Protein 4G81 (pdb70)

Radius of gyration: 27.78 Å; Cα contacts (8 Å, |Δi|>4): 2616; chains: 4; bounding box: 77×60×68 Å

Secondary structure (DSSP, 8-state):
-TT--TT-EEEETT-SSHHHHHHHHHHHHTT-EEEE--S-HHHHHHHHHHHHHTT--EEE----TT-HHHHHHHHHHHHHTT----EEEE---------GGG--HHHHHHHHIIIIIHHHHHHHHHHHHHHHHT--EEEEEE--GGGTSB-TT-HHHHHHHHHHHHHHHHHHHHHGGGTEEEEEEEE-SB--STTHHHHH-HHHHHHHHHHSTT-S-B-GGGGHHHHHHHHSGGGTT--S-EEEESTTTTTB-/-TT--TT-EEEETT-SSHHHHHHHHHHHHTT-EEEE--S-HHHHHHHHHHHHHTT--EEE----TT-HHHHHHHHHHHHHTT----EEEE---------GGG--HHHHHHHHIIIIIHHHHHHHHHHHHHHHHTS-EEEEEE--GGGTSB-TT-HHHHHHHHHHHHHHHHHHHHHGGGTEEEEEEEE-SBSSGGGHHHHH-HHHHHHHHHHSTT-S-B-GGGTHHHHHHHHSGGGTT--S-EEEESTTTTTB-/-TT--TT-EEEETT-SSHHHHHHHHHHHHTT-EEEE--S-HHHHHHHHHHHHHTT--EEE----TT-HHHHHHHHHHHHHTT----EEEE---------GGG--HHHHHHHHIIIIIHHHHHHHHHHHHHHHHTS-EEEEEE--GGGTSB-TT-HHHHHHHHHHHHHHHHHHHHHGGGTEEEEEEEE-SB--GGGHHHHH-HHHHHHHHHHSTT-S-B-GGGTHHHHHHHHSGGGTT--S-EEEESTTTTTB-/-TT--TT-EEEETT-SSHHHHHHHHHHHHTT-EEEE--S-HHHHHHHHHHHHHTT--EEE----TT-HHHHHHHHHHHHHTT----EEEE---------GGG--HHHHHHHHIIIIIHHHHHHHHHHHHHHHHT--EEEEEE--GGGTSB-TT-HHHHHHHHHHHHHHHHHHHHHGGGTEEEEEEEE-SB--GGGHHHHT-HHHHHHHHHHSTT-S-B-GGGGHHHHHHHHSGGGTT--S-EEEESTTGGGB-

Sequence (1012 aa):
ALFDLTGKTALVTGSARGLGFAYAEGLAAAGARVILNDIRATLLAESVDTLTRKGYDAHGVAFDVTDELAIEAAFSKLDAEGIHVDILINNAGIQYRKPMVELELENWQKVIDTNLTSAFLVSRSAAKRMIARNSGGKIINIGSLTSQAARPTVAPYTAAKGGIKMLTCSMAAEWAQFNIQTNAIGPGYILTDMNTALIEDKQFDSWVKSSTPSQRWGRPEELIGTAIFLSSKASDYINGQIIYVDGGWLAVLALFDLTGKTALVTGSARGLGFAYAEGLAAAGARVILNDIRATLLAESVDTLTRKGYDAHGVAFDVTDELAIEAAFSKLDAEGIHVDILINNAGIQYRKPMVELELENWQKVIDTNLTSAFLVSRSAAKRMIARNSGGKIINIGSLTSQAARPTVAPYTAAKGGIKMLTCSMAAEWAQFNIQTNAIGPGYILTDMNTALIEDKQFDSWVKSSTPSQRWGRPEELIGTAIFLSSKASDYINGQIIYVDGGWLAVLALFDLTGKTALVTGSARGLGFAYAEGLAAAGARVILNDIRATLLAESVDTLTRKGYDAHGVAFDVTDELAIEAAFSKLDAEGIHVDILINNAGIQYRKPMVELELENWQKVIDTNLTSAFLVSRSAAKRMIARNSGGKIINIGSLTSQAARPTVAPYTAAKGGIKMLTCSMAAEWAQFNIQTNAIGPGYILTDMNTALIEDKQFDSWVKSSTPSQRWGRPEELIGTAIFLSSKASDYINGQIIYVDGGWLAVLALFDLTGKTALVTGSARGLGFAYAEGLAAAGARVILNDIRATLLAESVDTLTRKGYDAHGVAFDVTDELAIEAAFSKLDAEGIHVDILINNAGIQYRKPMVELELENWQKVIDTNLTSAFLVSRSAAKRMIARNSGGKIINIGSLTSQAARPTVAPYTAAKGGIKMLTCSMAAEWAQFNIQTNAIGPGYILTDMNTALIEDKQFDSWVKSSTPSQRWGRPEELIGTAIFLSSKASDYINGQIIYVDGGWLAVL

Structure (mmCIF, N/CA/C/O backbone):
data_4G81
#
_entry.id   4G81
#
_cell.length_a   73.650
_cell.length_b   94.197
_cell.length_c   129.356
_cell.angle_alpha   90.000
_cell.angle_beta   90.000
_cell.angle_gamma   90.000
#
_symmetry.space_group_name_H-M   'P 2 21 21'
#
loop_
_entity.id
_entity.type
_entity.pdbx_description
1 polymer 'Putative hexonate dehydrogenase'
2 non-polymer 1,2-ETHANEDIOL
3 non-polymer 'CHLORIDE ION'
4 non-polymer GLYCEROL
5 water water
#
loop_
_atom_site.group_PDB
_atom_site.id
_atom_site.type_symbol
_atom_site.label_atom_id
_atom_site.label_alt_id
_atom_site.label_comp_id
_atom_site.label_asym_id
_atom_site.label_entity_id
_atom_site.label_seq_id
_atom_site.pdbx_PDB_ins_code
_atom_site.Cartn_x
_atom_site.Cartn_y
_atom_site.Cartn_z
_atom_site.occupancy
_atom_site.B_iso_or_equiv
_atom_site.auth_seq_id
_atom_site.auth_comp_id
_atom_site.auth_asym_id
_atom_site.auth_atom_id
_atom_site.pdbx_PDB_model_num
ATOM 1 N N . ALA A 1 3 ? -15.029 4.169 33.708 1.00 34.31 4 ALA D N 1
ATOM 2 C CA . ALA A 1 3 ? -14.327 4.855 32.622 1.00 27.63 4 ALA D CA 1
ATOM 3 C C . ALA A 1 3 ? -12.836 5.024 32.910 1.00 26.83 4 ALA D C 1
ATOM 4 O O . ALA A 1 3 ? -12.371 4.775 34.024 1.00 26.23 4 ALA D O 1
ATOM 6 N N . LEU A 1 4 ? -12.097 5.469 31.899 1.00 18.96 5 LEU D N 1
ATOM 7 C CA . LEU A 1 4 ? -10.649 5.541 31.966 1.00 23.30 5 LEU D CA 1
ATOM 8 C C . LEU A 1 4 ? -10.098 6.340 33.151 1.00 20.53 5 LEU D C 1
ATOM 9 O O . LEU A 1 4 ? -9.122 5.933 33.791 1.00 18.59 5 LEU D O 1
ATOM 14 N N . PHE A 1 5 ? -10.705 7.483 33.438 1.00 13.89 6 PHE D N 1
ATOM 15 C CA . PHE A 1 5 ? -10.140 8.362 34.458 1.00 15.83 6 PHE D CA 1
ATOM 16 C C . PHE A 1 5 ? -11.016 8.460 35.704 1.00 16.42 6 PHE D C 1
ATOM 17 O O . PHE A 1 5 ? -10.793 9.322 36.556 1.00 16.22 6 PHE D O 1
ATOM 25 N N . ASP A 1 6 ? -11.995 7.563 35.820 1.00 13.74 7 ASP D N 1
ATOM 26 C CA . ASP A 1 6 ? -12.929 7.571 36.945 1.00 14.49 7 ASP D CA 1
ATOM 27 C C . ASP A 1 6 ? -12.316 6.884 38.176 1.00 17.02 7 ASP D C 1
ATOM 28 O O . ASP A 1 6 ? -11.762 5.784 38.079 1.00 14.73 7 ASP D O 1
ATOM 33 N N . LEU A 1 7 ? -12.401 7.532 39.334 1.00 15.23 8 LEU D N 1
ATOM 34 C CA . LEU A 1 7 ? -11.800 6.972 40.547 1.00 15.63 8 LEU D CA 1
ATOM 35 C C . LEU A 1 7 ? -12.850 6.459 41.532 1.00 13.77 8 LEU D C 1
ATOM 36 O O . LEU A 1 7 ? -12.530 6.098 42.667 1.00 11.36 8 LEU D O 1
ATOM 41 N N . THR A 1 8 ? -14.101 6.414 41.088 1.00 12.37 9 THR D N 1
ATOM 42 C CA . THR A 1 8 ? -15.181 5.870 41.902 1.00 13.08 9 THR D CA 1
ATOM 43 C C . THR A 1 8 ? -14.839 4.451 42.356 1.00 14.05 9 THR D C 1
ATOM 44 O O . THR A 1 8 ? -14.427 3.606 41.552 1.00 16.84 9 THR D O 1
ATOM 48 N N . GLY A 1 9 ? -14.980 4.198 43.651 1.00 14.15 10 GLY D N 1
ATOM 49 C CA . GLY A 1 9 ? -14.685 2.888 44.198 1.00 15.88 10 GLY D CA 1
ATOM 50 C C . GLY A 1 9 ? -13.285 2.793 44.762 1.00 15.90 10 GLY D C 1
ATOM 51 O O . GLY A 1 9 ? -12.944 1.795 45.392 1.00 18.05 10 GLY D O 1
ATOM 52 N N . LYS A 1 10 ? -12.473 3.827 44.535 1.00 11.58 11 LYS D N 1
ATOM 53 C CA . LYS A 1 10 ? -11.101 3.856 45.021 1.00 13.39 11 LYS D CA 1
ATOM 54 C C . LYS A 1 10 ? -10.970 4.801 46.206 1.00 20.47 11 LYS D C 1
ATOM 55 O O . LYS A 1 10 ? -11.648 5.833 46.286 1.00 14.28 11 LYS D O 1
ATOM 61 N N . THR A 1 11 ? -10.092 4.440 47.129 1.00 10.43 12 THR D N 1
ATOM 62 C CA . THR A 1 11 ? -9.843 5.278 48.295 1.00 11.09 12 THR D CA 1
ATOM 63 C C . THR A 1 11 ? -8.383 5.679 48.271 1.00 9.74 12 THR D C 1
ATOM 64 O O . THR A 1 11 ? -7.507 4.850 48.023 1.00 15.68 12 THR D O 1
ATOM 68 N N . ALA A 1 12 ? -8.144 6.969 48.490 1.00 11.44 13 ALA D N 1
ATOM 69 C CA . ALA A 1 12 ? -6.828 7.557 48.347 1.00 9.20 13 ALA D CA 1
ATOM 70 C C . ALA A 1 12 ? -6.384 8.129 49.680 1.00 14.03 13 ALA D C 1
ATOM 71 O O . ALA A 1 12 ? -7.184 8.682 50.427 1.00 14.15 13 ALA D O 1
ATOM 73 N N . LEU A 1 13 ? -5.101 7.998 49.977 1.00 11.39 14 LEU D N 1
ATOM 74 C CA . LEU A 1 13 ? -4.518 8.636 51.145 1.00 12.62 14 LEU D CA 1
ATOM 75 C C . LEU A 1 13 ? -3.472 9.617 50.621 1.00 11.71 14 LEU D C 1
ATOM 76 O O . LEU A 1 13 ? -2.588 9.225 49.861 1.00 11.91 14 LEU D O 1
ATOM 81 N N . VAL A 1 14 ? -3.585 10.891 50.994 1.00 10.95 15 VAL D N 1
ATOM 82 C CA . VAL A 1 14 ? -2.590 11.886 50.588 1.00 13.08 15 VAL D CA 1
ATOM 83 C C . VAL A 1 14 ? -1.906 12.429 51.832 1.00 16.87 15 VAL D C 1
ATOM 84 O O . VAL A 1 14 ? -2.562 13.036 52.674 1.00 10.72 15 VAL D O 1
ATOM 88 N N . THR A 1 15 ? -0.596 12.226 51.958 1.00 14.94 16 THR D N 1
ATOM 89 C CA . THR A 1 15 ? 0.114 12.743 53.127 1.00 10.36 16 THR D CA 1
ATOM 90 C C . THR A 1 15 ? 0.417 14.227 52.994 1.00 13.25 16 THR D C 1
ATOM 91 O O . THR A 1 15 ? 0.548 14.740 51.879 1.00 11.70 16 THR D O 1
ATOM 95 N N . GLY A 1 16 ? 0.511 14.911 54.134 1.00 13.62 17 GLY D N 1
ATOM 96 C CA . GLY A 1 16 ? 0.732 16.350 54.161 1.00 18.11 17 GLY D CA 1
ATOM 97 C C . GLY A 1 16 ? -0.237 17.112 53.280 1.00 18.41 17 GLY D C 1
ATOM 98 O O . GLY A 1 16 ? 0.173 17.914 52.448 1.00 20.35 17 GLY D O 1
ATOM 99 N N . SER A 1 17 ? -1.531 16.867 53.452 1.00 12.93 18 SER D N 1
ATOM 100 C CA . SER A 1 17 ? -2.516 17.438 52.543 1.00 16.64 18 SER D CA 1
ATOM 101 C C . SER A 1 17 ? -3.463 18.410 53.228 1.00 17.26 18 SER D C 1
ATOM 102 O O . SER A 1 17 ? -4.530 18.708 52.702 1.00 18.20 18 SER D O 1
ATOM 105 N N . ALA A 1 18 ? -3.081 18.903 54.403 1.00 15.87 19 ALA D N 1
ATOM 106 C CA . ALA A 1 18 ? -3.905 19.889 55.101 1.00 19.00 19 ALA D CA 1
ATOM 107 C C . ALA A 1 18 ? -4.029 21.165 54.270 1.00 22.12 19 ALA D C 1
ATOM 108 O O . ALA A 1 18 ? -5.084 21.804 54.255 1.00 23.46 19 ALA D O 1
ATOM 110 N N . ARG A 1 19 ? -2.949 21.540 53.585 1.00 19.60 20 ARG D N 1
ATOM 111 C CA . ARG A 1 19 ? -3.009 22.649 52.624 1.00 25.47 20 ARG D CA 1
ATOM 112 C C . ARG A 1 19 ? -1.992 22.504 51.500 1.00 25.90 20 ARG D C 1
ATOM 113 O O . ARG A 1 19 ? -1.400 21.440 51.328 1.00 23.84 20 ARG D O 1
ATOM 121 N N . GLY A 1 20 ? -1.795 23.579 50.739 1.00 23.45 21 GLY D N 1
ATOM 122 C CA . GLY A 1 20 ? -0.852 23.566 49.634 1.00 22.67 21 GLY D CA 1
ATOM 123 C C . GLY A 1 20 ? -1.204 22.563 48.546 1.00 22.89 21 GLY D C 1
ATOM 124 O O . GLY A 1 20 ? -2.379 22.242 48.333 1.00 18.35 21 GLY D O 1
ATOM 125 N N . LEU A 1 21 ? -0.179 22.060 47.862 1.00 19.31 22 LEU D N 1
ATOM 126 C CA . LEU A 1 21 ? -0.358 21.075 46.794 1.00 17.71 22 LEU D CA 1
ATOM 127 C C . LEU A 1 21 ? -1.058 19.799 47.254 1.00 17.25 22 LEU D C 1
ATOM 128 O O . LEU A 1 21 ? -1.866 19.232 46.519 1.00 15.76 22 LEU D O 1
ATOM 133 N N . GLY A 1 22 ? -0.721 19.323 48.450 1.00 16.23 23 GLY D N 1
ATOM 134 C CA . GLY A 1 22 ? -1.324 18.099 48.956 1.00 16.09 23 GLY D CA 1
ATOM 135 C C . GLY A 1 22 ? -2.835 18.209 49.037 1.00 14.93 23 GLY D C 1
ATOM 136 O O . GLY A 1 22 ? -3.568 17.288 48.650 1.00 12.96 23 GLY D O 1
ATOM 137 N N . PHE A 1 23 ? -3.307 19.338 49.549 1.00 13.32 24 PHE D N 1
ATOM 138 C CA . PHE A 1 23 ? -4.737 19.594 49.613 1.00 15.31 24 PHE D CA 1
ATOM 139 C C . PHE A 1 23 ? -5.364 19.592 48.223 1.00 15.58 24 PHE D C 1
ATOM 140 O O . PHE A 1 23 ? -6.487 19.115 48.038 1.00 15.94 24 PHE D O 1
ATOM 148 N N . ALA A 1 24 ? -4.644 20.138 47.248 1.00 13.51 25 ALA D N 1
ATOM 149 C CA . ALA A 1 24 ? -5.165 20.210 45.887 1.00 16.07 25 ALA D CA 1
ATOM 150 C C . ALA A 1 24 ? -5.251 18.833 45.242 1.00 14.44 25 ALA D C 1
ATOM 151 O O . ALA A 1 24 ? -6.197 18.556 44.497 1.00 14.32 25 ALA D O 1
ATOM 153 N N . TYR A 1 25 ? -4.269 17.973 45.512 1.00 12.79 26 TYR D N 1
ATOM 154 C CA . TYR A 1 25 ? -4.349 16.583 45.061 1.00 15.91 26 TYR D CA 1
ATOM 155 C C . TYR A 1 25 ? -5.579 15.899 45.654 1.00 15.80 26 TYR D C 1
ATOM 156 O O . TYR A 1 25 ? -6.310 15.200 44.957 1.00 17.14 26 TYR D O 1
ATOM 165 N N . ALA A 1 26 ? -5.789 16.078 46.954 1.00 13.69 27 ALA D N 1
ATOM 166 C CA . ALA A 1 26 ? -6.920 15.440 47.623 1.00 15.64 27 ALA D CA 1
ATOM 167 C C . ALA A 1 26 ? -8.247 15.889 47.017 1.00 19.74 27 ALA D C 1
ATOM 168 O O . ALA A 1 26 ? -9.147 15.073 46.775 1.00 15.60 27 ALA D O 1
ATOM 170 N N . GLU A 1 27 ? -8.382 17.188 46.779 1.00 15.81 28 GLU D N 1
ATOM 171 C CA . GLU A 1 27 ? -9.622 17.691 46.210 1.00 17.79 28 GLU D CA 1
ATOM 172 C C . GLU A 1 27 ? -9.800 17.198 44.774 1.00 18.67 28 GLU D C 1
ATOM 173 O O . GLU A 1 27 ? -10.921 16.886 44.350 1.00 21.50 28 GLU D O 1
ATOM 179 N N . GLY A 1 28 ? -8.700 17.127 44.032 1.00 16.38 29 GLY D N 1
ATOM 180 C CA . GLY A 1 28 ? -8.747 16.663 42.655 1.00 15.49 29 GLY D CA 1
ATOM 181 C C . GLY A 1 28 ? -9.165 15.205 42.564 1.00 14.65 29 GLY D C 1
ATOM 182 O O . GLY A 1 28 ? -10.036 14.839 41.768 1.00 11.91 29 GLY D O 1
ATOM 183 N N . LEU A 1 29 ? -8.551 14.363 43.385 1.00 10.82 30 LEU D N 1
ATOM 184 C CA . LEU A 1 29 ? -8.916 12.952 43.396 1.00 12.54 30 LEU D CA 1
ATOM 185 C C . LEU A 1 29 ? -10.387 12.774 43.776 1.00 15.92 30 LEU D C 1
ATOM 186 O O . LEU A 1 29 ? -11.094 11.940 43.192 1.00 11.20 30 LEU D O 1
ATOM 191 N N . ALA A 1 30 ? -10.859 13.571 44.733 1.00 11.74 31 ALA D N 1
ATOM 192 C CA . ALA A 1 30 ? -12.245 13.459 45.192 1.00 20.53 31 ALA D CA 1
ATOM 193 C C . ALA A 1 30 ? -13.199 13.810 44.060 1.00 22.35 31 ALA D C 1
ATOM 194 O O . ALA A 1 30 ? -14.209 13.139 43.851 1.00 16.62 31 ALA D O 1
ATOM 196 N N . ALA A 1 31 ? -12.861 14.868 43.328 1.00 18.61 32 ALA D N 1
ATOM 197 C CA . ALA A 1 31 ? -13.661 15.313 42.194 1.00 17.08 32 ALA D CA 1
ATOM 198 C C . ALA A 1 31 ? -13.732 14.245 41.109 1.00 17.00 32 ALA D C 1
ATOM 199 O O . ALA A 1 31 ? -14.708 14.163 40.372 1.00 17.21 32 ALA D O 1
ATOM 201 N N . ALA A 1 32 ? -12.685 13.436 41.006 1.00 12.45 33 ALA D N 1
ATOM 202 C CA . ALA A 1 32 ? -12.654 12.348 40.035 1.00 15.97 33 ALA D CA 1
ATOM 203 C C . ALA A 1 32 ? -13.409 11.140 40.560 1.00 12.30 33 ALA D C 1
ATOM 204 O O . ALA A 1 32 ? -13.513 10.115 39.874 1.00 14.54 33 ALA D O 1
ATOM 206 N N . GLY A 1 33 ? -13.902 11.240 41.791 1.00 12.60 34 GLY D N 1
ATOM 207 C CA . GLY A 1 33 ? -14.752 10.195 42.349 1.00 15.73 34 GLY D CA 1
ATOM 208 C C . GLY A 1 33 ? -14.150 9.402 43.499 1.00 15.33 34 GLY D C 1
ATOM 209 O O . GLY A 1 33 ? -14.823 8.559 44.095 1.00 16.20 34 GLY D O 1
ATOM 210 N N . ALA A 1 34 ? -12.892 9.674 43.835 1.00 14.63 35 ALA D N 1
ATOM 211 C CA . ALA A 1 34 ? -12.239 8.954 44.933 1.00 13.03 35 ALA D CA 1
ATOM 212 C C . ALA A 1 34 ? -12.770 9.349 46.308 1.00 12.65 35 ALA D C 1
ATOM 213 O O . ALA A 1 34 ? -13.121 10.509 46.545 1.00 13.38 35 ALA D O 1
ATOM 215 N N . ARG A 1 35 ? -12.809 8.387 47.227 1.00 13.01 36 ARG D N 1
ATOM 216 C CA . ARG A 1 35 ? -12.940 8.735 48.639 1.00 13.33 36 ARG D CA 1
ATOM 217 C C . ARG A 1 35 ? -11.535 9.156 49.041 1.00 11.78 36 ARG D C 1
ATOM 218 O O . ARG A 1 35 ? -10.568 8.500 48.658 1.00 12.91 36 ARG D O 1
ATOM 226 N N . VAL A 1 36 ? -11.403 10.266 49.761 1.00 12.55 37 VAL D N 1
ATOM 227 C CA . VAL A 1 36 ? -10.068 10.772 50.098 1.00 16.35 37 VAL D CA 1
ATOM 228 C C . VAL A 1 36 ? -9.819 10.812 51.597 1.00 12.08 37 VAL D C 1
ATOM 229 O O . VAL A 1 36 ? -10.701 11.175 52.382 1.00 12.97 37 VAL D O 1
ATOM 233 N N . ILE A 1 37 ? -8.613 10.413 51.988 1.00 13.65 38 ILE D N 1
ATOM 234 C CA . ILE A 1 37 ? -8.201 10.504 53.374 1.00 13.43 38 ILE D CA 1
ATOM 235 C C . ILE A 1 37 ? -7.039 11.473 53.410 1.00 16.76 38 ILE D C 1
ATOM 236 O O . ILE A 1 37 ? -5.987 11.235 52.801 1.00 14.33 38 ILE D O 1
ATOM 241 N N . LEU A 1 38 ? -7.238 12.582 54.110 1.00 12.63 39 LEU D N 1
ATOM 242 C CA . LEU A 1 38 ? -6.185 13.572 54.242 1.00 12.72 39 LEU D CA 1
ATOM 243 C C . LEU A 1 38 ? -5.358 13.270 55.483 1.00 13.99 39 LEU D C 1
ATOM 244 O O . LEU A 1 38 ? -5.866 12.787 56.490 1.00 14.76 39 LEU D O 1
ATOM 249 N N . ASN A 1 39 ? -4.075 13.573 55.409 1.00 18.59 40 ASN D N 1
ATOM 250 C CA . ASN A 1 39 ? -3.202 13.362 56.537 1.00 15.91 40 ASN D CA 1
ATOM 251 C C . ASN A 1 39 ? -2.325 14.580 56.725 1.00 15.77 40 ASN D C 1
ATOM 252 O O . ASN A 1 39 ? -1.882 15.191 55.760 1.00 18.22 40 ASN D O 1
ATOM 257 N N . ASP A 1 40 ? -2.101 14.945 57.977 1.00 14.42 41 ASP D N 1
ATOM 258 C CA . ASP A 1 40 ? -1.116 15.944 58.300 1.00 24.41 41 ASP D CA 1
ATOM 259 C C . ASP A 1 40 ? -0.698 15.651 59.720 1.00 28.22 41 ASP D C 1
ATOM 260 O O . ASP A 1 40 ? -1.291 14.799 60.383 1.00 25.48 41 ASP D O 1
ATOM 265 N N . ILE A 1 41 ? 0.330 16.347 60.181 1.00 31.84 42 ILE D N 1
ATOM 266 C CA . ILE A 1 41 ? 0.795 16.189 61.543 1.00 32.47 42 ILE D CA 1
ATOM 267 C C . ILE A 1 41 ? 0.039 17.174 62.435 1.00 34.11 42 ILE D C 1
ATOM 268 O O . ILE A 1 41 ? -0.155 16.930 63.630 1.00 30.74 42 ILE D O 1
ATOM 273 N N . ARG A 1 42 ? -0.413 18.275 61.837 1.00 36.05 43 ARG D N 1
ATOM 274 C CA . ARG A 1 42 ? -1.216 19.261 62.555 1.00 26.26 43 ARG D CA 1
ATOM 275 C C . ARG A 1 42 ? -2.671 18.820 62.549 1.00 25.32 43 ARG D C 1
ATOM 276 O O . ARG A 1 42 ? -3.355 18.945 61.530 1.00 30.85 43 ARG D O 1
ATOM 284 N N . ALA A 1 43 ? -3.142 18.311 63.684 1.00 32.76 44 ALA D N 1
ATOM 285 C CA . ALA A 1 43 ? -4.462 17.688 63.751 1.00 28.36 44 ALA D CA 1
ATOM 286 C C . ALA A 1 43 ? -5.617 18.689 63.632 1.00 29.79 44 ALA D C 1
ATOM 287 O O . ALA A 1 43 ? -6.622 18.413 62.980 1.00 23.95 44 ALA D O 1
ATOM 289 N N . THR A 1 44 ? -5.477 19.849 64.262 1.00 28.53 45 THR D N 1
ATOM 290 C CA . THR A 1 44 ? -6.535 20.853 64.227 1.00 29.41 45 THR D CA 1
ATOM 291 C C . THR A 1 44 ? -6.698 21.435 62.821 1.00 27.18 45 THR D C 1
ATOM 292 O O . THR A 1 44 ? -7.817 21.636 62.338 1.00 30.77 45 THR D O 1
ATOM 296 N N . LEU A 1 45 ? -5.572 21.710 62.175 1.00 24.54 46 LEU D N 1
ATOM 297 C CA . LEU A 1 45 ? -5.572 22.191 60.797 1.00 26.42 46 LEU D CA 1
ATOM 298 C C . LEU A 1 45 ? -6.177 21.149 59.859 1.00 25.96 46 LEU D C 1
ATOM 299 O O . LEU A 1 45 ? -6.954 21.480 58.955 1.00 23.06 46 LEU D O 1
ATOM 304 N N . LEU A 1 46 ? -5.805 19.890 60.077 1.00 26.19 47 LEU D N 1
ATOM 305 C CA . LEU A 1 46 ? -6.316 18.775 59.284 1.00 20.40 47 LEU D CA 1
ATOM 306 C C . LEU A 1 46 ? -7.841 18.700 59.329 1.00 26.45 47 LEU D C 1
ATOM 307 O O . LEU A 1 46 ? -8.500 18.629 58.288 1.00 22.62 47 LEU D O 1
ATOM 312 N N . ALA A 1 47 ? -8.396 18.725 60.537 1.00 26.61 48 ALA D N 1
ATOM 313 C CA . ALA A 1 47 ? -9.842 18.653 60.706 1.00 28.46 48 ALA D CA 1
ATOM 314 C C . ALA A 1 47 ? -10.538 19.797 59.974 1.00 29.27 48 ALA D C 1
ATOM 315 O O . ALA A 1 47 ? -11.611 19.613 59.394 1.00 29.35 48 ALA D O 1
ATOM 317 N N . GLU A 1 48 ? -9.929 20.980 60.005 1.00 28.51 49 GLU D N 1
ATOM 318 C CA . GLU A 1 48 ? -10.503 22.137 59.323 1.00 28.27 49 GLU D CA 1
ATOM 319 C C . GLU A 1 48 ? -10.541 21.907 57.811 1.00 28.98 49 GLU D C 1
ATOM 320 O O . GLU A 1 48 ? -11.535 22.211 57.144 1.00 31.14 49 GLU D O 1
ATOM 326 N N . SER A 1 49 ? -9.451 21.360 57.278 1.00 27.02 50 SER D N 1
ATOM 327 C CA . SER A 1 49 ? -9.354 21.064 55.854 1.00 26.04 50 SER D CA 1
ATOM 328 C C . SER A 1 49 ? -10.331 19.971 55.427 1.00 23.89 50 SER D C 1
ATOM 329 O O . SER A 1 49 ? -10.914 20.033 54.342 1.00 22.09 50 SER D O 1
ATOM 332 N N . VAL A 1 50 ? -10.497 18.966 56.281 1.00 23.06 51 VAL D N 1
ATOM 333 C CA . VAL A 1 50 ? -11.432 17.886 56.015 1.00 20.51 51 VAL D CA 1
ATOM 334 C C . VAL A 1 50 ? -12.840 18.467 56.014 1.00 22.42 51 VAL D C 1
ATOM 335 O O . VAL A 1 50 ? -13.635 18.172 55.125 1.00 24.75 51 VAL D O 1
ATOM 339 N N . ASP A 1 51 ? -13.122 19.319 56.998 1.00 24.19 52 ASP D N 1
ATOM 340 C CA . ASP A 1 51 ? -14.409 20.003 57.099 1.00 32.69 52 ASP D CA 1
ATOM 341 C C . ASP A 1 51 ? -14.712 20.762 55.805 1.00 36.48 52 ASP D C 1
ATOM 342 O O . ASP A 1 51 ? -15.812 20.665 55.259 1.00 37.26 52 ASP D O 1
ATOM 347 N N . THR A 1 52 ? -13.718 21.498 55.310 1.00 36.70 53 THR D N 1
ATOM 348 C CA . THR A 1 52 ? -13.869 22.295 54.092 1.00 33.87 53 THR D CA 1
ATOM 349 C C . THR A 1 52 ? -14.296 21.433 52.907 1.00 32.36 53 THR D C 1
ATOM 350 O O . THR A 1 52 ? -15.258 21.756 52.201 1.00 30.58 53 THR D O 1
ATOM 354 N N . LEU A 1 53 ? -13.585 20.330 52.700 1.00 27.26 54 LEU D N 1
ATOM 355 C CA . LEU A 1 53 ? -13.906 19.410 51.614 1.00 24.90 54 LEU D CA 1
ATOM 356 C C . LEU A 1 53 ? -15.288 18.770 51.754 1.00 24.13 54 LEU D C 1
ATOM 357 O O . LEU A 1 53 ? -16.020 18.654 50.769 1.00 24.42 54 LEU D O 1
ATOM 362 N N . THR A 1 54 ? -15.648 18.354 52.967 1.00 24.40 55 THR D N 1
ATOM 363 C CA . THR A 1 54 ? -16.972 17.760 53.191 1.00 24.69 55 THR D CA 1
ATOM 364 C C . THR A 1 54 ? -18.078 18.750 52.822 1.00 29.83 55 THR D C 1
ATOM 365 O O . THR A 1 54 ? -19.133 18.364 52.307 1.00 32.62 55 THR D O 1
ATOM 369 N N . ARG A 1 55 ? -17.824 20.032 53.064 1.00 30.77 56 ARG D N 1
ATOM 370 C CA . ARG A 1 55 ? -18.819 21.065 52.787 1.00 40.37 56 ARG D CA 1
ATOM 371 C C . ARG A 1 55 ? -18.961 21.386 51.300 1.00 43.29 56 ARG D C 1
ATOM 372 O O . ARG A 1 55 ? -19.945 21.995 50.888 1.00 44.26 56 ARG D O 1
ATOM 380 N N . LYS A 1 56 ? -17.983 20.979 50.497 1.00 41.91 57 LYS D N 1
ATOM 381 C CA . LYS A 1 56 ? -18.104 21.108 49.049 1.00 44.03 57 LYS D CA 1
ATOM 382 C C . LYS A 1 56 ? -18.800 19.878 48.471 1.00 42.78 57 LYS D C 1
ATOM 383 O O . LYS A 1 56 ? -19.112 19.825 47.277 1.00 44.94 57 LYS D O 1
ATOM 389 N N . GLY A 1 57 ? -19.048 18.894 49.332 1.00 35.84 58 GLY D N 1
ATOM 390 C CA . GLY A 1 57 ? -19.779 17.703 48.941 1.00 31.23 58 GLY D CA 1
ATOM 391 C C . GLY A 1 57 ? -18.882 16.512 48.657 1.00 27.30 58 GLY D C 1
ATOM 392 O O . GLY A 1 57 ? -19.315 15.560 48.006 1.00 28.05 58 GLY D O 1
ATOM 393 N N . TYR A 1 58 ? -17.641 16.560 49.145 1.00 27.74 59 TYR D N 1
ATOM 394 C CA . TYR A 1 58 ? -16.681 15.468 48.929 1.00 23.80 59 TYR D CA 1
ATOM 395 C C . TYR A 1 58 ? -16.646 14.461 50.051 1.00 20.76 59 TYR D C 1
ATOM 396 O O . TYR A 1 58 ? -16.894 14.793 51.212 1.00 20.88 59 TYR D O 1
ATOM 405 N N . ASP A 1 59 ? -16.311 13.229 49.691 1.00 18.65 60 ASP D N 1
ATOM 406 C CA . ASP A 1 59 ? -16.247 12.137 50.642 1.00 23.45 60 ASP D CA 1
ATOM 407 C C . ASP A 1 59 ? -14.857 12.162 51.255 1.00 21.18 60 ASP D C 1
ATOM 408 O O . ASP A 1 59 ? -13.967 11.431 50.826 1.00 17.11 60 ASP D O 1
ATOM 413 N N . ALA A 1 60 ? -14.672 13.009 52.261 1.00 17.37 61 ALA D N 1
ATOM 414 C CA . ALA A 1 60 ? -13.338 13.282 52.786 1.00 16.55 61 ALA D CA 1
ATOM 415 C C . ALA A 1 60 ? -13.211 12.935 54.262 1.00 18.74 61 ALA D C 1
ATOM 416 O O . ALA A 1 60 ? -14.160 13.072 55.024 1.00 17.88 61 ALA D O 1
ATOM 418 N N . HIS A 1 61 ? -12.021 12.495 54.659 1.00 18.03 62 HIS D N 1
ATOM 419 C CA . HIS A 1 61 ? -11.759 12.095 56.034 1.00 17.54 62 HIS D CA 1
ATOM 420 C C . HIS A 1 61 ? -10.328 12.474 56.343 1.00 16.65 62 HIS D C 1
ATOM 421 O O . HIS A 1 61 ? -9.535 12.708 55.421 1.00 14.25 62 HIS D O 1
ATOM 428 N N . GLY A 1 62 ? -9.988 12.537 57.629 1.00 17.33 63 GLY D N 1
ATOM 429 C CA . GLY A 1 62 ? -8.627 12.885 58.017 1.00 15.98 63 GLY D CA 1
ATOM 430 C C . GLY A 1 62 ? -8.051 11.906 59.020 1.00 19.86 63 GLY D C 1
ATOM 431 O O . GLY A 1 62 ? -8.753 11.435 59.915 1.00 23.81 63 GLY D O 1
ATOM 432 N N . VAL A 1 63 ? -6.778 11.570 58.860 1.00 22.47 64 VAL D N 1
ATOM 433 C CA . VAL A 1 63 ? -6.079 10.784 59.873 1.00 18.54 64 VAL D CA 1
ATOM 434 C C . VAL A 1 63 ? -4.737 11.450 60.139 1.00 18.60 64 VAL D C 1
ATOM 435 O O . VAL A 1 63 ? -3.923 11.598 59.230 1.00 18.67 64 VAL D O 1
ATOM 439 N N . ALA A 1 64 ? -4.512 11.880 61.376 1.00 20.48 65 ALA D N 1
ATOM 440 C CA . ALA A 1 64 ? -3.304 12.629 61.702 1.00 24.93 65 ALA D CA 1
ATOM 441 C C . ALA A 1 64 ? -2.216 11.699 62.220 1.00 27.31 65 ALA D C 1
ATOM 442 O O . ALA A 1 64 ? -2.442 10.939 63.165 1.00 27.27 65 ALA D O 1
ATOM 444 N N . PHE A 1 65 ? -1.045 11.753 61.589 1.00 23.83 66 PHE D N 1
ATOM 445 C CA . PHE A 1 65 ? 0.110 10.978 62.042 1.00 22.70 66 PHE D CA 1
ATOM 446 C C . PHE A 1 65 ? 1.407 11.529 61.477 1.00 20.02 66 PHE D C 1
ATOM 447 O O . PHE A 1 65 ? 1.412 12.154 60.415 1.00 20.31 66 PHE D O 1
ATOM 455 N N . ASP A 1 66 ? 2.498 11.313 62.208 1.00 17.57 67 ASP D N 1
ATOM 456 C CA . ASP A 1 66 ? 3.834 11.715 61.777 1.00 18.06 67 ASP D CA 1
ATOM 457 C C . ASP A 1 66 ? 4.365 10.723 60.740 1.00 19.89 67 ASP D C 1
ATOM 458 O O . ASP A 1 66 ? 4.532 9.538 61.039 1.00 18.46 67 ASP D O 1
ATOM 463 N N . VAL A 1 67 ? 4.660 11.201 59.532 1.00 21.90 68 VAL D N 1
ATOM 464 C CA . VAL A 1 67 ? 5.079 10.296 58.458 1.00 19.30 68 VAL D CA 1
ATOM 465 C C . VAL A 1 67 ? 6.512 9.786 58.615 1.00 17.21 68 VAL D C 1
ATOM 466 O O . VAL A 1 67 ? 6.972 8.971 57.823 1.00 16.85 68 VAL D O 1
ATOM 470 N N . THR A 1 68 ? 7.207 10.246 59.647 1.00 15.05 69 THR D N 1
ATOM 471 C CA . THR A 1 68 ? 8.555 9.761 59.920 1.00 18.85 69 THR D CA 1
ATOM 472 C C . THR A 1 68 ? 8.579 8.718 61.044 1.00 23.12 69 THR D C 1
ATOM 473 O O . THR A 1 68 ? 9.635 8.177 61.374 1.00 21.40 69 THR D O 1
ATOM 477 N N . ASP A 1 69 ? 7.405 8.444 61.614 1.00 24.54 70 ASP D N 1
ATOM 478 C CA . ASP A 1 69 ? 7.247 7.554 62.775 1.00 13.17 70 ASP D CA 1
ATOM 479 C C . ASP A 1 69 ? 6.540 6.258 62.356 1.00 12.94 70 ASP D C 1
ATOM 480 O O . ASP A 1 69 ? 5.297 6.222 62.261 1.00 18.34 70 ASP D O 1
ATOM 485 N N . GLU A 1 70 ? 7.316 5.194 62.133 1.00 14.77 71 GLU D N 1
ATOM 486 C CA . GLU A 1 70 ? 6.763 3.948 61.596 1.00 15.05 71 GLU D CA 1
ATOM 487 C C . GLU A 1 70 ? 5.722 3.342 62.530 1.00 17.32 71 GLU D C 1
ATOM 488 O O . GLU A 1 70 ? 4.751 2.735 62.076 1.00 19.47 71 GLU D O 1
ATOM 494 N N . LEU A 1 71 ? 5.906 3.525 63.833 1.00 16.62 72 LEU D N 1
ATOM 495 C CA . LEU A 1 71 ? 4.911 3.056 64.791 1.00 21.97 72 LEU D CA 1
ATOM 496 C C . LEU A 1 71 ? 3.595 3.815 64.618 1.00 20.22 72 LEU D C 1
ATOM 497 O O . LEU A 1 71 ? 2.519 3.228 64.699 1.00 20.92 72 LEU D O 1
ATOM 502 N N . ALA A 1 72 ? 3.689 5.120 64.367 1.00 20.18 73 ALA D N 1
ATOM 503 C CA . ALA A 1 72 ? 2.498 5.946 64.151 1.00 18.05 73 ALA D CA 1
ATOM 504 C C . ALA A 1 72 ? 1.809 5.584 62.844 1.00 19.69 73 ALA D C 1
ATOM 505 O O . ALA A 1 72 ? 0.583 5.609 62.746 1.00 17.66 73 ALA D O 1
ATOM 507 N N . ILE A 1 73 ? 2.605 5.267 61.831 1.00 17.95 74 ILE D N 1
ATOM 508 C CA . ILE A 1 73 ? 2.060 4.904 60.533 1.00 18.19 74 ILE D CA 1
ATOM 509 C C . ILE A 1 73 ? 1.314 3.567 60.624 1.00 20.60 74 ILE D C 1
ATOM 510 O O . ILE A 1 73 ? 0.161 3.468 60.198 1.00 16.78 74 ILE D O 1
ATOM 515 N N . GLU A 1 74 ? 1.955 2.546 61.191 1.00 18.48 75 GLU D N 1
ATOM 516 C CA . GLU A 1 74 ? 1.302 1.242 61.325 1.00 24.33 75 GLU D CA 1
ATOM 517 C C . GLU A 1 74 ? 0.047 1.328 62.185 1.00 20.51 75 GLU D C 1
ATOM 518 O O . GLU A 1 74 ? -0.916 0.612 61.945 1.00 21.66 75 GLU D O 1
ATOM 524 N N . ALA A 1 75 ? 0.053 2.209 63.179 1.00 17.77 76 ALA D N 1
ATOM 525 C CA . ALA A 1 75 ? -1.127 2.398 64.015 1.00 19.15 76 ALA D CA 1
ATOM 526 C C . ALA A 1 75 ? -2.260 3.025 63.202 1.00 19.18 76 ALA D C 1
ATOM 527 O O . ALA A 1 75 ? -3.427 2.673 63.368 1.00 20.44 76 ALA D O 1
ATOM 529 N N . ALA A 1 76 ? -1.906 3.970 62.337 1.00 20.79 77 ALA D N 1
ATOM 530 C CA . ALA A 1 76 ? -2.884 4.635 61.479 1.00 20.56 77 ALA D CA 1
ATOM 531 C C . ALA A 1 76 ? -3.494 3.647 60.492 1.00 18.34 77 ALA D C 1
ATOM 532 O O . ALA A 1 76 ? -4.715 3.595 60.319 1.00 21.15 77 ALA D O 1
ATOM 534 N N . PHE A 1 77 ? -2.641 2.862 59.840 1.00 17.07 78 PHE D N 1
ATOM 535 C CA . PHE A 1 77 ? -3.125 1.872 58.882 1.00 23.11 78 PHE D CA 1
ATOM 536 C C . PHE A 1 77 ? -3.946 0.756 59.553 1.00 25.69 78 PHE D C 1
ATOM 537 O O . PHE A 1 77 ? -4.932 0.287 58.984 1.00 21.97 78 PHE D O 1
ATOM 545 N N . SER A 1 78 ? -3.552 0.345 60.759 1.00 20.63 79 SER D N 1
ATOM 546 C CA . SER A 1 78 ? -4.299 -0.678 61.511 1.00 20.75 79 SER D CA 1
ATOM 547 C C . SER A 1 78 ? -5.720 -0.209 61.832 1.00 21.98 79 SER D C 1
ATOM 548 O O . SER A 1 78 ? -6.688 -0.971 61.748 1.00 23.26 79 SER D O 1
ATOM 551 N N . LYS A 1 79 ? -5.833 1.057 62.202 1.00 24.89 80 LYS D N 1
ATOM 552 C CA . LYS A 1 79 ? -7.126 1.669 62.454 1.00 27.58 80 LYS D CA 1
ATOM 553 C C . LYS A 1 79 ? -7.971 1.644 61.174 1.00 28.75 80 LYS D C 1
ATOM 554 O O . LYS A 1 79 ? -9.152 1.275 61.208 1.00 24.01 80 LYS D O 1
ATOM 560 N N . LEU A 1 80 ? -7.364 2.024 60.050 1.00 28.41 81 LEU D N 1
ATOM 561 C CA . LEU A 1 80 ? -8.059 1.999 58.760 1.00 27.01 81 LEU D CA 1
ATOM 562 C C . LEU A 1 80 ? -8.523 0.579 58.432 1.00 25.26 81 LEU D C 1
ATOM 563 O O . LEU A 1 80 ? -9.659 0.376 57.995 1.00 24.53 81 LEU D O 1
ATOM 568 N N . ASP A 1 81 ? -7.640 -0.393 58.663 1.00 23.11 82 ASP D N 1
ATOM 569 C CA . ASP A 1 81 ? -7.965 -1.811 58.498 1.00 27.95 82 ASP D CA 1
ATOM 570 C C . ASP A 1 81 ? -9.199 -2.205 59.303 1.00 30.49 82 ASP D C 1
ATOM 571 O O . ASP A 1 81 ? -10.096 -2.863 58.792 1.00 25.11 82 ASP D O 1
ATOM 576 N N . ALA A 1 82 ? -9.218 -1.813 60.573 1.00 28.85 83 ALA D N 1
ATOM 577 C CA . ALA A 1 82 ? -10.305 -2.171 61.479 1.00 32.79 83 ALA D CA 1
ATOM 578 C C . ALA A 1 82 ? -11.636 -1.590 61.019 1.00 30.30 83 ALA D C 1
ATOM 579 O O . ALA A 1 82 ? -12.691 -2.048 61.435 1.00 30.78 83 ALA D O 1
ATOM 581 N N . GLU A 1 83 ? -11.580 -0.573 60.165 1.00 32.34 84 GLU D N 1
ATOM 582 C CA . GLU A 1 83 ? -12.787 0.092 59.688 1.00 33.20 84 GLU D CA 1
ATOM 583 C C . GLU A 1 83 ? -13.159 -0.362 58.280 1.00 32.89 84 GLU D C 1
ATOM 584 O O . GLU A 1 83 ? -14.106 0.152 57.682 1.00 31.35 84 GLU D O 1
ATOM 590 N N . GLY A 1 84 ? -12.409 -1.327 57.755 1.00 34.51 85 GLY D N 1
ATOM 591 C CA . GLY A 1 84 ? -12.701 -1.885 56.447 1.00 37.32 85 GLY D CA 1
ATOM 592 C C . GLY A 1 84 ? -12.297 -0.953 55.323 1.00 33.87 85 GLY D C 1
ATOM 593 O O . GLY A 1 84 ? -12.784 -1.070 54.197 1.00 34.93 85 GLY D O 1
ATOM 594 N N . ILE A 1 85 ? -11.403 -0.021 55.631 1.00 24.76 86 ILE D N 1
ATOM 595 C CA . ILE A 1 85 ? -10.952 0.938 54.632 1.00 26.23 86 ILE D CA 1
ATOM 596 C C . ILE A 1 85 ? -9.685 0.457 53.931 1.00 22.89 86 ILE D C 1
ATOM 597 O O . ILE A 1 85 ? -8.653 0.226 54.574 1.00 26.89 86 ILE D O 1
ATOM 602 N N . HIS A 1 86 ? -9.774 0.313 52.608 1.00 21.37 87 HIS D N 1
ATOM 603 C CA . HIS A 1 86 ? -8.644 -0.118 51.786 1.00 21.24 87 HIS D CA 1
ATOM 604 C C . HIS A 1 86 ? -8.024 1.080 51.072 1.00 22.25 87 HIS D C 1
ATOM 605 O O . HIS A 1 86 ? -8.716 1.783 50.335 1.00 23.88 87 HIS D O 1
ATOM 612 N N . VAL A 1 87 ? -6.726 1.312 51.275 1.00 15.45 88 VAL D N 1
ATOM 613 C CA . VAL A 1 87 ? -6.050 2.397 50.572 1.00 14.19 88 VAL D CA 1
ATOM 614 C C . VAL A 1 87 ? -5.531 1.894 49.220 1.00 18.30 88 VAL D C 1
ATOM 615 O O . VAL A 1 87 ? -4.568 1.117 49.160 1.00 14.84 88 VAL D O 1
ATOM 619 N N . ASP A 1 88 ? -6.197 2.331 48.153 1.00 14.89 89 ASP D N 1
ATOM 620 C CA . ASP A 1 88 ? -5.897 1.905 46.788 1.00 16.03 89 ASP D CA 1
ATOM 621 C C . ASP A 1 88 ? -4.934 2.855 46.103 1.00 12.04 89 ASP D C 1
ATOM 622 O O . ASP A 1 88 ? -4.240 2.472 45.160 1.00 11.23 89 ASP D O 1
ATOM 627 N N . ILE A 1 89 ? -4.938 4.104 46.556 1.00 12.35 90 ILE D N 1
ATOM 628 C CA . ILE A 1 89 ? -4.079 5.149 46.000 1.00 12.74 90 ILE D CA 1
ATOM 629 C C . ILE A 1 89 ? -3.351 5.851 47.143 1.00 9.90 90 ILE D C 1
ATOM 630 O O . ILE A 1 89 ? -3.961 6.242 48.142 1.00 12.17 90 ILE D O 1
ATOM 635 N N . LEU A 1 90 ? -2.040 5.992 47.011 1.00 9.04 91 LEU D N 1
ATOM 636 C CA . LEU A 1 90 ? -1.257 6.703 48.013 1.00 8.92 91 LEU D CA 1
ATOM 637 C C . LEU A 1 90 ? -0.516 7.811 47.295 1.00 9.97 91 LEU D C 1
ATOM 638 O O . LEU A 1 90 ? 0.151 7.552 46.296 1.00 8.58 91 LEU D O 1
ATOM 643 N N . ILE A 1 91 ? -0.650 9.044 47.777 1.00 11.89 92 ILE D N 1
ATOM 644 C CA . ILE A 1 91 ? 0.194 10.129 47.290 1.00 7.75 92 ILE D CA 1
ATOM 645 C C . ILE A 1 91 ? 1.088 10.564 48.440 1.00 11.43 92 ILE D C 1
ATOM 646 O O . ILE A 1 91 ? 0.590 11.009 49.478 1.00 10.87 92 ILE D O 1
ATOM 651 N N . ASN A 1 92 ? 2.399 10.400 48.266 1.00 9.40 93 ASN D N 1
ATOM 652 C CA . ASN A 1 92 ? 3.360 10.762 49.308 1.00 7.82 93 ASN D CA 1
ATOM 653 C C . ASN A 1 92 ? 3.804 12.210 49.136 1.00 12.49 93 ASN D C 1
ATOM 654 O O . ASN A 1 92 ? 4.855 12.489 48.555 1.00 12.13 93 ASN D O 1
ATOM 659 N N . ASN A 1 93 ? 3.000 13.136 49.645 1.00 10.70 94 ASN D N 1
ATOM 660 C CA . ASN A 1 93 ? 3.258 14.558 49.432 1.00 13.93 94 ASN D CA 1
ATOM 661 C C . ASN A 1 93 ? 3.982 15.207 50.609 1.00 18.21 94 ASN D C 1
ATOM 662 O O . ASN A 1 93 ? 4.453 16.341 50.516 1.00 20.31 94 ASN D O 1
ATOM 667 N N . ALA A 1 94 ? 4.085 14.474 51.713 1.00 14.62 95 ALA D N 1
ATOM 668 C CA . ALA A 1 94 ? 4.646 15.035 52.932 1.00 19.64 95 ALA D CA 1
ATOM 669 C C . ALA A 1 94 ? 6.121 15.329 52.715 1.00 16.22 95 ALA D C 1
ATOM 670 O O . ALA A 1 94 ? 6.789 14.637 51.942 1.00 14.77 95 ALA D O 1
ATOM 672 N N . GLY A 1 95 ? 6.607 16.377 53.372 1.00 15.84 96 GLY D N 1
ATOM 673 C CA . GLY A 1 95 ? 8.018 16.732 53.329 1.00 14.47 96 GLY D CA 1
ATOM 674 C C . GLY A 1 95 ? 8.159 18.209 53.652 1.00 19.26 96 GLY D C 1
ATOM 675 O O . GLY A 1 95 ? 7.278 18.993 53.319 1.00 24.13 96 GLY D O 1
ATOM 676 N N . ILE A 1 96 ? 9.247 18.597 54.311 1.00 16.78 97 ILE D N 1
ATOM 677 C CA . ILE A 1 96 ? 9.479 20.012 54.572 1.00 19.18 97 ILE D CA 1
ATOM 678 C C . ILE A 1 96 ? 10.601 20.582 53.694 1.00 19.70 97 ILE D C 1
ATOM 679 O O . ILE A 1 96 ? 11.385 19.841 53.085 1.00 13.02 97 ILE D O 1
ATOM 684 N N . GLN A 1 97 ? 10.663 21.911 53.651 1.00 17.09 98 GLN D N 1
ATOM 685 C CA . GLN A 1 97 ? 11.729 22.632 52.961 1.00 17.03 98 GLN D CA 1
ATOM 686 C C . GLN A 1 97 ? 12.595 23.340 54.001 1.00 17.17 98 GLN D C 1
ATOM 687 O O . GLN A 1 97 ? 12.102 23.736 55.060 1.00 17.37 98 GLN D O 1
ATOM 693 N N . TYR A 1 98 ? 13.887 23.486 53.722 1.00 16.07 99 TYR D N 1
ATOM 694 C CA . TYR A 1 98 ? 14.754 24.267 54.601 1.00 19.24 99 TYR D CA 1
ATOM 695 C C . TYR A 1 98 ? 15.816 24.982 53.764 1.00 21.60 99 TYR D C 1
ATOM 696 O O . TYR A 1 98 ? 16.616 24.342 53.075 1.00 17.95 99 TYR D O 1
ATOM 705 N N . ARG A 1 99 ? 15.803 26.308 53.802 1.00 14.56 100 ARG D N 1
ATOM 706 C CA . ARG A 1 99 ? 16.704 27.092 52.961 1.00 22.07 100 ARG D CA 1
ATOM 707 C C . ARG A 1 99 ? 17.950 27.540 53.714 1.00 21.52 100 ARG D C 1
ATOM 708 O O . ARG A 1 99 ? 17.876 28.357 54.630 1.00 19.60 100 ARG D O 1
ATOM 716 N N . LYS A 1 100 ? 19.103 27.008 53.318 1.00 19.31 101 LYS D N 1
ATOM 717 C CA . LYS A 1 100 ? 20.363 27.341 53.979 1.00 21.10 101 LYS D CA 1
ATOM 718 C C . LYS A 1 100 ? 21.518 26.811 53.142 1.00 22.78 101 LYS D C 1
ATOM 719 O O . LYS A 1 100 ? 21.469 25.671 52.695 1.00 21.46 101 LYS D O 1
ATOM 725 N N . PRO A 1 101 ? 22.553 27.639 52.910 1.00 17.12 102 PRO D N 1
ATOM 726 C CA . PRO A 1 101 ? 23.731 27.115 52.204 1.00 18.00 102 PRO D CA 1
ATOM 727 C C . PRO A 1 101 ? 24.370 25.946 52.970 1.00 17.82 102 PRO D C 1
ATOM 728 O O . PRO A 1 101 ? 24.374 25.963 54.206 1.00 16.82 102 PRO D O 1
ATOM 732 N N . MET A 1 102 ? 24.885 24.951 52.248 1.00 15.50 103 MET D N 1
ATOM 733 C CA . MET A 1 102 ? 25.471 23.755 52.865 1.00 14.99 103 MET D CA 1
ATOM 734 C C . MET A 1 102 ? 26.548 24.036 53.910 1.00 16.06 103 MET D C 1
ATOM 735 O O . MET A 1 102 ? 26.641 23.327 54.913 1.00 18.64 103 MET D O 1
ATOM 740 N N . VAL A 1 103 ? 27.373 25.049 53.684 1.00 17.22 104 VAL D N 1
ATOM 741 C CA . VAL A 1 103 ? 28.443 25.323 54.636 1.00 18.34 104 VAL D CA 1
ATOM 742 C C . VAL A 1 103 ? 27.900 25.883 55.953 1.00 24.39 104 VAL D C 1
ATOM 743 O O . VAL A 1 103 ? 28.593 25.869 56.970 1.00 26.40 104 VAL D O 1
ATOM 747 N N . GLU A 1 104 ? 26.664 26.374 55.926 1.00 20.67 105 GLU D N 1
ATOM 748 C CA . GLU A 1 104 ? 26.028 26.922 57.126 1.00 24.55 105 GLU D CA 1
ATOM 749 C C . GLU A 1 104 ? 24.949 25.991 57.665 1.00 21.46 105 GLU D C 1
ATOM 750 O O . GLU A 1 104 ? 24.266 26.312 58.647 1.00 21.41 105 GLU D O 1
ATOM 756 N N . LEU A 1 105 ? 24.789 24.843 57.016 1.00 18.05 106 LEU D N 1
ATOM 757 C CA . LEU A 1 105 ? 23.664 23.955 57.308 1.00 16.16 106 LEU D CA 1
ATOM 758 C C . LEU A 1 105 ? 23.941 22.981 58.454 1.00 20.70 106 LEU D C 1
ATOM 759 O O . LEU A 1 105 ? 24.872 22.174 58.393 1.00 17.53 106 LEU D O 1
ATOM 764 N N . GLU A 1 106 ? 23.120 23.043 59.491 1.00 18.37 107 GLU D N 1
ATOM 765 C CA . GLU A 1 106 ? 23.270 22.124 60.615 1.00 14.87 107 GLU D CA 1
ATOM 766 C C . GLU A 1 106 ? 22.758 20.722 60.276 1.00 10.09 107 GLU D C 1
ATOM 767 O O . GLU A 1 106 ? 21.757 20.572 59.565 1.00 14.02 107 GLU D O 1
ATOM 773 N N . LEU A 1 107 ? 23.432 19.700 60.799 1.00 19.21 108 LEU D N 1
ATOM 774 C CA . LEU A 1 107 ? 23.067 18.311 60.507 1.00 18.86 108 LEU D CA 1
ATOM 775 C C . LEU A 1 107 ? 21.617 17.976 60.871 1.00 17.72 108 LEU D C 1
ATOM 776 O O . LEU A 1 107 ? 20.954 17.227 60.155 1.00 16.55 108 LEU D O 1
ATOM 781 N N . GLU A 1 108 ? 21.125 18.522 61.979 1.00 18.81 109 GLU D N 1
ATOM 782 C CA . GLU A 1 108 ? 19.752 18.235 62.402 1.00 23.89 109 GLU D CA 1
ATOM 783 C C . GLU A 1 108 ? 18.760 18.689 61.334 1.00 17.63 109 GLU D C 1
ATOM 784 O O . GLU A 1 108 ? 17.723 18.050 61.113 1.00 19.08 109 GLU D O 1
ATOM 790 N N . ASN A 1 109 ? 19.078 19.789 60.659 1.00 17.65 110 ASN D N 1
ATOM 791 C CA . ASN A 1 109 ? 18.187 20.301 59.627 1.00 16.84 110 ASN D CA 1
ATOM 792 C C . ASN A 1 109 ? 18.314 19.536 58.315 1.00 16.45 110 ASN D C 1
ATOM 793 O O . ASN A 1 109 ? 17.309 19.281 57.640 1.00 14.58 110 ASN D O 1
ATOM 798 N N . TRP A 1 110 ? 19.545 19.178 57.954 1.00 15.26 111 TRP D N 1
ATOM 799 C CA . TRP A 1 110 ? 19.759 18.283 56.823 1.00 14.08 111 TRP D CA 1
ATOM 800 C C . TRP A 1 110 ? 18.903 17.035 57.047 1.00 13.48 111 TRP D C 1
ATOM 801 O O . TRP A 1 110 ? 18.143 16.608 56.175 1.00 12.55 111 TRP D O 1
ATOM 812 N N . GLN A 1 111 ? 19.016 16.474 58.244 1.00 17.30 112 GLN D N 1
ATOM 813 C CA . GLN A 1 111 ? 18.388 15.197 58.560 1.00 19.82 112 GLN D CA 1
ATOM 814 C C . GLN A 1 111 ? 16.863 15.293 58.560 1.00 17.91 112 GLN D C 1
ATOM 815 O O . GLN A 1 111 ? 16.166 14.368 58.115 1.00 14.69 112 GLN D O 1
ATOM 821 N N . LYS A 1 112 ? 16.345 16.418 59.046 1.00 17.03 113 LYS D N 1
ATOM 822 C CA . LYS A 1 112 ? 14.902 16.624 59.098 1.00 20.06 113 LYS D CA 1
ATOM 823 C C . LYS A 1 112 ? 14.316 16.676 57.687 1.00 18.88 113 LYS D C 1
ATOM 824 O O . LYS A 1 112 ? 13.229 16.143 57.429 1.00 19.30 113 LYS D O 1
ATOM 830 N N . VAL A 1 113 ? 15.042 17.299 56.763 1.00 12.78 114 VAL D N 1
ATOM 831 C CA . VAL A 1 113 ? 14.590 17.355 55.368 1.00 11.84 114 VAL D CA 1
ATOM 832 C C . VAL A 1 113 ? 14.616 15.974 54.706 1.00 10.91 114 VAL D C 1
ATOM 833 O O . VAL A 1 113 ? 13.673 15.591 54.010 1.00 12.93 114 VAL D O 1
ATOM 837 N N . ILE A 1 114 ? 15.692 15.222 54.920 1.00 14.11 115 ILE D N 1
ATOM 838 C CA . ILE A 1 114 ? 15.794 13.883 54.345 1.00 11.63 115 ILE D CA 1
ATOM 839 C C . ILE A 1 114 ? 14.722 12.958 54.925 1.00 12.51 115 ILE D C 1
ATOM 840 O O . ILE A 1 114 ? 14.050 12.218 54.186 1.00 9.59 115 ILE D O 1
ATOM 845 N N . ASP A 1 115 ? 14.553 13.003 56.242 1.00 11.04 116 ASP D N 1
ATOM 846 C CA . ASP A 1 115 ? 13.578 12.128 56.884 1.00 15.74 116 ASP D CA 1
ATOM 847 C C . ASP A 1 115 ? 12.150 12.422 56.435 1.00 16.38 116 ASP D C 1
ATOM 848 O O . ASP A 1 115 ? 11.408 11.500 56.091 1.00 12.42 116 ASP D O 1
ATOM 853 N N . THR A 1 116 ? 11.759 13.698 56.433 1.00 12.19 117 THR D N 1
ATOM 854 C CA . THR A 1 116 ? 10.375 14.052 56.088 1.00 13.82 117 THR D CA 1
ATOM 855 C C . THR A 1 116 ? 10.065 13.912 54.606 1.00 14.69 117 THR D C 1
ATOM 856 O O . THR A 1 116 ? 8.907 13.735 54.230 1.00 11.60 117 THR D O 1
ATOM 860 N N . ASN A 1 117 ? 11.088 14.032 53.760 1.00 13.63 118 ASN D N 1
ATOM 861 C CA . ASN A 1 117 ? 10.883 13.903 52.318 1.00 13.12 118 ASN D CA 1
ATOM 862 C C . ASN A 1 117 ? 11.087 12.498 51.770 1.00 14.96 118 ASN D C 1
ATOM 863 O O . ASN A 1 117 ? 10.239 11.985 51.033 1.00 15.47 118 ASN D O 1
ATOM 868 N N . LEU A 1 118 ? 12.191 11.867 52.155 1.00 12.60 119 LEU D N 1
ATOM 869 C CA . LEU A 1 118 ? 12.624 10.626 51.516 1.00 8.01 119 LEU D CA 1
ATOM 870 C C . LEU A 1 118 ? 12.235 9.376 52.317 1.00 13.53 119 LEU D C 1
ATOM 871 O O . LEU A 1 118 ? 11.631 8.442 51.779 1.00 10.08 119 LEU D O 1
ATOM 876 N N . THR A 1 119 ? 12.557 9.358 53.606 1.00 12.54 120 THR D N 1
ATOM 877 C CA . THR A 1 119 ? 12.251 8.183 54.427 1.00 13.90 120 THR D CA 1
ATOM 878 C C . THR A 1 119 ? 10.747 8.019 54.632 1.00 11.62 120 THR D C 1
ATOM 879 O O . THR A 1 119 ? 10.225 6.897 54.708 1.00 13.35 120 THR D O 1
ATOM 883 N N . SER A 1 120 ? 10.053 9.148 54.688 1.00 9.75 121 SER D N 1
ATOM 884 C CA . SER A 1 120 ? 8.615 9.160 54.853 1.00 10.11 121 SER D CA 1
ATOM 885 C C . SER A 1 120 ? 7.952 8.409 53.703 1.00 10.56 121 SER D C 1
ATOM 886 O O . SER A 1 120 ? 7.011 7.654 53.915 1.00 14.49 121 SER D O 1
ATOM 889 N N . ALA A 1 121 ? 8.460 8.590 52.488 1.00 8.82 122 ALA D N 1
ATOM 890 C CA . ALA A 1 121 ? 7.836 7.950 51.334 1.00 14.00 122 ALA D CA 1
ATOM 891 C C . ALA A 1 121 ? 8.063 6.442 51.378 1.00 12.00 122 ALA D C 1
ATOM 892 O O . ALA A 1 121 ? 7.199 5.673 50.966 1.00 11.16 122 ALA D O 1
ATOM 894 N N . PHE A 1 122 ? 9.229 6.027 51.871 1.00 10.92 123 PHE D N 1
ATOM 895 C CA . PHE A 1 122 ? 9.501 4.609 52.068 1.00 9.51 123 PHE D CA 1
ATOM 896 C C . PHE A 1 122 ? 8.561 3.991 53.092 1.00 9.46 123 PHE D C 1
ATOM 897 O O . PHE A 1 122 ? 7.961 2.940 52.838 1.00 12.79 123 PHE D O 1
ATOM 905 N N . LEU A 1 123 ? 8.438 4.632 54.254 1.00 10.01 124 LEU D N 1
ATOM 906 C CA . LEU A 1 123 ? 7.658 4.074 55.362 1.00 10.94 124 LEU D CA 1
ATOM 907 C C . LEU A 1 123 ? 6.168 3.989 55.074 1.00 12.69 124 LEU D C 1
ATOM 908 O O . LEU A 1 123 ? 5.524 2.970 55.376 1.00 11.80 124 LEU D O 1
ATOM 913 N N . VAL A 1 124 ? 5.601 5.048 54.504 1.00 10.89 125 VAL D N 1
ATOM 914 C CA . VAL A 1 124 ? 4.158 5.040 54.252 1.00 11.28 125 VAL D CA 1
ATOM 915 C C . VAL A 1 124 ? 3.821 4.047 53.137 1.00 10.96 125 VAL D C 1
ATOM 916 O O . VAL A 1 124 ? 2.835 3.309 53.231 1.00 14.56 125 VAL D O 1
ATOM 920 N N . SER A 1 125 ? 4.652 4.029 52.103 1.00 10.11 126 SER D N 1
ATOM 921 C CA . SER A 1 125 ? 4.495 3.111 50.978 1.00 10.29 126 SER D CA 1
ATOM 922 C C . SER A 1 125 ? 4.633 1.665 51.390 1.00 12.42 126 SER D C 1
ATOM 923 O O . SER A 1 125 ? 3.906 0.813 50.890 1.00 11.30 126 SER D O 1
ATOM 926 N N . ARG A 1 126 ? 5.575 1.384 52.282 1.00 11.01 127 ARG D N 1
ATOM 927 C CA . ARG A 1 126 ? 5.772 0.021 52.765 1.00 11.09 127 ARG D CA 1
ATOM 928 C C . ARG A 1 126 ? 4.474 -0.497 53.369 1.00 16.52 127 ARG D C 1
ATOM 929 O O . ARG A 1 126 ? 4.008 -1.576 53.013 1.00 15.97 127 ARG D O 1
ATOM 937 N N . SER A 1 127 ? 3.872 0.288 54.259 1.00 12.51 128 SER D N 1
ATOM 938 C CA . SER A 1 127 ? 2.618 -0.115 54.882 1.00 16.71 128 SER D CA 1
ATOM 939 C C . SER A 1 127 ? 1.491 -0.235 53.862 1.00 16.80 128 SER D C 1
ATOM 940 O O . SER A 1 127 ? 0.695 -1.167 53.928 1.00 19.39 128 SER D O 1
ATOM 943 N N . ALA A 1 128 ? 1.426 0.711 52.925 1.00 13.82 129 ALA D N 1
ATOM 944 C CA . ALA A 1 128 ? 0.353 0.716 51.934 1.00 14.25 129 ALA D CA 1
ATOM 945 C C . ALA A 1 128 ? 0.515 -0.454 50.959 1.00 14.41 129 ALA D C 1
ATOM 946 O O . ALA A 1 128 ? -0.443 -1.173 50.673 1.00 13.78 129 ALA D O 1
ATOM 948 N N . ALA A 1 129 ? 1.739 -0.652 50.474 1.00 12.01 130 ALA D N 1
ATOM 949 C CA . ALA A 1 129 ? 2.013 -1.708 49.505 1.00 15.92 130 ALA D CA 1
ATOM 950 C C . ALA A 1 129 ? 1.767 -3.100 50.081 1.00 16.41 130 ALA D C 1
ATOM 951 O O . ALA A 1 129 ? 1.266 -3.978 49.374 1.00 13.38 130 ALA D O 1
ATOM 953 N N . LYS A 1 130 ? 2.135 -3.310 51.346 1.00 13.34 131 LYS D N 1
ATOM 954 C CA . LYS A 1 130 ? 1.930 -4.610 51.992 1.00 14.41 131 LYS D CA 1
ATOM 955 C C . LYS A 1 130 ? 0.472 -5.014 51.903 1.00 15.37 131 LYS D C 1
ATOM 956 O O . LYS A 1 130 ? 0.142 -6.179 51.683 1.00 16.15 131 LYS D O 1
ATOM 962 N N . ARG A 1 131 ? -0.403 -4.033 52.079 1.00 15.43 132 ARG D N 1
ATOM 963 C CA . ARG A 1 131 ? -1.831 -4.296 52.090 1.00 16.48 132 ARG D CA 1
ATOM 964 C C . ARG A 1 131 ? -2.382 -4.454 50.668 1.00 17.28 132 ARG D C 1
ATOM 965 O O . ARG A 1 131 ? -3.223 -5.318 50.426 1.00 20.95 132 ARG D O 1
ATOM 973 N N . MET A 1 132 ? -1.913 -3.633 49.725 1.00 15.21 133 MET D N 1
ATOM 974 C CA . MET A 1 132 ? -2.297 -3.810 48.316 1.00 15.10 133 MET D CA 1
ATOM 975 C C . MET A 1 132 ? -1.910 -5.207 47.810 1.00 22.06 133 MET D C 1
ATOM 976 O O . MET A 1 132 ? -2.696 -5.867 47.136 1.00 16.24 133 MET D O 1
ATOM 981 N N . ILE A 1 133 ? -0.693 -5.646 48.133 1.00 17.25 134 ILE D N 1
ATOM 982 C CA . ILE A 1 133 ? -0.226 -6.982 47.745 1.00 15.52 134 ILE D CA 1
ATOM 983 C C . ILE A 1 133 ? -1.072 -8.103 48.352 1.00 20.66 134 ILE D C 1
ATOM 984 O O . ILE A 1 133 ? -1.457 -9.050 47.657 1.00 17.72 134 ILE D O 1
ATOM 989 N N . ALA A 1 134 ? -1.360 -8.001 49.647 1.00 18.75 135 ALA D N 1
ATOM 990 C CA . ALA A 1 134 ? -2.141 -9.032 50.341 1.00 21.18 135 ALA D CA 1
ATOM 991 C C . ALA A 1 134 ? -3.565 -9.127 49.798 1.00 24.93 135 ALA D C 1
ATOM 992 O O . ALA A 1 134 ? -4.175 -10.198 49.807 1.00 21.17 135 ALA D O 1
ATOM 994 N N . ARG A 1 135 ? -4.103 -8.004 49.336 1.00 24.03 136 ARG D N 1
ATOM 995 C CA . ARG A 1 135 ? -5.451 -8.003 48.776 1.00 20.19 136 ARG D CA 1
ATOM 996 C C . ARG A 1 135 ? -5.419 -8.506 47.338 1.00 23.27 136 ARG D C 1
ATOM 997 O O . ARG A 1 135 ? -6.405 -9.047 46.840 1.00 27.48 136 ARG D O 1
ATOM 1005 N N . ASN A 1 136 ? -4.270 -8.339 46.688 1.00 18.95 137 ASN D N 1
ATOM 1006 C CA . ASN A 1 136 ? -4.164 -8.512 45.241 1.00 26.65 137 ASN D CA 1
ATOM 1007 C C . ASN A 1 136 ? -5.215 -7.617 44.574 1.00 26.90 137 ASN D C 1
ATOM 1008 O O . ASN A 1 136 ? -5.865 -8.010 43.603 1.00 27.90 137 ASN D O 1
ATOM 1013 N N . SER A 1 137 ? -5.365 -6.416 45.132 1.00 25.71 138 SER D N 1
ATOM 1014 C CA . SER A 1 137 ? -6.292 -5.400 44.645 1.00 30.16 138 SER D CA 1
ATOM 1015 C C . SER A 1 137 ? -5.659 -4.530 43.567 1.00 26.24 138 SER D C 1
ATOM 1016 O O . SER A 1 137 ? -6.350 -3.770 42.890 1.00 24.14 138 SER D O 1
ATOM 1019 N N . GLY A 1 138 ? -4.347 -4.641 43.406 1.00 21.28 139 GLY D N 1
ATOM 1020 C CA . GLY A 1 138 ? -3.626 -3.668 42.607 1.00 19.49 139 GLY D CA 1
ATOM 1021 C C . GLY A 1 138 ? -3.451 -2.422 43.457 1.00 17.02 139 GLY D C 1
ATOM 1022 O O . GLY A 1 138 ? -3.832 -2.405 44.627 1.00 17.26 139 GLY D O 1
ATOM 1023 N N . GLY A 1 139 ? -2.869 -1.370 42.895 1.00 14.45 140 GLY D N 1
ATOM 1024 C CA . GLY A 1 139 ? -2.719 -0.146 43.660 1.00 12.87 140 GLY D CA 1
ATOM 1025 C C . GLY A 1 139 ? -1.984 0.912 42.876 1.00 11.95 140 GLY D C 1
ATOM 1026 O O . GLY A 1 139 ? -1.398 0.614 41.834 1.00 11.66 140 GLY D O 1
ATOM 1027 N N . LYS A 1 140 ? -2.020 2.146 43.374 1.00 11.63 141 LYS D N 1
ATOM 1028 C CA . LYS A 1 140 ? -1.315 3.259 42.744 1.00 10.85 141 LYS D CA 1
ATOM 1029 C C . LYS A 1 140 ? -0.555 4.006 43.827 1.00 10.30 141 LYS D C 1
ATOM 1030 O O . LYS A 1 140 ? -1.128 4.358 44.864 1.00 12.75 141 LYS D O 1
ATOM 1036 N N . ILE A 1 141 ? 0.733 4.235 43.606 1.00 9.52 142 ILE D N 1
ATOM 1037 C CA . ILE A 1 141 ? 1.518 5.041 44.523 1.00 10.13 142 ILE D CA 1
ATOM 1038 C C . ILE A 1 141 ? 2.125 6.178 43.725 1.00 11.01 142 ILE D C 1
ATOM 1039 O O . ILE A 1 141 ? 2.770 5.957 42.691 1.00 8.21 142 ILE D O 1
ATOM 1044 N N . ILE A 1 142 ? 1.908 7.402 44.190 1.00 8.60 143 ILE D N 1
ATOM 1045 C CA . ILE A 1 142 ? 2.503 8.547 43.535 1.00 10.78 143 ILE D CA 1
ATOM 1046 C C . ILE A 1 142 ? 3.430 9.266 44.509 1.00 8.65 143 ILE D C 1
ATOM 1047 O O . ILE A 1 142 ? 2.996 9.770 45.553 1.00 8.30 143 ILE D O 1
ATOM 1052 N N . ASN A 1 143 ? 4.713 9.306 44.177 1.00 7.40 144 ASN D N 1
ATOM 1053 C CA . ASN A 1 143 ? 5.665 10.044 44.995 1.00 8.11 144 ASN D CA 1
ATOM 1054 C C . ASN A 1 143 ? 5.744 11.478 44.472 1.00 11.87 144 ASN D C 1
ATOM 1055 O O . ASN A 1 143 ? 5.426 11.734 43.312 1.00 10.11 144 ASN D O 1
ATOM 1060 N N . ILE A 1 144 ? 6.130 12.422 45.324 1.00 12.42 145 ILE D N 1
ATOM 1061 C CA . ILE A 1 144 ? 6.218 13.806 44.878 1.00 8.66 145 ILE D CA 1
ATOM 1062 C C . ILE A 1 144 ? 7.689 14.193 44.804 1.00 7.29 145 ILE D C 1
ATOM 1063 O O . ILE A 1 144 ? 8.370 14.265 45.832 1.00 11.14 145 ILE D O 1
ATOM 1068 N N . GLY A 1 145 ? 8.189 14.400 43.585 1.00 11.53 146 GLY D N 1
ATOM 1069 C CA . GLY A 1 145 ? 9.543 14.905 43.401 1.00 6.99 146 GLY D CA 1
ATOM 1070 C C . GLY A 1 145 ? 9.491 16.423 43.316 1.00 11.65 146 GLY D C 1
ATOM 1071 O O . GLY A 1 145 ? 8.772 17.064 44.083 1.00 10.12 146 GLY D O 1
ATOM 1072 N N . SER A 1 146 ? 10.216 16.991 42.356 1.00 11.16 147 SER D N 1
ATOM 1073 C CA . SER A 1 146 ? 10.375 18.441 42.220 1.00 15.21 147 SER D CA 1
ATOM 1074 C C . SER A 1 146 ? 11.232 18.659 40.988 1.00 10.60 147 SER D C 1
ATOM 1075 O O . SER A 1 146 ? 11.831 17.709 40.486 1.00 8.83 147 SER D O 1
ATOM 1078 N N . LEU A 1 147 ? 11.330 19.888 40.498 1.00 9.51 148 LEU D N 1
ATOM 1079 C CA . LEU A 1 147 ? 12.289 20.125 39.420 1.00 9.64 148 LEU D CA 1
ATOM 1080 C C . LEU A 1 147 ? 13.706 19.804 39.927 1.00 8.68 148 LEU D C 1
ATOM 1081 O O . LEU A 1 147 ? 14.602 19.487 39.144 1.00 8.69 148 LEU D O 1
ATOM 1086 N N . THR A 1 148 ? 13.887 19.849 41.243 1.00 8.63 149 THR D N 1
ATOM 1087 C CA . THR A 1 148 ? 15.177 19.505 41.835 1.00 8.57 149 THR D CA 1
ATOM 1088 C C . THR A 1 148 ? 15.462 17.998 41.840 1.00 12.53 149 THR D C 1
ATOM 1089 O O . THR A 1 148 ? 16.533 17.568 42.261 1.00 12.26 149 THR D O 1
ATOM 1093 N N . SER A 1 149 ? 14.509 17.192 41.374 1.00 7.55 150 SER D N 1
ATOM 1094 C CA . SER A 1 149 ? 14.812 15.792 41.091 1.00 9.36 150 SER D CA 1
ATOM 1095 C C . SER A 1 149 ? 15.756 15.690 39.890 1.00 12.73 150 SER D C 1
ATOM 1096 O O . SER A 1 149 ? 16.395 14.650 39.676 1.00 8.37 150 SER D O 1
ATOM 1099 N N . GLN A 1 150 ? 15.846 16.766 39.107 1.00 7.75 151 GLN D N 1
ATOM 1100 C CA . GLN A 1 150 ? 16.649 16.748 37.881 1.00 11.77 151 GLN D CA 1
ATOM 1101 C C . GLN A 1 150 ? 17.756 17.796 37.875 1.00 11.53 151 GLN D C 1
ATOM 1102 O O . GLN A 1 150 ? 18.849 17.550 37.363 1.00 10.77 151 GLN D O 1
ATOM 1108 N N . ALA A 1 151 ? 17.472 18.971 38.429 1.00 9.02 152 ALA D N 1
ATOM 1109 C CA . ALA A 1 151 ? 18.461 20.044 38.434 1.00 9.76 152 ALA D CA 1
ATOM 1110 C C . ALA A 1 151 ? 18.381 20.822 39.739 1.00 10.24 152 ALA D C 1
ATOM 1111 O O . ALA A 1 151 ? 17.285 21.077 40.248 1.00 9.77 152 ALA D O 1
ATOM 1113 N N . ALA A 1 152 ? 19.542 21.210 40.272 1.00 10.43 153 ALA D N 1
ATOM 1114 C CA . ALA A 1 152 ? 19.626 21.764 41.628 1.00 10.69 153 ALA D CA 1
ATOM 1115 C C . ALA A 1 152 ? 19.443 23.277 41.735 1.00 11.54 153 ALA D C 1
ATOM 1116 O O . ALA A 1 152 ? 19.759 24.038 40.814 1.00 16.31 153 ALA D O 1
ATOM 1118 N N . ARG A 1 153 ? 18.970 23.707 42.900 1.00 13.42 154 ARG D N 1
ATOM 1119 C CA . ARG A 1 153 ? 18.907 25.127 43.228 1.00 19.61 154 ARG D CA 1
ATOM 1120 C C . ARG A 1 153 ? 19.787 25.348 44.437 1.00 16.49 154 ARG D C 1
ATOM 1121 O O . ARG A 1 153 ? 19.748 24.552 45.375 1.00 16.35 154 ARG D O 1
ATOM 1129 N N . PRO A 1 154 ? 20.574 26.432 44.432 1.00 15.32 155 PRO D N 1
ATOM 1130 C CA . PRO A 1 154 ? 21.381 26.792 45.604 1.00 15.03 155 PRO D CA 1
ATOM 1131 C C . PRO A 1 154 ? 20.523 26.974 46.856 1.00 24.24 155 PRO D C 1
ATOM 1132 O O . PRO A 1 154 ? 19.370 27.415 46.733 1.00 15.08 155 PRO D O 1
ATOM 1136 N N . THR A 1 155 ? 21.096 26.660 48.023 1.00 15.38 156 THR D N 1
ATOM 1137 C CA . THR A 1 155 ? 20.469 26.839 49.345 1.00 15.73 156 THR D CA 1
ATOM 1138 C C . THR A 1 155 ? 19.413 25.794 49.739 1.00 16.17 156 THR D C 1
ATOM 1139 O O . THR A 1 155 ? 18.940 25.801 50.880 1.00 17.92 156 THR D O 1
ATOM 1143 N N . VAL A 1 156 ? 19.053 24.902 48.817 1.00 13.65 157 VAL D N 1
ATOM 1144 C CA . VAL A 1 156 ? 18.131 23.806 49.140 1.00 12.77 157 VAL D CA 1
ATOM 1145 C C . VAL A 1 156 ? 18.719 22.429 48.805 1.00 11.92 157 VAL D C 1
ATOM 1146 O O . VAL A 1 156 ? 18.078 21.602 48.156 1.00 11.66 157 VAL D O 1
ATOM 1150 N N . ALA A 1 157 ? 19.939 22.182 49.275 1.00 12.27 158 ALA D N 1
ATOM 1151 C CA . ALA A 1 157 ? 20.622 20.912 49.007 1.00 11.67 158 ALA D CA 1
ATOM 1152 C C . ALA A 1 157 ? 19.971 19.648 49.601 1.00 15.23 158 ALA D C 1
ATOM 1153 O O . ALA A 1 157 ? 19.814 18.650 48.888 1.00 13.30 158 ALA D O 1
ATOM 1155 N N . PRO A 1 158 ? 19.608 19.661 50.904 1.00 11.40 159 PRO D N 1
ATOM 1156 C CA . PRO A 1 158 ? 19.022 18.405 51.401 1.00 11.06 159 PRO D CA 1
ATOM 1157 C C . PRO A 1 158 ? 17.703 18.074 50.699 1.00 10.12 159 PRO D C 1
ATOM 1158 O O . PRO A 1 158 ? 17.389 16.899 50.479 1.00 9.49 159 PRO D O 1
ATOM 1162 N N . TYR A 1 159 ? 16.948 19.100 50.336 1.00 10.29 160 TYR D N 1
ATOM 1163 C CA . TYR A 1 159 ? 15.682 18.912 49.625 1.00 9.75 160 TYR D CA 1
ATOM 1164 C C . TYR A 1 159 ? 15.975 18.326 48.243 1.00 9.07 160 TYR D C 1
ATOM 1165 O O . TYR A 1 159 ? 15.374 17.331 47.813 1.00 9.15 160 TYR D O 1
ATOM 1174 N N . THR A 1 160 ? 16.928 18.940 47.557 1.00 9.30 161 THR D N 1
ATOM 1175 C CA . THR A 1 160 ? 17.387 18.454 46.259 1.00 8.87 161 THR D CA 1
ATOM 1176 C C . THR A 1 160 ? 17.847 17.006 46.335 1.00 8.40 161 THR D C 1
ATOM 1177 O O . THR A 1 160 ? 17.445 16.167 45.518 1.00 7.92 161 THR D O 1
ATOM 1181 N N . ALA A 1 161 ? 18.676 16.703 47.327 1.00 9.02 162 ALA D N 1
ATOM 1182 C CA . ALA A 1 161 ? 19.142 15.330 47.512 1.00 8.87 162 ALA D CA 1
ATOM 1183 C C . ALA A 1 161 ? 17.951 14.413 47.758 1.00 7.93 162 ALA D C 1
ATOM 1184 O O . ALA A 1 161 ? 17.836 13.336 47.144 1.00 8.94 162 ALA D O 1
ATOM 1186 N N . ALA A 1 162 ? 17.082 14.817 48.679 1.00 8.12 163 ALA D N 1
ATOM 1187 C CA . ALA A 1 162 ? 15.893 14.011 48.980 1.00 9.07 163 ALA D CA 1
ATOM 1188 C C . ALA A 1 162 ? 15.040 13.750 47.732 1.00 7.73 163 ALA D C 1
ATOM 1189 O O . ALA A 1 162 ? 14.535 12.639 47.534 1.00 8.14 163 ALA D O 1
ATOM 1191 N N . LYS A 1 163 ? 14.871 14.766 46.890 1.00 7.33 164 LYS D N 1
ATOM 1192 C CA . LYS A 1 163 ? 13.974 14.640 45.731 1.00 10.41 164 LYS D CA 1
ATOM 1193 C C . LYS A 1 163 ? 14.627 13.856 44.596 1.00 12.49 164 LYS D C 1
ATOM 1194 O O . LYS A 1 163 ? 13.937 13.219 43.796 1.00 11.48 164 LYS D O 1
ATOM 1200 N N . GLY A 1 164 ? 15.954 13.922 44.507 1.00 8.10 165 GLY D N 1
ATOM 1201 C CA . GLY A 1 164 ? 16.683 13.022 43.624 1.00 7.06 165 GLY D CA 1
ATOM 1202 C C . GLY A 1 164 ? 16.511 11.589 44.116 1.00 10.17 165 GLY D C 1
ATOM 1203 O O . GLY A 1 164 ? 16.336 10.648 43.330 1.00 6.28 165 GLY D O 1
ATOM 1204 N N . GLY A 1 165 ? 16.549 11.418 45.434 1.00 8.38 166 GLY D N 1
ATOM 1205 C CA . GLY A 1 165 ? 16.306 10.109 46.022 1.00 11.04 166 GLY D CA 1
ATOM 1206 C C . GLY A 1 165 ? 14.896 9.592 45.746 1.00 10.03 166 GLY D C 1
ATOM 1207 O O . GLY A 1 165 ? 14.711 8.396 45.511 1.00 9.47 166 GLY D O 1
ATOM 1208 N N . ILE A 1 166 ? 13.910 10.484 45.786 1.00 6.27 167 ILE D N 1
ATOM 1209 C CA . ILE A 1 166 ? 12.515 10.110 45.522 1.00 11.07 167 ILE D CA 1
ATOM 1210 C C . ILE A 1 166 ? 12.355 9.587 44.106 1.00 7.66 167 ILE D C 1
ATOM 1211 O O . ILE A 1 166 ? 11.629 8.621 43.864 1.00 5.96 167 ILE D O 1
ATOM 1216 N N . LYS A 1 167 ? 13.029 10.246 43.167 1.00 7.66 168 LYS D N 1
ATOM 1217 C CA . LYS A 1 167 ? 12.985 9.860 41.764 1.00 7.73 168 LYS D CA 1
ATOM 1218 C C . LYS A 1 167 ? 13.453 8.418 41.611 1.00 8.27 168 LYS D C 1
ATOM 1219 O O . LYS A 1 167 ? 12.821 7.621 40.927 1.00 5.94 168 LYS D O 1
ATOM 1225 N N . MET A 1 168 ? 14.560 8.074 42.258 1.00 5.96 169 MET D N 1
ATOM 1226 C CA . MET A 1 168 ? 15.054 6.697 42.173 1.00 6.08 169 MET D CA 1
ATOM 1227 C C . MET A 1 168 ? 14.297 5.713 43.068 1.00 7.76 169 MET D C 1
ATOM 1228 O O . MET A 1 168 ? 14.157 4.541 42.714 1.00 7.38 169 MET D O 1
ATOM 1233 N N . LEU A 1 169 ? 13.803 6.172 44.213 1.00 6.68 170 LEU D N 1
ATOM 1234 C CA . LEU A 1 169 ? 12.937 5.321 45.046 1.00 9.70 170 LEU D CA 1
ATOM 1235 C C . LEU A 1 169 ? 11.664 4.900 44.302 1.00 7.84 170 LEU D C 1
ATOM 1236 O O . LEU A 1 169 ? 11.152 3.783 44.480 1.00 7.16 170 LEU D O 1
ATOM 1241 N N . THR A 1 170 ? 11.142 5.815 43.488 1.00 6.12 171 THR D N 1
ATOM 1242 C CA . THR A 1 170 ? 10.031 5.515 42.591 1.00 6.71 171 THR D CA 1
ATOM 1243 C C . THR A 1 170 ? 10.357 4.352 41.643 1.00 7.84 171 THR D C 1
ATOM 1244 O O . THR A 1 170 ? 9.541 3.442 41.463 1.00 6.69 171 THR D O 1
ATOM 1248 N N . CYS A 1 171 ? 11.553 4.372 41.058 1.00 6.33 172 CYS D N 1
ATOM 1249 C CA . CYS A 1 171 ? 12.012 3.278 40.198 1.00 7.23 172 CYS D CA 1
ATOM 1250 C C . CYS A 1 171 ? 12.122 1.977 40.982 1.00 8.86 172 CYS D C 1
ATOM 1251 O O . CYS A 1 171 ? 11.810 0.906 40.462 1.00 7.46 172 CYS D O 1
ATOM 1254 N N . SER A 1 172 ? 12.569 2.063 42.231 1.00 6.79 173 SER D N 1
ATOM 1255 C CA . SER A 1 172 ? 12.677 0.862 43.069 1.00 9.81 173 SER D CA 1
ATOM 1256 C C . SER A 1 172 ? 11.307 0.277 43.344 1.00 8.53 173 SER D C 1
ATOM 1257 O O . SER A 1 172 ? 11.140 -0.943 43.384 1.00 8.82 173 SER D O 1
ATOM 1260 N N . MET A 1 173 ? 10.323 1.138 43.565 1.00 7.22 174 MET D N 1
ATOM 1261 C CA . MET A 1 173 ? 8.982 0.623 43.832 1.00 7.59 174 MET D CA 1
ATOM 1262 C C . MET A 1 173 ? 8.371 -0.010 42.589 1.00 7.89 174 MET D C 1
ATOM 1263 O O . MET A 1 173 ? 7.628 -0.994 42.683 1.00 10.27 174 MET D O 1
ATOM 1268 N N . ALA A 1 174 ? 8.691 0.544 41.423 1.00 7.66 175 ALA D N 1
ATOM 1269 C CA . ALA A 1 174 ? 8.321 -0.098 40.165 1.00 8.06 175 ALA D CA 1
ATOM 1270 C C . ALA A 1 174 ? 8.981 -1.464 40.110 1.00 8.51 175 ALA D C 1
ATOM 1271 O O . ALA A 1 174 ? 8.335 -2.481 39.835 1.00 9.13 175 ALA D O 1
ATOM 1273 N N . ALA A 1 175 ? 10.280 -1.494 40.385 1.00 8.32 176 ALA D N 1
ATOM 1274 C CA . ALA A 1 175 ? 11.040 -2.741 40.272 1.00 8.85 176 ALA D CA 1
ATOM 1275 C C . ALA A 1 175 ? 10.458 -3.860 41.149 1.00 10.38 176 ALA D C 1
ATOM 1276 O O . ALA A 1 175 ? 10.340 -5.011 40.710 1.00 10.91 176 ALA D O 1
ATOM 1278 N N . GLU A 1 176 ? 10.071 -3.531 42.379 1.00 9.20 177 GLU D N 1
ATOM 1279 C CA . GLU A 1 176 ? 9.680 -4.580 43.334 1.00 9.82 177 GLU D CA 1
ATOM 1280 C C . GLU A 1 176 ? 8.195 -4.915 43.312 1.00 10.27 177 GLU D C 1
ATOM 1281 O O . GLU A 1 176 ? 7.810 -6.045 43.607 1.00 11.69 177 GLU D O 1
ATOM 1287 N N . TRP A 1 177 ? 7.360 -3.943 42.956 1.00 9.97 178 TRP D N 1
ATOM 1288 C CA . TRP A 1 177 ? 5.905 -4.099 43.120 1.00 10.39 178 TRP D CA 1
ATOM 1289 C C . TRP A 1 177 ? 5.050 -4.105 41.845 1.00 12.55 178 TRP D C 1
ATOM 1290 O O . TRP A 1 177 ? 3.857 -4.422 41.903 1.00 15.20 178 TRP D O 1
ATOM 1301 N N . ALA A 1 178 ? 5.633 -3.755 40.702 1.00 10.36 179 ALA D N 1
ATOM 1302 C CA . ALA A 1 178 ? 4.881 -3.788 39.440 1.00 10.78 179 ALA D CA 1
ATOM 1303 C C . ALA A 1 178 ? 4.301 -5.179 39.182 1.00 11.82 179 ALA D C 1
ATOM 1304 O O . ALA A 1 178 ? 3.211 -5.321 38.611 1.00 12.43 179 ALA D O 1
ATOM 1306 N N . GLN A 1 179 ? 5.015 -6.210 39.624 1.00 12.26 180 GLN D N 1
ATOM 1307 C CA . GLN A 1 179 ? 4.552 -7.577 39.418 1.00 13.75 180 GLN D CA 1
ATOM 1308 C C . GLN A 1 179 ? 3.266 -7.854 40.184 1.00 13.85 180 GLN D C 1
ATOM 1309 O O . GLN A 1 179 ? 2.574 -8.826 39.903 1.00 15.18 180 GLN D O 1
ATOM 1315 N N . PHE A 1 180 ? 2.940 -7.005 41.153 1.00 14.79 181 PHE D N 1
ATOM 1316 C CA . PHE A 1 180 ? 1.681 -7.170 41.889 1.00 8.12 181 PHE D CA 1
ATOM 1317 C C . PHE A 1 180 ? 0.606 -6.218 41.390 1.00 12.18 181 PHE D C 1
ATOM 1318 O O . PHE A 1 180 ? -0.367 -5.949 42.100 1.00 13.38 181 PHE D O 1
ATOM 1326 N N . ASN A 1 181 ? 0.790 -5.702 40.176 1.00 13.23 182 ASN D N 1
ATOM 1327 C CA . ASN A 1 181 ? -0.148 -4.743 39.581 1.00 10.88 182 ASN D CA 1
ATOM 1328 C C . ASN A 1 181 ? -0.255 -3.482 40.432 1.00 13.71 182 ASN D C 1
ATOM 1329 O O . ASN A 1 181 ? -1.338 -2.912 40.586 1.00 12.12 182 ASN D O 1
ATOM 1334 N N . ILE A 1 182 ? 0.875 -3.056 40.992 1.00 9.97 183 ILE D N 1
ATOM 1335 C CA . ILE A 1 182 ? 0.956 -1.743 41.618 1.00 10.43 183 ILE D CA 1
ATOM 1336 C C . ILE A 1 182 ? 1.784 -0.837 40.709 1.00 9.14 183 ILE D C 1
ATOM 1337 O O . ILE A 1 182 ? 2.887 -1.198 40.304 1.00 8.70 183 ILE D O 1
ATOM 1342 N N . GLN A 1 183 ? 1.250 0.332 40.372 1.00 8.61 184 GLN D N 1
ATOM 1343 C CA . GLN A 1 183 ? 2.016 1.286 39.585 1.00 8.53 184 GLN D CA 1
ATOM 1344 C C . GLN A 1 183 ? 2.496 2.417 40.477 1.00 8.51 184 GLN D C 1
ATOM 1345 O O . GLN A 1 183 ? 1.684 3.124 41.097 1.00 8.14 184 GLN D O 1
ATOM 1351 N N . THR A 1 184 ? 3.816 2.565 40.570 1.00 7.67 185 THR D N 1
ATOM 1352 C CA . THR A 1 184 ? 4.408 3.657 41.353 1.00 11.09 185 THR D CA 1
ATOM 1353 C C . THR A 1 184 ? 5.083 4.617 40.402 1.00 7.13 185 THR D C 1
ATOM 1354 O O . THR A 1 184 ? 5.994 4.231 39.668 1.00 6.87 185 THR D O 1
ATOM 1358 N N . ASN A 1 185 ? 4.635 5.865 40.426 1.00 7.05 186 ASN D N 1
ATOM 1359 C CA . ASN A 1 185 ? 5.175 6.914 39.573 1.00 6.62 186 ASN D CA 1
ATOM 1360 C C . ASN A 1 185 ? 5.367 8.174 40.406 1.00 9.44 186 ASN D C 1
ATOM 1361 O O . ASN A 1 185 ? 5.179 8.150 41.626 1.00 8.64 186 ASN D O 1
ATOM 1366 N N . ALA A 1 186 ? 5.754 9.270 39.771 1.00 6.91 187 ALA D N 1
ATOM 1367 C CA . ALA A 1 186 ? 6.007 10.498 40.514 1.00 9.24 187 ALA D CA 1
ATOM 1368 C C . ALA A 1 186 ? 5.595 11.740 39.735 1.00 6.73 187 ALA D C 1
ATOM 1369 O O . ALA A 1 186 ? 5.534 11.731 38.505 1.00 8.01 187 ALA D O 1
ATOM 1371 N N . ILE A 1 187 ? 5.286 12.810 40.457 1.00 7.16 188 ILE D N 1
ATOM 1372 C CA . ILE A 1 187 ? 5.015 14.089 39.822 1.00 7.13 188 ILE D CA 1
ATOM 1373 C C . ILE A 1 187 ? 6.114 15.043 40.259 1.00 11.81 188 ILE D C 1
ATOM 1374 O O . ILE A 1 187 ? 6.457 15.083 41.441 1.00 8.14 188 ILE D O 1
ATOM 1379 N N . GLY A 1 188 ? 6.676 15.809 39.326 1.00 8.09 189 GLY D N 1
ATOM 1380 C CA . GLY A 1 188 ? 7.655 16.824 39.693 1.00 7.52 189 GLY D CA 1
ATOM 1381 C C . GLY A 1 188 ? 7.055 18.185 39.403 1.00 7.80 189 GLY D C 1
ATOM 1382 O O . GLY A 1 188 ? 7.090 18.649 38.260 1.00 8.22 189 GLY D O 1
ATOM 1383 N N . PRO A 1 189 ? 6.459 18.822 40.424 1.00 8.47 190 PRO D N 1
ATOM 1384 C CA . PRO A 1 189 ? 5.810 20.114 40.194 1.00 8.86 190 PRO D CA 1
ATOM 1385 C C . PRO A 1 189 ? 6.846 21.175 39.906 1.00 13.88 190 PRO D C 1
ATOM 1386 O O . PRO A 1 189 ? 7.924 21.155 40.505 1.00 9.51 190 PRO D O 1
ATOM 1390 N N . GLY A 1 190 ? 6.525 22.092 39.005 1.00 11.08 191 GLY D N 1
ATOM 1391 C CA . GLY A 1 190 ? 7.412 23.204 38.725 1.00 9.42 191 GLY D CA 1
ATOM 1392 C C . GLY A 1 190 ? 7.210 24.302 39.748 1.00 15.50 191 GLY D C 1
ATOM 1393 O O . GLY A 1 190 ? 7.008 24.019 40.934 1.00 13.98 191 GLY D O 1
ATOM 1394 N N . TYR A 1 191 ? 7.273 25.557 39.308 1.00 10.86 192 TYR D N 1
ATOM 1395 C CA . TYR A 1 191 ? 6.985 26.662 40.209 1.00 12.32 192 TYR D CA 1
ATOM 1396 C C . TYR A 1 191 ? 5.503 26.970 40.167 1.00 15.11 192 TYR D C 1
ATOM 1397 O O . TYR A 1 191 ? 4.980 27.451 39.153 1.00 12.04 192 TYR D O 1
ATOM 1406 N N . ILE A 1 192 ? 4.841 26.685 41.285 1.00 12.68 193 ILE D N 1
ATOM 1407 C CA . ILE A 1 192 ? 3.386 26.727 41.369 1.00 13.87 193 ILE D CA 1
ATOM 1408 C C . ILE A 1 192 ? 2.981 27.755 42.401 1.00 14.93 193 ILE D C 1
ATOM 1409 O O . ILE A 1 192 ? 3.642 27.898 43.432 1.00 16.39 193 ILE D O 1
ATOM 1414 N N . LEU A 1 193 ? 1.904 28.489 42.130 1.00 14.81 194 LEU D N 1
ATOM 1415 C CA . LEU A 1 193 ? 1.439 29.500 43.069 1.00 23.50 194 LEU D CA 1
ATOM 1416 C C . LEU A 1 193 ? 0.707 28.830 44.230 1.00 24.46 194 LEU D C 1
ATOM 1417 O O . LEU A 1 193 ? -0.371 28.269 44.051 1.00 24.71 194 LEU D O 1
ATOM 1422 N N . THR A 1 194 ? 1.328 28.869 45.407 1.00 24.61 195 THR D N 1
ATOM 1423 C CA . THR A 1 194 ? 0.731 28.394 46.656 1.00 27.97 195 THR D CA 1
ATOM 1424 C C . THR A 1 194 ? 1.072 29.393 47.740 1.00 29.19 195 THR D C 1
ATOM 1425 O O . THR A 1 194 ? 1.953 30.230 47.551 1.00 38.91 195 THR D O 1
ATOM 1429 N N . ASP A 1 195 ? 0.388 29.300 48.875 1.00 34.87 196 ASP D N 1
ATOM 1430 C CA . ASP A 1 195 ? 0.619 30.230 49.976 1.00 44.79 196 ASP D CA 1
ATOM 1431 C C . ASP A 1 195 ? 2.060 30.155 50.486 1.00 44.54 196 ASP D C 1
ATOM 1432 O O . ASP A 1 195 ? 2.649 31.172 50.854 1.00 47.68 196 ASP D O 1
ATOM 1437 N N . MET A 1 196 ? 2.626 28.951 50.485 1.00 39.03 197 MET D N 1
ATOM 1438 C CA . MET A 1 196 ? 3.988 28.744 50.961 1.00 40.99 197 MET D CA 1
ATOM 1439 C C . MET A 1 196 ? 5.004 29.473 50.081 1.00 41.20 197 MET D C 1
ATOM 1440 O O . MET A 1 196 ? 6.057 29.895 50.558 1.00 45.48 197 MET D O 1
ATOM 1445 N N . ASN A 1 197 ? 4.681 29.621 48.798 1.00 36.04 198 ASN D N 1
ATOM 1446 C CA . ASN A 1 197 ? 5.581 30.271 47.844 1.00 29.76 198 ASN D CA 1
ATOM 1447 C C . ASN A 1 197 ? 5.363 31.773 47.726 1.00 28.21 198 ASN D C 1
ATOM 1448 O O . ASN A 1 197 ? 5.984 32.424 46.887 1.00 28.57 198 ASN D O 1
ATOM 1453 N N . THR A 1 198 ? 4.477 32.327 48.546 1.00 29.69 199 THR D N 1
ATOM 1454 C CA . THR A 1 198 ? 4.066 33.714 48.351 1.00 31.30 199 THR D CA 1
ATOM 1455 C C . THR A 1 198 ? 5.216 34.735 48.399 1.00 31.90 199 THR D C 1
ATOM 1456 O O . THR A 1 198 ? 5.160 35.766 47.720 1.00 31.59 199 THR D O 1
ATOM 1460 N N . ALA A 1 199 ? 6.265 34.447 49.167 1.00 31.57 200 ALA D N 1
ATOM 1461 C CA . ALA A 1 199 ? 7.432 35.330 49.200 1.00 32.72 200 ALA D CA 1
ATOM 1462 C C . ALA A 1 199 ? 8.136 35.337 47.845 1.00 27.93 200 ALA D C 1
ATOM 1463 O O . ALA A 1 199 ? 8.682 36.356 47.423 1.00 26.33 200 ALA D O 1
ATOM 1465 N N . LEU A 1 200 ? 8.128 34.190 47.172 1.00 25.16 201 LEU D N 1
ATOM 1466 C CA . LEU A 1 200 ? 8.739 34.072 45.851 1.00 23.31 201 LEU D CA 1
ATOM 1467 C C . LEU A 1 200 ? 7.970 34.865 44.786 1.00 25.22 201 LEU D C 1
ATOM 1468 O O . LEU A 1 200 ? 8.560 35.640 44.026 1.00 26.88 201 LEU D O 1
ATOM 1473 N N . ILE A 1 201 ? 6.654 34.656 44.741 1.00 20.65 202 ILE D N 1
ATOM 1474 C CA . ILE A 1 201 ? 5.775 35.314 43.778 1.00 28.18 202 ILE D CA 1
ATOM 1475 C C . ILE A 1 201 ? 5.782 36.835 43.946 1.00 26.85 202 ILE D C 1
ATOM 1476 O O . ILE A 1 201 ? 5.718 37.581 42.961 1.00 22.12 202 ILE D O 1
ATOM 1481 N N . GLU A 1 202 ? 5.877 37.290 45.193 1.00 27.88 203 GLU D N 1
ATOM 1482 C CA . GLU A 1 202 ? 5.843 38.723 45.483 1.00 30.21 203 GLU D CA 1
ATOM 1483 C C . GLU A 1 202 ? 7.173 39.421 45.234 1.00 32.53 203 GLU D C 1
ATOM 1484 O O . GLU A 1 202 ? 7.251 40.648 45.274 1.00 28.04 203 GLU D O 1
ATOM 1490 N N . ASP A 1 203 ? 8.222 38.642 44.986 1.00 30.35 204 ASP D N 1
ATOM 1491 C CA . ASP A 1 203 ? 9.521 39.220 44.655 1.00 30.39 204 ASP D CA 1
ATOM 1492 C C . ASP A 1 203 ? 9.613 39.433 43.144 1.00 24.01 204 ASP D C 1
ATOM 1493 O O . ASP A 1 203 ? 9.554 38.474 42.374 1.00 22.50 204 ASP D O 1
ATOM 1498 N N . LYS A 1 204 ? 9.739 40.690 42.724 1.00 25.02 205 LYS D N 1
ATOM 1499 C CA . LYS A 1 204 ? 9.777 41.027 41.300 1.00 28.94 205 LYS D CA 1
ATOM 1500 C C . LYS A 1 204 ? 10.890 40.305 40.531 1.00 23.23 205 LYS D C 1
ATOM 1501 O O . LYS A 1 204 ? 10.661 39.762 39.451 1.00 22.01 205 LYS D O 1
ATOM 1507 N N . GLN A 1 205 ? 12.092 40.312 41.097 1.00 23.75 206 GLN D N 1
ATOM 1508 C CA . GLN A 1 205 ? 13.238 39.653 40.479 1.00 22.87 206 GLN D CA 1
ATOM 1509 C C . GLN A 1 205 ? 13.011 38.148 40.315 1.00 21.26 206 GLN D C 1
ATOM 1510 O O . GLN A 1 205 ? 13.298 37.579 39.258 1.00 21.38 206 GLN D O 1
ATOM 1516 N N . PHE A 1 206 ? 12.485 37.503 41.351 1.00 21.20 207 PHE D N 1
ATOM 1517 C CA . PHE A 1 206 ? 12.280 36.057 41.304 1.00 21.68 207 PHE D CA 1
ATOM 1518 C C . PHE A 1 206 ? 11.171 35.724 40.308 1.00 22.71 207 PHE D C 1
ATOM 1519 O O . PHE A 1 206 ? 11.273 34.762 39.539 1.00 19.04 207 PHE D O 1
ATOM 1527 N N . ASP A 1 207 ? 10.116 36.533 40.319 1.00 19.39 208 ASP D N 1
ATOM 1528 C CA . ASP A 1 207 ? 8.997 36.333 39.402 1.00 18.63 208 ASP D CA 1
ATOM 1529 C C . ASP A 1 207 ? 9.461 36.452 37.952 1.00 18.00 208 ASP D C 1
ATOM 1530 O O . ASP A 1 207 ? 9.089 35.640 37.107 1.00 16.88 208 ASP D O 1
ATOM 1535 N N . SER A 1 208 ? 10.270 37.465 37.665 1.00 18.82 209 SER D N 1
ATOM 1536 C CA . SER A 1 208 ? 10.813 37.634 36.321 1.00 22.02 209 SER D CA 1
ATOM 1537 C C . SER A 1 208 ? 11.675 36.440 35.908 1.00 22.98 209 SER D C 1
ATOM 1538 O O . SER A 1 208 ? 11.626 35.981 34.760 1.00 17.44 209 SER D O 1
ATOM 1541 N N . TRP A 1 209 ? 12.464 35.937 36.848 1.00 17.33 210 TRP D N 1
ATOM 1542 C CA . TRP A 1 209 ? 13.301 34.771 36.573 1.00 16.39 210 TRP D CA 1
ATOM 1543 C C . TRP A 1 209 ? 12.461 33.532 36.264 1.00 15.12 210 TRP D C 1
ATOM 1544 O O . TRP A 1 209 ? 12.747 32.797 35.315 1.00 14.36 210 TRP D O 1
ATOM 1555 N N . VAL A 1 210 ? 11.416 33.294 37.046 1.00 16.19 211 VAL D N 1
ATOM 1556 C CA . VAL A 1 210 ? 10.527 32.169 36.750 1.00 16.99 211 VAL D CA 1
ATOM 1557 C C . VAL A 1 210 ? 9.961 32.277 35.324 1.00 16.17 211 VAL D C 1
ATOM 1558 O O . VAL A 1 210 ? 10.022 31.322 34.547 1.00 12.61 211 VAL D O 1
ATOM 1562 N N . LYS A 1 211 ? 9.441 33.456 34.986 1.00 14.28 212 LYS D N 1
ATOM 1563 C CA . LYS A 1 211 ? 8.782 33.686 33.698 1.00 21.53 212 LYS D CA 1
ATOM 1564 C C . LYS A 1 211 ? 9.737 33.583 32.505 1.00 18.78 212 LYS D C 1
ATOM 1565 O O . LYS A 1 211 ? 9.338 33.196 31.406 1.00 16.99 212 LYS D O 1
ATOM 1571 N N . SER A 1 212 ? 10.998 33.938 32.723 1.00 16.22 213 SER D N 1
ATOM 1572 C CA . SER A 1 212 ? 12.010 33.838 31.672 1.00 16.11 213 SER D CA 1
ATOM 1573 C C . SER A 1 212 ? 12.669 32.454 31.629 1.00 19.07 213 SER D C 1
ATOM 1574 O O . SER A 1 212 ? 13.465 32.173 30.726 1.00 19.05 213 SER D O 1
ATOM 1577 N N . SER A 1 213 ? 12.343 31.596 32.600 1.00 12.51 214 SER D N 1
ATOM 1578 C CA . SER A 1 213 ? 12.943 30.255 32.673 1.00 12.60 214 SER D CA 1
ATOM 1579 C C . SER A 1 213 ? 12.032 29.155 32.164 1.00 13.08 214 SER D C 1
ATOM 1580 O O . SER A 1 213 ? 12.503 28.057 31.850 1.00 12.85 214 SER D O 1
ATOM 1583 N N . THR A 1 214 ? 10.730 29.425 32.136 1.00 12.62 215 THR D N 1
ATOM 1584 C CA . THR A 1 214 ? 9.793 28.465 31.568 1.00 12.51 215 THR D CA 1
ATOM 1585 C C . THR A 1 214 ? 9.180 29.087 30.318 1.00 10.22 215 THR D C 1
ATOM 1586 O O . THR A 1 214 ? 8.821 30.260 30.331 1.00 13.25 215 THR D O 1
ATOM 1590 N N . PRO A 1 215 ? 9.105 28.315 29.219 1.00 9.67 216 PRO D N 1
ATOM 1591 C CA . PRO A 1 215 ? 8.658 28.913 27.953 1.00 10.85 216 PRO D CA 1
ATOM 1592 C C . PRO A 1 215 ? 7.173 29.259 27.954 1.00 15.09 216 PRO D C 1
ATOM 1593 O O . PRO A 1 215 ? 6.714 29.986 27.067 1.00 11.34 216 PRO D O 1
ATOM 1597 N N . SER A 1 216 ? 6.425 28.758 28.934 1.00 9.96 217 SER D N 1
ATOM 1598 C CA . SER A 1 216 ? 5.031 29.173 29.086 1.00 12.58 217 SER D CA 1
ATOM 1599 C C . SER A 1 216 ? 4.932 30.588 29.652 1.00 11.27 217 SER D C 1
ATOM 1600 O O . SER A 1 216 ? 3.859 31.187 29.642 1.00 11.82 217 SER D O 1
ATOM 1603 N N . GLN A 1 217 ? 6.043 31.100 30.171 1.00 11.54 218 GLN D N 1
ATOM 1604 C CA . GLN A 1 217 ? 6.125 32.486 30.645 1.00 12.54 218 GLN D CA 1
ATOM 1605 C C . GLN A 1 217 ? 5.180 32.793 31.798 1.00 18.42 218 GLN D C 1
ATOM 1606 O O . GLN A 1 217 ? 4.730 33.935 31.956 1.00 14.00 218 GLN D O 1
ATOM 1612 N N . ARG A 1 218 ? 4.896 31.781 32.613 1.00 14.38 219 ARG D N 1
ATOM 1613 C CA . ARG A 1 218 ? 3.990 31.951 33.740 1.00 13.11 219 ARG D CA 1
ATOM 1614 C C . ARG A 1 218 ? 4.225 30.897 34.819 1.00 13.82 219 ARG D C 1
ATOM 1615 O O . ARG A 1 218 ? 4.796 29.838 34.548 1.00 11.79 219 ARG D O 1
ATOM 1623 N N . TRP A 1 219 ? 3.775 31.205 36.037 1.00 13.36 220 TRP D N 1
ATOM 1624 C CA . TRP A 1 219 ? 3.707 30.233 37.121 1.00 17.26 220 TRP D CA 1
ATOM 1625 C C . TRP A 1 219 ? 2.565 29.271 36.839 1.00 16.73 220 TRP D C 1
ATOM 1626 O O . TRP A 1 219 ? 1.622 29.620 36.121 1.00 12.77 220 TRP D O 1
ATOM 1637 N N . GLY A 1 220 ? 2.623 28.078 37.427 1.00 12.06 221 GLY D N 1
ATOM 1638 C CA . GLY A 1 220 ? 1.486 27.175 37.370 1.00 11.75 221 GLY D CA 1
ATOM 1639 C C . GLY A 1 220 ? 0.581 27.424 38.572 1.00 12.64 221 GLY D C 1
ATOM 1640 O O . GLY A 1 220 ? 0.966 28.144 39.501 1.00 13.41 221 GLY D O 1
ATOM 1641 N N . ARG A 1 221 ? -0.632 26.870 38.533 1.00 12.67 222 ARG D N 1
ATOM 1642 C CA . ARG A 1 221 ? -1.564 26.925 39.662 1.00 13.53 222 ARG D CA 1
ATOM 1643 C C . ARG A 1 221 ? -1.754 25.498 40.160 1.00 13.03 222 ARG D C 1
ATOM 1644 O O . ARG A 1 221 ? -1.577 24.558 39.384 1.00 12.10 222 ARG D O 1
ATOM 1652 N N . PRO A 1 222 ? -2.112 25.329 41.450 1.00 13.73 223 PRO D N 1
ATOM 1653 C CA . PRO A 1 222 ? -2.165 23.970 42.011 1.00 16.25 223 PRO D CA 1
ATOM 1654 C C . PRO A 1 222 ? -3.140 23.064 41.262 1.00 15.61 223 PRO D C 1
ATOM 1655 O O . PRO A 1 222 ? -2.882 21.867 41.105 1.00 14.04 223 PRO D O 1
ATOM 1659 N N . GLU A 1 223 ? -4.246 23.630 40.786 1.00 14.37 224 GLU D N 1
ATOM 1660 C CA . GLU A 1 223 ? -5.222 22.838 40.037 1.00 14.22 224 GLU D CA 1
ATOM 1661 C C . GLU A 1 223 ? -4.659 22.294 38.723 1.00 14.13 224 GLU D C 1
ATOM 1662 O O . GLU A 1 223 ? -5.222 21.367 38.137 1.00 15.44 224 GLU D O 1
ATOM 1668 N N . GLU A 1 224 ? -3.545 22.857 38.258 1.00 11.95 225 GLU D N 1
ATOM 1669 C CA . GLU A 1 224 ? -2.923 22.358 37.042 1.00 10.99 225 GLU D CA 1
ATOM 1670 C C . GLU A 1 224 ? -2.083 21.110 37.273 1.00 12.36 225 GLU D C 1
ATOM 1671 O O . GLU A 1 224 ? -1.503 20.560 36.325 1.00 13.96 225 GLU D O 1
ATOM 1677 N N . LEU A 1 225 ? -2.017 20.676 38.528 1.00 10.16 226 LEU D N 1
ATOM 1678 C CA . LEU A 1 225 ? -1.357 19.416 38.877 1.00 10.00 226 LEU D CA 1
ATOM 1679 C C . LEU A 1 225 ? -2.365 18.281 39.026 1.00 10.76 226 LEU D C 1
ATOM 1680 O O . LEU A 1 225 ? -1.979 17.109 39.009 1.00 9.16 226 LEU D O 1
ATOM 1685 N N . ILE A 1 226 ? -3.643 18.630 39.184 1.00 10.35 227 ILE D N 1
ATOM 1686 C CA . ILE A 1 226 ? -4.699 17.648 39.444 1.00 10.63 227 ILE D CA 1
ATOM 1687 C C . ILE A 1 226 ? -4.849 16.611 38.325 1.00 12.74 227 ILE D C 1
ATOM 1688 O O . ILE A 1 226 ? -5.038 15.417 38.600 1.00 12.08 227 ILE D O 1
ATOM 1693 N N . GLY A 1 227 ? -4.759 17.057 37.070 1.00 10.27 228 GLY D N 1
ATOM 1694 C CA . GLY A 1 227 ? -4.852 16.152 35.930 1.00 11.53 228 GLY D CA 1
ATOM 1695 C C . GLY A 1 227 ? -3.842 15.018 35.987 1.00 14.73 228 GLY D C 1
ATOM 1696 O O . GLY A 1 227 ? -4.166 13.854 35.719 1.00 9.26 228 GLY D O 1
ATOM 1697 N N . THR A 1 228 ? -2.609 15.356 36.340 1.00 11.11 229 THR D N 1
ATOM 1698 C CA . THR A 1 228 ? -1.541 14.363 36.435 1.00 7.60 229 THR D CA 1
ATOM 1699 C C . THR A 1 228 ? -1.825 13.390 37.577 1.00 8.02 229 THR D C 1
ATOM 1700 O O . THR A 1 228 ? -1.609 12.176 37.443 1.00 7.61 229 THR D O 1
ATOM 1704 N N . ALA A 1 229 ? -2.315 13.914 38.698 1.00 9.21 230 ALA D N 1
ATOM 1705 C CA . ALA A 1 229 ? -2.596 13.063 39.855 1.00 11.89 230 ALA D CA 1
ATOM 1706 C C . ALA A 1 229 ? -3.684 12.042 39.517 1.00 12.95 230 ALA D C 1
ATOM 1707 O O . ALA A 1 229 ? -3.571 10.861 39.851 1.00 9.03 230 ALA D O 1
ATOM 1709 N N . ILE A 1 230 ? -4.739 12.499 38.852 1.00 9.75 231 ILE D N 1
ATOM 1710 C CA . ILE A 1 230 ? -5.825 11.603 38.471 1.00 9.69 231 ILE D CA 1
ATOM 1711 C C . ILE A 1 230 ? -5.343 10.581 37.444 1.00 9.89 231 ILE D C 1
ATOM 1712 O O . ILE A 1 230 ? -5.641 9.393 37.564 1.00 9.23 231 ILE D O 1
ATOM 1717 N N . PHE A 1 231 ? -4.607 11.059 36.441 1.00 9.36 232 PHE D N 1
ATOM 1718 C CA . PHE A 1 231 ? -3.975 10.222 35.420 1.00 8.71 232 PHE D CA 1
ATOM 1719 C C . PHE A 1 231 ? -3.202 9.084 36.082 1.00 13.90 232 PHE D C 1
ATOM 1720 O O . PHE A 1 231 ? -3.473 7.907 35.814 1.00 9.10 232 PHE D O 1
ATOM 1728 N N . LEU A 1 232 ? -2.277 9.429 36.975 1.00 11.08 233 LEU D N 1
ATOM 1729 C CA . LEU A 1 232 ? -1.450 8.429 37.639 1.00 8.78 233 LEU D CA 1
ATOM 1730 C C . LEU A 1 232 ? -2.194 7.593 38.676 1.00 11.51 233 LEU D C 1
ATOM 1731 O O . LEU A 1 232 ? -1.655 6.589 39.150 1.00 14.73 233 LEU D O 1
ATOM 1736 N N . SER A 1 233 ? -3.421 7.980 39.025 1.00 12.13 234 SER D N 1
ATOM 1737 C CA . SER A 1 233 ? -4.206 7.224 40.004 1.00 9.50 234 SER D CA 1
ATOM 1738 C C . SER A 1 233 ? -5.226 6.321 39.329 1.00 13.71 234 SER D C 1
ATOM 1739 O O . SER A 1 233 ? -5.926 5.559 39.996 1.00 11.56 234 SER D O 1
ATOM 1742 N N . SER A 1 234 ? -5.323 6.414 38.009 1.00 12.84 235 SER D N 1
ATOM 1743 C CA . SER A 1 234 ? -6.431 5.788 37.294 1.00 14.18 235 SER D CA 1
ATOM 1744 C C . SER A 1 234 ? -5.979 4.656 36.378 1.00 10.88 235 SER D C 1
ATOM 1745 O O . SER A 1 234 ? -4.785 4.417 36.204 1.00 11.40 235 SER D O 1
ATOM 1748 N N . LYS A 1 235 ? -6.949 3.997 35.750 1.00 10.43 236 LYS D N 1
ATOM 1749 C CA . LYS A 1 235 ? -6.668 2.909 34.811 1.00 9.98 236 LYS D CA 1
ATOM 1750 C C . LYS A 1 235 ? -5.807 3.380 33.636 1.00 12.01 236 LYS D C 1
ATOM 1751 O O . LYS A 1 235 ? -5.125 2.580 32.988 1.00 13.13 236 LYS D O 1
ATOM 1757 N N . ALA A 1 236 ? -5.834 4.683 33.368 1.00 9.82 237 ALA D N 1
ATOM 1758 C CA . ALA A 1 236 ? -5.046 5.270 32.290 1.00 12.62 237 ALA D CA 1
ATOM 1759 C C . ALA A 1 236 ? -3.548 5.021 32.448 1.00 12.17 237 ALA D C 1
ATOM 1760 O O . ALA A 1 236 ? -2.799 5.080 31.475 1.00 16.27 237 ALA D O 1
ATOM 1762 N N . SER A 1 237 ? -3.099 4.755 33.672 1.00 9.59 238 SER D N 1
ATOM 1763 C CA . SER A 1 237 ? -1.672 4.566 33.923 1.00 9.66 238 SER D CA 1
ATOM 1764 C C . SER A 1 237 ? -1.323 3.122 34.310 1.00 8.86 238 SER D C 1
ATOM 1765 O O . SER A 1 237 ? -0.274 2.869 34.917 1.00 7.29 238 SER D O 1
ATOM 1768 N N . ASP A 1 238 ? -2.183 2.174 33.946 1.00 10.46 239 ASP D N 1
ATOM 1769 C CA . ASP A 1 238 ? -1.927 0.765 34.273 1.00 9.06 239 ASP D CA 1
ATOM 1770 C C . ASP A 1 238 ? -0.595 0.203 33.735 1.00 8.64 239 ASP D C 1
ATOM 1771 O O . ASP A 1 238 ? -0.006 -0.686 34.356 1.00 13.78 239 ASP D O 1
ATOM 1776 N N . TYR A 1 239 ? -0.117 0.712 32.601 1.00 7.72 240 TYR D N 1
ATOM 1777 C CA . TYR A 1 239 ? 1.165 0.239 32.072 1.00 9.26 240 TYR D CA 1
ATOM 1778 C C . TYR A 1 239 ? 2.244 1.315 32.185 1.00 11.71 240 TYR D C 1
ATOM 1779 O O . TYR A 1 239 ? 3.199 1.322 31.411 1.00 6.78 240 TYR D O 1
ATOM 1788 N N . ILE A 1 240 ? 2.089 2.214 33.154 1.00 8.64 241 ILE D N 1
ATOM 1789 C CA . ILE A 1 240 ? 3.133 3.205 33.454 1.00 6.29 241 ILE D CA 1
ATOM 1790 C C . ILE A 1 240 ? 3.708 2.892 34.817 1.00 12.04 241 ILE D C 1
ATOM 1791 O O . ILE A 1 240 ? 2.966 2.685 35.780 1.00 8.91 241 ILE D O 1
ATOM 1796 N N . ASN A 1 241 ? 5.033 2.840 34.904 1.00 9.00 242 ASN D N 1
ATOM 1797 C CA . ASN A 1 241 ? 5.669 2.472 36.154 1.00 10.09 242 ASN D CA 1
ATOM 1798 C C . ASN A 1 241 ? 7.078 3.027 36.222 1.00 11.30 242 ASN D C 1
ATOM 1799 O O . ASN A 1 241 ? 7.840 2.950 35.246 1.00 9.72 242 ASN D O 1
ATOM 1804 N N . GLY A 1 242 ? 7.406 3.621 37.365 1.00 9.64 243 GLY D N 1
ATOM 1805 C CA . GLY A 1 242 ? 8.745 4.124 37.613 1.00 6.30 243 GLY D CA 1
ATOM 1806 C C . GLY A 1 242 ? 9.037 5.443 36.929 1.00 14.19 243 GLY D C 1
ATOM 1807 O O . GLY A 1 242 ? 10.196 5.836 36.825 1.00 12.93 243 GLY D O 1
ATOM 1808 N N . GLN A 1 243 ? 7.992 6.136 36.480 1.00 7.03 244 GLN D N 1
ATOM 1809 C CA . GLN A 1 243 ? 8.161 7.384 35.729 1.00 8.46 244 GLN D CA 1
ATOM 1810 C C . GLN A 1 243 ? 7.970 8.629 36.592 1.00 13.44 244 GLN D C 1
ATOM 1811 O O . GLN A 1 243 ? 7.172 8.621 37.524 1.00 10.09 244 GLN D O 1
ATOM 1817 N N . ILE A 1 244 ? 8.678 9.708 36.266 1.00 7.60 245 ILE D N 1
ATOM 1818 C CA . ILE A 1 244 ? 8.372 11.007 36.868 1.00 6.32 245 ILE D CA 1
ATOM 1819 C C . ILE A 1 244 ? 7.890 11.973 35.794 1.00 9.53 245 ILE D C 1
ATOM 1820 O O . ILE A 1 244 ? 8.520 12.149 34.758 1.00 8.97 245 ILE D O 1
ATOM 1825 N N . ILE A 1 245 ? 6.753 12.598 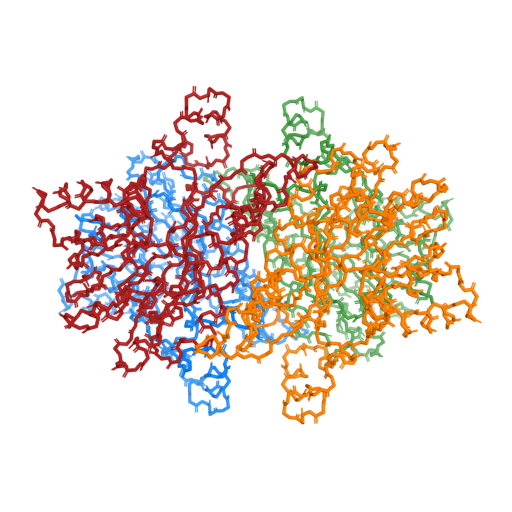36.047 1.00 5.63 246 ILE D N 1
ATOM 1826 C CA . ILE A 1 245 ? 6.188 13.525 35.095 1.00 5.55 246 ILE D CA 1
ATOM 1827 C C . ILE A 1 245 ? 6.380 14.920 35.661 1.00 11.52 246 ILE D C 1
ATOM 1828 O O . ILE A 1 245 ? 5.870 15.228 36.741 1.00 9.19 246 ILE D O 1
ATOM 1833 N N . TYR A 1 246 ? 7.128 15.763 34.953 1.00 6.24 247 TYR D N 1
ATOM 1834 C CA . TYR A 1 246 ? 7.305 17.148 35.391 1.00 6.53 247 TYR D CA 1
ATOM 1835 C C . TYR A 1 246 ? 6.201 18.022 34.820 1.00 9.71 247 TYR D C 1
ATOM 1836 O O . TYR A 1 246 ? 5.842 17.910 33.638 1.00 8.61 247 TYR D O 1
ATOM 1845 N N . VAL A 1 247 ? 5.659 18.883 35.671 1.00 9.28 248 VAL D N 1
ATOM 1846 C CA . VAL A 1 247 ? 4.581 19.794 35.293 1.00 7.15 248 VAL D CA 1
ATOM 1847 C C . VAL A 1 247 ? 5.125 21.179 35.565 1.00 9.18 248 VAL D C 1
ATOM 1848 O O . VAL A 1 247 ? 4.990 21.714 36.675 1.00 8.19 248 VAL D O 1
ATOM 1852 N N . ASP A 1 248 ? 5.771 21.750 34.548 1.00 7.53 249 ASP D N 1
ATOM 1853 C CA . ASP A 1 248 ? 6.580 22.942 34.763 1.00 9.64 249 ASP D CA 1
ATOM 1854 C C . ASP A 1 248 ? 6.484 23.972 33.647 1.00 8.59 249 ASP D C 1
ATOM 1855 O O . ASP A 1 248 ? 7.306 24.888 33.579 1.00 8.56 249 ASP D O 1
ATOM 1860 N N . GLY A 1 249 ? 5.496 23.822 32.768 1.00 10.08 250 GLY D N 1
ATOM 1861 C CA . GLY A 1 249 ? 5.327 24.756 31.666 1.00 8.29 250 GLY D CA 1
ATOM 1862 C C . GLY A 1 249 ? 6.441 24.663 30.631 1.00 10.05 250 GLY D C 1
ATOM 1863 O O . GLY A 1 249 ? 6.483 25.456 29.685 1.00 11.21 250 GLY D O 1
ATOM 1864 N N . GLY A 1 250 ? 7.348 23.708 30.812 1.00 10.32 251 GLY D N 1
ATOM 1865 C CA . GLY A 1 250 ? 8.447 23.499 29.878 1.00 11.29 251 GLY D CA 1
ATOM 1866 C C . GLY A 1 250 ? 9.808 23.887 30.419 1.00 10.56 251 GLY D C 1
ATOM 1867 O O . GLY A 1 250 ? 10.813 23.886 29.689 1.00 8.78 251 GLY D O 1
ATOM 1868 N N . TRP A 1 251 ? 9.868 24.217 31.702 1.00 9.89 252 TRP D N 1
ATOM 1869 C CA . TRP A 1 251 ? 11.133 24.671 32.301 1.00 10.68 252 TRP D CA 1
ATOM 1870 C C . TRP A 1 251 ? 12.308 23.742 32.003 1.00 11.89 252 TRP D C 1
ATOM 1871 O O . TRP A 1 251 ? 13.346 24.183 31.488 1.00 8.48 252 TRP D O 1
ATOM 1882 N N . LEU A 1 252 ? 12.167 22.462 32.327 1.00 8.56 253 LEU D N 1
ATOM 1883 C CA . LEU A 1 252 ? 13.301 21.558 32.179 1.00 9.59 253 LEU D CA 1
ATOM 1884 C C . LEU A 1 252 ? 13.673 21.333 30.716 1.00 11.69 253 LEU D C 1
ATOM 1885 O O . LEU A 1 252 ? 14.813 20.979 30.406 1.00 13.34 253 LEU D O 1
ATOM 1890 N N . ALA A 1 253 ? 12.722 21.559 29.819 1.00 10.07 254 ALA D N 1
ATOM 1891 C CA . ALA A 1 253 ? 12.941 21.308 28.396 1.00 10.42 254 ALA D CA 1
ATOM 1892 C C . ALA A 1 253 ? 13.837 22.366 27.766 1.00 14.83 254 ALA D C 1
ATOM 1893 O O . ALA A 1 253 ? 14.442 22.121 26.723 1.00 13.54 254 ALA D O 1
ATOM 1895 N N . VAL A 1 254 ? 13.918 23.545 28.391 1.00 8.87 255 VAL D N 1
ATOM 1896 C CA . VAL A 1 254 ? 14.629 24.673 27.798 1.00 8.58 255 VAL D CA 1
ATOM 1897 C C . VAL A 1 254 ? 15.970 24.943 28.475 1.00 13.94 255 VAL D C 1
ATOM 1898 O O . VAL A 1 254 ? 16.073 24.928 29.703 1.00 16.05 255 VAL D O 1
ATOM 1902 N N . LEU A 1 255 ? 16.994 25.188 27.657 1.00 13.54 256 LEU D N 1
ATOM 1903 C CA . LEU A 1 255 ? 18.366 25.350 28.145 1.00 10.41 256 LEU D CA 1
ATOM 1904 C C . LEU A 1 255 ? 18.533 26.645 28.932 1.00 20.03 256 LEU D C 1
ATOM 1905 O O . LEU A 1 255 ? 19.262 26.707 29.929 1.00 22.81 256 LEU D O 1
ATOM 1911 N N . ALA B 1 3 ? -15.100 19.078 31.100 1.00 35.60 4 ALA A N 1
ATOM 1912 C CA . ALA B 1 3 ? -14.325 18.325 32.085 1.00 33.28 4 ALA A CA 1
ATOM 1913 C C . ALA B 1 3 ? -12.849 18.202 31.704 1.00 28.77 4 ALA A C 1
ATOM 1914 O O . ALA B 1 3 ? -12.478 18.400 30.546 1.00 26.48 4 ALA A O 1
ATOM 1916 N N . LEU B 1 4 ? -12.027 17.846 32.689 1.00 22.98 5 LEU A N 1
ATOM 1917 C CA . LEU B 1 4 ? -10.571 17.815 32.548 1.00 21.42 5 LEU A CA 1
ATOM 1918 C C . LEU B 1 4 ? -10.034 17.031 31.351 1.00 21.50 5 LEU A C 1
ATOM 1919 O O . LEU B 1 4 ? -9.071 17.452 30.705 1.00 27.02 5 LEU A O 1
ATOM 1924 N N . PHE B 1 5 ? -10.626 15.872 31.084 1.00 18.76 6 PHE A N 1
ATOM 1925 C CA . PHE B 1 5 ? -10.101 14.967 30.066 1.00 16.36 6 PHE A CA 1
ATOM 1926 C C . PHE B 1 5 ? -11.017 14.859 28.842 1.00 19.50 6 PHE A C 1
ATOM 1927 O O . PHE B 1 5 ? -10.815 13.998 27.977 1.00 16.37 6 PHE A O 1
ATOM 1935 N N . ASP B 1 6 ? -12.024 15.726 28.786 1.00 15.19 7 ASP A N 1
ATOM 1936 C CA . ASP B 1 6 ? -12.998 15.728 27.700 1.00 16.12 7 ASP A CA 1
ATOM 1937 C C . ASP B 1 6 ? -12.408 16.442 26.481 1.00 17.93 7 ASP A C 1
ATOM 1938 O O . ASP B 1 6 ? -11.908 17.570 26.594 1.00 19.79 7 ASP A O 1
ATOM 1943 N N . LEU B 1 7 ? -12.457 15.776 25.327 1.00 15.05 8 LEU A N 1
ATOM 1944 C CA . LEU B 1 7 ? -11.948 16.329 24.069 1.00 13.54 8 LEU A CA 1
ATOM 1945 C C . LEU B 1 7 ? -13.078 16.775 23.133 1.00 19.86 8 LEU A C 1
ATOM 1946 O O . LEU B 1 7 ? -12.849 17.033 21.952 1.00 17.36 8 LEU A O 1
ATOM 1951 N N . THR B 1 8 ? -14.296 16.856 23.652 1.00 15.11 9 THR A N 1
ATOM 1952 C CA . THR B 1 8 ? -15.435 17.282 22.833 1.00 19.19 9 THR A CA 1
ATOM 1953 C C . THR B 1 8 ? -15.188 18.708 22.344 1.00 19.36 9 THR A C 1
ATOM 1954 O O . THR B 1 8 ? -14.710 19.557 23.105 1.00 21.76 9 THR A O 1
ATOM 1958 N N . GLY B 1 9 ? -15.472 18.962 21.066 1.00 19.15 10 GLY A N 1
ATOM 1959 C CA . GLY B 1 9 ? -15.212 20.265 20.476 1.00 21.16 10 GLY A CA 1
ATOM 1960 C C . GLY B 1 9 ? -13.821 20.412 19.876 1.00 23.99 10 GLY A C 1
ATOM 1961 O O . GLY B 1 9 ? -13.500 21.444 19.292 1.00 25.63 10 GLY A O 1
ATOM 1962 N N . LYS B 1 10 ? -12.991 19.382 20.015 1.00 19.83 11 LYS A N 1
ATOM 1963 C CA . LYS B 1 10 ? -11.625 19.428 19.500 1.00 13.93 11 LYS A CA 1
ATOM 1964 C C . LYS B 1 10 ? -11.488 18.521 18.286 1.00 17.93 11 LYS A C 1
ATOM 1965 O O . LYS B 1 10 ? -12.191 17.515 18.183 1.00 15.73 11 LYS A O 1
ATOM 1971 N N . THR B 1 11 ? -10.580 18.870 17.371 1.00 14.05 12 THR A N 1
ATOM 1972 C CA . THR B 1 11 ? -10.307 18.020 16.208 1.00 12.72 12 THR A CA 1
ATOM 1973 C C . THR B 1 11 ? -8.847 17.572 16.261 1.00 15.74 12 THR A C 1
ATOM 1974 O O . THR B 1 11 ? -7.952 18.381 16.478 1.00 13.59 12 THR A O 1
ATOM 1978 N N . ALA B 1 12 ? -8.611 16.274 16.097 1.00 11.34 13 ALA A N 1
ATOM 1979 C CA . ALA B 1 12 ? -7.257 15.748 16.127 1.00 10.67 13 ALA A CA 1
ATOM 1980 C C . ALA B 1 12 ? -6.890 15.186 14.768 1.00 15.74 13 ALA A C 1
ATOM 1981 O O . ALA B 1 12 ? -7.749 14.675 14.036 1.00 17.84 13 ALA A O 1
ATOM 1983 N N . LEU B 1 13 ? -5.610 15.294 14.438 1.00 14.67 14 LEU A N 1
ATOM 1984 C CA . LEU B 1 13 ? -5.042 14.622 13.274 1.00 13.40 14 LEU A CA 1
ATOM 1985 C C . LEU B 1 13 ? -3.949 13.677 13.764 1.00 12.42 14 LEU A C 1
ATOM 1986 O O . LEU B 1 13 ? -3.059 14.085 14.521 1.00 11.61 14 LEU A O 1
ATOM 1991 N N . VAL B 1 14 ? -4.043 12.407 13.375 1.00 9.82 15 VAL A N 1
ATOM 1992 C CA . VAL B 1 14 ? -3.042 11.421 13.736 1.00 9.55 15 VAL A CA 1
ATOM 1993 C C . VAL B 1 14 ? -2.402 10.861 12.471 1.00 12.35 15 VAL A C 1
ATOM 1994 O O . VAL B 1 14 ? -3.087 10.290 11.628 1.00 10.59 15 VAL A O 1
ATOM 1998 N N . THR B 1 15 ? -1.092 11.024 12.327 1.00 9.79 16 THR A N 1
ATOM 1999 C CA . THR B 1 15 ? -0.413 10.499 11.139 1.00 14.21 16 THR A CA 1
ATOM 2000 C C . THR B 1 15 ? -0.099 9.011 11.289 1.00 14.40 16 THR A C 1
ATOM 2001 O O . THR B 1 15 ? 0.126 8.527 12.407 1.00 12.62 16 THR A O 1
ATOM 2005 N N . GLY B 1 16 ? -0.105 8.290 10.166 1.00 10.91 17 GLY A N 1
ATOM 2006 C CA . GLY B 1 16 ? 0.160 6.860 10.176 1.00 11.27 17 GLY A CA 1
ATOM 2007 C C . GLY B 1 16 ? -0.836 6.114 11.039 1.00 13.08 17 GLY A C 1
ATOM 2008 O O . GLY B 1 16 ? -0.460 5.255 11.841 1.00 15.91 17 GLY A O 1
ATOM 2009 N N . SER B 1 17 ? -2.119 6.431 10.873 1.00 11.65 18 SER A N 1
ATOM 2010 C CA . SER B 1 17 ? -3.136 5.889 11.758 1.00 11.15 18 SER A CA 1
ATOM 2011 C C . SER B 1 17 ? -4.116 4.947 11.069 1.00 13.95 18 SER A C 1
ATOM 2012 O O . SER B 1 17 ? -5.189 4.692 11.595 1.00 15.86 18 SER A O 1
ATOM 2015 N N . ALA B 1 18 ? -3.772 4.431 9.893 1.00 13.78 19 ALA A N 1
ATOM 2016 C CA . ALA B 1 18 ? -4.672 3.471 9.265 1.00 16.78 19 ALA A CA 1
ATOM 2017 C C . ALA B 1 18 ? -4.724 2.188 10.098 1.00 18.09 19 ALA A C 1
ATOM 2018 O O . ALA B 1 18 ? -5.776 1.552 10.222 1.00 21.49 19 ALA A O 1
ATOM 2020 N N . ARG B 1 19 ? -3.589 1.825 10.688 1.00 16.32 20 ARG A N 1
ATOM 2021 C CA . ARG B 1 19 ? -3.509 0.630 11.528 1.00 21.61 20 ARG A CA 1
ATOM 2022 C C . ARG B 1 19 ? -2.486 0.809 12.652 1.00 23.30 20 ARG A C 1
ATOM 2023 O O . ARG B 1 19 ? -1.905 1.887 12.802 1.00 19.91 20 ARG A O 1
ATOM 2031 N N . GLY B 1 20 ? -2.266 -0.247 13.436 1.00 18.74 21 GLY A N 1
ATOM 2032 C CA . GLY B 1 20 ? -1.281 -0.219 14.510 1.00 19.64 21 GLY A CA 1
ATOM 2033 C C . GLY B 1 20 ? -1.619 0.751 15.633 1.00 16.48 21 GLY A C 1
ATOM 2034 O O . GLY B 1 20 ? -2.790 1.067 15.861 1.00 13.51 21 GLY A O 1
ATOM 2035 N N . LEU B 1 21 ? -0.594 1.237 16.330 1.00 18.14 22 LEU A N 1
ATOM 2036 C CA . LEU B 1 21 ? -0.807 2.154 17.450 1.00 16.93 22 LEU A CA 1
ATOM 2037 C C . LEU B 1 21 ? -1.464 3.466 17.028 1.00 12.73 22 LEU A C 1
ATOM 2038 O O . LEU B 1 21 ? -2.217 4.061 17.801 1.00 11.70 22 LEU A O 1
ATOM 2043 N N . GLY B 1 22 ? -1.171 3.922 15.811 1.00 11.86 23 GLY A N 1
ATOM 2044 C CA . GLY B 1 22 ? -1.765 5.153 15.306 1.00 10.32 23 GLY A CA 1
ATOM 2045 C C . GLY B 1 22 ? -3.280 5.067 15.252 1.00 12.81 23 GLY A C 1
ATOM 2046 O O . GLY B 1 22 ? -3.989 6.009 15.624 1.00 11.74 23 GLY A O 1
ATOM 2047 N N . PHE B 1 23 ? -3.785 3.936 14.776 1.00 12.85 24 PHE A N 1
ATOM 2048 C CA . PHE B 1 23 ? -5.222 3.722 14.737 1.00 11.57 24 PHE A CA 1
ATOM 2049 C C . PHE B 1 23 ? -5.802 3.713 16.149 1.00 15.69 24 PHE A C 1
ATOM 2050 O O . PHE B 1 23 ? -6.905 4.215 16.384 1.00 12.63 24 PHE A O 1
ATOM 2058 N N . ALA B 1 24 ? -5.072 3.115 17.085 1.00 11.44 25 ALA A N 1
ATOM 2059 C CA . ALA B 1 24 ? -5.525 3.077 18.478 1.00 16.31 25 ALA A CA 1
ATOM 2060 C C . ALA B 1 24 ? -5.610 4.477 19.095 1.00 16.34 25 ALA A C 1
ATOM 2061 O O . ALA B 1 24 ? -6.593 4.800 19.764 1.00 16.44 25 ALA A O 1
ATOM 2063 N N . TYR B 1 25 ? -4.586 5.305 18.890 1.00 12.72 26 TYR A N 1
ATOM 2064 C CA . TYR B 1 25 ? -4.667 6.706 19.319 1.00 9.85 26 TYR A CA 1
ATOM 2065 C C . TYR B 1 25 ? -5.914 7.364 18.760 1.00 11.24 26 TYR A C 1
ATOM 2066 O O . TYR B 1 25 ? -6.692 7.995 19.490 1.00 11.54 26 TYR A O 1
ATOM 2075 N N . ALA B 1 26 ? -6.119 7.222 17.453 1.00 10.13 27 ALA A N 1
ATOM 2076 C CA . ALA B 1 26 ? -7.294 7.829 16.822 1.00 11.42 27 ALA A CA 1
ATOM 2077 C C . ALA B 1 26 ? -8.624 7.351 17.421 1.00 18.31 27 ALA A C 1
ATOM 2078 O O . ALA B 1 26 ? -9.507 8.167 17.705 1.00 11.15 27 ALA A O 1
ATOM 2080 N N . GLU B 1 27 ? -8.789 6.044 17.607 1.00 13.05 28 GLU A N 1
ATOM 2081 C CA . GLU B 1 27 ? -10.028 5.566 18.211 1.00 15.46 28 GLU A CA 1
ATOM 2082 C C . GLU B 1 27 ? -10.155 6.080 19.648 1.00 15.85 28 GLU A C 1
ATOM 2083 O O . GLU B 1 27 ? -11.251 6.431 20.106 1.00 17.34 28 GLU A O 1
ATOM 2089 N N . GLY B 1 28 ? -9.026 6.131 20.349 1.00 20.01 29 GLY A N 1
ATOM 2090 C CA . GLY B 1 28 ? -9.006 6.575 21.729 1.00 18.42 29 GLY A CA 1
ATOM 2091 C C . GLY B 1 28 ? -9.405 8.029 21.875 1.00 14.60 29 GLY A C 1
ATOM 2092 O O . GLY B 1 28 ? -10.168 8.379 22.777 1.00 11.87 29 GLY A O 1
ATOM 2093 N N . LEU B 1 29 ? -8.888 8.886 20.997 1.00 13.49 30 LEU A N 1
ATOM 2094 C CA . LEU B 1 29 ? -9.229 10.305 21.054 1.00 12.37 30 LEU A CA 1
ATOM 2095 C C . LEU B 1 29 ? -10.698 10.515 20.689 1.00 13.83 30 LEU A C 1
ATOM 2096 O O . LEU B 1 29 ? -11.385 11.362 21.286 1.00 13.45 30 LEU A O 1
ATOM 2101 N N . ALA B 1 30 ? -11.182 9.749 19.709 1.00 13.99 31 ALA A N 1
ATOM 2102 C CA . ALA B 1 30 ? -12.602 9.796 19.341 1.00 16.80 31 ALA A CA 1
ATOM 2103 C C . ALA B 1 30 ? -13.491 9.447 20.527 1.00 17.62 31 ALA A C 1
ATOM 2104 O O . ALA B 1 30 ? -14.514 10.093 20.772 1.00 16.28 31 ALA A O 1
ATOM 2106 N N . ALA B 1 31 ? -13.109 8.406 21.251 1.00 17.73 32 ALA A N 1
ATOM 2107 C CA . ALA B 1 31 ? -13.873 7.957 22.405 1.00 19.50 32 ALA A CA 1
ATOM 2108 C C . ALA B 1 31 ? -13.948 9.031 23.488 1.00 18.72 32 ALA A C 1
ATOM 2109 O O . ALA B 1 31 ? -14.892 9.067 24.262 1.00 20.23 32 ALA A O 1
ATOM 2111 N N . ALA B 1 32 ? -12.932 9.886 23.553 1.00 16.09 33 ALA A N 1
ATOM 2112 C CA . ALA B 1 32 ? -12.918 10.990 24.508 1.00 16.35 33 ALA A CA 1
ATOM 2113 C C . ALA B 1 32 ? -13.644 12.192 23.923 1.00 17.90 33 ALA A C 1
ATOM 2114 O O . ALA B 1 32 ? -13.698 13.256 24.546 1.00 15.71 33 ALA A O 1
ATOM 2116 N N . GLY B 1 33 ? -14.186 12.034 22.715 1.00 17.30 34 GLY A N 1
ATOM 2117 C CA . GLY B 1 33 ? -15.055 13.057 22.139 1.00 19.52 34 GLY A CA 1
ATOM 2118 C C . GLY B 1 33 ? -14.488 13.907 21.007 1.00 21.07 34 GLY A C 1
ATOM 2119 O O . GLY B 1 33 ? -15.185 14.773 20.467 1.00 17.55 34 GLY A O 1
ATOM 2120 N N . ALA B 1 34 ? -13.229 13.676 20.644 1.00 14.00 35 ALA A N 1
ATOM 2121 C CA . ALA B 1 34 ? -12.615 14.420 19.550 1.00 13.20 35 ALA A CA 1
ATOM 2122 C C . ALA B 1 34 ? -13.171 13.981 18.200 1.00 15.34 35 ALA A C 1
ATOM 2123 O O . ALA B 1 34 ? -13.492 12.805 17.999 1.00 13.13 35 ALA A O 1
ATOM 2125 N N . ARG B 1 35 ? -13.279 14.922 17.271 1.00 15.02 36 ARG A N 1
ATOM 2126 C CA . ARG B 1 35 ? -13.437 14.557 15.871 1.00 15.77 36 ARG A CA 1
ATOM 2127 C C . ARG B 1 35 ? -12.027 14.180 15.442 1.00 16.53 36 ARG A C 1
ATOM 2128 O O . ARG B 1 35 ? -11.069 14.851 15.836 1.00 13.64 36 ARG A O 1
ATOM 2136 N N . VAL B 1 36 ? -11.871 13.086 14.693 1.00 12.58 37 VAL A N 1
ATOM 2137 C CA . VAL B 1 36 ? -10.520 12.640 14.331 1.00 13.44 37 VAL A CA 1
ATOM 2138 C C . VAL B 1 36 ? -10.290 12.568 12.830 1.00 12.16 37 VAL A C 1
ATOM 2139 O O . VAL B 1 36 ? -11.173 12.183 12.058 1.00 12.85 37 VAL A O 1
ATOM 2143 N N . ILE B 1 37 ? -9.087 12.947 12.431 1.00 14.94 38 ILE A N 1
ATOM 2144 C CA . ILE B 1 37 ? -8.677 12.846 11.044 1.00 16.06 38 ILE A CA 1
ATOM 2145 C C . ILE B 1 37 ? -7.528 11.858 10.983 1.00 18.13 38 ILE A C 1
ATOM 2146 O O . ILE B 1 37 ? -6.475 12.087 11.584 1.00 10.98 38 ILE A O 1
ATOM 2151 N N . LEU B 1 38 ? -7.735 10.752 10.276 1.00 14.39 39 LEU A N 1
ATOM 2152 C CA . LEU B 1 38 ? -6.689 9.747 10.142 1.00 11.73 39 LEU A CA 1
ATOM 2153 C C . LEU B 1 38 ? -5.852 10.048 8.912 1.00 12.85 39 LEU A C 1
ATOM 2154 O O . LEU B 1 38 ? -6.283 10.745 7.998 1.00 12.56 39 LEU A O 1
ATOM 2159 N N . ASN B 1 39 ? -4.638 9.526 8.898 1.00 15.29 40 ASN A N 1
ATOM 2160 C CA . ASN B 1 39 ? -3.745 9.757 7.788 1.00 14.53 40 ASN A CA 1
ATOM 2161 C C . ASN B 1 39 ? -2.929 8.516 7.519 1.00 16.66 40 ASN A C 1
ATOM 2162 O O . ASN B 1 39 ? -2.533 7.809 8.448 1.00 15.77 40 ASN A O 1
ATOM 2167 N N . ASP B 1 40 ? -2.702 8.249 6.241 1.00 13.14 41 ASP A N 1
ATOM 2168 C CA . ASP B 1 40 ? -1.799 7.197 5.808 1.00 23.12 41 ASP A CA 1
ATOM 2169 C C . ASP B 1 40 ? -1.431 7.520 4.377 1.00 19.37 41 ASP A C 1
ATOM 2170 O O . ASP B 1 40 ? -2.057 8.378 3.757 1.00 20.89 41 ASP A O 1
ATOM 2175 N N . ILE B 1 41 ? -0.416 6.843 3.854 1.00 15.66 42 ILE A N 1
ATOM 2176 C CA . ILE B 1 41 ? 0.031 7.077 2.494 1.00 21.04 42 ILE A CA 1
ATOM 2177 C C . ILE B 1 41 ? -0.913 6.375 1.507 1.00 21.98 42 ILE A C 1
ATOM 2178 O O . ILE B 1 41 ? -1.049 6.788 0.352 1.00 22.70 42 ILE A O 1
ATOM 2183 N N . ARG B 1 42 ? -1.584 5.327 1.975 1.00 26.56 43 ARG A N 1
ATOM 2184 C CA . ARG B 1 42 ? -2.466 4.545 1.110 1.00 32.76 43 ARG A CA 1
ATOM 2185 C C . ARG B 1 42 ? -3.924 4.967 1.277 1.00 28.66 43 ARG A C 1
ATOM 2186 O O . ARG B 1 42 ? -4.524 4.745 2.327 1.00 31.63 43 ARG A O 1
ATOM 2194 N N . ALA B 1 43 ? -4.485 5.572 0.235 1.00 27.19 44 ALA A N 1
ATOM 2195 C CA . ALA B 1 43 ? -5.845 6.101 0.287 1.00 29.93 44 ALA A CA 1
ATOM 2196 C C . ALA B 1 43 ? -6.888 5.020 0.586 1.00 27.27 44 ALA A C 1
ATOM 2197 O O . ALA B 1 43 ? -7.729 5.191 1.469 1.00 24.49 44 ALA A O 1
ATOM 2199 N N . THR B 1 44 ? -6.831 3.921 -0.165 1.00 22.34 45 THR A N 1
ATOM 2200 C CA . THR B 1 44 ? -7.790 2.821 -0.027 1.00 23.96 45 THR A CA 1
ATOM 2201 C C . THR B 1 44 ? -7.785 2.182 1.366 1.00 24.19 45 THR A C 1
ATOM 2202 O O . THR B 1 44 ? -8.849 1.897 1.935 1.00 23.16 45 THR A O 1
ATOM 2206 N N . LEU B 1 45 ? -6.590 1.949 1.910 1.00 19.87 46 LEU A N 1
ATOM 2207 C CA . LEU B 1 45 ? -6.461 1.395 3.260 1.00 21.25 46 LEU A CA 1
ATOM 2208 C C . LEU B 1 45 ? -7.007 2.380 4.286 1.00 22.68 46 LEU A C 1
ATOM 2209 O O . LEU B 1 45 ? -7.754 2.011 5.209 1.00 22.99 46 LEU A O 1
ATOM 2214 N N . LEU B 1 46 ? -6.633 3.643 4.109 1.00 21.45 47 LEU A N 1
ATOM 2215 C CA . LEU B 1 46 ? -7.088 4.718 4.988 1.00 20.65 47 LEU A CA 1
ATOM 2216 C C . LEU B 1 46 ? -8.618 4.754 5.035 1.00 18.41 47 LEU A C 1
ATOM 2217 O O . LEU B 1 46 ? -9.213 4.818 6.118 1.00 21.72 47 LEU A O 1
ATOM 2222 N N . ALA B 1 47 ? -9.244 4.684 3.860 1.00 17.91 48 ALA A N 1
ATOM 2223 C CA . ALA B 1 47 ? -10.707 4.706 3.741 1.00 21.03 48 ALA A CA 1
ATOM 2224 C C . ALA B 1 47 ? -11.393 3.592 4.533 1.00 25.16 48 ALA A C 1
ATOM 2225 O O . ALA B 1 47 ? -12.467 3.800 5.097 1.00 24.99 48 ALA A O 1
ATOM 2227 N N . GLU B 1 48 ? -10.782 2.408 4.553 1.00 27.18 49 GLU A N 1
ATOM 2228 C CA . GLU B 1 48 ? -11.317 1.273 5.308 1.00 25.41 49 GLU A CA 1
ATOM 2229 C C . GLU B 1 48 ? -11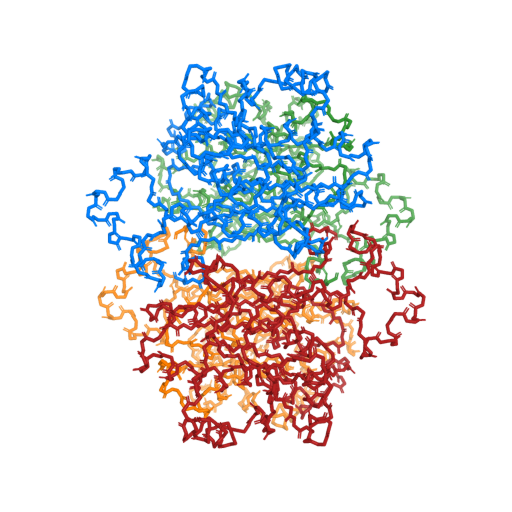.243 1.539 6.815 1.00 19.17 49 GLU A C 1
ATOM 2230 O O . GLU B 1 48 ? -12.195 1.281 7.562 1.00 20.43 49 GLU A O 1
ATOM 2236 N N . SER B 1 49 ? -10.112 2.070 7.260 1.00 18.66 50 SER A N 1
ATOM 2237 C CA . SER B 1 49 ? -9.941 2.399 8.670 1.00 17.93 50 SER A CA 1
ATOM 2238 C C . SER B 1 49 ? -10.884 3.523 9.105 1.00 19.20 50 SER A C 1
ATOM 2239 O O . SER B 1 49 ? -11.484 3.449 10.186 1.00 17.42 50 SER A O 1
ATOM 2242 N N . VAL B 1 50 ? -11.022 4.550 8.264 1.00 15.97 51 VAL A N 1
ATOM 2243 C CA . VAL B 1 50 ? -11.986 5.622 8.522 1.00 16.96 51 VAL A CA 1
ATOM 2244 C C . VAL B 1 50 ? -13.390 5.030 8.659 1.00 21.23 51 VAL A C 1
ATOM 2245 O O . VAL B 1 50 ? -14.131 5.364 9.582 1.00 24.61 51 VAL A O 1
ATOM 2249 N N . ASP B 1 51 ? -13.754 4.126 7.755 1.00 23.09 52 ASP A N 1
ATOM 2250 C CA . ASP B 1 51 ? -15.090 3.545 7.803 1.00 22.96 52 ASP A CA 1
ATOM 2251 C C . ASP B 1 51 ? -15.321 2.715 9.065 1.00 22.71 52 ASP A C 1
ATOM 2252 O O . ASP B 1 51 ? -16.401 2.751 9.649 1.00 19.78 52 ASP A O 1
ATOM 2257 N N . THR B 1 52 ? -14.307 1.965 9.483 1.00 24.52 53 THR A N 1
ATOM 2258 C CA . THR B 1 52 ? -14.414 1.164 10.698 1.00 26.58 53 THR A CA 1
ATOM 2259 C C . THR B 1 52 ? -14.758 2.037 11.912 1.00 25.83 53 THR A C 1
ATOM 2260 O O . THR B 1 52 ? -15.569 1.651 12.760 1.00 25.17 53 THR A O 1
ATOM 2264 N N . LEU B 1 53 ? -14.149 3.218 11.990 1.00 18.99 54 LEU A N 1
ATOM 2265 C CA . LEU B 1 53 ? -14.411 4.125 13.104 1.00 16.18 54 LEU A CA 1
ATOM 2266 C C . LEU B 1 53 ? -15.776 4.788 12.974 1.00 18.61 54 LEU A C 1
ATOM 2267 O O . LEU B 1 53 ? -16.467 5.019 13.972 1.00 22.58 54 LEU A O 1
ATOM 2272 N N . THR B 1 54 ? -16.161 5.089 11.738 1.00 17.59 55 THR A N 1
ATOM 2273 C CA . THR B 1 54 ? -17.476 5.666 11.455 1.00 20.32 55 THR A CA 1
ATOM 2274 C C . THR B 1 54 ? -18.575 4.681 11.844 1.00 28.38 55 THR A C 1
ATOM 2275 O O . THR B 1 54 ? -19.596 5.057 12.443 1.00 23.63 55 THR A O 1
ATOM 2279 N N . ARG B 1 55 ? -18.355 3.411 11.516 1.00 24.93 56 ARG A N 1
ATOM 2280 C CA . ARG B 1 55 ? -19.323 2.373 11.849 1.00 29.26 56 ARG A CA 1
ATOM 2281 C C . ARG B 1 55 ? -19.472 2.168 13.361 1.00 26.94 56 ARG A C 1
ATOM 2282 O O . ARG B 1 55 ? -20.473 1.615 13.824 1.00 30.17 56 ARG A O 1
ATOM 2290 N N . LYS B 1 56 ? -18.491 2.624 14.128 1.00 20.41 57 LYS A N 1
ATOM 2291 C CA . LYS B 1 56 ? -18.575 2.553 15.586 1.00 26.63 57 LYS A CA 1
ATOM 2292 C C . LYS B 1 56 ? -19.286 3.766 16.193 1.00 24.19 57 LYS A C 1
ATOM 2293 O O . LYS B 1 56 ? -19.498 3.826 17.409 1.00 27.23 57 LYS A O 1
ATOM 2299 N N . GLY B 1 57 ? -19.638 4.735 15.350 1.00 21.08 58 GLY A N 1
ATOM 2300 C CA . GLY B 1 57 ? -20.306 5.943 15.810 1.00 19.87 58 GLY A CA 1
ATOM 2301 C C . GLY B 1 57 ? -19.395 7.147 16.017 1.00 18.59 58 GLY A C 1
ATOM 2302 O O . GLY B 1 57 ? -19.819 8.157 16.577 1.00 19.18 58 GLY A O 1
ATOM 2303 N N . TYR B 1 58 ? -18.148 7.054 15.566 1.00 18.41 59 TYR A N 1
ATOM 2304 C CA . TYR B 1 58 ? -17.196 8.162 15.725 1.00 16.42 59 TYR A CA 1
ATOM 2305 C C . TYR B 1 58 ? -17.201 9.111 14.529 1.00 18.32 59 TYR A C 1
ATOM 2306 O O . TYR B 1 58 ? -17.575 8.723 13.420 1.00 18.75 59 TYR A O 1
ATOM 2315 N N . ASP B 1 59 ? -16.774 10.351 14.775 1.00 16.95 60 ASP A N 1
ATOM 2316 C CA . ASP B 1 59 ? -16.697 11.397 13.758 1.00 19.99 60 ASP A CA 1
ATOM 2317 C C . ASP B 1 59 ? -15.306 11.310 13.154 1.00 19.95 60 ASP A C 1
ATOM 2318 O O . ASP B 1 59 ? -14.413 12.064 13.545 1.00 15.38 60 ASP A O 1
ATOM 2323 N N . ALA B 1 60 ? -15.120 10.382 12.217 1.00 19.85 61 ALA A N 1
ATOM 2324 C CA . ALA B 1 60 ? -13.785 10.084 11.682 1.00 19.82 61 ALA A CA 1
ATOM 2325 C C . ALA B 1 60 ? -13.676 10.488 10.225 1.00 15.14 61 ALA A C 1
ATOM 2326 O O . ALA B 1 60 ? -14.637 10.374 9.465 1.00 16.18 61 ALA A O 1
ATOM 2328 N N . HIS B 1 61 ? -12.492 10.946 9.841 1.00 14.52 62 HIS A N 1
ATOM 2329 C CA . HIS B 1 61 ? -12.231 11.395 8.482 1.00 15.01 62 HIS A CA 1
ATOM 2330 C C . HIS B 1 61 ? -10.820 10.980 8.125 1.00 15.81 62 HIS A C 1
ATOM 2331 O O . HIS B 1 61 ? -10.029 10.659 9.010 1.00 13.72 62 HIS A O 1
ATOM 2338 N N . GLY B 1 62 ? -10.506 10.949 6.837 1.00 20.38 63 GLY A N 1
ATOM 2339 C CA . GLY B 1 62 ? -9.158 10.590 6.425 1.00 22.22 63 GLY A CA 1
ATOM 2340 C C . GLY B 1 62 ? -8.579 11.565 5.422 1.00 20.74 63 GLY A C 1
ATOM 2341 O O . GLY B 1 62 ? -9.279 12.026 4.515 1.00 20.99 63 GLY A O 1
ATOM 2342 N N . VAL B 1 63 ? -7.303 11.896 5.588 1.00 14.31 64 VAL A N 1
ATOM 2343 C CA . VAL B 1 63 ? -6.598 12.661 4.567 1.00 16.37 64 VAL A CA 1
ATOM 2344 C C . VAL B 1 63 ? -5.286 11.940 4.258 1.00 20.23 64 VAL A C 1
ATOM 2345 O O . VAL B 1 63 ? -4.441 11.745 5.132 1.00 16.28 64 VAL A O 1
ATOM 2349 N N . ALA B 1 64 ? -5.141 11.486 3.018 1.00 19.27 65 ALA A N 1
ATOM 2350 C CA . ALA B 1 64 ? -3.967 10.693 2.658 1.00 16.76 65 ALA A CA 1
ATOM 2351 C C . ALA B 1 64 ? -2.829 11.595 2.181 1.00 15.69 65 ALA A C 1
ATOM 2352 O O . ALA B 1 64 ? -3.016 12.403 1.280 1.00 20.85 65 ALA A O 1
ATOM 2354 N N . PHE B 1 65 ? -1.662 11.478 2.810 1.00 16.92 66 PHE A N 1
ATOM 2355 C CA . PHE B 1 65 ? -0.465 12.169 2.329 1.00 19.31 66 PHE A CA 1
ATOM 2356 C C . PHE B 1 65 ? 0.820 11.525 2.839 1.00 20.55 66 PHE A C 1
ATOM 2357 O O . PHE B 1 65 ? 0.818 10.878 3.880 1.00 16.11 66 PHE A O 1
ATOM 2365 N N . ASP B 1 66 ? 1.898 11.689 2.073 1.00 18.13 67 ASP A N 1
ATOM 2366 C CA . ASP B 1 66 ? 3.235 11.235 2.449 1.00 18.92 67 ASP A CA 1
ATOM 2367 C C . ASP B 1 66 ? 3.815 12.237 3.441 1.00 18.02 67 ASP A C 1
ATOM 2368 O O . ASP B 1 66 ? 4.023 13.400 3.087 1.00 19.19 67 ASP A O 1
ATOM 2373 N N . VAL B 1 67 ? 4.104 11.793 4.665 1.00 14.05 68 VAL A N 1
ATOM 2374 C CA . VAL B 1 67 ? 4.602 12.713 5.696 1.00 21.84 68 VAL A CA 1
ATOM 2375 C C . VAL B 1 67 ? 6.043 13.196 5.479 1.00 20.95 68 VAL A C 1
ATOM 2376 O O . VAL B 1 67 ? 6.546 14.016 6.245 1.00 17.69 68 VAL A O 1
ATOM 2380 N N . THR B 1 68 ? 6.703 12.697 4.438 1.00 20.00 69 THR A N 1
ATOM 2381 C CA . THR B 1 68 ? 8.030 13.188 4.082 1.00 24.58 69 THR A CA 1
ATOM 2382 C C . THR B 1 68 ? 7.980 14.190 2.924 1.00 25.58 69 THR A C 1
ATOM 2383 O O . THR B 1 68 ? 8.998 14.802 2.581 1.00 27.15 69 THR A O 1
ATOM 2387 N N . ASP B 1 69 ? 6.797 14.339 2.326 1.00 23.53 70 ASP A N 1
ATOM 2388 C CA . ASP B 1 69 ? 6.587 15.238 1.187 1.00 26.58 70 ASP A CA 1
ATOM 2389 C C . ASP B 1 69 ? 5.967 16.553 1.652 1.00 24.38 70 ASP A C 1
ATOM 2390 O O . ASP B 1 69 ? 4.754 16.637 1.873 1.00 21.01 70 ASP A O 1
ATOM 2395 N N . GLU B 1 70 ? 6.792 17.586 1.772 1.00 23.05 71 GLU A N 1
ATOM 2396 C CA . GLU B 1 70 ? 6.316 18.853 2.310 1.00 24.27 71 GLU A CA 1
ATOM 2397 C C . GLU B 1 70 ? 5.215 19.470 1.445 1.00 22.51 71 GLU A C 1
ATOM 2398 O O . GLU B 1 70 ? 4.343 20.167 1.960 1.00 24.83 71 GLU A O 1
ATOM 2404 N N . LEU B 1 71 ? 5.240 19.206 0.138 1.00 25.34 72 LEU A N 1
ATOM 2405 C CA . LEU B 1 71 ? 4.224 19.756 -0.764 1.00 25.07 72 LEU A CA 1
ATOM 2406 C C . LEU B 1 71 ? 2.865 19.110 -0.479 1.00 26.02 72 LEU A C 1
ATOM 2407 O O . LEU B 1 71 ? 1.837 19.785 -0.415 1.00 27.60 72 LEU A O 1
ATOM 2412 N N . ALA B 1 72 ? 2.874 17.796 -0.288 1.00 24.28 73 ALA A N 1
ATOM 2413 C CA . ALA B 1 72 ? 1.649 17.063 -0.009 1.00 23.73 73 ALA A CA 1
ATOM 2414 C C . ALA B 1 72 ? 1.082 17.488 1.338 1.00 22.48 73 ALA A C 1
ATOM 2415 O O . ALA B 1 72 ? -0.133 17.630 1.495 1.00 23.15 73 ALA A O 1
ATOM 2417 N N . ILE B 1 73 ? 1.967 17.673 2.314 1.00 20.54 74 ILE A N 1
ATOM 2418 C CA . ILE B 1 73 ? 1.545 18.089 3.646 1.00 18.23 74 ILE A CA 1
ATOM 2419 C C . ILE B 1 73 ? 0.813 19.437 3.612 1.00 24.15 74 ILE A C 1
ATOM 2420 O O . ILE B 1 73 ? -0.292 19.559 4.143 1.00 22.03 74 ILE A O 1
ATOM 2425 N N . GLU B 1 74 ? 1.414 20.446 2.988 1.00 24.12 75 GLU A N 1
ATOM 2426 C CA . GLU B 1 74 ? 0.764 21.757 2.932 1.00 28.44 75 GLU A CA 1
ATOM 2427 C C . GLU B 1 74 ? -0.512 21.747 2.088 1.00 25.80 75 GLU A C 1
ATOM 2428 O O . GLU B 1 74 ? -1.438 22.503 2.361 1.00 27.98 75 GLU A O 1
ATOM 2434 N N . ALA B 1 75 ? -0.565 20.888 1.071 1.00 19.83 76 ALA A N 1
ATOM 2435 C CA . ALA B 1 75 ? -1.788 20.730 0.289 1.00 24.86 76 ALA A CA 1
ATOM 2436 C C . ALA B 1 75 ? -2.912 20.153 1.154 1.00 24.89 76 ALA A C 1
ATOM 2437 O O . ALA B 1 75 ? -4.064 20.568 1.048 1.00 22.47 76 ALA A O 1
ATOM 2439 N N . ALA B 1 76 ? -2.570 19.186 2.001 1.00 22.61 77 ALA A N 1
ATOM 2440 C CA . ALA B 1 76 ? -3.541 18.577 2.909 1.00 22.60 77 ALA A CA 1
ATOM 2441 C C . ALA B 1 76 ? -4.090 19.584 3.914 1.00 22.84 77 ALA A C 1
ATOM 2442 O O . ALA B 1 76 ? -5.297 19.633 4.158 1.00 23.14 77 ALA A O 1
ATOM 2444 N N . PHE B 1 77 ? -3.201 20.372 4.516 1.00 21.01 78 PHE A N 1
ATOM 2445 C CA . PHE B 1 77 ? -3.634 21.390 5.470 1.00 22.83 78 PHE A CA 1
ATOM 2446 C C . PHE B 1 77 ? -4.423 22.510 4.788 1.00 25.86 78 PHE A C 1
ATOM 2447 O O . PHE B 1 77 ? -5.296 23.120 5.405 1.00 27.96 78 PHE A O 1
ATOM 2455 N N . SER B 1 78 ? -4.131 22.778 3.519 1.00 26.53 79 SER A N 1
ATOM 2456 C CA . SER B 1 78 ? -4.924 23.755 2.770 1.00 32.11 79 SER A CA 1
ATOM 2457 C C . SER B 1 78 ? -6.324 23.227 2.448 1.00 29.28 79 SER A C 1
ATOM 2458 O O . SER B 1 78 ? -7.292 23.974 2.498 1.00 27.31 79 SER A O 1
ATOM 2461 N N . LYS B 1 79 ? -6.427 21.942 2.125 1.00 31.04 80 LYS A N 1
ATOM 2462 C CA . LYS B 1 79 ? -7.732 21.319 1.952 1.00 31.60 80 LYS A CA 1
ATOM 2463 C C . LYS B 1 79 ? -8.525 21.458 3.240 1.00 31.62 80 LYS A C 1
ATOM 2464 O O . LYS B 1 79 ? -9.646 21.956 3.223 1.00 27.12 80 LYS A O 1
ATOM 2470 N N . LEU B 1 80 ? -7.927 21.041 4.357 1.00 26.97 81 LEU A N 1
ATOM 2471 C CA . LEU B 1 80 ? -8.583 21.146 5.662 1.00 25.64 81 LEU A CA 1
ATOM 2472 C C . LEU B 1 80 ? -9.030 22.578 5.952 1.00 21.85 81 LEU A C 1
ATOM 2473 O O . LEU B 1 80 ? -10.143 22.792 6.439 1.00 22.96 81 LEU A O 1
ATOM 2478 N N . ASP B 1 81 ? -8.155 23.543 5.650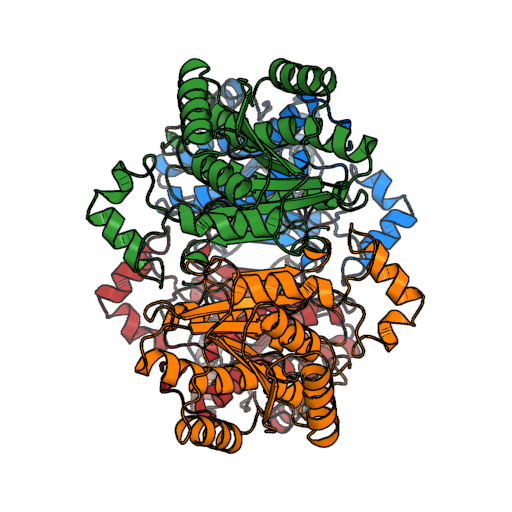 1.00 22.72 82 ASP A N 1
ATOM 2479 C CA . ASP B 1 81 ? -8.460 24.972 5.764 1.00 25.25 82 ASP A CA 1
ATOM 2480 C C . ASP B 1 81 ? -9.730 25.341 5.008 1.00 27.91 82 ASP A C 1
ATOM 2481 O O . ASP B 1 81 ? -10.618 26.001 5.545 1.00 27.61 82 ASP A O 1
ATOM 2486 N N . ALA B 1 82 ? -9.793 24.925 3.747 1.00 26.02 83 ALA A N 1
ATOM 2487 C CA . ALA B 1 82 ? -10.923 25.254 2.882 1.00 31.56 83 ALA A CA 1
ATOM 2488 C C . ALA B 1 82 ? -12.216 24.663 3.431 1.00 32.78 83 ALA A C 1
ATOM 2489 O O . ALA B 1 82 ? -13.286 25.242 3.264 1.00 30.55 83 ALA A O 1
ATOM 2491 N N . GLU B 1 83 ? -12.112 23.517 4.099 1.00 29.30 84 GLU A N 1
ATOM 2492 C CA . GLU B 1 83 ? -13.295 22.840 4.619 1.00 34.55 84 GLU A CA 1
ATOM 2493 C C . GLU B 1 83 ? -13.659 23.345 6.015 1.00 33.82 84 GLU A C 1
ATOM 2494 O O . GLU B 1 83 ? -14.592 22.841 6.645 1.00 34.73 84 GLU A O 1
ATOM 2500 N N . GLY B 1 84 ? -12.918 24.346 6.484 1.00 29.29 85 GLY A N 1
ATOM 2501 C CA . GLY B 1 84 ? -13.172 24.954 7.778 1.00 29.34 85 GLY A CA 1
ATOM 2502 C C . GLY B 1 84 ? -12.798 24.063 8.947 1.00 29.97 85 GLY A C 1
ATOM 2503 O O . GLY B 1 84 ? -13.311 24.238 10.058 1.00 30.49 85 GLY A O 1
ATOM 2504 N N . ILE B 1 85 ? -11.905 23.109 8.707 1.00 25.94 86 ILE A N 1
ATOM 2505 C CA . ILE B 1 85 ? -11.485 22.184 9.759 1.00 28.10 86 ILE A CA 1
ATOM 2506 C C . ILE B 1 85 ? -10.173 22.617 10.426 1.00 23.91 86 ILE A C 1
ATOM 2507 O O . ILE B 1 85 ? -9.139 22.720 9.764 1.00 26.65 86 ILE A O 1
ATOM 2512 N N . HIS B 1 86 ? -10.232 22.863 11.736 1.00 22.79 87 HIS A N 1
ATOM 2513 C CA . HIS B 1 86 ? -9.078 23.300 12.526 1.00 25.25 87 HIS A CA 1
ATOM 2514 C C . HIS B 1 86 ? -8.456 22.118 13.263 1.00 23.44 87 HIS A C 1
ATOM 2515 O O . HIS B 1 86 ? -9.150 21.417 13.997 1.00 22.56 87 HIS A O 1
ATOM 2522 N N . VAL B 1 87 ? -7.158 21.897 13.089 1.00 19.16 88 VAL A N 1
ATOM 2523 C CA . VAL B 1 87 ? -6.478 20.839 13.842 1.00 15.94 88 VAL A CA 1
ATOM 2524 C C . VAL B 1 87 ? -6.029 21.400 15.188 1.00 17.50 88 VAL A C 1
ATOM 2525 O O . VAL B 1 87 ? -5.162 22.280 15.241 1.00 16.76 88 VAL A O 1
ATOM 2529 N N . ASP B 1 88 ? -6.638 20.902 16.267 1.00 15.19 89 ASP A N 1
ATOM 2530 C CA . ASP B 1 88 ? -6.340 21.365 17.627 1.00 15.01 89 ASP A CA 1
ATOM 2531 C C . ASP B 1 88 ? -5.309 20.458 18.282 1.00 11.86 89 ASP A C 1
ATOM 2532 O O . ASP B 1 88 ? -4.581 20.866 19.183 1.00 11.94 89 ASP A O 1
ATOM 2537 N N . ILE B 1 89 ? -5.281 19.213 17.821 1.00 11.22 90 ILE A N 1
ATOM 2538 C CA . ILE B 1 89 ? -4.436 18.166 18.383 1.00 10.89 90 ILE A CA 1
ATOM 2539 C C . ILE B 1 89 ? -3.750 17.435 17.238 1.00 10.19 90 ILE A C 1
ATOM 2540 O O . ILE B 1 89 ? -4.403 16.985 16.287 1.00 10.23 90 ILE A O 1
ATOM 2545 N N . LEU B 1 90 ? -2.435 17.313 17.323 1.00 9.96 91 LEU A N 1
ATOM 2546 C CA . LEU B 1 90 ? -1.683 16.554 16.336 1.00 13.23 91 LEU A CA 1
ATOM 2547 C C . LEU B 1 90 ? -0.870 15.471 17.021 1.00 10.99 91 LEU A C 1
ATOM 2548 O O . LEU B 1 90 ? -0.133 15.761 17.963 1.00 9.70 91 LEU A O 1
ATOM 2553 N N . ILE B 1 91 ? -1.005 14.224 16.564 1.00 10.30 92 ILE A N 1
ATOM 2554 C CA . ILE B 1 91 ? -0.098 13.161 17.000 1.00 10.24 92 ILE A CA 1
ATOM 2555 C C . ILE B 1 91 ? 0.761 12.701 15.820 1.00 12.97 92 ILE A C 1
ATOM 2556 O O . ILE B 1 91 ? 0.236 12.183 14.819 1.00 9.16 92 ILE A O 1
ATOM 2561 N N . ASN B 1 92 ? 2.073 12.893 15.939 1.00 9.47 93 ASN A N 1
ATOM 2562 C CA . ASN B 1 92 ? 3.013 12.504 14.892 1.00 8.19 93 ASN A CA 1
ATOM 2563 C C . ASN B 1 92 ? 3.455 11.064 15.062 1.00 8.96 93 ASN A C 1
ATOM 2564 O O . ASN B 1 92 ? 4.539 10.794 15.589 1.00 11.69 93 ASN A O 1
ATOM 2569 N N . ASN B 1 93 ? 2.619 10.137 14.610 1.00 13.46 94 ASN A N 1
ATOM 2570 C CA . ASN B 1 93 ? 2.882 8.716 14.819 1.00 12.75 94 ASN A CA 1
ATOM 2571 C C . ASN B 1 93 ? 3.562 8.033 13.625 1.00 19.83 94 ASN A C 1
ATOM 2572 O O . ASN B 1 93 ? 4.049 6.902 13.730 1.00 19.43 94 ASN A O 1
ATOM 2577 N N . ALA B 1 94 ? 3.581 8.716 12.486 1.00 16.54 95 ALA A N 1
ATOM 2578 C CA . ALA B 1 94 ? 4.172 8.153 11.275 1.00 22.21 95 ALA A CA 1
ATOM 2579 C C . ALA B 1 94 ? 5.655 7.852 11.472 1.00 20.99 95 ALA A C 1
ATOM 2580 O O . ALA B 1 94 ? 6.330 8.500 12.276 1.00 17.61 95 ALA A O 1
ATOM 2582 N N . GLY B 1 95 ? 6.157 6.869 10.726 1.00 20.45 96 GLY A N 1
ATOM 2583 C CA . GLY B 1 95 ? 7.569 6.510 10.764 1.00 17.76 96 GLY A CA 1
ATOM 2584 C C . GLY B 1 95 ? 7.744 5.030 10.464 1.00 23.45 96 GLY A C 1
ATOM 2585 O O . GLY B 1 95 ? 6.861 4.230 10.768 1.00 23.42 96 GLY A O 1
ATOM 2586 N N . ILE B 1 96 ? 8.874 4.654 9.871 1.00 19.04 97 ILE A N 1
ATOM 2587 C CA . ILE B 1 96 ? 9.125 3.247 9.578 1.00 20.53 97 ILE A CA 1
ATOM 2588 C C . ILE B 1 96 ? 10.252 2.675 10.441 1.00 23.09 97 ILE A C 1
ATOM 2589 O O . ILE B 1 96 ? 10.924 3.403 11.187 1.00 16.71 97 ILE A O 1
ATOM 2594 N N . GLN B 1 97 ? 10.444 1.364 10.332 1.00 22.46 98 GLN A N 1
ATOM 2595 C CA . GLN B 1 97 ? 11.523 0.663 11.020 1.00 17.52 98 GLN A CA 1
ATOM 2596 C C . GLN B 1 97 ? 12.376 -0.028 9.973 1.00 20.41 98 GLN A C 1
ATOM 2597 O O . GLN B 1 97 ? 11.863 -0.450 8.939 1.00 19.89 98 GLN A O 1
ATOM 2603 N N . TYR B 1 98 ? 13.676 -0.131 10.231 1.00 19.85 99 TYR A N 1
ATOM 2604 C CA . TYR B 1 98 ? 14.570 -0.894 9.371 1.00 21.83 99 TYR A CA 1
ATOM 2605 C C . TYR B 1 98 ? 15.620 -1.565 10.244 1.00 21.03 99 TYR A C 1
ATOM 2606 O O . TYR B 1 98 ? 16.387 -0.889 10.937 1.00 16.26 99 TYR A O 1
ATOM 2615 N N . ARG B 1 99 ? 15.640 -2.892 10.226 1.00 19.94 100 ARG A N 1
ATOM 2616 C CA . ARG B 1 99 ? 16.550 -3.646 11.084 1.00 20.86 100 ARG A CA 1
ATOM 2617 C C . ARG B 1 99 ? 17.784 -4.071 10.313 1.00 21.39 100 ARG A C 1
ATOM 2618 O O . ARG B 1 99 ? 17.695 -4.865 9.375 1.00 21.46 100 ARG A O 1
ATOM 2626 N N . LYS B 1 100 ? 18.938 -3.545 10.707 1.00 15.96 101 LYS A N 1
ATOM 2627 C CA . LYS B 1 100 ? 20.197 -3.885 10.044 1.00 22.25 101 LYS A CA 1
ATOM 2628 C C . LYS B 1 100 ? 21.356 -3.326 10.863 1.00 19.80 101 LYS A C 1
ATOM 2629 O O . LYS B 1 100 ? 21.309 -2.168 11.276 1.00 19.83 101 LYS A O 1
ATOM 2635 N N . PRO B 1 101 ? 22.390 -4.150 11.122 1.00 19.06 102 PRO A N 1
ATOM 2636 C CA . PRO B 1 101 ? 23.615 -3.648 11.769 1.00 20.69 102 PRO A CA 1
ATOM 2637 C C . PRO B 1 101 ? 24.206 -2.438 11.029 1.00 17.77 102 PRO A C 1
ATOM 2638 O O . PRO B 1 101 ? 24.175 -2.419 9.794 1.00 16.59 102 PRO A O 1
ATOM 2642 N N . MET B 1 102 ? 24.736 -1.455 11.765 1.00 14.73 103 MET A N 1
ATOM 2643 C CA . MET B 1 102 ? 25.272 -0.221 11.160 1.00 15.34 103 MET A CA 1
ATOM 2644 C C . MET B 1 102 ? 26.370 -0.404 10.118 1.00 17.61 103 MET A C 1
ATOM 2645 O O . MET B 1 102 ? 26.417 0.331 9.131 1.00 22.54 103 MET A O 1
ATOM 2650 N N . VAL B 1 103 ? 27.270 -1.358 10.341 1.00 16.84 104 VAL A N 1
ATOM 2651 C CA . VAL B 1 103 ? 28.342 -1.606 9.388 1.00 18.00 104 VAL A CA 1
ATOM 2652 C C . VAL B 1 103 ? 27.813 -2.134 8.065 1.00 19.86 104 VAL A C 1
ATOM 2653 O O . VAL B 1 103 ? 28.505 -2.079 7.054 1.00 22.46 104 VAL A O 1
ATOM 2657 N N . GLU B 1 104 ? 26.589 -2.656 8.081 1.00 18.61 105 GLU A N 1
ATOM 2658 C CA . GLU B 1 104 ? 25.961 -3.194 6.876 1.00 22.06 105 GLU A CA 1
ATOM 2659 C C . GLU B 1 104 ? 24.868 -2.263 6.343 1.00 20.62 105 GLU A C 1
ATOM 2660 O O . GLU B 1 104 ? 24.264 -2.527 5.308 1.00 20.30 105 GLU A O 1
ATOM 2666 N N . LEU B 1 105 ? 24.617 -1.174 7.054 1.00 18.11 106 LEU A N 1
ATOM 2667 C CA . LEU B 1 105 ? 23.453 -0.343 6.758 1.00 17.20 106 LEU A CA 1
ATOM 2668 C C . LEU B 1 105 ? 23.643 0.578 5.549 1.00 17.56 106 LEU A C 1
ATOM 2669 O O . LEU B 1 105 ? 24.563 1.397 5.516 1.00 18.47 106 LEU A O 1
ATOM 2674 N N . GLU B 1 106 ? 22.764 0.442 4.562 1.00 18.29 107 GLU A N 1
ATOM 2675 C CA . GLU B 1 106 ? 22.788 1.309 3.386 1.00 18.70 107 GLU A CA 1
ATOM 2676 C C . GLU B 1 106 ? 22.326 2.728 3.740 1.00 17.44 107 GLU A C 1
ATOM 2677 O O . GLU B 1 106 ? 21.347 2.904 4.473 1.00 16.62 107 GLU A O 1
ATOM 2683 N N . LEU B 1 107 ? 23.025 3.732 3.216 1.00 17.39 108 LEU A N 1
ATOM 2684 C CA . LEU B 1 107 ? 22.664 5.132 3.462 1.00 16.36 108 LEU A CA 1
ATOM 2685 C C . LEU B 1 107 ? 21.209 5.434 3.110 1.00 16.32 108 LEU A C 1
ATOM 2686 O O . LEU B 1 107 ? 20.525 6.138 3.843 1.00 16.06 108 LEU A O 1
ATOM 2691 N N . GLU B 1 108 ? 20.740 4.896 1.987 1.00 22.30 109 GLU A N 1
ATOM 2692 C CA . GLU B 1 108 ? 19.351 5.076 1.569 1.00 19.42 109 GLU A CA 1
ATOM 2693 C C . GLU B 1 108 ? 18.367 4.663 2.661 1.00 17.67 109 GLU A C 1
ATOM 2694 O O . GLU B 1 108 ? 17.357 5.333 2.893 1.00 19.31 109 GLU A O 1
ATOM 2700 N N . ASN B 1 109 ? 18.668 3.562 3.343 1.00 19.44 110 ASN A N 1
ATOM 2701 C CA . ASN B 1 109 ? 17.788 3.077 4.400 1.00 17.92 110 ASN A CA 1
ATOM 2702 C C . ASN B 1 109 ? 17.897 3.907 5.670 1.00 19.51 110 ASN A C 1
ATOM 2703 O O . ASN B 1 109 ? 16.881 4.208 6.303 1.00 14.23 110 ASN A O 1
ATOM 2708 N N . TRP B 1 110 ? 19.125 4.275 6.033 1.00 14.46 111 TRP A N 1
ATOM 2709 C CA . TRP B 1 110 ? 19.348 5.218 7.126 1.00 14.69 111 TRP A CA 1
ATOM 2710 C C . TRP B 1 110 ? 18.497 6.453 6.879 1.00 15.70 111 TRP A C 1
ATOM 2711 O O . TRP B 1 110 ? 17.773 6.913 7.756 1.00 11.94 111 TRP A O 1
ATOM 2722 N N . GLN B 1 111 ? 18.588 6.980 5.664 1.00 20.69 112 GLN A N 1
ATOM 2723 C CA . GLN B 1 111 ? 17.926 8.235 5.338 1.00 19.34 112 GLN A CA 1
ATOM 2724 C C . GLN B 1 111 ? 16.405 8.128 5.423 1.00 13.14 112 GLN A C 1
ATOM 2725 O O . GLN B 1 111 ? 15.745 9.041 5.913 1.00 15.36 112 GLN A O 1
ATOM 2731 N N . LYS B 1 112 ? 15.851 7.016 4.947 1.00 13.98 113 LYS A N 1
ATOM 2732 C CA . LYS B 1 112 ? 14.406 6.829 4.965 1.00 14.14 113 LYS A CA 1
ATOM 2733 C C . LYS B 1 112 ? 13.880 6.733 6.393 1.00 14.51 113 LYS A C 1
ATOM 2734 O O . LYS B 1 112 ? 12.817 7.263 6.707 1.00 14.27 113 LYS A O 1
ATOM 2740 N N . VAL B 1 113 ? 14.616 6.048 7.261 1.00 17.39 114 VAL A N 1
ATOM 2741 C CA . VAL B 1 113 ? 14.221 5.998 8.665 1.00 11.82 114 VAL A CA 1
ATOM 2742 C C . VAL B 1 113 ? 14.231 7.403 9.293 1.00 10.84 114 VAL A C 1
ATOM 2743 O O . VAL B 1 113 ? 13.280 7.792 9.979 1.00 15.58 114 VAL A O 1
ATOM 2747 N N . ILE B 1 114 ? 15.297 8.164 9.060 1.00 10.64 115 ILE A N 1
ATOM 2748 C CA . ILE B 1 114 ? 15.400 9.517 9.618 1.00 11.14 115 ILE A CA 1
ATOM 2749 C C . ILE B 1 114 ? 14.289 10.407 9.064 1.00 12.66 115 ILE A C 1
ATOM 2750 O O . ILE B 1 114 ? 13.643 11.142 9.817 1.00 11.38 115 ILE A O 1
ATOM 2755 N N . ASP B 1 115 ? 14.044 10.320 7.756 1.00 14.80 116 ASP A N 1
ATOM 2756 C CA . ASP B 1 115 ? 13.031 11.166 7.126 1.00 13.17 116 ASP A CA 1
ATOM 2757 C C . ASP B 1 115 ? 11.609 10.884 7.641 1.00 17.30 116 ASP A C 1
ATOM 2758 O O . ASP B 1 115 ? 10.876 11.809 8.000 1.00 14.13 116 ASP A O 1
ATOM 2763 N N . THR B 1 116 ? 11.225 9.609 7.670 1.00 14.45 117 THR A N 1
ATOM 2764 C CA . THR B 1 116 ? 9.857 9.233 8.031 1.00 11.70 117 THR A CA 1
ATOM 2765 C C . THR B 1 116 ? 9.583 9.399 9.527 1.00 15.24 117 THR A C 1
ATOM 2766 O O . THR B 1 116 ? 8.434 9.592 9.936 1.00 15.84 117 THR A O 1
ATOM 2770 N N . ASN B 1 117 ? 10.632 9.308 10.341 1.00 10.03 118 ASN A N 1
ATOM 2771 C CA . ASN B 1 117 ? 10.480 9.373 11.795 1.00 9.41 118 ASN A CA 1
ATOM 2772 C C . ASN B 1 117 ? 10.738 10.748 12.384 1.00 17.40 118 ASN A C 1
ATOM 2773 O O . ASN B 1 117 ? 10.023 11.187 13.284 1.00 20.40 118 ASN A O 1
ATOM 2778 N N . LEU B 1 118 ? 11.772 11.422 11.898 1.00 12.78 119 LEU A N 1
ATOM 2779 C CA . LEU B 1 118 ? 12.202 12.657 12.545 1.00 9.92 119 LEU A CA 1
ATOM 2780 C C . LEU B 1 118 ? 11.780 13.878 11.747 1.00 14.36 119 LEU A C 1
ATOM 2781 O O . LEU B 1 118 ? 11.124 14.781 12.276 1.00 11.35 119 LEU A O 1
ATOM 2786 N N . THR B 1 119 ? 12.158 13.912 10.473 1.00 10.81 120 THR A N 1
ATOM 2787 C CA . THR B 1 119 ? 11.833 15.062 9.622 1.00 11.64 120 THR A CA 1
ATOM 2788 C C . THR B 1 119 ? 10.322 15.258 9.460 1.00 12.96 120 THR A C 1
ATOM 2789 O O . THR B 1 119 ? 9.832 16.390 9.472 1.00 13.41 120 THR A O 1
ATOM 2793 N N . SER B 1 120 ? 9.589 14.155 9.331 1.00 9.84 121 SER A N 1
ATOM 2794 C CA . SER B 1 120 ? 8.132 14.196 9.224 1.00 10.27 121 SER A CA 1
ATOM 2795 C C . SER B 1 120 ? 7.503 14.967 10.390 1.00 9.67 121 SER A C 1
ATOM 2796 O O . SER B 1 120 ? 6.567 15.741 10.208 1.00 13.38 121 SER A O 1
ATOM 2799 N N . ALA B 1 121 ? 8.021 14.758 11.593 1.00 10.01 122 ALA A N 1
ATOM 2800 C CA . ALA B 1 121 ? 7.433 15.413 12.757 1.00 12.53 122 ALA A CA 1
ATOM 2801 C C . ALA B 1 121 ? 7.638 16.925 12.685 1.00 13.43 122 ALA A C 1
ATOM 2802 O O . ALA B 1 121 ? 6.752 17.689 13.061 1.00 12.33 122 ALA A O 1
ATOM 2804 N N . PHE B 1 122 ? 8.800 17.351 12.198 1.00 9.44 123 PHE A N 1
ATOM 2805 C CA . PHE B 1 122 ? 9.024 18.770 11.948 1.00 9.07 123 PHE A CA 1
ATOM 2806 C C . PHE B 1 122 ? 8.061 19.310 10.890 1.00 10.11 123 PHE A C 1
ATOM 2807 O O . PHE B 1 122 ? 7.423 20.350 11.090 1.00 13.47 123 PHE A O 1
ATOM 2815 N N . LEU B 1 123 ? 7.963 18.621 9.757 1.00 9.78 124 LEU A N 1
ATOM 2816 C CA . LEU B 1 123 ? 7.186 19.133 8.635 1.00 13.43 124 LEU A CA 1
ATOM 2817 C C . LEU B 1 123 ? 5.689 19.213 8.946 1.00 15.37 124 LEU A C 1
ATOM 2818 O O . LEU B 1 123 ? 5.039 20.206 8.608 1.00 11.48 124 LEU A O 1
ATOM 2823 N N . VAL B 1 124 ? 5.140 18.185 9.589 1.00 17.31 125 VAL A N 1
ATOM 2824 C CA . VAL B 1 124 ? 3.708 18.203 9.910 1.00 16.59 125 VAL A CA 1
ATOM 2825 C C . VAL B 1 124 ? 3.412 19.196 11.037 1.00 15.26 125 VAL A C 1
ATOM 2826 O O . VAL B 1 124 ? 2.436 19.941 10.965 1.00 14.38 125 VAL A O 1
ATOM 2830 N N . SER B 1 125 ? 4.269 19.228 12.057 1.00 12.14 126 SER A N 1
ATOM 2831 C CA . SER B 1 125 ? 4.093 20.172 13.166 1.00 11.60 126 SER A CA 1
ATOM 2832 C C . SER B 1 125 ? 4.196 21.624 12.711 1.00 14.14 126 SER A C 1
ATOM 2833 O O . SER B 1 125 ? 3.462 22.485 13.202 1.00 21.77 126 SER A O 1
ATOM 2836 N N . ARG B 1 126 ? 5.116 21.901 11.789 1.00 12.56 127 ARG A N 1
ATOM 2837 C CA . ARG B 1 126 ? 5.294 23.258 11.270 1.00 15.31 127 ARG A CA 1
ATOM 2838 C C . ARG B 1 126 ? 3.984 23.789 10.704 1.00 14.49 127 ARG A C 1
ATOM 2839 O O . ARG B 1 126 ? 3.570 24.902 11.012 1.00 16.71 127 ARG A O 1
ATOM 2847 N N . SER B 1 127 ? 3.317 22.972 9.897 1.00 14.74 128 SER A N 1
ATOM 2848 C CA . SER B 1 127 ? 2.069 23.370 9.269 1.00 13.72 128 SER A CA 1
ATOM 2849 C C . SER B 1 127 ? 0.942 23.499 10.281 1.00 14.30 128 SER A C 1
ATOM 2850 O O . SER B 1 127 ? 0.128 24.420 10.205 1.00 18.46 128 SER A O 1
ATOM 2853 N N . ALA B 1 128 ? 0.886 22.567 11.225 1.00 15.66 129 ALA A N 1
ATOM 2854 C CA . ALA B 1 128 ? -0.184 22.582 12.217 1.00 15.88 129 ALA A CA 1
ATOM 2855 C C . ALA B 1 128 ? -0.004 23.730 13.220 1.00 14.47 129 ALA A C 1
ATOM 2856 O O . ALA B 1 128 ? -0.969 24.401 13.576 1.00 13.26 129 ALA A O 1
ATOM 2858 N N . ALA B 1 129 ? 1.226 23.959 13.663 1.00 12.07 130 ALA A N 1
ATOM 2859 C CA . ALA B 1 129 ? 1.496 24.982 14.678 1.00 13.52 130 ALA A CA 1
ATOM 2860 C C . ALA B 1 129 ? 1.246 26.397 14.160 1.00 18.40 130 ALA A C 1
ATOM 2861 O O . ALA B 1 129 ? 0.691 27.233 14.887 1.00 19.77 130 ALA A O 1
ATOM 2863 N N . LYS B 1 130 ? 1.664 26.662 12.920 1.00 14.78 131 LYS A N 1
ATOM 2864 C CA . LYS B 1 130 ? 1.401 27.945 12.257 1.00 19.26 131 LYS A CA 1
ATOM 2865 C C . LYS B 1 130 ? -0.062 28.332 12.372 1.00 18.86 131 LYS A C 1
ATOM 2866 O O . LYS B 1 130 ? -0.400 29.498 12.615 1.00 14.43 131 LYS A O 1
ATOM 2872 N N . ARG B 1 131 ? -0.933 27.351 12.163 1.00 15.08 132 ARG A N 1
ATOM 2873 C CA . ARG B 1 131 ? -2.366 27.601 12.185 1.00 14.95 132 ARG A CA 1
ATOM 2874 C C . ARG B 1 131 ? -2.903 27.738 13.614 1.00 17.82 132 ARG A C 1
ATOM 2875 O O . ARG B 1 131 ? -3.810 28.535 13.859 1.00 18.08 132 ARG A O 1
ATOM 2883 N N . MET B 1 132 ? -2.352 26.960 14.546 1.00 15.08 133 MET A N 1
ATOM 2884 C CA . MET B 1 132 ? -2.682 27.106 15.967 1.00 18.24 133 MET A CA 1
ATOM 2885 C C . MET B 1 132 ? -2.305 28.511 16.437 1.00 21.64 133 MET A C 1
ATOM 2886 O O . MET B 1 132 ? -3.072 29.177 17.129 1.00 19.43 133 MET A O 1
ATOM 2891 N N . ILE B 1 133 ? -1.113 28.952 16.052 1.00 19.02 134 ILE A N 1
ATOM 2892 C CA . ILE B 1 133 ? -0.635 30.284 16.401 1.00 19.01 134 ILE A CA 1
ATOM 2893 C C . ILE B 1 133 ? -1.535 31.374 15.810 1.00 22.39 134 ILE A C 1
ATOM 2894 O O . ILE B 1 133 ? -1.951 32.289 16.515 1.00 16.19 134 ILE A O 1
ATOM 2899 N N . ALA B 1 134 ? -1.846 31.265 14.520 1.00 15.39 135 ALA A N 1
ATOM 2900 C CA . ALA B 1 134 ? -2.662 32.266 13.833 1.00 20.79 135 ALA A CA 1
ATOM 2901 C C . ALA B 1 134 ? -4.060 32.396 14.436 1.00 21.09 135 ALA A C 1
ATOM 2902 O O . ALA B 1 134 ? -4.623 33.492 14.493 1.00 18.95 135 ALA A O 1
ATOM 2904 N N . ARG B 1 135 ? -4.623 31.271 14.871 1.00 20.18 136 ARG A N 1
ATOM 2905 C CA . ARG B 1 135 ? -5.982 31.241 15.407 1.00 21.42 136 ARG A CA 1
ATOM 2906 C C . ARG B 1 135 ? -6.045 31.665 16.866 1.00 25.12 136 ARG A C 1
ATOM 2907 O O . ARG B 1 135 ? -7.118 31.971 17.378 1.00 20.67 136 ARG A O 1
ATOM 2915 N N . ASN B 1 136 ? -4.895 31.656 17.534 1.00 22.86 137 ASN A N 1
ATOM 2916 C CA . ASN B 1 136 ? -4.829 31.863 18.984 1.00 24.30 137 ASN A CA 1
ATOM 2917 C C . ASN B 1 136 ? -5.769 30.919 19.738 1.00 27.88 137 ASN A C 1
ATOM 2918 O O . ASN B 1 136 ? -6.414 31.301 20.720 1.00 26.03 137 ASN A O 1
ATOM 2923 N N . SER B 1 137 ? -5.830 29.680 19.262 1.00 24.99 138 SER A N 1
ATOM 2924 C CA . SER B 1 137 ? -6.732 28.675 19.804 1.00 25.27 138 SER A CA 1
ATOM 2925 C C . SER B 1 137 ? -6.028 27.769 20.810 1.00 20.24 138 SER A C 1
ATOM 2926 O O . SER B 1 137 ? -6.669 26.949 21.466 1.00 20.18 138 SER A O 1
ATOM 2929 N N . GLY B 1 138 ? -4.716 27.938 20.944 1.00 17.48 139 GLY A N 1
ATOM 2930 C CA . GLY B 1 138 ? -3.898 26.981 21.673 1.00 18.96 139 GLY A CA 1
ATOM 2931 C C . GLY B 1 138 ? -3.778 25.714 20.844 1.00 16.00 139 GLY A C 1
ATOM 2932 O O . GLY B 1 138 ? -4.177 25.678 19.677 1.00 15.68 139 GLY A O 1
ATOM 2933 N N . GLY B 1 139 ? -3.242 24.659 21.433 1.00 15.38 140 GLY A N 1
ATOM 2934 C CA . GLY B 1 139 ? -3.073 23.434 20.682 1.00 16.43 140 GLY A CA 1
ATOM 2935 C C . GLY B 1 139 ? -2.282 22.417 21.453 1.00 12.96 140 GLY A C 1
ATOM 2936 O O . GLY B 1 139 ? -1.653 22.740 22.465 1.00 9.67 140 GLY A O 1
ATOM 2937 N N . LYS B 1 140 ? -2.310 21.179 20.968 1.00 10.82 141 LYS A N 1
ATOM 2938 C CA . LYS B 1 140 ? -1.571 20.092 21.581 1.00 9.13 141 LYS A CA 1
ATOM 2939 C C . LYS B 1 140 ? -0.822 19.367 20.475 1.00 11.40 141 LYS A C 1
ATOM 2940 O O . LYS B 1 140 ? -1.400 19.055 19.424 1.00 9.44 141 LYS A O 1
ATOM 2946 N N . ILE B 1 141 ? 0.461 19.121 20.694 1.00 10.28 142 ILE A N 1
ATOM 2947 C CA . ILE B 1 141 ? 1.226 18.323 19.749 1.00 7.97 142 ILE A CA 1
ATOM 2948 C C . ILE B 1 141 ? 1.879 17.182 20.498 1.00 12.04 142 ILE A C 1
ATOM 2949 O O . ILE B 1 141 ? 2.578 17.389 21.496 1.00 10.64 142 ILE A O 1
ATOM 2954 N N . ILE B 1 142 ? 1.643 15.966 20.021 1.00 7.50 143 ILE A N 1
ATOM 2955 C CA . ILE B 1 142 ? 2.228 14.807 20.657 1.00 7.02 143 ILE A CA 1
ATOM 2956 C C . ILE B 1 142 ? 3.122 14.066 19.675 1.00 8.57 143 ILE A C 1
ATOM 2957 O O . ILE B 1 142 ? 2.649 13.532 18.664 1.00 11.22 143 ILE A O 1
ATOM 2962 N N . ASN B 1 143 ? 4.413 14.019 19.982 1.00 9.43 144 ASN A N 1
ATOM 2963 C CA . ASN B 1 143 ? 5.341 13.254 19.163 1.00 7.37 144 ASN A CA 1
ATOM 2964 C C . ASN B 1 143 ? 5.447 11.826 19.684 1.00 7.28 144 ASN A C 1
ATOM 2965 O O . ASN B 1 143 ? 5.267 11.581 20.874 1.00 11.11 144 ASN A O 1
ATOM 2970 N N . ILE B 1 144 ? 5.703 10.873 18.799 1.00 6.96 145 ILE A N 1
ATOM 2971 C CA . ILE B 1 144 ? 5.878 9.504 19.254 1.00 7.44 145 ILE A CA 1
ATOM 2972 C C . ILE B 1 144 ? 7.368 9.184 19.313 1.00 10.54 145 ILE A C 1
ATOM 2973 O O . ILE B 1 144 ? 8.056 9.156 18.282 1.00 10.16 145 ILE A O 1
ATOM 2978 N N . GLY B 1 145 ? 7.863 8.979 20.532 1.00 7.58 146 GLY A N 1
ATOM 2979 C CA . GLY B 1 145 ? 9.226 8.519 20.735 1.00 10.32 146 GLY A CA 1
ATOM 2980 C C . GLY B 1 145 ? 9.244 7.005 20.788 1.00 10.62 146 GLY A C 1
ATOM 2981 O O . GLY B 1 145 ? 8.505 6.339 20.050 1.00 11.35 146 GLY A O 1
ATOM 2982 N N . SER B 1 146 ? 10.078 6.462 21.670 1.00 8.68 147 SER A N 1
ATOM 2983 C CA . SER B 1 146 ? 10.307 5.015 21.768 1.00 8.07 147 SER A CA 1
ATOM 2984 C C . SER B 1 146 ? 11.108 4.820 23.044 1.00 7.06 147 SER A C 1
ATOM 2985 O O . SER B 1 146 ? 11.654 5.788 23.579 1.00 9.83 147 SER A O 1
ATOM 2988 N N . LEU B 1 147 ? 11.212 3.592 23.531 1.00 8.98 148 LEU A N 1
ATOM 2989 C CA . LEU B 1 147 ? 12.187 3.342 24.588 1.00 12.13 148 LEU A CA 1
ATOM 2990 C C . LEU B 1 147 ? 13.590 3.672 24.063 1.00 9.61 148 LEU A C 1
ATOM 2991 O O . LEU B 1 147 ? 14.486 4.021 24.838 1.00 9.01 148 LEU A O 1
ATOM 2996 N N . THR B 1 148 ? 13.773 3.584 22.744 1.00 5.80 149 THR A N 1
ATOM 2997 C CA . THR B 1 148 ? 15.049 3.958 22.137 1.00 9.39 149 THR A CA 1
ATOM 2998 C C . THR B 1 148 ? 15.311 5.481 22.144 1.00 8.08 149 THR A C 1
ATOM 2999 O O . THR B 1 148 ? 16.361 5.920 21.691 1.00 6.63 149 THR A O 1
ATOM 3003 N N . SER B 1 149 ? 14.372 6.282 22.649 1.00 5.94 150 SER A N 1
ATOM 3004 C CA . SER B 1 149 ? 14.654 7.699 22.891 1.00 11.05 150 SER A CA 1
ATOM 3005 C C . SER B 1 149 ? 15.617 7.807 24.074 1.00 7.38 150 SER A C 1
ATOM 3006 O O . SER B 1 149 ? 16.240 8.852 24.313 1.00 6.89 150 SER A O 1
ATOM 3009 N N . GLN B 1 150 ? 15.723 6.719 24.834 1.00 7.06 151 GLN A N 1
ATOM 3010 C CA . GLN B 1 150 ? 16.522 6.737 26.058 1.00 9.56 151 GLN A CA 1
ATOM 3011 C C . GLN B 1 150 ? 17.660 5.713 26.071 1.00 11.11 151 GLN A C 1
ATOM 3012 O O . GLN B 1 150 ? 18.754 6.000 26.571 1.00 7.90 151 GLN A O 1
ATOM 3018 N N . ALA B 1 151 ? 17.405 4.527 25.525 1.00 7.24 152 ALA A N 1
ATOM 3019 C CA . ALA B 1 151 ? 18.398 3.451 25.537 1.00 8.91 152 ALA A CA 1
ATOM 3020 C C . ALA B 1 151 ? 18.343 2.700 24.217 1.00 11.84 152 ALA A C 1
ATOM 3021 O O . ALA B 1 151 ? 17.263 2.390 23.722 1.00 8.07 152 ALA A O 1
ATOM 3023 N N . ALA B 1 152 ? 19.511 2.372 23.674 1.00 8.75 153 ALA A N 1
ATOM 3024 C CA . ALA B 1 152 ? 19.603 1.834 22.323 1.00 7.84 153 ALA A CA 1
ATOM 3025 C C . ALA B 1 152 ? 19.381 0.327 22.225 1.00 13.20 153 ALA A C 1
ATOM 3026 O O . ALA B 1 152 ? 19.675 -0.441 23.149 1.00 12.81 153 ALA A O 1
ATOM 3028 N N . ARG B 1 153 ? 18.870 -0.082 21.068 1.00 12.32 154 ARG A N 1
ATOM 3029 C CA . ARG B 1 153 ? 18.696 -1.482 20.731 1.00 14.65 154 ARG A CA 1
ATOM 3030 C C . ARG B 1 153 ? 19.567 -1.767 19.503 1.00 16.03 154 ARG A C 1
ATOM 3031 O O . ARG B 1 153 ? 19.511 -1.014 18.521 1.00 14.33 154 ARG A O 1
ATOM 3039 N N . PRO B 1 154 ? 20.387 -2.835 19.550 1.00 15.93 155 PRO A N 1
ATOM 3040 C CA . PRO B 1 154 ? 21.199 -3.194 18.380 1.00 18.68 155 PRO A CA 1
ATOM 3041 C C . PRO B 1 154 ? 20.352 -3.412 17.131 1.00 16.24 155 PRO A C 1
ATOM 3042 O O . PRO B 1 154 ? 19.194 -3.845 17.248 1.00 13.92 155 PRO A O 1
ATOM 3046 N N . THR B 1 155 ? 20.935 -3.110 15.969 1.00 13.63 156 THR A N 1
ATOM 3047 C CA . THR B 1 155 ? 20.327 -3.305 14.646 1.00 16.03 156 THR A CA 1
ATOM 3048 C C . THR B 1 155 ? 19.224 -2.307 14.266 1.00 18.58 156 THR A C 1
ATOM 3049 O O . THR B 1 155 ? 18.694 -2.366 13.156 1.00 17.93 156 THR A O 1
ATOM 3053 N N . VAL B 1 156 ? 18.883 -1.389 15.169 1.00 14.60 157 VAL A N 1
ATOM 3054 C CA . VAL B 1 156 ? 17.945 -0.325 14.816 1.00 11.77 157 VAL A CA 1
ATOM 3055 C C . VAL B 1 156 ? 18.499 1.062 15.128 1.00 10.25 157 VAL A C 1
ATOM 3056 O O . VAL B 1 156 ? 17.836 1.893 15.761 1.00 10.52 157 VAL A O 1
ATOM 3060 N N . ALA B 1 157 ? 19.719 1.308 14.658 1.00 10.82 158 ALA A N 1
ATOM 3061 C CA . ALA B 1 157 ? 20.406 2.568 14.924 1.00 13.48 158 ALA A CA 1
ATOM 3062 C C . ALA B 1 157 ? 19.743 3.829 14.349 1.00 9.38 158 ALA A C 1
ATOM 3063 O O . ALA B 1 157 ? 19.616 4.828 15.067 1.00 8.56 158 ALA A O 1
ATOM 3065 N N . PRO B 1 158 ? 19.359 3.813 13.050 1.00 10.06 159 PRO A N 1
ATOM 3066 C CA . PRO B 1 158 ? 18.747 5.057 12.553 1.00 12.93 159 PRO A CA 1
ATOM 3067 C C . PRO B 1 158 ? 17.438 5.351 13.276 1.00 9.16 159 PRO A C 1
ATOM 3068 O O . PRO B 1 158 ? 17.112 6.511 13.536 1.00 10.78 159 PRO A O 1
ATOM 3072 N N . TYR B 1 159 ? 16.703 4.305 13.623 1.00 9.79 160 TYR A N 1
ATOM 3073 C CA . TYR B 1 159 ? 15.472 4.477 14.386 1.00 9.37 160 TYR A CA 1
ATOM 3074 C C . TYR B 1 159 ? 15.806 5.070 15.748 1.00 12.17 160 TYR A C 1
ATOM 3075 O O . TYR B 1 159 ? 15.169 6.029 16.208 1.00 8.81 160 TYR A O 1
ATOM 3084 N N . THR B 1 160 ? 16.818 4.501 16.395 1.00 11.28 161 THR A N 1
ATOM 3085 C CA . THR B 1 160 ? 17.228 4.973 17.711 1.00 7.75 161 THR A CA 1
ATOM 3086 C C . THR B 1 160 ? 17.641 6.429 17.641 1.00 6.64 161 THR A C 1
ATOM 3087 O O . THR B 1 160 ? 17.242 7.252 18.471 1.00 8.92 161 THR A O 1
ATOM 3091 N N . ALA B 1 161 ? 18.436 6.756 16.635 1.00 7.49 162 ALA A N 1
ATOM 3092 C CA . ALA B 1 161 ? 18.892 8.130 16.467 1.00 9.18 162 ALA A CA 1
ATOM 3093 C C . ALA B 1 161 ? 17.709 9.060 16.197 1.00 7.35 162 ALA A C 1
ATOM 3094 O O . ALA B 1 161 ? 17.629 10.153 16.765 1.00 8.26 162 ALA A O 1
ATOM 3096 N N . ALA B 1 162 ? 16.791 8.635 15.329 1.00 6.96 163 ALA A N 1
ATOM 3097 C CA . ALA B 1 162 ? 15.602 9.443 15.022 1.00 10.42 163 ALA A CA 1
ATOM 3098 C C . ALA B 1 162 ? 14.750 9.707 16.265 1.00 7.80 163 ALA A C 1
ATOM 3099 O O . ALA B 1 162 ? 14.234 10.808 16.458 1.00 10.00 163 ALA A O 1
ATOM 3101 N N . LYS B 1 163 ? 14.605 8.690 17.106 1.00 10.34 164 LYS A N 1
ATOM 3102 C CA . LYS B 1 163 ? 13.756 8.774 18.287 1.00 9.34 164 LYS A CA 1
ATOM 3103 C C . LYS B 1 163 ? 14.412 9.576 19.401 1.00 8.81 164 LYS A C 1
ATOM 3104 O O . LYS B 1 163 ? 13.720 10.205 20.210 1.00 8.72 164 LYS A O 1
ATOM 3110 N N . GLY B 1 164 ? 15.743 9.555 19.454 1.00 12.64 165 GLY A N 1
ATOM 3111 C CA . GLY B 1 164 ? 16.455 10.439 20.362 1.00 10.26 165 GLY A CA 1
ATOM 3112 C C . GLY B 1 164 ? 16.289 11.869 19.879 1.00 9.43 165 GLY A C 1
ATOM 3113 O O . GLY B 1 164 ? 16.213 12.816 20.673 1.00 7.72 165 GLY A O 1
ATOM 3114 N N . GLY B 1 165 ? 16.224 12.025 18.560 1.00 7.64 166 GLY A N 1
ATOM 3115 C CA . GLY B 1 165 ? 16.023 13.335 17.966 1.00 9.10 166 GLY A CA 1
ATOM 3116 C C . GLY B 1 165 ? 14.618 13.832 18.231 1.00 8.26 166 GLY A C 1
ATOM 3117 O O . GLY B 1 165 ? 14.420 15.025 18.453 1.00 5.11 166 GLY A O 1
ATOM 3118 N N . ILE B 1 166 ? 13.644 12.924 18.187 1.00 5.99 167 ILE A N 1
ATOM 3119 C CA . ILE B 1 166 ? 12.255 13.280 18.456 1.00 7.16 167 ILE A CA 1
ATOM 3120 C C . ILE B 1 166 ? 12.085 13.793 19.879 1.00 5.69 167 ILE A C 1
ATOM 3121 O O . ILE B 1 166 ? 11.343 14.760 20.131 1.00 11.95 167 ILE A O 1
ATOM 3126 N N . LYS B 1 167 ? 12.761 13.138 20.818 1.00 4.32 168 LYS A N 1
ATOM 3127 C CA . LYS B 1 167 ? 12.749 13.577 22.210 1.00 3.93 168 LYS A CA 1
ATOM 3128 C C . LYS B 1 167 ? 13.213 15.028 22.339 1.00 5.23 168 LYS A C 1
ATOM 3129 O O . LYS B 1 167 ? 12.584 15.837 23.030 1.00 6.13 168 LYS A O 1
ATOM 3135 N N . MET B 1 168 ? 14.313 15.369 21.679 1.00 3.88 169 MET A N 1
ATOM 3136 C CA . MET B 1 168 ? 14.805 16.741 21.771 1.00 3.86 169 MET A CA 1
ATOM 3137 C C . MET B 1 168 ? 13.993 17.702 20.908 1.00 7.61 169 MET A C 1
ATOM 3138 O O . MET B 1 168 ? 13.818 18.859 21.283 1.00 7.15 169 MET A O 1
ATOM 3143 N N . LEU B 1 169 ? 13.462 17.224 19.783 1.00 5.81 170 LEU A N 1
ATOM 3144 C CA . LEU B 1 169 ? 12.617 18.073 18.944 1.00 7.71 170 LEU A CA 1
ATOM 3145 C C . LEU B 1 169 ? 11.386 18.481 19.744 1.00 8.49 170 LEU A C 1
ATOM 3146 O O . LEU B 1 169 ? 10.897 19.603 19.631 1.00 7.41 170 LEU A O 1
ATOM 3151 N N . THR B 1 170 ? 10.897 17.562 20.572 1.00 6.13 171 THR A N 1
ATOM 3152 C CA . THR B 1 170 ? 9.789 17.862 21.481 1.00 8.36 171 THR A CA 1
ATOM 3153 C C . THR B 1 170 ? 10.125 19.035 22.400 1.00 7.74 171 THR A C 1
ATOM 3154 O O . THR B 1 170 ? 9.302 19.945 22.584 1.00 6.47 171 THR A O 1
ATOM 3158 N N . CYS B 1 171 ? 11.334 19.038 22.958 1.00 8.47 172 CYS A N 1
ATOM 3159 C CA . CYS B 1 171 ? 11.791 20.183 23.752 1.00 5.42 172 CYS A CA 1
ATOM 3160 C C . CYS B 1 171 ? 11.836 21.487 22.953 1.00 10.53 172 CYS A C 1
ATOM 3161 O O . CYS B 1 171 ? 11.504 22.542 23.482 1.00 8.33 172 CYS A O 1
ATOM 3164 N N . SER B 1 172 ? 12.272 21.429 21.693 1.00 8.97 173 SER A N 1
ATOM 3165 C CA . SER B 1 172 ? 12.352 22.639 20.860 1.00 6.15 173 SER A CA 1
ATOM 3166 C C . SER B 1 172 ? 10.986 23.224 20.586 1.00 6.71 173 SER A C 1
ATOM 3167 O O . SER B 1 172 ? 10.810 24.453 20.497 1.00 9.87 173 SER A O 1
ATOM 3170 N N . MET B 1 173 ? 10.010 22.343 20.415 1.00 5.63 174 MET A N 1
ATOM 3171 C CA . MET B 1 173 ? 8.660 22.793 20.128 1.00 10.20 174 MET A CA 1
ATOM 3172 C C . MET B 1 173 ? 8.078 23.440 21.376 1.00 10.29 174 MET A C 1
ATOM 3173 O O . MET B 1 173 ? 7.381 24.455 21.296 1.00 11.44 174 MET A O 1
ATOM 3178 N N . ALA B 1 174 ? 8.394 22.879 22.537 1.00 7.79 175 ALA A N 1
ATOM 3179 C CA . ALA B 1 174 ? 8.024 23.531 23.799 1.00 9.39 175 ALA A CA 1
ATOM 3180 C C . ALA B 1 174 ? 8.662 24.912 23.895 1.00 11.58 175 ALA A C 1
ATOM 3181 O O . ALA B 1 174 ? 8.013 25.900 24.233 1.00 7.74 175 ALA A O 1
ATOM 3183 N N . ALA B 1 175 ? 9.952 24.978 23.595 1.00 5.91 176 ALA A N 1
ATOM 3184 C CA . ALA B 1 175 ? 10.710 26.215 23.720 1.00 8.61 176 ALA A CA 1
ATOM 3185 C C . ALA B 1 175 ? 10.137 27.326 22.840 1.00 11.15 176 ALA A C 1
ATOM 3186 O O . ALA B 1 175 ? 10.026 28.483 23.268 1.00 12.72 176 ALA A O 1
ATOM 3188 N N . GLU B 1 176 ? 9.754 26.970 21.615 1.00 7.69 177 GLU A N 1
ATOM 3189 C CA . GLU B 1 176 ? 9.305 27.963 20.634 1.00 12.20 177 GLU A CA 1
ATOM 3190 C C . GLU B 1 176 ? 7.811 28.272 20.675 1.00 12.16 177 GLU A C 1
ATOM 3191 O O . GLU B 1 176 ? 7.404 29.400 20.383 1.00 10.03 177 GLU A O 1
ATOM 3197 N N . TRP B 1 177 ? 6.994 27.283 21.034 1.00 10.48 178 TRP A N 1
ATOM 3198 C CA . TRP B 1 177 ? 5.537 27.423 20.903 1.00 12.61 178 TRP A CA 1
ATOM 3199 C C . TRP B 1 177 ? 4.709 27.492 22.191 1.00 15.69 178 TRP A C 1
ATOM 3200 O O . TRP B 1 177 ? 3.513 27.820 22.143 1.00 12.29 178 TRP A O 1
ATOM 3211 N N . ALA B 1 178 ? 5.324 27.207 23.335 1.00 11.20 179 ALA A N 1
ATOM 3212 C CA . ALA B 1 178 ? 4.565 27.198 24.593 1.00 11.58 179 ALA A CA 1
ATOM 3213 C C . ALA B 1 178 ? 3.965 28.559 24.879 1.00 13.14 179 ALA A C 1
ATOM 3214 O O . ALA B 1 178 ? 2.928 28.666 25.525 1.00 11.81 179 ALA A O 1
ATOM 3216 N N . GLN B 1 179 ? 4.621 29.608 24.396 1.00 9.47 180 GLN A N 1
ATOM 3217 C CA . GLN B 1 179 ? 4.147 30.969 24.651 1.00 15.04 180 GLN A CA 1
ATOM 3218 C C . GLN B 1 179 ? 2.824 31.230 23.934 1.00 16.32 180 GLN A C 1
ATOM 3219 O O . GLN B 1 179 ? 2.109 32.184 24.243 1.00 17.31 180 GLN A O 1
ATOM 3225 N N . PHE B 1 180 ? 2.491 30.383 22.969 1.00 14.32 181 PHE A N 1
ATOM 3226 C CA . PHE B 1 180 ? 1.235 30.536 22.233 1.00 11.61 181 PHE A CA 1
ATOM 3227 C C . PHE B 1 180 ? 0.200 29.564 22.765 1.00 14.72 181 PHE A C 1
ATOM 3228 O O . PHE B 1 180 ? -0.780 29.242 22.081 1.00 12.12 181 PHE A O 1
ATOM 3236 N N . ASN B 1 181 ? 0.431 29.094 23.989 1.00 11.57 182 ASN A N 1
ATOM 3237 C CA . ASN B 1 181 ? -0.444 28.117 24.633 1.00 11.96 182 ASN A CA 1
ATOM 3238 C C . ASN B 1 181 ? -0.543 26.827 23.822 1.00 11.71 182 ASN A C 1
ATOM 3239 O O . ASN B 1 181 ? -1.604 26.194 23.732 1.00 14.84 182 ASN A O 1
ATOM 3244 N N . ILE B 1 182 ? 0.581 26.434 23.235 1.00 11.35 183 ILE A N 1
ATOM 3245 C CA . ILE B 1 182 ? 0.690 25.119 22.608 1.00 9.28 183 ILE A CA 1
ATOM 3246 C C . ILE B 1 182 ? 1.566 24.218 23.475 1.00 8.42 183 ILE A C 1
ATOM 3247 O O . ILE B 1 182 ? 2.695 24.572 23.799 1.00 12.28 183 ILE A O 1
ATOM 3252 N N . GLN B 1 183 ? 1.050 23.054 23.851 1.00 9.13 184 GLN A N 1
ATOM 3253 C CA . GLN B 1 183 ? 1.833 22.103 24.635 1.00 7.46 184 GLN A CA 1
ATOM 3254 C C . GLN B 1 183 ? 2.281 20.969 23.743 1.00 11.84 184 GLN A C 1
ATOM 3255 O O . GLN B 1 183 ? 1.448 20.228 23.202 1.00 11.90 184 GLN A O 1
ATOM 3261 N N . THR B 1 184 ? 3.597 20.839 23.594 1.00 8.25 185 THR A N 1
ATOM 3262 C CA . THR B 1 184 ? 4.170 19.749 22.831 1.00 10.20 185 THR A CA 1
ATOM 3263 C C . THR B 1 184 ? 4.872 18.782 23.773 1.00 8.05 185 THR A C 1
ATOM 3264 O O . THR B 1 184 ? 5.819 19.145 24.492 1.00 7.72 185 THR A O 1
ATOM 3268 N N . ASN B 1 185 ? 4.381 17.549 23.775 1.00 6.56 186 ASN A N 1
ATOM 3269 C CA . ASN B 1 185 ? 4.956 16.483 24.581 1.00 8.41 186 ASN A CA 1
ATOM 3270 C C . ASN B 1 185 ? 5.097 15.217 23.745 1.00 10.24 186 ASN A C 1
ATOM 3271 O O . ASN B 1 185 ? 4.775 15.217 22.555 1.00 6.91 186 ASN A O 1
ATOM 3276 N N . ALA B 1 186 ? 5.579 14.144 24.360 1.00 8.20 187 ALA A N 1
ATOM 3277 C CA . ALA B 1 186 ? 5.851 12.922 23.622 1.00 9.11 187 ALA A CA 1
ATOM 3278 C C . ALA B 1 186 ? 5.438 11.695 24.425 1.00 8.92 187 ALA A C 1
ATOM 3279 O O . ALA B 1 186 ? 5.451 11.714 25.659 1.00 8.83 187 ALA A O 1
ATOM 3281 N N . ILE B 1 187 ? 5.076 10.629 23.716 1.00 6.21 188 ILE A N 1
ATOM 3282 C CA . ILE B 1 187 ? 4.803 9.346 24.356 1.00 5.45 188 ILE A CA 1
ATOM 3283 C C . ILE B 1 187 ? 5.878 8.384 23.894 1.00 10.37 188 ILE A C 1
ATOM 3284 O O . ILE B 1 187 ? 6.188 8.347 22.699 1.00 8.95 188 ILE A O 1
ATOM 3289 N N . GLY B 1 188 ? 6.437 7.599 24.817 1.00 5.18 189 GLY A N 1
ATOM 3290 C CA . GLY B 1 188 ? 7.411 6.584 24.442 1.00 7.27 189 GLY A CA 1
ATOM 3291 C C . GLY B 1 188 ? 6.883 5.193 24.735 1.00 8.45 189 GLY A C 1
ATOM 3292 O O . GLY B 1 188 ? 7.015 4.703 25.858 1.00 11.81 189 GLY A O 1
ATOM 3293 N N . PRO B 1 189 ? 6.263 4.546 23.731 1.00 8.01 190 PRO A N 1
ATOM 3294 C CA . PRO B 1 189 ? 5.661 3.232 23.979 1.00 11.05 190 PRO A CA 1
ATOM 3295 C C . PRO B 1 189 ? 6.715 2.167 24.246 1.00 11.59 190 PRO A C 1
ATOM 3296 O O . PRO B 1 189 ? 7.779 2.192 23.625 1.00 8.47 190 PRO A O 1
ATOM 3300 N N . GLY B 1 190 ? 6.420 1.233 25.147 1.00 10.35 191 GLY A N 1
ATOM 3301 C CA . GLY B 1 190 ? 7.328 0.129 25.391 1.00 9.08 191 GLY A CA 1
ATOM 3302 C C . GLY B 1 190 ? 7.106 -0.970 24.375 1.00 13.57 191 GLY A C 1
ATOM 3303 O O . GLY B 1 190 ? 6.922 -0.698 23.186 1.00 15.67 191 GLY A O 1
ATOM 3304 N N . TYR B 1 191 ? 7.125 -2.217 24.832 1.00 8.59 192 TYR A N 1
ATOM 3305 C CA . TYR B 1 191 ? 6.810 -3.332 23.946 1.00 13.01 192 TYR A CA 1
ATOM 3306 C C . TYR B 1 191 ? 5.327 -3.638 24.029 1.00 12.13 192 TYR A C 1
ATOM 3307 O O . TYR B 1 191 ? 4.835 -4.138 25.053 1.00 10.50 192 TYR A O 1
ATOM 3316 N N . ILE B 1 192 ? 4.628 -3.306 22.944 1.00 11.51 193 ILE A N 1
ATOM 3317 C CA . ILE B 1 192 ? 3.165 -3.365 22.888 1.00 10.97 193 ILE A CA 1
ATOM 3318 C C . ILE B 1 192 ? 2.729 -4.402 21.885 1.00 12.14 193 ILE A C 1
ATOM 3319 O O . ILE B 1 192 ? 3.289 -4.483 20.789 1.00 27.69 193 ILE A O 1
ATOM 3324 N N . LEU B 1 193 ? 1.720 -5.190 22.252 1.00 12.82 194 LEU A N 1
ATOM 3325 C CA . LEU B 1 193 ? 1.142 -6.169 21.342 1.00 16.45 194 LEU A CA 1
ATOM 3326 C C . LEU B 1 193 ? 0.482 -5.430 20.192 1.00 24.40 194 LEU A C 1
ATOM 3327 O O . LEU B 1 193 ? -0.546 -4.781 20.371 1.00 27.36 194 LEU A O 1
ATOM 3332 N N . THR B 1 194 ? 1.108 -5.500 19.024 1.00 29.94 195 THR A N 1
ATOM 3333 C CA . THR B 1 194 ? 0.529 -4.987 17.791 1.00 35.40 195 THR A CA 1
ATOM 3334 C C . THR B 1 194 ? 0.584 -6.108 16.781 1.00 36.71 195 THR A C 1
ATOM 3335 O O . THR B 1 194 ? 1.233 -7.127 17.011 1.00 44.93 195 THR A O 1
ATOM 3339 N N . ASP B 1 195 ? -0.091 -5.924 15.659 1.00 37.05 196 ASP A N 1
ATOM 3340 C CA . ASP B 1 195 ? 0.007 -6.889 14.578 1.00 45.52 196 ASP A CA 1
ATOM 3341 C C . ASP B 1 195 ? 1.424 -6.892 14.004 1.00 45.48 196 ASP A C 1
ATOM 3342 O O . ASP B 1 195 ? 1.935 -7.932 13.570 1.00 46.10 196 ASP A O 1
ATOM 3347 N N . MET B 1 196 ? 2.058 -5.724 14.029 1.00 38.78 197 MET A N 1
ATOM 3348 C CA . MET B 1 196 ? 3.398 -5.552 13.487 1.00 38.54 197 MET A CA 1
ATOM 3349 C C . MET B 1 196 ? 4.454 -6.277 14.331 1.00 39.83 197 MET A C 1
ATOM 3350 O O . MET B 1 196 ? 5.465 -6.752 13.810 1.00 41.15 197 MET A O 1
ATOM 3355 N N . ASN B 1 197 ? 4.214 -6.364 15.636 1.00 33.38 198 ASN A N 1
ATOM 3356 C CA . ASN B 1 197 ? 5.162 -6.994 16.552 1.00 24.88 198 ASN A CA 1
ATOM 3357 C C . ASN B 1 197 ? 4.962 -8.496 16.666 1.00 24.50 198 ASN A C 1
ATOM 3358 O O . ASN B 1 197 ? 5.629 -9.162 17.462 1.00 24.79 198 ASN A O 1
ATOM 3363 N N . THR B 1 198 ? 4.041 -9.030 15.873 1.00 25.77 199 THR A N 1
ATOM 3364 C CA . THR B 1 198 ? 3.559 -10.390 16.082 1.00 31.33 199 THR A CA 1
ATOM 3365 C C . THR B 1 198 ? 4.653 -11.462 16.003 1.00 33.50 199 THR A C 1
ATOM 3366 O O . THR B 1 198 ? 4.570 -12.497 16.673 1.00 33.55 199 THR A O 1
ATOM 3370 N N . ALA B 1 199 ? 5.688 -11.203 15.210 1.00 34.10 200 ALA A N 1
ATOM 3371 C CA . ALA B 1 199 ? 6.814 -12.126 15.121 1.00 33.81 200 ALA A CA 1
ATOM 3372 C C . ALA B 1 199 ? 7.594 -12.112 16.434 1.00 31.44 200 ALA A C 1
ATOM 3373 O O . ALA B 1 199 ? 8.115 -13.137 16.873 1.00 28.24 200 ALA A O 1
ATOM 3375 N N . LEU B 1 200 ? 7.674 -10.939 17.055 1.00 26.91 201 LEU A N 1
ATOM 3376 C CA . LEU B 1 200 ? 8.385 -10.797 18.321 1.00 22.85 201 LEU A CA 1
ATOM 3377 C C . LEU B 1 200 ? 7.654 -11.543 19.442 1.00 23.62 201 LEU A C 1
ATOM 3378 O O . LEU B 1 200 ? 8.269 -12.288 20.210 1.00 23.01 201 LEU A O 1
ATOM 3383 N N . ILE B 1 201 ? 6.342 -11.344 19.529 1.00 19.79 202 ILE A N 1
ATOM 3384 C CA . ILE B 1 201 ? 5.552 -11.967 20.581 1.00 19.10 202 ILE A CA 1
ATOM 3385 C C . ILE B 1 201 ? 5.566 -13.492 20.421 1.00 19.67 202 ILE A C 1
ATOM 3386 O O . ILE B 1 201 ? 5.644 -14.225 21.408 1.00 25.13 202 ILE A O 1
ATOM 3391 N N . GLU B 1 202 ? 5.532 -13.961 19.175 1.00 20.32 203 GLU A N 1
ATOM 3392 C CA . GLU B 1 202 ? 5.519 -15.400 18.895 1.00 27.71 203 GLU A CA 1
ATOM 3393 C C . GLU B 1 202 ? 6.834 -16.105 19.225 1.00 28.29 203 GLU A C 1
ATOM 3394 O O . GLU B 1 202 ? 6.859 -17.326 19.415 1.00 27.50 203 GLU A O 1
ATOM 3400 N N . ASP B 1 203 ? 7.924 -15.345 19.283 1.00 23.80 204 ASP A N 1
ATOM 3401 C CA . ASP B 1 203 ? 9.225 -15.927 19.590 1.00 21.77 204 ASP A CA 1
ATOM 3402 C C . ASP B 1 203 ? 9.418 -16.110 21.096 1.00 22.69 204 ASP A C 1
ATOM 3403 O O . ASP B 1 203 ? 9.496 -15.127 21.841 1.00 19.31 204 ASP A O 1
ATOM 3408 N N . LYS B 1 204 ? 9.514 -17.363 21.537 1.00 21.78 205 LYS A N 1
ATOM 3409 C CA . LYS B 1 204 ? 9.595 -17.646 22.969 1.00 24.95 205 LYS A CA 1
ATOM 3410 C C . LYS B 1 204 ? 10.752 -16.935 23.658 1.00 20.13 205 LYS A C 1
ATOM 3411 O O . LYS B 1 204 ? 10.585 -16.394 24.751 1.00 19.08 205 LYS A O 1
ATOM 3417 N N . GLN B 1 205 ? 11.924 -16.944 23.030 1.00 20.39 206 GLN A N 1
ATOM 3418 C CA . GLN B 1 205 ? 13.071 -16.255 23.614 1.00 19.38 206 GLN A CA 1
ATOM 3419 C C . GLN B 1 205 ? 12.832 -14.746 23.734 1.00 18.80 206 GLN A C 1
ATOM 3420 O O . GLN B 1 205 ? 13.144 -14.152 24.767 1.00 18.37 206 GLN A O 1
ATOM 3426 N N . PHE B 1 206 ? 12.278 -14.123 22.695 1.00 17.71 207 PHE A N 1
ATOM 3427 C CA . PHE B 1 206 ? 12.045 -12.678 22.739 1.00 24.15 207 PHE A CA 1
ATOM 3428 C C . PHE B 1 206 ? 10.961 -12.341 23.752 1.00 15.65 207 PHE A C 1
ATOM 3429 O O . PHE B 1 206 ? 11.055 -11.351 24.474 1.00 14.48 207 PHE A O 1
ATOM 3437 N N . ASP B 1 207 ? 9.922 -13.163 23.791 1.00 16.46 208 ASP A N 1
ATOM 3438 C CA . ASP B 1 207 ? 8.861 -12.977 24.767 1.00 18.10 208 ASP A CA 1
ATOM 3439 C C . ASP B 1 207 ? 9.422 -13.067 26.187 1.00 15.43 208 ASP A C 1
ATOM 3440 O O . ASP B 1 207 ? 9.094 -12.245 27.044 1.00 17.11 208 ASP A O 1
ATOM 3445 N N . SER B 1 208 ? 10.278 -14.054 26.430 1.00 16.15 209 SER A N 1
ATOM 3446 C CA . SER B 1 208 ? 10.908 -14.209 27.742 1.00 18.73 209 SER A CA 1
ATOM 3447 C C . SER B 1 208 ? 11.762 -12.996 28.096 1.00 16.89 209 SER A C 1
ATOM 3448 O O . SER B 1 208 ? 11.807 -12.561 29.251 1.00 13.96 209 SER A O 1
ATOM 3451 N N . TRP B 1 209 ? 12.444 -12.454 27.100 1.00 14.37 210 TRP A N 1
ATOM 3452 C CA . TRP B 1 209 ? 13.296 -11.294 27.328 1.00 18.52 210 TRP A CA 1
ATOM 3453 C C . TRP B 1 209 ? 12.466 -10.065 27.706 1.00 14.14 210 TRP A C 1
ATOM 3454 O O . TRP B 1 209 ? 12.822 -9.312 28.618 1.00 15.23 210 TRP A O 1
ATOM 3465 N N . VAL B 1 210 ? 11.361 -9.853 27.001 1.00 15.02 211 VAL A N 1
ATOM 3466 C CA . VAL B 1 210 ? 10.481 -8.740 27.332 1.00 14.08 211 VAL A CA 1
ATOM 3467 C C . VAL B 1 210 ? 9.967 -8.880 28.769 1.00 14.89 211 VAL A C 1
ATOM 3468 O O . VAL B 1 210 ? 10.007 -7.934 29.556 1.00 15.09 211 VAL A O 1
ATOM 3472 N N . LYS B 1 211 ? 9.504 -10.074 29.110 1.00 12.01 212 LYS A N 1
ATOM 3473 C CA . LYS B 1 211 ? 8.909 -10.306 30.423 1.00 11.91 212 LYS A CA 1
ATOM 3474 C C . LYS B 1 211 ? 9.920 -10.190 31.562 1.00 14.03 212 LYS A C 1
ATOM 3475 O O . LYS B 1 211 ? 9.560 -9.856 32.689 1.00 14.47 212 LYS A O 1
ATOM 3481 N N . SER B 1 212 ? 11.182 -10.479 31.268 1.00 15.90 213 SER A N 1
ATOM 3482 C CA . SER B 1 212 ? 12.231 -10.366 32.276 1.00 15.12 213 SER A CA 1
ATOM 3483 C C . SER B 1 212 ? 12.823 -8.944 32.323 1.00 16.65 213 SER A C 1
ATOM 3484 O O . SER B 1 212 ? 13.542 -8.601 33.264 1.00 17.52 213 SER A O 1
ATOM 3487 N N . SER B 1 213 ? 12.496 -8.113 31.329 1.00 15.73 214 SER A N 1
ATOM 3488 C CA . SER B 1 213 ? 13.044 -6.747 31.255 1.00 10.51 214 SER A CA 1
ATOM 3489 C C . SER B 1 213 ? 12.141 -5.649 31.808 1.00 13.47 214 SER A C 1
ATOM 3490 O O . SER B 1 213 ? 12.609 -4.551 32.134 1.00 11.04 214 SER A O 1
ATOM 3493 N N . THR B 1 214 ? 10.843 -5.928 31.880 1.00 9.09 215 THR A N 1
ATOM 3494 C CA . THR B 1 214 ? 9.901 -4.984 32.470 1.00 8.93 215 THR A CA 1
ATOM 3495 C C . THR B 1 214 ? 9.341 -5.622 33.729 1.00 11.68 215 THR A C 1
ATOM 3496 O O . THR B 1 214 ? 8.983 -6.805 33.726 1.00 12.50 215 THR A O 1
ATOM 3500 N N . PRO B 1 215 ? 9.306 -4.856 34.836 1.00 7.68 216 PRO A N 1
ATOM 3501 C CA . PRO B 1 215 ? 8.925 -5.479 36.112 1.00 7.99 216 PRO A CA 1
ATOM 3502 C C . PRO B 1 215 ? 7.441 -5.818 36.179 1.00 8.38 216 PRO A C 1
ATOM 3503 O O . PRO B 1 215 ? 7.007 -6.498 37.109 1.00 13.00 216 PRO A O 1
ATOM 3507 N N . SER B 1 216 ? 6.677 -5.347 35.201 1.00 8.30 217 SER A N 1
ATOM 3508 C CA . SER B 1 216 ? 5.285 -5.748 35.074 1.00 10.23 217 SER A CA 1
ATOM 3509 C C . SER B 1 216 ? 5.171 -7.159 34.524 1.00 11.93 217 SER A C 1
ATOM 3510 O O . SER B 1 216 ? 4.095 -7.748 34.564 1.00 10.33 217 SER A O 1
ATOM 3513 N N . GLN B 1 217 ? 6.270 -7.686 33.990 1.00 12.57 218 GLN A N 1
ATOM 3514 C CA . GLN B 1 217 ? 6.319 -9.078 33.527 1.00 12.20 218 GLN A CA 1
ATOM 3515 C C . GLN B 1 217 ? 5.323 -9.377 32.408 1.00 16.28 218 GLN A C 1
ATOM 3516 O O . GLN B 1 217 ? 4.833 -10.504 32.291 1.00 12.33 218 GLN A O 1
ATOM 3522 N N . ARG B 1 218 ? 5.014 -8.372 31.593 1.00 10.95 219 ARG A N 1
ATOM 3523 C CA . ARG B 1 218 ? 4.084 -8.569 30.486 1.00 11.54 219 ARG A CA 1
ATOM 3524 C C . ARG B 1 218 ? 4.256 -7.516 29.400 1.00 11.06 219 ARG A C 1
ATOM 3525 O O . ARG B 1 218 ? 4.819 -6.441 29.645 1.00 11.25 219 ARG A O 1
ATOM 3533 N N . TRP B 1 219 ? 3.732 -7.820 28.213 1.00 12.12 220 TRP A N 1
ATOM 3534 C CA . TRP B 1 219 ? 3.610 -6.835 27.140 1.00 12.84 220 TRP A CA 1
ATOM 3535 C C . TRP B 1 219 ? 2.468 -5.880 27.465 1.00 11.34 220 TRP A C 1
ATOM 3536 O O . TRP B 1 219 ? 1.526 -6.253 28.181 1.00 12.68 220 TRP A O 1
ATOM 3547 N N . GLY B 1 220 ? 2.538 -4.659 26.934 1.00 10.48 221 GLY A N 1
ATOM 3548 C CA . GLY B 1 220 ? 1.404 -3.749 26.960 1.00 10.35 221 GLY A CA 1
ATOM 3549 C C . GLY B 1 220 ? 0.474 -4.030 25.785 1.00 18.98 221 GLY A C 1
ATOM 3550 O O . GLY B 1 220 ? 0.875 -4.711 24.827 1.00 14.52 221 GLY A O 1
ATOM 3551 N N . ARG B 1 221 ? -0.768 -3.541 25.870 1.00 11.41 222 ARG A N 1
ATOM 3552 C CA . ARG B 1 221 ? -1.732 -3.612 24.768 1.00 12.25 222 ARG A CA 1
ATOM 3553 C C . ARG B 1 221 ? -1.975 -2.193 24.251 1.00 11.80 222 ARG A C 1
ATOM 3554 O O . ARG B 1 221 ? -1.799 -1.231 24.999 1.00 10.99 222 ARG A O 1
ATOM 3562 N N . PRO B 1 222 ? -2.364 -2.051 22.970 1.00 14.94 223 PRO A N 1
ATOM 3563 C CA . PRO B 1 222 ? -2.434 -0.688 22.425 1.00 14.30 223 PRO A CA 1
ATOM 3564 C C . PRO B 1 222 ? -3.353 0.215 23.236 1.00 13.83 223 PRO A C 1
ATOM 3565 O O . PRO B 1 222 ? -3.003 1.380 23.435 1.00 17.24 223 PRO A O 1
ATOM 3569 N N . GLU B 1 223 ? -4.471 -0.317 23.731 1.00 15.21 224 GLU A N 1
ATOM 3570 C CA . GLU B 1 223 ? -5.407 0.487 24.522 1.00 14.23 224 GLU A CA 1
ATOM 3571 C C . GLU B 1 223 ? -4.780 1.085 25.786 1.00 17.58 224 GLU A C 1
ATOM 3572 O O . GLU B 1 223 ? -5.329 2.015 26.384 1.00 18.84 224 GLU A O 1
ATOM 3578 N N . GLU B 1 224 ? -3.637 0.553 26.205 1.00 15.45 225 GLU A N 1
ATOM 3579 C CA . GLU B 1 224 ? -2.986 1.062 27.402 1.00 13.21 225 GLU A CA 1
ATOM 3580 C C . GLU B 1 224 ? -2.183 2.311 27.110 1.00 9.61 225 GLU A C 1
ATOM 3581 O O . GLU B 1 224 ? -1.577 2.897 28.013 1.00 9.29 225 GLU A O 1
ATOM 3587 N N . LEU B 1 225 ? -2.164 2.715 25.842 1.00 9.33 226 LEU A N 1
ATOM 3588 C CA . LEU B 1 225 ? -1.537 3.984 25.463 1.00 8.75 226 LEU A CA 1
ATOM 3589 C C . LEU B 1 225 ? -2.545 5.136 25.349 1.00 9.70 226 LEU A C 1
ATOM 3590 O O . LEU B 1 225 ? -2.156 6.310 25.316 1.00 12.41 226 LEU A O 1
ATOM 3595 N N . ILE B 1 226 ? -3.829 4.793 25.285 1.00 9.92 227 ILE A N 1
ATOM 3596 C CA . ILE B 1 226 ? -4.917 5.754 25.071 1.00 14.70 227 ILE A CA 1
ATOM 3597 C C . ILE B 1 226 ? -5.009 6.817 26.160 1.00 12.32 227 ILE A C 1
ATOM 3598 O O . ILE B 1 226 ? -5.191 8.007 25.873 1.00 14.66 227 ILE A O 1
ATOM 3603 N N . GLY B 1 227 ? -4.907 6.385 27.413 1.00 11.48 228 GLY A N 1
ATOM 3604 C CA . GLY B 1 227 ? -4.988 7.314 28.524 1.00 9.60 228 GLY A CA 1
ATOM 3605 C C . GLY B 1 227 ? -3.936 8.404 28.416 1.00 9.88 228 GLY A C 1
ATOM 3606 O O . GLY B 1 227 ? -4.225 9.581 28.666 1.00 11.21 228 GLY A O 1
ATOM 3607 N N . THR B 1 228 ? -2.720 8.025 28.019 1.00 7.90 229 THR A N 1
ATOM 3608 C CA . THR B 1 228 ? -1.638 8.998 27.911 1.00 7.28 229 THR A CA 1
ATOM 3609 C C . THR B 1 228 ? -1.893 9.954 26.752 1.00 7.52 229 THR A C 1
ATOM 3610 O O . THR B 1 228 ? -1.636 11.147 26.868 1.00 7.30 229 THR A O 1
ATOM 3614 N N . ALA B 1 229 ? -2.389 9.436 25.631 1.00 8.04 230 ALA A N 1
ATOM 3615 C CA . ALA B 1 229 ? -2.749 10.298 24.495 1.00 8.41 230 ALA A CA 1
ATOM 3616 C C . ALA B 1 229 ? -3.816 11.333 24.877 1.00 13.72 230 ALA A C 1
ATOM 3617 O O . ALA B 1 229 ? -3.688 12.527 24.588 1.00 8.79 230 ALA A O 1
ATOM 3619 N N . ILE B 1 230 ? -4.890 10.867 25.497 1.00 11.73 231 ILE A N 1
ATOM 3620 C CA . ILE B 1 230 ? -5.959 11.765 25.934 1.00 9.82 231 ILE A CA 1
ATOM 3621 C C . ILE B 1 230 ? -5.450 12.819 26.934 1.00 12.72 231 ILE A C 1
ATOM 3622 O O . ILE B 1 230 ? -5.755 14.023 26.823 1.00 10.74 231 ILE A O 1
ATOM 3627 N N . PHE B 1 231 ? -4.689 12.348 27.913 1.00 8.73 232 PHE A N 1
ATOM 3628 C CA . PHE B 1 231 ? -4.048 13.191 28.921 1.00 8.28 232 PHE A CA 1
ATOM 3629 C C . PHE B 1 231 ? -3.276 14.336 28.259 1.00 11.34 232 PHE A C 1
ATOM 3630 O O . PHE B 1 231 ? -3.509 15.517 28.534 1.00 9.49 232 PHE A O 1
ATOM 3638 N N . LEU B 1 232 ? -2.385 13.984 27.344 1.00 7.63 233 LEU A N 1
ATOM 3639 C CA . LEU B 1 232 ? -1.571 14.981 26.667 1.00 7.56 233 LEU A CA 1
ATOM 3640 C C . LEU B 1 232 ? -2.335 15.756 25.589 1.00 8.47 233 LEU A C 1
ATOM 3641 O O . LEU B 1 232 ? -1.796 16.703 25.016 1.00 11.63 233 LEU A O 1
ATOM 3646 N N . SER B 1 233 ? -3.586 15.378 25.317 1.00 8.71 234 SER A N 1
ATOM 3647 C CA . SER B 1 233 ? -4.403 16.121 24.357 1.00 9.43 234 SER A CA 1
ATOM 3648 C C . SER B 1 233 ? -5.417 17.044 25.033 1.00 10.03 234 SER A C 1
ATOM 3649 O O . SER B 1 233 ? -6.133 17.777 24.351 1.00 11.87 234 SER A O 1
ATOM 3652 N N . SER B 1 234 ? -5.501 16.992 26.357 1.00 9.86 235 SER A N 1
ATOM 3653 C CA . SER B 1 234 ? -6.611 17.632 27.064 1.00 10.57 235 SER A CA 1
ATOM 3654 C C . SER B 1 234 ? -6.139 18.726 28.018 1.00 10.84 235 SER A C 1
ATOM 3655 O O . SER B 1 234 ? -4.936 18.948 28.172 1.00 9.71 235 SER A O 1
ATOM 3658 N N . LYS B 1 235 ? -7.095 19.381 28.681 1.00 11.13 236 LYS A N 1
ATOM 3659 C CA . LYS B 1 235 ? -6.784 20.459 29.625 1.00 15.78 236 LYS A CA 1
ATOM 3660 C C . LYS B 1 235 ? -5.919 19.967 30.770 1.00 10.49 236 LYS A C 1
ATOM 3661 O O . LYS B 1 235 ? -5.205 20.744 31.411 1.00 12.91 236 LYS A O 1
ATOM 3667 N N . ALA B 1 236 ? -5.979 18.663 31.026 1.00 12.35 237 ALA A N 1
ATOM 3668 C CA . ALA B 1 236 ? -5.199 18.044 32.090 1.00 14.89 237 ALA A CA 1
ATOM 3669 C C . ALA B 1 236 ? -3.685 18.262 31.956 1.00 16.20 237 ALA A C 1
ATOM 3670 O O . ALA B 1 236 ? -2.946 18.124 32.934 1.00 16.34 237 ALA A O 1
ATOM 3672 N N . SER B 1 237 ? -3.223 18.593 30.750 1.00 13.98 238 SER A N 1
ATOM 3673 C CA . SER B 1 237 ? -1.798 18.762 30.495 1.00 13.32 238 SER A CA 1
ATOM 3674 C C . SER B 1 237 ? -1.424 20.194 30.097 1.00 13.00 238 SER A C 1
ATOM 3675 O O . SER B 1 237 ? -0.376 20.416 29.486 1.00 7.62 238 SER A O 1
ATOM 3678 N N . ASP B 1 238 ? -2.263 21.162 30.449 1.00 11.70 239 ASP A N 1
ATOM 3679 C CA . ASP B 1 238 ? -2.028 22.556 30.046 1.00 11.48 239 ASP A CA 1
ATOM 3680 C C . ASP B 1 238 ? -0.690 23.150 30.526 1.00 12.23 239 ASP A C 1
ATOM 3681 O O . ASP B 1 238 ? -0.118 24.010 29.856 1.00 12.30 239 ASP A O 1
ATOM 3686 N N . TYR B 1 239 ? -0.187 22.692 31.670 1.00 9.50 240 TYR A N 1
ATOM 3687 C CA . TYR B 1 239 ? 1.107 23.187 32.167 1.00 8.00 240 TYR A CA 1
ATOM 3688 C C . TYR B 1 239 ? 2.208 22.138 32.029 1.00 13.13 240 TYR A C 1
ATOM 3689 O O . TYR B 1 239 ? 3.212 22.188 32.746 1.00 9.62 240 TYR A O 1
ATOM 3698 N N . ILE B 1 240 ? 2.018 21.187 31.115 1.00 12.44 241 ILE A N 1
ATOM 3699 C CA . ILE B 1 240 ? 3.062 20.201 30.804 1.00 6.12 241 ILE A CA 1
ATOM 3700 C C . ILE B 1 240 ? 3.590 20.495 29.406 1.00 9.28 241 ILE A C 1
ATOM 3701 O O . ILE B 1 240 ? 2.817 20.626 28.450 1.00 6.33 241 ILE A O 1
ATOM 3706 N N . ASN B 1 241 ? 4.908 20.613 29.276 1.00 6.58 242 ASN A N 1
ATOM 3707 C CA . ASN B 1 241 ? 5.481 20.993 27.990 1.00 8.78 242 ASN A CA 1
ATOM 3708 C C . ASN B 1 241 ? 6.879 20.432 27.858 1.00 8.87 242 ASN A C 1
ATOM 3709 O O . ASN B 1 241 ? 7.684 20.547 28.786 1.00 10.57 242 ASN A O 1
ATOM 3714 N N . GLY B 1 242 ? 7.160 19.793 26.721 1.00 6.87 243 GLY A N 1
ATOM 3715 C CA . GLY B 1 242 ? 8.496 19.276 26.446 1.00 6.99 243 GLY A CA 1
ATOM 3716 C C . GLY B 1 242 ? 8.869 17.996 27.166 1.00 9.87 243 GLY A C 1
ATOM 3717 O O . GLY B 1 242 ? 10.047 17.635 27.214 1.00 11.89 243 GLY A O 1
ATOM 3718 N N . GLN B 1 243 ? 7.875 17.297 27.711 1.00 6.44 244 GLN A N 1
ATOM 3719 C CA . GLN B 1 243 ? 8.104 16.057 28.456 1.00 7.94 244 GLN A CA 1
ATOM 3720 C C . GLN B 1 243 ? 7.852 14.830 27.597 1.00 9.98 244 GLN A C 1
ATOM 3721 O O . GLN B 1 243 ? 6.948 14.837 26.763 1.00 9.27 244 GLN A O 1
ATOM 3727 N N . ILE B 1 244 ? 8.630 13.769 27.813 1.00 5.07 245 ILE A N 1
ATOM 3728 C CA . ILE B 1 244 ? 8.291 12.466 27.238 1.00 4.75 245 ILE A CA 1
ATOM 3729 C C . ILE B 1 244 ? 7.852 11.496 28.332 1.00 9.00 245 ILE A C 1
ATOM 3730 O O . ILE B 1 244 ? 8.494 11.381 29.373 1.00 8.19 245 ILE A O 1
ATOM 3735 N N . ILE B 1 245 ? 6.735 10.821 28.095 1.00 7.24 246 ILE A N 1
ATOM 3736 C CA . ILE B 1 245 ? 6.166 9.896 29.063 1.00 6.06 246 ILE A CA 1
ATOM 3737 C C . ILE B 1 245 ? 6.322 8.494 28.495 1.00 8.46 246 ILE A C 1
ATOM 3738 O O . ILE B 1 245 ? 5.785 8.193 27.431 1.00 8.15 246 ILE A O 1
ATOM 3743 N N . TYR B 1 246 ? 7.087 7.647 29.178 1.00 9.58 247 TYR A N 1
ATOM 3744 C CA . TYR B 1 246 ? 7.260 6.270 28.733 1.00 7.35 247 TYR A CA 1
ATOM 3745 C C . TYR B 1 246 ? 6.160 5.388 29.294 1.00 6.79 247 TYR A C 1
ATOM 3746 O O . TYR B 1 246 ? 5.824 5.470 30.478 1.00 7.44 247 TYR A O 1
ATOM 3755 N N . VAL B 1 247 ? 5.601 4.550 28.430 1.00 7.19 248 VAL A N 1
ATOM 3756 C CA . VAL B 1 247 ? 4.527 3.643 28.810 1.00 7.91 248 VAL A CA 1
ATOM 3757 C C . VAL B 1 247 ? 5.057 2.244 28.546 1.00 6.18 248 VAL A C 1
ATOM 3758 O O . VAL B 1 247 ? 4.873 1.687 27.467 1.00 7.45 248 VAL A O 1
ATOM 3762 N N . ASP B 1 248 ? 5.741 1.692 29.547 1.00 6.02 249 ASP A N 1
ATOM 3763 C CA . ASP B 1 248 ? 6.595 0.518 29.340 1.00 6.83 249 ASP A CA 1
ATOM 3764 C C . ASP B 1 248 ? 6.542 -0.486 30.495 1.00 7.84 249 ASP A C 1
ATOM 3765 O O . ASP B 1 248 ? 7.360 -1.417 30.564 1.00 8.55 249 ASP A O 1
ATOM 3770 N N . GLY B 1 249 ? 5.556 -0.313 31.382 1.00 7.92 250 GLY A N 1
ATOM 3771 C CA . GLY B 1 249 ? 5.364 -1.223 32.502 1.00 6.84 250 GLY A CA 1
ATOM 3772 C C . GLY B 1 249 ? 6.515 -1.224 33.504 1.00 9.37 250 GLY A C 1
ATOM 3773 O O . GLY B 1 249 ? 6.546 -2.059 34.410 1.00 10.01 250 GLY A O 1
ATOM 3774 N N . GLY B 1 250 ? 7.462 -0.302 33.337 1.00 9.17 251 GLY A N 1
ATOM 3775 C CA . GLY B 1 250 ? 8.591 -0.159 34.254 1.00 8.53 251 GLY A CA 1
ATOM 3776 C C . GLY B 1 250 ? 9.947 -0.456 33.647 1.00 8.80 251 GLY A C 1
ATOM 3777 O O . GLY B 1 250 ? 10.971 -0.449 34.346 1.00 9.71 251 GLY A O 1
ATOM 3778 N N . TRP B 1 251 ? 9.974 -0.729 32.345 1.00 5.85 252 TRP A N 1
ATOM 3779 C CA . TRP B 1 251 ? 11.209 -1.172 31.691 1.00 11.49 252 TRP A CA 1
ATOM 3780 C C . TRP B 1 251 ? 12.402 -0.240 31.940 1.00 12.98 252 TRP A C 1
ATOM 3781 O O . TRP B 1 251 ? 13.432 -0.667 32.466 1.00 7.00 252 TRP A O 1
ATOM 3792 N N . LEU B 1 252 ? 12.276 1.022 31.548 1.00 5.04 253 LEU A N 1
ATOM 3793 C CA . LEU B 1 252 ? 13.394 1.955 31.681 1.00 7.26 253 LEU A CA 1
ATOM 3794 C C . LEU B 1 252 ? 13.787 2.184 33.139 1.00 11.76 253 LEU A C 1
ATOM 3795 O O . LEU B 1 252 ? 14.940 2.478 33.431 1.00 9.97 253 LEU A O 1
ATOM 3800 N N . ALA B 1 253 ? 12.832 2.021 34.047 1.00 10.45 254 ALA A N 1
ATOM 3801 C CA . ALA B 1 253 ? 13.073 2.234 35.476 1.00 11.18 254 ALA A CA 1
ATOM 3802 C C . ALA B 1 253 ? 13.977 1.183 36.094 1.00 13.31 254 ALA A C 1
ATOM 3803 O O . ALA B 1 253 ? 14.538 1.415 37.170 1.00 9.84 254 ALA A O 1
ATOM 3805 N N . VAL B 1 254 ? 14.113 0.024 35.439 1.00 8.70 255 VAL A N 1
ATOM 3806 C CA . VAL B 1 254 ? 14.842 -1.097 36.032 1.00 9.11 255 VAL A CA 1
ATOM 3807 C C . VAL B 1 254 ? 16.161 -1.395 35.329 1.00 14.25 255 VAL A C 1
ATOM 3808 O O . VAL B 1 254 ? 16.257 -1.385 34.095 1.00 15.41 255 VAL A O 1
ATOM 3812 N N . LEU B 1 255 ? 17.187 -1.630 36.137 1.00 10.68 256 LEU A N 1
ATOM 3813 C CA . LEU B 1 255 ? 18.532 -1.872 35.637 1.00 15.98 256 LEU A CA 1
ATOM 3814 C C . LEU B 1 255 ? 18.608 -3.241 34.968 1.00 23.31 256 LEU A C 1
ATOM 3815 O O . LEU B 1 255 ? 19.348 -3.458 34.002 1.00 27.09 256 LEU A O 1
ATOM 3821 N N . ALA C 1 3 ? 50.743 20.363 34.337 1.00 42.72 4 ALA B N 1
ATOM 3822 C CA . ALA C 1 3 ? 50.538 19.185 33.497 1.00 40.81 4 ALA B CA 1
ATOM 3823 C C . ALA C 1 3 ? 49.125 18.633 33.671 1.00 39.45 4 ALA B C 1
ATOM 3824 O O . ALA C 1 3 ? 48.655 18.464 34.798 1.00 39.78 4 ALA B O 1
ATOM 3826 N N . LEU C 1 4 ? 48.470 18.327 32.551 1.00 39.29 5 LEU B N 1
ATOM 3827 C CA . LEU C 1 4 ? 47.015 18.131 32.504 1.00 35.53 5 LEU B CA 1
ATOM 3828 C C . LEU C 1 4 ? 46.410 17.068 33.442 1.00 32.02 5 LEU B C 1
ATOM 3829 O O . LEU C 1 4 ? 45.378 17.315 34.070 1.00 28.15 5 LEU B O 1
ATOM 3834 N N . PHE C 1 5 ? 47.031 15.892 33.519 1.00 24.17 6 PHE B N 1
ATOM 3835 C CA . PHE C 1 5 ? 46.490 14.806 34.344 1.00 26.81 6 PHE B CA 1
ATOM 3836 C C . PHE C 1 5 ? 47.349 14.535 35.578 1.00 29.39 6 PHE B C 1
ATOM 3837 O O . PHE C 1 5 ? 47.139 13.557 36.298 1.00 31.00 6 PHE B O 1
ATOM 3845 N N . ASP C 1 6 ? 48.310 15.418 35.824 1.00 23.15 7 ASP B N 1
ATOM 3846 C CA . ASP C 1 6 ? 49.217 15.270 36.951 1.00 28.76 7 ASP B CA 1
ATOM 3847 C C . ASP C 1 6 ? 48.636 15.809 38.260 1.00 27.30 7 ASP B C 1
ATOM 3848 O O . ASP C 1 6 ? 48.159 16.946 38.318 1.00 25.91 7 ASP B O 1
ATOM 3853 N N . LEU C 1 7 ? 48.705 14.999 39.312 1.00 23.93 8 LEU B N 1
ATOM 3854 C CA . LEU C 1 7 ? 48.190 15.386 40.620 1.00 21.83 8 LEU B CA 1
ATOM 3855 C C . LEU C 1 7 ? 49.305 15.739 41.617 1.00 28.65 8 LEU B C 1
ATOM 3856 O O . LEU C 1 7 ? 49.073 15.797 42.825 1.00 24.31 8 LEU B O 1
ATOM 3861 N N . THR C 1 8 ? 50.517 15.977 41.123 1.00 30.04 9 THR B N 1
ATOM 3862 C CA . THR C 1 8 ? 51.620 16.305 42.024 1.00 32.90 9 THR B CA 1
ATOM 3863 C C . THR C 1 8 ? 51.334 17.620 42.743 1.00 30.39 9 THR B C 1
ATOM 3864 O O . THR C 1 8 ? 50.858 18.583 42.130 1.00 31.13 9 THR B O 1
ATOM 3868 N N . GLY C 1 9 ? 51.589 17.643 44.048 1.00 28.80 10 GLY B N 1
ATOM 3869 C CA . GLY C 1 9 ? 51.348 18.825 44.857 1.00 29.91 10 GLY B CA 1
ATOM 3870 C C . GLY C 1 9 ? 49.971 18.833 45.488 1.00 31.78 10 GLY B C 1
ATOM 3871 O O . GLY C 1 9 ? 49.667 19.687 46.329 1.00 31.41 10 GLY B O 1
ATOM 3872 N N . LYS C 1 10 ? 49.131 17.886 45.080 1.00 29.82 11 LYS B N 1
ATOM 3873 C CA . LYS C 1 10 ? 47.778 17.799 45.6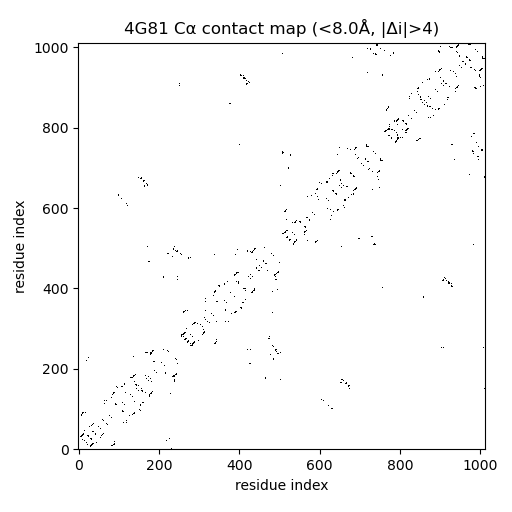10 1.00 26.98 11 LYS B CA 1
ATOM 3874 C C . LYS C 1 10 ? 47.692 16.758 46.720 1.00 25.72 11 LYS B C 1
ATOM 3875 O O . LYS C 1 10 ? 48.401 15.752 46.696 1.00 24.78 11 LYS B O 1
ATOM 3881 N N . THR C 1 11 ? 46.826 17.005 47.696 1.00 21.17 12 THR B N 1
ATOM 3882 C CA . THR C 1 11 ? 46.548 16.008 48.719 1.00 22.42 12 THR B CA 1
ATOM 3883 C C . THR C 1 11 ? 45.096 15.582 48.611 1.00 23.15 12 THR B C 1
ATOM 3884 O O . THR C 1 11 ? 44.190 16.421 48.620 1.00 21.49 12 THR B O 1
ATOM 3888 N N . ALA C 1 12 ? 44.883 14.277 48.492 1.00 22.78 13 ALA B N 1
ATOM 3889 C CA . ALA C 1 12 ? 43.539 13.739 48.357 1.00 23.84 13 ALA B CA 1
ATOM 3890 C C . ALA C 1 12 ? 43.139 12.944 49.584 1.00 24.97 13 ALA B C 1
ATOM 3891 O O . ALA C 1 12 ? 43.968 12.275 50.202 1.00 25.97 13 ALA B O 1
ATOM 3893 N N . LEU C 1 13 ? 41.856 13.018 49.918 1.00 21.56 14 LEU B N 1
ATOM 3894 C CA . LEU C 1 13 ? 41.276 12.237 50.996 1.00 18.14 14 LEU B CA 1
ATOM 3895 C C . LEU C 1 13 ? 40.215 11.334 50.370 1.00 18.14 14 LEU B C 1
ATOM 3896 O O . LEU C 1 13 ? 39.368 11.799 49.593 1.00 16.17 14 LEU B O 1
ATOM 3901 N N . VAL C 1 14 ? 40.286 10.040 50.673 1.00 14.46 15 VAL B N 1
ATOM 3902 C CA . VAL C 1 14 ? 39.343 9.063 50.129 1.00 13.67 15 VAL B CA 1
ATOM 3903 C C . VAL C 1 14 ? 38.711 8.277 51.265 1.00 13.47 15 VAL B C 1
ATOM 3904 O O . VAL C 1 14 ? 39.421 7.605 52.017 1.00 14.04 15 VAL B O 1
ATOM 3908 N N . THR C 1 15 ? 37.387 8.348 51.402 1.00 12.77 16 THR B N 1
ATOM 3909 C CA . THR C 1 15 ? 36.726 7.693 52.533 1.00 12.67 16 THR B CA 1
ATOM 3910 C C . THR C 1 15 ? 36.346 6.275 52.141 1.00 14.00 16 THR B C 1
ATOM 3911 O O . THR C 1 15 ? 36.183 5.991 50.953 1.00 16.32 16 THR B O 1
ATOM 3915 N N . GLY C 1 16 ? 36.216 5.385 53.122 1.00 16.78 17 GLY B N 1
ATOM 3916 C CA . GLY C 1 16 ? 35.854 4.000 52.842 1.00 15.71 17 GLY B CA 1
ATOM 3917 C C . GLY C 1 16 ? 36.890 3.340 51.945 1.00 20.02 17 GLY B C 1
ATOM 3918 O O . GLY C 1 16 ? 36.563 2.563 51.040 1.00 16.35 17 GLY B O 1
ATOM 3919 N N . SER C 1 17 ? 38.157 3.660 52.182 1.00 14.56 18 SER B N 1
ATOM 3920 C CA . SER C 1 17 ? 39.204 3.235 51.267 1.00 15.52 18 SER B CA 1
ATOM 3921 C C . SER C 1 17 ? 40.152 2.190 51.844 1.00 19.64 18 SER B C 1
ATOM 3922 O O . SER C 1 17 ? 41.224 1.961 51.288 1.00 21.94 18 SER B O 1
ATOM 3925 N N . ALA C 1 18 ? 39.773 1.553 52.951 1.00 16.43 19 ALA B N 1
ATOM 3926 C CA . ALA C 1 18 ? 40.594 0.464 53.476 1.00 20.14 19 ALA B CA 1
ATOM 3927 C C . ALA C 1 18 ? 40.647 -0.715 52.494 1.00 19.93 19 ALA B C 1
ATOM 3928 O O . ALA C 1 18 ? 41.658 -1.411 52.414 1.00 21.27 19 ALA B O 1
ATOM 3930 N N . ARG C 1 19 ? 39.558 -0.941 51.758 1.00 16.46 20 ARG B N 1
ATOM 3931 C CA . ARG C 1 19 ? 39.522 -2.005 50.745 1.00 24.31 20 ARG B CA 1
ATOM 3932 C C . ARG C 1 19 ? 38.575 -1.681 49.590 1.00 24.22 20 ARG B C 1
ATOM 3933 O O . ARG C 1 19 ? 37.901 -0.649 49.589 1.00 24.43 20 ARG B O 1
ATOM 3941 N N . GLY C 1 20 ? 38.545 -2.561 48.595 1.00 25.16 21 GLY B N 1
ATOM 3942 C CA . GLY C 1 20 ? 37.647 -2.394 47.464 1.00 23.85 21 GLY B CA 1
ATOM 3943 C C . GLY C 1 20 ? 37.976 -1.212 46.564 1.00 20.42 21 GLY B C 1
ATOM 3944 O O . GLY C 1 20 ? 39.130 -0.798 46.461 1.00 19.22 21 GLY B O 1
ATOM 3945 N N . LEU C 1 21 ? 36.957 -0.669 45.905 1.00 16.65 22 LEU B N 1
ATOM 3946 C CA . LEU C 1 21 ? 37.149 0.412 44.941 1.00 12.99 22 LEU B CA 1
ATOM 3947 C C . LEU C 1 21 ? 37.768 1.660 45.584 1.00 16.95 22 LEU B C 1
ATOM 3948 O O . LEU C 1 21 ? 38.543 2.382 44.940 1.00 15.24 22 LEU B O 1
ATOM 3953 N N . GLY C 1 22 ? 37.431 1.914 46.848 1.00 12.79 23 GLY B N 1
ATOM 3954 C CA . GLY C 1 22 ? 38.032 3.017 47.585 1.00 12.92 23 GLY B CA 1
ATOM 3955 C C . GLY C 1 22 ? 39.545 2.910 47.623 1.00 16.41 23 GLY B C 1
ATOM 3956 O O . GLY C 1 22 ? 40.269 3.883 47.405 1.00 15.80 23 GLY B O 1
ATOM 3957 N N . PHE C 1 23 ? 40.035 1.710 47.894 1.00 17.13 24 PHE B N 1
ATOM 3958 C CA . PHE C 1 23 ? 41.466 1.493 47.908 1.00 15.46 24 PHE B CA 1
ATOM 3959 C C . PHE C 1 23 ? 42.039 1.771 46.525 1.00 23.53 24 PHE B C 1
ATOM 3960 O O . PHE C 1 23 ? 43.096 2.391 46.395 1.00 20.21 24 PHE B O 1
ATOM 3968 N N . ALA C 1 24 ? 41.341 1.312 45.491 1.00 21.55 25 ALA B N 1
ATOM 3969 C CA . ALA C 1 24 ? 41.833 1.475 44.122 1.00 21.39 25 ALA B CA 1
ATOM 3970 C C . ALA C 1 24 ? 41.908 2.946 43.723 1.00 15.10 25 ALA B C 1
ATOM 3971 O O . ALA C 1 24 ? 42.865 3.359 43.065 1.00 18.73 25 ALA B O 1
ATOM 3973 N N . TYR C 1 25 ? 40.896 3.724 44.115 1.00 17.88 26 TYR B N 1
ATOM 3974 C CA . TYR C 1 25 ? 40.898 5.172 43.890 1.00 17.07 26 TYR B CA 1
ATOM 3975 C C . TYR C 1 25 ? 42.124 5.791 44.554 1.00 17.51 26 TYR B C 1
ATOM 3976 O O . TYR C 1 25 ? 42.845 6.577 43.940 1.00 18.21 26 TYR B O 1
ATOM 3985 N N . ALA C 1 26 ? 42.350 5.446 45.820 1.00 17.11 27 ALA B N 1
ATOM 3986 C CA . ALA C 1 26 ? 43.509 5.958 46.556 1.00 17.18 27 ALA B CA 1
ATOM 3987 C C . ALA C 1 26 ? 44.805 5.617 45.850 1.00 21.39 27 ALA B C 1
ATOM 3988 O O . ALA C 1 26 ? 45.668 6.483 45.673 1.00 17.92 27 ALA B O 1
ATOM 3990 N N . GLU C 1 27 ? 44.956 4.355 45.459 1.00 22.01 28 GLU B N 1
ATOM 3991 C CA . GLU C 1 27 ? 46.168 3.945 44.756 1.00 20.28 28 GLU B CA 1
ATOM 3992 C C . GLU C 1 27 ? 46.354 4.712 43.445 1.00 18.15 28 GLU B C 1
ATOM 3993 O O . GLU C 1 27 ? 47.466 5.115 43.107 1.00 19.35 28 GLU B O 1
ATOM 3999 N N . GLY C 1 28 ? 45.258 4.928 42.724 1.00 19.57 29 GLY B N 1
ATOM 4000 C CA . GLY C 1 28 ? 45.303 5.597 41.436 1.00 17.33 29 GLY B CA 1
ATOM 4001 C C . GLY C 1 28 ? 45.705 7.051 41.546 1.00 20.69 29 GLY B C 1
ATOM 4002 O O . GLY C 1 28 ? 46.533 7.526 40.758 1.00 18.82 29 GLY B O 1
ATOM 4003 N N . LEU C 1 29 ? 45.135 7.761 42.518 1.00 18.06 30 LEU B N 1
ATOM 4004 C CA . LEU C 1 29 ? 45.481 9.168 42.720 1.00 17.50 30 LEU B CA 1
ATOM 4005 C C . LEU C 1 29 ? 46.947 9.292 43.126 1.00 22.04 30 LEU B C 1
ATOM 4006 O O . LEU C 1 29 ? 47.648 10.215 42.697 1.00 22.41 30 LEU B O 1
ATOM 4011 N N . ALA C 1 30 ? 47.409 8.359 43.953 1.00 22.36 31 ALA B N 1
ATOM 4012 C CA . ALA C 1 30 ? 48.819 8.340 44.365 1.00 20.20 31 ALA B CA 1
ATOM 4013 C C . ALA C 1 30 ? 49.730 8.158 43.164 1.00 25.95 31 ALA B C 1
ATOM 4014 O O . ALA C 1 30 ? 50.752 8.841 43.020 1.00 25.61 31 ALA B O 1
ATOM 4016 N N . ALA C 1 31 ? 49.372 7.209 42.311 1.00 20.71 32 ALA B N 1
ATOM 4017 C CA . ALA C 1 31 ? 50.175 6.921 41.132 1.00 25.49 32 ALA B CA 1
ATOM 4018 C C . ALA C 1 31 ? 50.214 8.121 40.186 1.00 26.15 32 ALA B C 1
ATOM 4019 O O . ALA C 1 31 ? 51.163 8.281 39.433 1.00 23.57 32 ALA B O 1
ATOM 4021 N N . ALA C 1 32 ? 49.173 8.953 40.211 1.00 24.87 33 ALA B N 1
ATOM 4022 C CA . ALA C 1 32 ? 49.158 10.171 39.399 1.00 21.15 33 ALA B CA 1
ATOM 4023 C C . ALA C 1 32 ? 49.925 11.320 40.059 1.00 22.00 33 ALA B C 1
ATOM 4024 O O . ALA C 1 32 ? 50.023 12.413 39.490 1.00 22.50 33 ALA B O 1
ATOM 4026 N N . GLY C 1 33 ? 50.447 11.083 41.266 1.00 28.29 34 GLY B N 1
ATOM 4027 C CA . GLY C 1 33 ? 51.276 12.071 41.946 1.00 29.39 34 GLY B CA 1
ATOM 4028 C C . GLY C 1 33 ? 50.757 12.617 43.270 1.00 26.12 34 GLY B C 1
ATOM 4029 O O . GLY C 1 33 ? 51.466 13.323 43.987 1.00 24.59 34 GLY B O 1
ATOM 4030 N N . ALA C 1 34 ? 49.517 12.291 43.606 1.00 24.74 35 ALA B N 1
ATOM 4031 C CA . ALA C 1 34 ? 48.892 12.876 44.787 1.00 21.13 35 ALA B CA 1
ATOM 4032 C C . ALA C 1 34 ? 49.419 12.253 46.075 1.00 25.06 35 ALA B C 1
ATOM 4033 O O . ALA C 1 34 ? 49.788 11.077 46.094 1.00 21.53 35 ALA B O 1
ATOM 4035 N N . ARG C 1 35 ? 49.457 13.047 47.145 1.00 21.80 36 ARG B N 1
ATOM 4036 C CA . ARG C 1 35 ? 49.601 12.501 48.492 1.00 22.47 36 ARG B CA 1
ATOM 4037 C C . ARG C 1 35 ? 48.211 12.032 48.868 1.00 20.58 36 ARG B C 1
ATOM 4038 O O . ARG C 1 35 ? 47.246 12.751 48.642 1.00 21.34 36 ARG B O 1
ATOM 4046 N N . VAL C 1 36 ? 48.088 10.823 49.405 1.00 20.30 37 VAL B N 1
ATOM 4047 C CA . VAL C 1 36 ? 46.757 10.284 49.666 1.00 19.09 37 VAL B CA 1
ATOM 4048 C C . VAL C 1 36 ? 46.512 10.022 51.143 1.00 20.31 37 VAL B C 1
ATOM 4049 O O . VAL C 1 36 ? 47.364 9.478 51.849 1.00 20.01 37 VAL B O 1
ATOM 4053 N N . ILE C 1 37 ? 45.354 10.450 51.619 1.00 18.36 38 ILE B N 1
ATOM 4054 C CA . ILE C 1 37 ? 44.959 10.154 52.981 1.00 18.37 38 ILE B CA 1
ATOM 4055 C C . ILE C 1 37 ? 43.800 9.186 52.899 1.00 20.76 38 ILE B C 1
ATOM 4056 O O . ILE C 1 37 ? 42.738 9.527 52.374 1.00 21.83 38 ILE B O 1
ATOM 4061 N N . LEU C 1 38 ? 44.012 7.971 53.396 1.00 17.60 39 LEU B N 1
ATOM 4062 C CA . LEU C 1 38 ? 42.961 6.963 53.397 1.00 16.82 39 LEU B CA 1
ATOM 4063 C C . LEU C 1 38 ? 42.152 7.043 54.683 1.00 18.83 39 LEU B C 1
ATOM 4064 O O . LEU C 1 38 ? 42.707 7.097 55.781 1.00 17.92 39 LEU B O 1
ATOM 4069 N N . ASN C 1 39 ? 40.839 7.033 54.541 1.00 17.24 40 ASN B N 1
ATOM 4070 C CA . ASN C 1 39 ? 39.961 6.982 55.695 1.00 17.81 40 ASN B CA 1
ATOM 4071 C C . ASN C 1 39 ? 39.100 5.735 55.668 1.00 18.10 40 ASN B C 1
ATOM 4072 O O . ASN C 1 39 ? 38.610 5.335 54.610 1.00 22.45 40 ASN B O 1
ATOM 4077 N N . ASP C 1 40 ? 38.922 5.115 56.829 1.00 18.13 41 ASP B N 1
ATOM 4078 C CA . ASP C 1 40 ? 37.935 4.048 56.971 1.00 24.40 41 ASP B CA 1
ATOM 4079 C C . ASP C 1 40 ? 37.555 3.960 58.439 1.00 27.23 41 ASP B C 1
ATOM 4080 O O . ASP C 1 40 ? 38.230 4.532 59.295 1.00 29.13 41 ASP B O 1
ATOM 4085 N N . ILE C 1 41 ? 36.473 3.255 58.740 1.00 24.77 42 ILE B N 1
ATOM 4086 C CA . ILE C 1 41 ? 36.076 3.064 60.131 1.00 26.65 42 ILE B CA 1
ATOM 4087 C C . ILE C 1 41 ? 36.823 1.858 60.722 1.00 27.87 42 ILE B C 1
ATOM 4088 O O . ILE C 1 41 ? 36.989 1.746 61.939 1.00 27.36 42 ILE B O 1
ATOM 4093 N N . ARG C 1 42 ? 37.295 0.972 59.845 1.00 29.83 43 ARG B N 1
ATOM 4094 C CA . ARG C 1 42 ? 38.025 -0.218 60.274 1.00 26.43 43 ARG B CA 1
ATOM 4095 C C . ARG C 1 42 ? 39.521 0.072 60.367 1.00 25.86 43 ARG B C 1
ATOM 4096 O O . ARG C 1 42 ? 40.269 -0.133 59.402 1.00 28.69 43 ARG B O 1
ATOM 4104 N N . ALA C 1 43 ? 39.945 0.541 61.537 1.00 38.78 44 ALA B N 1
ATOM 4105 C CA . ALA C 1 43 ? 41.310 1.004 61.750 1.00 37.84 44 ALA B CA 1
ATOM 4106 C C . ALA C 1 43 ? 42.379 -0.053 61.469 1.00 28.80 44 ALA B C 1
ATOM 4107 O O . ALA C 1 43 ? 43.423 0.259 60.895 1.00 28.51 44 ALA B O 1
ATOM 4109 N N . THR C 1 44 ? 42.122 -1.293 61.876 1.00 30.44 45 THR B N 1
ATOM 4110 C CA . THR C 1 44 ? 43.128 -2.347 61.750 1.00 48.24 45 THR B CA 1
ATOM 4111 C C . THR C 1 44 ? 43.584 -2.508 60.307 1.00 45.53 45 THR B C 1
ATOM 4112 O O . THR C 1 44 ? 44.743 -2.250 59.987 1.00 41.43 45 THR B O 1
ATOM 4116 N N . LEU C 1 45 ? 42.674 -2.901 59.421 1.00 44.50 46 LEU B N 1
ATOM 4117 C CA . LEU C 1 45 ? 43.099 -3.121 58.046 1.00 46.62 46 LEU B CA 1
ATOM 4118 C C . LEU C 1 45 ? 43.285 -1.816 57.254 1.00 37.81 46 LEU B C 1
ATOM 4119 O O . LEU C 1 45 ? 43.909 -1.826 56.194 1.00 33.78 46 LEU B O 1
ATOM 4124 N N . LEU C 1 46 ? 42.770 -0.701 57.780 1.00 27.05 47 LEU B N 1
ATOM 4125 C CA . LEU C 1 46 ? 43.119 0.613 57.229 1.00 25.39 47 LEU B CA 1
ATOM 4126 C C . LEU C 1 46 ? 44.629 0.833 57.317 1.00 25.86 47 LEU B C 1
ATOM 4127 O O . LEU C 1 46 ? 45.265 1.235 56.344 1.00 27.43 47 LEU B O 1
ATOM 4132 N N . ALA C 1 47 ? 45.197 0.577 58.493 1.00 31.42 48 ALA B N 1
ATOM 4133 C CA . ALA C 1 47 ? 46.636 0.716 58.692 1.00 32.44 48 ALA B CA 1
ATOM 4134 C C . ALA C 1 47 ? 47.394 -0.250 57.782 1.00 30.77 48 ALA B C 1
ATOM 4135 O O . ALA C 1 47 ? 48.493 0.044 57.310 1.00 29.71 48 ALA B O 1
ATOM 4137 N N . GLU C 1 48 ? 46.788 -1.406 57.543 1.00 29.68 49 GLU B N 1
ATOM 4138 C CA . GLU C 1 48 ? 47.365 -2.436 56.686 1.00 37.32 49 GLU B CA 1
ATOM 4139 C C . GLU C 1 48 ? 47.428 -1.966 55.226 1.00 35.60 49 GLU B C 1
ATOM 4140 O O . GLU C 1 48 ? 48.424 -2.180 54.521 1.00 29.58 49 GLU B O 1
ATOM 4146 N N . SER C 1 49 ? 46.353 -1.325 54.780 1.00 30.79 50 SER B N 1
ATOM 4147 C CA . SER C 1 49 ? 46.262 -0.840 53.409 1.00 30.97 50 SER B CA 1
ATOM 4148 C C . SER C 1 49 ? 47.231 0.317 53.172 1.00 25.22 50 SER B C 1
ATOM 4149 O O . SER C 1 49 ? 47.914 0.363 52.143 1.00 24.98 50 SER B O 1
ATOM 4152 N N . VAL C 1 50 ? 47.295 1.240 54.127 1.00 24.75 51 VAL B N 1
ATOM 4153 C CA . VAL C 1 50 ? 48.233 2.358 54.045 1.00 24.03 51 VAL B CA 1
ATOM 4154 C C . VAL C 1 50 ? 49.667 1.839 53.885 1.00 25.18 51 VAL B C 1
ATOM 4155 O O . VAL C 1 50 ? 50.434 2.353 53.068 1.00 27.91 51 VAL B O 1
ATOM 4159 N N . ASP C 1 51 ? 50.019 0.807 54.646 1.00 26.93 52 ASP B N 1
ATOM 4160 C CA . ASP C 1 51 ? 51.374 0.263 54.587 1.00 36.71 52 ASP B CA 1
ATOM 4161 C C . ASP C 1 51 ? 51.670 -0.366 53.226 1.00 32.20 52 ASP B C 1
ATOM 4162 O O . ASP C 1 51 ? 52.784 -0.266 52.716 1.00 29.75 52 ASP B O 1
ATOM 4167 N N . THR C 1 52 ? 50.665 -1.009 52.643 1.00 28.94 53 THR B N 1
ATOM 4168 C CA . THR C 1 52 ? 50.788 -1.597 51.312 1.00 29.75 53 THR B CA 1
ATOM 4169 C C . THR C 1 52 ? 51.131 -0.537 50.269 1.00 26.73 53 THR B C 1
ATOM 4170 O O . THR C 1 52 ? 52.030 -0.729 49.444 1.00 27.08 53 THR B O 1
ATOM 4174 N N . LEU C 1 53 ? 50.401 0.575 50.311 1.00 25.09 54 LEU B N 1
ATOM 4175 C CA . LEU C 1 53 ? 50.647 1.708 49.423 1.00 23.63 54 LEU B CA 1
ATOM 4176 C C . LEU C 1 53 ? 52.030 2.303 49.673 1.00 27.73 54 LEU B C 1
ATOM 4177 O O . LEU C 1 53 ? 52.753 2.659 48.738 1.00 25.99 54 LEU B O 1
ATOM 4182 N N . THR C 1 54 ? 52.391 2.408 50.945 1.00 24.47 55 THR B N 1
ATOM 4183 C CA . THR C 1 54 ? 53.710 2.901 51.342 1.00 29.12 55 THR B CA 1
ATOM 4184 C C . THR C 1 54 ? 54.835 2.014 50.784 1.00 30.89 55 THR B C 1
ATOM 4185 O O . THR C 1 54 ? 55.847 2.510 50.253 1.00 26.06 55 THR B O 1
ATOM 4189 N N . ARG C 1 55 ? 54.649 0.702 50.892 1.00 29.93 56 ARG B N 1
ATOM 4190 C CA . ARG C 1 55 ? 55.625 -0.260 50.384 1.00 32.20 56 ARG B CA 1
ATOM 4191 C C . ARG C 1 55 ? 55.810 -0.144 48.874 1.00 32.67 56 ARG B C 1
ATOM 4192 O O . ARG C 1 55 ? 56.839 -0.542 48.330 1.00 35.35 56 ARG B O 1
ATOM 4200 N N . LYS C 1 56 ? 54.803 0.409 48.212 1.00 29.25 57 LYS B N 1
ATOM 4201 C CA . LYS C 1 56 ? 54.762 0.498 46.760 1.00 29.66 57 LYS B CA 1
ATOM 4202 C C . LYS C 1 56 ? 55.419 1.793 46.293 1.00 26.41 57 LYS B C 1
ATOM 4203 O O . LYS C 1 56 ? 55.521 2.047 45.090 1.00 27.09 57 LYS B O 1
ATOM 4209 N N . GLY C 1 57 ? 55.849 2.621 47.245 1.00 28.10 58 GLY B N 1
ATOM 4210 C CA . GLY C 1 57 ? 56.491 3.886 46.921 1.00 23.58 58 GLY B CA 1
ATOM 4211 C C . GLY C 1 57 ? 55.607 5.116 47.055 1.00 25.62 58 GLY B C 1
ATOM 4212 O O . GLY C 1 57 ? 56.061 6.241 46.835 1.00 21.42 58 GLY B O 1
ATOM 4213 N N . TYR C 1 58 ? 54.346 4.922 47.431 1.00 21.73 59 TYR B N 1
ATOM 4214 C CA . TYR C 1 58 ? 53.410 6.042 47.490 1.00 20.46 59 TYR B CA 1
ATOM 4215 C C . TYR C 1 58 ? 53.395 6.741 48.849 1.00 20.49 59 TYR B C 1
ATOM 4216 O O . TYR C 1 58 ? 53.736 6.145 49.877 1.00 23.04 59 TYR B O 1
ATOM 4225 N N . ASP C 1 59 ? 52.983 8.008 48.832 1.00 19.54 60 ASP B N 1
ATOM 4226 C CA . ASP C 1 59 ? 52.919 8.852 50.016 1.00 19.59 60 ASP B CA 1
ATOM 4227 C C . ASP C 1 59 ? 51.518 8.740 50.616 1.00 21.94 60 ASP B C 1
ATOM 4228 O O . ASP C 1 59 ? 50.649 9.570 50.355 1.00 18.40 60 ASP B O 1
ATOM 4233 N N . ALA C 1 60 ? 51.306 7.705 51.421 1.00 20.83 61 ALA B N 1
ATOM 4234 C CA . ALA C 1 60 ? 49.973 7.386 51.935 1.00 19.89 61 ALA B CA 1
ATOM 4235 C C . ALA C 1 60 ? 49.923 7.532 53.452 1.00 20.60 61 ALA B C 1
ATOM 4236 O O . ALA C 1 60 ? 50.923 7.309 54.137 1.00 21.65 61 ALA B O 1
ATOM 4238 N N . HIS C 1 61 ? 48.755 7.897 53.968 1.00 23.41 62 HIS B N 1
ATOM 4239 C CA . HIS C 1 61 ? 48.534 8.054 55.403 1.00 26.76 62 HIS B CA 1
ATOM 4240 C C . HIS C 1 61 ? 47.122 7.576 55.723 1.00 26.65 62 HIS B C 1
ATOM 4241 O O . HIS C 1 61 ? 46.271 7.520 54.836 1.00 23.04 62 HIS B O 1
ATOM 4248 N N . GLY C 1 62 ? 46.860 7.238 56.981 1.00 27.67 63 GLY B N 1
ATOM 4249 C CA . GLY C 1 62 ? 45.529 6.797 57.356 1.00 25.74 63 GLY B CA 1
ATOM 4250 C C . GLY C 1 62 ? 44.920 7.632 58.463 1.00 25.16 63 GLY B C 1
ATOM 4251 O O . GLY C 1 62 ? 45.584 7.950 59.445 1.00 22.79 63 GLY B O 1
ATOM 4252 N N . VAL C 1 63 ? 43.651 7.994 58.308 1.00 20.65 64 VAL B N 1
ATOM 4253 C CA . VAL C 1 63 ? 42.930 8.681 59.374 1.00 20.82 64 VAL B CA 1
ATOM 4254 C C . VAL C 1 63 ? 41.590 7.990 59.543 1.00 21.63 64 VAL B C 1
ATOM 4255 O O . VAL C 1 63 ? 40.745 8.063 58.658 1.00 21.51 64 VAL B O 1
ATOM 4259 N N . ALA C 1 64 ? 41.393 7.315 60.670 1.00 21.80 65 ALA B N 1
ATOM 4260 C CA . ALA C 1 64 ? 40.157 6.556 60.875 1.00 27.72 65 ALA B CA 1
ATOM 4261 C C . ALA C 1 64 ? 39.110 7.371 61.624 1.00 26.00 65 ALA B C 1
ATOM 4262 O O . ALA C 1 64 ? 39.382 7.904 62.702 1.00 28.95 65 ALA B O 1
ATOM 4264 N N . PHE C 1 65 ? 37.918 7.462 61.042 1.00 23.01 66 PHE B N 1
ATOM 4265 C CA . PHE C 1 65 ? 36.782 8.110 61.686 1.00 22.88 66 PHE B CA 1
ATOM 4266 C C . PHE C 1 65 ? 35.493 7.686 61.004 1.00 21.21 66 PHE B C 1
ATOM 4267 O O . PHE C 1 65 ? 35.497 7.296 59.834 1.00 19.67 66 PHE B O 1
ATOM 4275 N N . ASP C 1 66 ? 34.401 7.740 61.760 1.00 20.45 67 ASP B N 1
ATOM 4276 C CA . ASP C 1 66 ? 33.067 7.401 61.272 1.00 20.11 67 ASP B CA 1
ATOM 4277 C C . ASP C 1 66 ? 32.515 8.589 60.485 1.00 25.61 67 ASP B C 1
ATOM 4278 O O . ASP C 1 66 ? 32.372 9.682 61.035 1.00 22.59 67 ASP B O 1
ATOM 4283 N N . VAL C 1 67 ? 32.198 8.379 59.206 1.00 21.25 68 VAL B N 1
ATOM 4284 C CA . VAL C 1 67 ? 31.783 9.481 58.331 1.00 20.91 68 VAL B CA 1
ATOM 4285 C C . VAL C 1 67 ? 30.332 9.921 58.542 1.00 17.94 68 VAL B C 1
ATOM 4286 O O . VAL C 1 67 ? 29.839 10.802 57.837 1.00 23.75 68 VAL B O 1
ATOM 4290 N N . THR C 1 68 ? 29.655 9.294 59.503 1.00 18.49 69 THR B N 1
ATOM 4291 C CA . THR C 1 68 ? 28.315 9.690 59.913 1.00 23.93 69 THR B CA 1
ATOM 4292 C C . THR C 1 68 ? 28.334 10.389 61.270 1.00 27.34 69 THR B C 1
ATOM 4293 O O . THR C 1 68 ? 27.276 10.678 61.847 1.00 29.14 69 THR B O 1
ATOM 4297 N N . ASP C 1 69 ? 29.538 10.626 61.783 1.00 25.59 70 ASP B N 1
ATOM 4298 C CA . ASP C 1 69 ? 29.727 11.309 63.064 1.00 17.75 70 ASP B CA 1
ATOM 4299 C C . ASP C 1 69 ? 30.345 12.668 62.785 1.00 19.67 70 ASP B C 1
ATOM 4300 O O . ASP C 1 69 ? 31.553 12.762 62.531 1.00 19.54 70 ASP B O 1
ATOM 4305 N N . GLU C 1 70 ? 29.529 13.721 62.824 1.00 27.91 71 GLU B N 1
ATOM 4306 C CA . GLU C 1 70 ? 30.026 15.059 62.506 1.00 26.05 71 GLU B CA 1
ATOM 4307 C C . GLU C 1 70 ? 31.138 15.532 63.454 1.00 23.40 71 GLU B C 1
ATOM 4308 O O . GLU C 1 70 ? 32.047 16.244 63.028 1.00 25.45 71 GLU B O 1
ATOM 4314 N N . LEU C 1 71 ? 31.091 15.123 64.721 1.00 20.23 72 LEU B N 1
ATOM 4315 C CA . LEU C 1 71 ? 32.147 15.510 65.662 1.00 21.94 72 LEU B CA 1
ATOM 4316 C C . LEU C 1 71 ? 33.494 14.871 65.318 1.00 29.70 72 LEU B C 1
ATOM 4317 O O . LEU C 1 71 ? 34.536 15.519 65.414 1.00 23.70 72 LEU B O 1
ATOM 4322 N N . ALA C 1 72 ? 33.464 13.601 64.919 1.00 25.49 73 ALA B N 1
ATOM 4323 C CA . ALA C 1 72 ? 34.675 12.887 64.522 1.00 29.91 73 ALA B CA 1
ATOM 4324 C C . ALA C 1 72 ? 35.260 13.479 63.241 1.00 21.40 73 ALA B C 1
ATOM 4325 O O . ALA C 1 72 ? 36.479 13.601 63.096 1.00 22.47 73 ALA B O 1
ATOM 4327 N N . ILE C 1 73 ? 34.377 13.823 62.308 1.00 20.21 74 ILE B N 1
ATOM 4328 C CA . ILE C 1 73 ? 34.780 14.503 61.090 1.00 20.15 74 ILE B CA 1
ATOM 4329 C C . ILE C 1 73 ? 35.454 15.842 61.408 1.00 23.41 74 ILE B C 1
ATOM 4330 O O . ILE C 1 73 ? 36.578 16.080 60.965 1.00 22.71 74 ILE B O 1
ATOM 4335 N N . GLU C 1 74 ? 34.789 16.706 62.177 1.00 25.67 75 GLU B N 1
ATOM 4336 C CA . GLU C 1 74 ? 35.389 18.001 62.504 1.00 29.90 75 GLU B CA 1
ATOM 4337 C C . GLU C 1 74 ? 36.713 17.838 63.258 1.00 29.51 75 GLU B C 1
ATOM 4338 O O . GLU C 1 74 ? 37.653 18.584 63.013 1.00 31.04 75 GLU B O 1
ATOM 4344 N N . ALA C 1 75 ? 36.794 16.852 64.151 1.00 25.76 76 ALA B N 1
ATOM 4345 C CA . ALA C 1 75 ? 38.032 16.609 64.901 1.00 31.01 76 ALA B CA 1
ATOM 4346 C C . ALA C 1 75 ? 39.164 16.163 63.976 1.00 30.81 76 ALA B C 1
ATOM 4347 O O . ALA C 1 75 ? 40.316 16.556 64.160 1.00 33.96 76 ALA B O 1
ATOM 4349 N N . ALA C 1 76 ? 38.830 15.331 62.990 1.00 27.77 77 ALA B N 1
ATOM 4350 C CA . ALA C 1 76 ? 39.814 14.833 62.034 1.00 27.48 77 ALA B CA 1
ATOM 4351 C C . ALA C 1 76 ? 40.331 15.956 61.144 1.00 28.43 77 ALA B C 1
ATOM 4352 O O . ALA C 1 76 ? 41.535 16.068 60.909 1.00 33.79 77 ALA B O 1
ATOM 4354 N N . PHE C 1 77 ? 39.419 16.775 60.633 1.00 25.72 78 PHE B N 1
ATOM 4355 C CA . PHE C 1 77 ? 39.818 17.935 59.842 1.00 28.96 78 PHE B CA 1
ATOM 4356 C C . PHE C 1 77 ? 40.525 18.994 60.698 1.00 32.71 78 PHE B C 1
ATOM 4357 O O . PHE C 1 77 ? 41.464 19.645 60.233 1.00 31.34 78 PHE B O 1
ATOM 4365 N N . SER C 1 78 ? 40.078 19.168 61.941 1.00 35.91 79 SER B N 1
ATOM 4366 C CA . SER C 1 78 ? 40.746 20.100 62.859 1.00 39.81 79 SER B CA 1
ATOM 4367 C C . SER C 1 78 ? 42.187 19.691 63.114 1.00 41.18 79 SER B C 1
ATOM 4368 O O . SER C 1 78 ? 43.047 20.543 63.331 1.00 44.63 79 SER B O 1
ATOM 4371 N N . LYS C 1 79 ? 42.457 18.390 63.098 1.00 40.43 80 LYS B N 1
ATOM 4372 C CA . LYS C 1 79 ? 43.834 17.935 63.227 1.00 40.04 80 LYS B CA 1
ATOM 4373 C C . LYS C 1 79 ? 44.598 18.323 61.971 1.00 41.49 80 LYS B C 1
ATOM 4374 O O . LYS C 1 79 ? 45.666 18.946 62.049 1.00 41.41 80 LYS B O 1
ATOM 4380 N N . LEU C 1 80 ? 44.039 17.963 60.815 1.00 31.94 81 LEU B N 1
ATOM 4381 C CA . LEU C 1 80 ? 44.604 18.363 59.528 1.00 31.98 81 LEU B CA 1
ATOM 4382 C C . LEU C 1 80 ? 44.843 19.884 59.473 1.00 33.47 81 LEU B C 1
ATOM 4383 O O . LEU C 1 80 ? 45.793 20.349 58.846 1.00 38.96 81 LEU B O 1
ATOM 4388 N N . ASP C 1 81 ? 43.988 20.643 60.157 1.00 36.75 82 ASP B N 1
ATOM 4389 C CA . ASP C 1 81 ? 44.159 22.090 60.304 1.00 39.64 82 ASP B CA 1
ATOM 4390 C C . ASP C 1 81 ? 45.369 22.465 61.158 1.00 43.85 82 ASP B C 1
ATOM 4391 O O . ASP C 1 81 ? 46.067 23.438 60.867 1.00 44.10 82 ASP B O 1
ATOM 4396 N N . ALA C 1 82 ? 45.603 21.712 62.228 1.00 43.98 83 ALA B N 1
ATOM 4397 C CA . ALA C 1 82 ? 46.666 22.055 63.177 1.00 43.27 83 ALA B CA 1
ATOM 4398 C C . ALA C 1 82 ? 48.049 21.792 62.587 1.00 41.81 83 ALA B C 1
ATOM 4399 O O . ALA C 1 82 ? 49.026 22.444 62.950 1.00 44.11 83 ALA B O 1
ATOM 4401 N N . GLU C 1 83 ? 48.124 20.817 61.689 1.00 44.08 84 GLU B N 1
ATOM 4402 C CA . GLU C 1 83 ? 49.283 20.648 60.821 1.00 49.51 84 GLU B CA 1
ATOM 4403 C C . GLU C 1 83 ? 48.994 21.427 59.546 1.00 47.90 84 GLU B C 1
ATOM 4404 O O . GLU C 1 83 ? 47.972 22.106 59.453 1.00 44.83 84 GLU B O 1
ATOM 4410 N N . GLY C 1 84 ? 49.873 21.332 58.557 1.00 49.94 85 GLY B N 1
ATOM 4411 C CA . GLY C 1 84 ? 49.636 22.046 57.315 1.00 51.44 85 GLY B CA 1
ATOM 4412 C C . GLY C 1 84 ? 49.082 21.187 56.198 1.00 47.65 85 GLY B C 1
ATOM 4413 O O . GLY C 1 84 ? 49.612 21.203 55.087 1.00 49.22 85 GLY B O 1
ATOM 4414 N N . ILE C 1 85 ? 48.017 20.438 56.479 1.00 41.56 86 ILE B N 1
ATOM 4415 C CA . ILE C 1 85 ? 47.435 19.564 55.469 1.00 43.24 86 ILE B CA 1
ATOM 4416 C C . ILE C 1 85 ? 46.172 20.162 54.849 1.00 37.65 86 ILE B C 1
ATOM 4417 O O . ILE C 1 85 ? 45.170 20.386 55.534 1.00 36.39 86 ILE B O 1
ATOM 4422 N N . HIS C 1 86 ? 46.249 20.430 53.548 1.00 36.31 87 HIS B N 1
ATOM 4423 C CA . HIS C 1 86 ? 45.118 20.915 52.774 1.00 32.70 87 HIS B CA 1
ATOM 4424 C C . HIS C 1 86 ? 44.582 19.755 51.966 1.00 31.49 87 HIS B C 1
ATOM 4425 O O . HIS C 1 86 ? 45.309 19.178 51.158 1.00 32.82 87 HIS B O 1
ATOM 4432 N N . VAL C 1 87 ? 43.320 19.397 52.182 1.00 26.81 88 VAL B N 1
ATOM 4433 C CA . VAL C 1 87 ? 42.679 18.421 51.322 1.00 24.29 88 VAL B CA 1
ATOM 4434 C C . VAL C 1 87 ? 42.159 19.144 50.078 1.00 27.45 88 VAL B C 1
ATOM 4435 O O . VAL C 1 87 ? 41.237 19.959 50.156 1.00 23.38 88 VAL B O 1
ATOM 4439 N N . ASP C 1 88 ? 42.789 18.859 48.944 1.00 23.37 89 ASP B N 1
ATOM 4440 C CA . ASP C 1 88 ? 42.498 19.524 47.677 1.00 22.91 89 ASP B CA 1
ATOM 4441 C C . ASP C 1 88 ? 41.511 18.692 46.871 1.00 20.81 89 ASP B C 1
ATOM 4442 O O . ASP C 1 88 ? 40.764 19.214 46.036 1.00 20.09 89 ASP B O 1
ATOM 4447 N N . ILE C 1 89 ? 41.522 17.388 47.130 1.00 19.93 90 ILE B N 1
ATOM 4448 C CA . ILE C 1 89 ? 40.656 16.439 46.439 1.00 18.04 90 ILE B CA 1
ATOM 4449 C C . ILE C 1 89 ? 39.967 15.559 47.476 1.00 18.76 90 ILE B C 1
ATOM 4450 O O . ILE C 1 89 ? 40.630 14.968 48.343 1.00 17.99 90 ILE B O 1
ATOM 4455 N N . LEU C 1 90 ? 38.647 15.456 47.381 1.00 15.99 91 LEU B N 1
ATOM 4456 C CA . LEU C 1 90 ? 37.896 14.544 48.242 1.00 16.59 91 LEU B CA 1
ATOM 4457 C C . LEU C 1 90 ? 37.139 13.541 47.382 1.00 13.47 91 LEU B C 1
ATOM 4458 O O . LEU C 1 90 ? 36.442 13.924 46.452 1.00 13.52 91 LEU B O 1
ATOM 4463 N N . ILE C 1 91 ? 37.281 12.261 47.690 1.00 12.98 92 ILE B N 1
ATOM 4464 C CA . ILE C 1 91 ? 36.426 11.246 47.097 1.00 13.20 92 ILE B CA 1
ATOM 4465 C C . ILE C 1 91 ? 35.564 10.622 48.189 1.00 15.09 92 ILE B C 1
ATOM 4466 O O . ILE C 1 91 ? 36.084 10.020 49.132 1.00 12.48 92 ILE B O 1
ATOM 4471 N N . ASN C 1 92 ? 34.250 10.763 48.052 1.00 15.20 93 ASN B N 1
ATOM 4472 C CA . ASN C 1 92 ? 33.306 10.255 49.038 1.00 9.68 93 ASN B CA 1
ATOM 4473 C C . ASN C 1 92 ? 32.864 8.833 48.680 1.00 13.81 93 ASN B C 1
ATOM 4474 O O . ASN C 1 92 ? 31.765 8.615 48.170 1.00 12.33 93 ASN B O 1
ATOM 4479 N N . ASN C 1 93 ? 33.735 7.864 48.927 1.00 13.91 94 ASN B N 1
ATOM 4480 C CA . ASN C 1 93 ? 33.434 6.480 48.561 1.00 11.10 94 ASN B CA 1
ATOM 4481 C C . ASN C 1 93 ? 32.714 5.666 49.650 1.00 15.41 94 ASN B C 1
ATOM 4482 O O . ASN C 1 93 ? 32.148 4.598 49.384 1.00 15.94 94 ASN B O 1
ATOM 4487 N N . ALA C 1 94 ? 32.734 6.177 50.873 1.00 13.47 95 ALA B N 1
ATOM 4488 C CA . ALA C 1 94 ? 32.087 5.496 51.989 1.00 18.12 95 ALA B CA 1
ATOM 4489 C C . ALA C 1 94 ? 30.600 5.251 51.734 1.00 15.87 95 ALA B C 1
ATOM 4490 O O . ALA C 1 94 ? 29.914 6.057 51.091 1.00 15.73 95 ALA B O 1
ATOM 4492 N N . GLY C 1 95 ? 30.113 4.119 52.228 1.00 17.11 96 GLY B N 1
ATOM 4493 C CA . GLY C 1 95 ? 28.710 3.767 52.109 1.00 16.69 96 GLY B CA 1
ATOM 4494 C C . GLY C 1 95 ? 28.543 2.260 52.196 1.00 19.12 96 GLY B C 1
ATOM 4495 O O . GLY C 1 95 ? 29.333 1.511 51.634 1.00 18.45 96 GLY B O 1
ATOM 4496 N N . ILE C 1 96 ? 27.519 1.799 52.904 1.00 14.40 97 ILE B N 1
ATOM 4497 C CA . ILE C 1 96 ? 27.273 0.368 52.958 1.00 18.06 97 ILE B CA 1
ATOM 4498 C C . ILE C 1 96 ? 26.155 -0.072 52.017 1.00 11.20 97 ILE B C 1
ATOM 4499 O O . ILE C 1 96 ? 25.387 0.744 51.494 1.00 10.66 97 ILE B O 1
ATOM 4504 N N . GLN C 1 97 ? 26.088 -1.378 51.799 1.00 12.21 98 GLN B N 1
ATOM 4505 C CA . GLN C 1 97 ? 25.006 -1.983 51.032 1.00 14.15 98 GLN B CA 1
ATOM 4506 C C . GLN C 1 97 ? 24.179 -2.839 51.989 1.00 15.97 98 GLN B C 1
ATOM 4507 O O . GLN C 1 97 ? 24.716 -3.354 52.971 1.00 16.41 98 GLN B O 1
ATOM 4513 N N . TYR C 1 98 ? 22.881 -2.978 51.711 1.00 14.98 99 TYR B N 1
ATOM 4514 C CA . TYR C 1 98 ? 22.006 -3.878 52.470 1.00 16.58 99 TYR B CA 1
ATOM 4515 C C . TYR C 1 98 ? 20.907 -4.427 51.566 1.00 17.64 99 TYR B C 1
ATOM 4516 O O . TYR C 1 98 ? 20.069 -3.678 51.069 1.00 12.97 99 TYR B O 1
ATOM 4525 N N . ARG C 1 99 ? 20.915 -5.737 51.349 1.00 14.62 100 ARG B N 1
ATOM 4526 C CA . ARG C 1 99 ? 19.975 -6.338 50.414 1.00 21.20 100 ARG B CA 1
ATOM 4527 C C . ARG C 1 99 ? 18.775 -6.896 51.147 1.00 20.99 100 ARG B C 1
ATOM 4528 O O . ARG C 1 99 ? 18.922 -7.747 52.028 1.00 19.43 100 ARG B O 1
ATOM 4536 N N . LYS C 1 100 ? 17.592 -6.400 50.782 1.00 17.05 101 LYS B N 1
ATOM 4537 C CA . LYS C 1 100 ? 16.339 -6.843 51.388 1.00 15.61 101 LYS B CA 1
ATOM 4538 C C . LYS C 1 100 ? 15.182 -6.184 50.641 1.00 14.40 101 LYS B C 1
ATOM 4539 O O . LYS C 1 100 ? 15.219 -4.983 50.386 1.00 13.19 101 LYS B O 1
ATOM 4545 N N . PRO C 1 101 ? 14.155 -6.964 50.276 1.00 15.27 102 PRO B N 1
ATOM 4546 C CA . PRO C 1 101 ? 12.945 -6.379 49.673 1.00 16.14 102 PRO B CA 1
ATOM 4547 C C . PRO C 1 101 ? 12.346 -5.337 50.608 1.00 17.68 102 PRO B C 1
ATOM 4548 O O . PRO C 1 101 ? 12.400 -5.537 51.828 1.00 14.27 102 PRO B O 1
ATOM 4552 N N . MET C 1 102 ? 11.775 -4.262 50.067 1.00 13.14 103 MET B N 1
ATOM 4553 C CA . MET C 1 102 ? 11.205 -3.210 50.907 1.00 12.56 103 MET B CA 1
ATOM 4554 C C . MET C 1 102 ? 10.162 -3.659 51.929 1.00 13.39 103 MET B C 1
ATOM 4555 O O . MET C 1 102 ? 10.117 -3.137 53.051 1.00 13.31 103 MET B O 1
ATOM 4560 N N . VAL C 1 103 ? 9.315 -4.615 51.563 1.00 14.38 104 VAL B N 1
ATOM 4561 C CA . VAL C 1 103 ? 8.268 -5.026 52.500 1.00 18.57 104 VAL B CA 1
ATOM 4562 C C . VAL C 1 103 ? 8.821 -5.781 53.705 1.00 20.26 104 VAL B C 1
ATOM 4563 O O . VAL C 1 103 ? 8.109 -5.989 54.684 1.00 24.17 104 VAL B O 1
ATOM 4567 N N . GLU C 1 104 ? 10.092 -6.173 53.639 1.00 17.80 105 GLU B N 1
ATOM 4568 C CA . GLU C 1 104 ? 10.735 -6.866 54.756 1.00 19.83 105 GLU B CA 1
ATOM 4569 C C . GLU C 1 104 ? 11.851 -6.036 55.383 1.00 20.50 105 GLU B C 1
ATOM 4570 O O . GLU C 1 104 ? 12.516 -6.482 56.324 1.00 21.03 105 GLU B O 1
ATOM 4576 N N . LEU C 1 105 ? 12.057 -4.838 54.849 1.00 14.67 106 LEU B N 1
ATOM 4577 C CA . LEU C 1 105 ? 13.200 -4.005 55.228 1.00 13.90 106 LEU B CA 1
ATOM 4578 C C . LEU C 1 105 ? 12.926 -3.257 56.528 1.00 14.09 106 LEU B C 1
ATOM 4579 O O . LEU C 1 105 ? 11.953 -2.511 56.631 1.00 18.42 106 LEU B O 1
ATOM 4584 N N . GLU C 1 106 ? 13.767 -3.481 57.535 1.00 15.73 107 GLU B N 1
ATOM 4585 C CA . GLU C 1 106 ? 13.639 -2.739 58.785 1.00 17.02 107 GLU B CA 1
ATOM 4586 C C . GLU C 1 106 ? 14.150 -1.314 58.612 1.00 15.37 107 GLU B C 1
ATOM 4587 O O . GLU C 1 106 ? 15.155 -1.087 57.934 1.00 13.53 107 GLU B O 1
ATOM 4593 N N . LEU C 1 107 ? 13.457 -0.366 59.238 1.00 14.11 108 LEU B N 1
ATOM 4594 C CA . LEU C 1 107 ? 13.828 1.050 59.173 1.00 17.95 108 LEU B CA 1
ATOM 4595 C C . LEU C 1 107 ? 15.281 1.280 59.582 1.00 14.85 108 LEU B C 1
ATOM 4596 O O . LEU C 1 107 ? 15.985 2.096 58.988 1.00 14.43 108 LEU B O 1
ATOM 4601 N N . GLU C 1 108 ? 15.722 0.554 60.604 1.00 18.73 109 GLU B N 1
ATOM 4602 C CA . GLU C 1 108 ? 17.099 0.647 61.101 1.00 17.46 109 GLU B CA 1
ATOM 4603 C C . GLU C 1 108 ? 18.112 0.510 59.960 1.00 17.67 109 GLU B C 1
ATOM 4604 O O . GLU C 1 108 ? 19.108 1.253 59.870 1.00 13.59 109 GLU B O 1
ATOM 4610 N N . ASN C 1 109 ? 17.835 -0.433 59.069 1.00 13.93 110 ASN B N 1
ATOM 4611 C CA . ASN C 1 109 ? 18.745 -0.750 57.975 1.00 13.38 110 ASN B CA 1
ATOM 4612 C C . ASN C 1 109 ? 18.613 0.234 56.822 1.00 15.70 110 ASN B C 1
ATOM 4613 O O . ASN C 1 109 ? 19.610 0.630 56.223 1.00 13.14 110 ASN B O 1
ATOM 4618 N N . TRP C 1 110 ? 17.379 0.629 56.520 1.00 13.32 111 TRP B N 1
ATOM 4619 C CA . TRP C 1 110 ? 17.154 1.712 55.572 1.00 12.28 111 TRP B CA 1
ATOM 4620 C C . TRP C 1 110 ? 17.990 2.916 55.999 1.00 10.51 111 TRP B C 1
ATOM 4621 O O . TRP C 1 110 ? 18.727 3.499 55.201 1.00 8.91 111 TRP B O 1
ATOM 4632 N N . GLN C 1 111 ? 17.891 3.272 57.271 1.00 11.77 112 GLN B N 1
ATOM 4633 C CA . GLN C 1 111 ? 18.523 4.496 57.762 1.00 14.72 112 GLN B CA 1
ATOM 4634 C C . GLN C 1 111 ? 20.045 4.411 57.718 1.00 14.87 112 GLN B C 1
ATOM 4635 O O . GLN C 1 111 ? 20.729 5.386 57.377 1.00 10.17 112 GLN B O 1
ATOM 4641 N N . LYS C 1 112 ? 20.578 3.245 58.060 1.00 11.51 113 LYS B N 1
ATOM 4642 C CA . LYS C 1 112 ? 22.025 3.044 58.034 1.00 14.26 113 LYS B CA 1
ATOM 4643 C C . LYS C 1 112 ? 22.575 3.186 56.607 1.00 15.21 113 LYS B C 1
ATOM 4644 O O . LYS C 1 112 ? 23.662 3.745 56.387 1.00 9.91 113 LYS B O 1
ATOM 4650 N N . VAL C 1 113 ? 21.821 2.698 55.628 1.00 12.73 114 VAL B N 1
ATOM 4651 C CA . VAL C 1 113 ? 22.248 2.846 54.244 1.00 14.36 114 VAL B CA 1
ATOM 4652 C C . VAL C 1 113 ? 22.205 4.321 53.818 1.00 10.62 114 VAL B C 1
ATOM 4653 O O . VAL C 1 113 ? 23.146 4.818 53.204 1.00 7.89 114 VAL B O 1
ATOM 4657 N N . ILE C 1 114 ? 21.112 5.017 54.133 1.00 8.94 115 ILE B N 1
ATOM 4658 C CA . ILE C 1 114 ? 21.010 6.458 53.842 1.00 10.06 115 ILE B CA 1
ATOM 4659 C C . ILE C 1 114 ? 22.110 7.270 54.537 1.00 8.68 115 ILE B C 1
ATOM 4660 O O . ILE C 1 114 ? 22.762 8.133 53.923 1.00 9.12 115 ILE B O 1
ATOM 4665 N N . ASP C 1 115 ? 22.306 7.024 55.824 1.00 8.46 116 ASP B N 1
ATOM 4666 C CA . ASP C 1 115 ? 23.296 7.805 56.563 1.00 14.87 116 ASP B CA 1
ATOM 4667 C C . ASP C 1 115 ? 24.707 7.595 56.014 1.00 15.75 116 ASP B C 1
ATOM 4668 O O . ASP C 1 115 ? 25.451 8.567 55.821 1.00 12.64 116 ASP B O 1
ATOM 4673 N N . THR C 1 116 ? 25.075 6.336 55.763 1.00 11.68 117 THR B N 1
ATOM 4674 C CA . THR C 1 116 ? 26.441 6.015 55.355 1.00 9.26 117 THR B CA 1
ATOM 4675 C C . THR C 1 116 ? 26.749 6.382 53.904 1.00 9.13 117 THR B C 1
ATOM 4676 O O . THR C 1 116 ? 27.912 6.646 53.569 1.00 11.40 117 THR B O 1
ATOM 4680 N N . ASN C 1 117 ? 25.735 6.389 53.042 1.00 7.95 118 ASN B N 1
ATOM 4681 C CA . ASN C 1 117 ? 25.941 6.777 51.648 1.00 11.65 118 ASN B CA 1
ATOM 4682 C C . ASN C 1 117 ? 25.721 8.268 51.366 1.00 15.10 118 ASN B C 1
ATOM 4683 O O . ASN C 1 117 ? 26.547 8.925 50.719 1.00 13.51 118 ASN B O 1
ATOM 4688 N N . LEU C 1 118 ? 24.616 8.799 51.866 1.00 12.04 119 LEU B N 1
ATOM 4689 C CA . LEU C 1 118 ? 24.163 10.120 51.443 1.00 6.86 119 LEU B CA 1
ATOM 4690 C C . LEU C 1 118 ? 24.554 11.206 52.434 1.00 9.75 119 LEU B C 1
ATOM 4691 O O . LEU C 1 118 ? 25.226 12.195 52.077 1.00 8.16 119 LEU B O 1
ATOM 4696 N N . THR C 1 119 ? 24.159 11.021 53.687 1.00 13.56 120 THR B N 1
ATOM 4697 C CA . THR C 1 119 ? 24.501 11.996 54.717 1.00 13.31 120 THR B CA 1
ATOM 4698 C C . THR C 1 119 ? 26.014 12.145 54.886 1.00 11.22 120 THR B C 1
ATOM 4699 O O . THR C 1 119 ? 26.512 13.261 55.092 1.00 13.83 120 THR B O 1
ATOM 4703 N N . SER C 1 120 ? 26.747 11.034 54.789 1.00 9.42 121 SER B N 1
ATOM 4704 C CA . SER C 1 120 ? 28.206 11.064 54.931 1.00 14.71 121 SER B CA 1
ATOM 4705 C C . SER C 1 120 ? 28.813 11.995 53.892 1.00 9.98 121 SER B C 1
ATOM 4706 O O . SER C 1 120 ? 29.707 12.782 54.189 1.00 11.79 121 SER B O 1
ATOM 4709 N N . ALA C 1 121 ? 28.302 11.920 52.671 1.00 9.20 122 ALA B N 1
ATOM 4710 C CA . ALA C 1 121 ? 28.829 12.738 51.582 1.00 13.90 122 ALA B CA 1
ATOM 4711 C C . ALA C 1 121 ? 28.589 14.227 51.822 1.00 14.09 122 ALA B C 1
ATOM 4712 O O . ALA C 1 121 ? 29.433 15.048 51.487 1.00 12.52 122 ALA B O 1
ATOM 4714 N N . PHE C 1 122 ? 27.439 14.571 52.395 1.00 9.65 123 PHE B N 1
ATOM 4715 C CA . PHE C 1 122 ? 27.179 15.957 52.774 1.00 13.50 123 PHE B CA 1
ATOM 4716 C C . PHE C 1 122 ? 28.143 16.430 53.863 1.00 16.25 123 PHE B C 1
ATOM 4717 O O . PHE C 1 122 ? 28.778 17.489 53.737 1.00 11.40 123 PHE B O 1
ATOM 4725 N N . LEU C 1 123 ? 28.254 15.649 54.935 1.00 13.35 124 LEU B N 1
ATOM 4726 C CA . LEU C 1 123 ? 29.070 16.054 56.076 1.00 16.41 124 LEU B CA 1
ATOM 4727 C C . LEU C 1 123 ? 30.553 16.171 55.743 1.00 19.13 124 LEU B C 1
ATOM 4728 O O . LEU C 1 123 ? 31.219 17.113 56.165 1.00 13.76 124 LEU B O 1
ATOM 4733 N N . VAL C 1 124 ? 31.089 15.200 55.016 1.00 12.39 125 VAL B N 1
ATOM 4734 C CA . VAL C 1 124 ? 32.523 15.237 54.749 1.00 13.03 125 VAL B CA 1
ATOM 4735 C C . VAL C 1 124 ? 32.838 16.359 53.764 1.00 16.43 125 VAL B C 1
ATOM 4736 O O . VAL C 1 124 ? 33.815 17.081 53.931 1.00 15.17 125 VAL B O 1
ATOM 4740 N N . SER C 1 125 ? 31.984 16.535 52.761 1.00 13.48 126 SER B N 1
ATOM 4741 C CA . SER C 1 125 ? 32.190 17.608 51.794 1.00 14.26 126 SER B CA 1
ATOM 4742 C C . SER C 1 125 ? 32.047 18.985 52.426 1.00 16.90 126 SER B C 1
ATOM 4743 O O . SER C 1 125 ? 32.781 19.906 52.059 1.00 17.15 126 SER B O 1
ATOM 4746 N N . ARG C 1 126 ? 31.111 19.133 53.368 1.00 14.66 127 ARG B N 1
ATOM 4747 C CA . ARG C 1 126 ? 30.919 20.419 54.055 1.00 18.60 127 ARG B CA 1
ATOM 4748 C C . ARG C 1 126 ? 32.213 20.892 54.717 1.00 17.26 127 ARG B C 1
ATOM 4749 O O . ARG C 1 126 ? 32.623 22.057 54.569 1.00 19.58 127 ARG B O 1
ATOM 4757 N N . SER C 1 127 ? 32.868 19.985 55.435 1.00 17.33 128 SER B N 1
ATOM 4758 C CA . SER C 1 127 ? 34.124 20.306 56.099 1.00 19.57 128 SER B CA 1
ATOM 4759 C C . SER C 1 127 ? 35.231 20.577 55.093 1.00 22.63 128 SER B C 1
ATOM 4760 O O . SER C 1 127 ? 36.009 21.520 55.249 1.00 18.05 128 SER B O 1
ATOM 4763 N N . ALA C 1 128 ? 35.302 19.750 54.056 1.00 19.41 129 ALA B N 1
ATOM 4764 C CA . ALA C 1 128 ? 36.331 19.928 53.037 1.00 21.88 129 ALA B CA 1
ATOM 4765 C C . ALA C 1 128 ? 36.142 21.229 52.248 1.00 16.30 129 ALA B C 1
ATOM 4766 O O . ALA C 1 128 ? 37.094 21.985 52.050 1.00 17.78 129 ALA B O 1
ATOM 4768 N N . ALA C 1 129 ? 34.916 21.479 51.799 1.00 15.40 130 ALA B N 1
ATOM 4769 C CA . ALA C 1 129 ? 34.620 22.644 50.966 1.00 17.11 130 ALA B CA 1
ATOM 4770 C C . ALA C 1 129 ? 34.888 23.960 51.689 1.00 21.29 130 ALA B C 1
ATOM 4771 O O . ALA C 1 129 ? 35.426 24.905 51.099 1.00 18.71 130 ALA B O 1
ATOM 4773 N N . LYS C 1 130 ? 34.521 24.016 52.968 1.00 17.17 131 LYS B N 1
ATOM 4774 C CA . LYS C 1 130 ? 34.733 25.216 53.781 1.00 22.01 131 LYS B CA 1
ATOM 4775 C C . LYS C 1 130 ? 36.179 25.672 53.703 1.00 24.73 131 LYS B C 1
ATOM 4776 O O . LYS C 1 130 ? 36.468 26.864 53.536 1.00 23.86 131 LYS B O 1
ATOM 4782 N N . ARG C 1 131 ? 37.087 24.708 53.819 1.00 22.62 132 ARG B N 1
ATOM 4783 C CA . ARG C 1 131 ? 38.516 24.991 53.825 1.00 20.98 132 ARG B CA 1
ATOM 4784 C C . ARG C 1 131 ? 39.025 25.341 52.429 1.00 20.78 132 ARG B C 1
ATOM 4785 O O . ARG C 1 131 ? 39.853 26.238 52.273 1.00 21.92 132 ARG B O 1
ATOM 4793 N N . MET C 1 132 ? 38.519 24.639 51.420 1.00 19.42 133 MET B N 1
ATOM 4794 C CA . MET C 1 132 ? 38.811 24.970 50.026 1.00 23.19 133 MET B CA 1
ATOM 4795 C C . MET C 1 132 ? 38.400 26.406 49.697 1.00 23.19 133 MET B C 1
ATOM 4796 O O . MET C 1 132 ? 39.147 27.143 49.048 1.00 22.88 133 MET B O 1
ATOM 4801 N N . ILE C 1 133 ? 37.212 26.792 50.152 1.00 19.24 134 ILE B N 1
ATOM 4802 C CA . ILE C 1 133 ? 36.693 28.143 49.949 1.00 25.94 134 ILE B CA 1
ATOM 4803 C C . ILE C 1 133 ? 37.539 29.188 50.684 1.00 25.43 134 ILE B C 1
ATOM 4804 O O . ILE C 1 133 ? 37.852 30.242 50.127 1.00 22.86 134 ILE B O 1
ATOM 4809 N N . ALA C 1 134 ? 37.914 28.895 51.929 1.00 23.81 135 ALA B N 1
ATOM 4810 C CA . ALA C 1 134 ? 38.731 29.824 52.714 1.00 27.11 135 ALA B CA 1
ATOM 4811 C C . ALA C 1 134 ? 40.125 30.010 52.125 1.00 32.39 135 ALA B C 1
ATOM 4812 O O . ALA C 1 134 ? 40.660 31.124 52.111 1.00 33.46 135 ALA B O 1
ATOM 4814 N N . ARG C 1 135 ? 40.728 28.918 51.664 1.00 32.74 136 ARG B N 1
ATOM 4815 C CA . ARG C 1 135 ? 42.048 28.997 51.038 1.00 34.36 136 ARG B CA 1
ATOM 4816 C C . ARG C 1 135 ? 41.947 29.654 49.670 1.00 33.06 136 ARG B C 1
ATOM 4817 O O . ARG C 1 135 ? 42.924 30.212 49.179 1.00 27.31 136 ARG B O 1
ATOM 4825 N N . ASN C 1 136 ? 40.759 29.575 49.067 1.00 28.67 137 ASN B N 1
ATOM 4826 C CA . ASN C 1 136 ? 40.531 30.056 47.705 1.00 28.10 137 ASN B CA 1
ATOM 4827 C C . ASN C 1 136 ? 41.571 29.491 46.751 1.00 30.26 137 ASN B C 1
ATOM 4828 O O . ASN C 1 136 ? 42.137 30.209 45.933 1.00 29.64 137 ASN B O 1
ATOM 4833 N N . SER C 1 137 ? 41.830 28.195 46.877 1.00 31.87 138 SER B N 1
ATOM 4834 C CA . SER C 1 137 ? 42.797 27.535 46.021 1.00 33.54 138 SER B CA 1
ATOM 4835 C C . SER C 1 137 ? 42.079 26.503 45.159 1.00 28.96 138 SER B C 1
ATOM 4836 O O . SER C 1 137 ? 42.712 25.625 44.571 1.00 26.82 138 SER B O 1
ATOM 4839 N N . GLY C 1 138 ? 40.753 26.621 45.090 1.00 24.78 139 GLY B N 1
ATOM 4840 C CA . GLY C 1 138 ? 39.938 25.683 44.346 1.00 23.24 139 GLY B CA 1
ATOM 4841 C C . GLY C 1 138 ? 39.934 24.319 45.006 1.00 22.92 139 GLY B C 1
ATOM 4842 O O . GLY C 1 138 ? 40.528 24.130 46.067 1.00 21.40 139 GLY B O 1
ATOM 4843 N N . GLY C 1 139 ? 39.260 23.361 44.379 1.00 16.50 140 GLY B N 1
ATOM 4844 C CA . GLY C 1 139 ? 39.214 22.016 44.909 1.00 15.96 140 GLY B CA 1
ATOM 4845 C C . GLY C 1 139 ? 38.451 21.096 43.977 1.00 15.57 140 GLY B C 1
ATOM 4846 O O . GLY C 1 139 ? 37.853 21.553 43.003 1.00 14.33 140 GLY B O 1
ATOM 4847 N N . LYS C 1 140 ? 38.475 19.801 44.287 1.00 14.34 141 LYS B N 1
ATOM 4848 C CA . LYS C 1 140 ? 37.768 18.787 43.517 1.00 13.31 141 LYS B CA 1
ATOM 4849 C C . LYS C 1 140 ? 37.064 17.884 44.507 1.00 15.73 141 LYS B C 1
ATOM 4850 O O . LYS C 1 140 ? 37.672 17.428 45.481 1.00 13.78 141 LYS B O 1
ATOM 4856 N N . ILE C 1 141 ? 35.787 17.630 44.266 1.00 13.22 142 ILE B N 1
ATOM 4857 C CA . ILE C 1 141 ? 35.033 16.701 45.092 1.00 12.70 142 ILE B CA 1
ATOM 4858 C C . ILE C 1 141 ? 34.390 15.693 44.157 1.00 14.00 142 ILE B C 1
ATOM 4859 O O . ILE C 1 141 ? 33.745 16.070 43.177 1.00 9.96 142 ILE B O 1
ATOM 4864 N N . ILE C 1 142 ? 34.598 14.408 44.441 1.00 11.44 143 ILE B N 1
ATOM 4865 C CA . ILE C 1 142 ? 34.023 13.350 43.634 1.00 10.53 143 ILE B CA 1
ATOM 4866 C C . ILE C 1 142 ? 33.149 12.474 44.511 1.00 12.17 143 ILE B C 1
ATOM 4867 O O . ILE C 1 142 ? 33.644 11.797 45.414 1.00 10.20 143 ILE B O 1
ATOM 4872 N N . ASN C 1 143 ? 31.847 12.491 44.253 1.00 10.41 144 ASN B N 1
ATOM 4873 C CA . ASN C 1 143 ? 30.939 11.611 44.958 1.00 12.99 144 ASN B CA 1
ATOM 4874 C C . ASN C 1 143 ? 30.857 10.282 44.213 1.00 11.00 144 ASN B C 1
ATOM 4875 O O . ASN C 1 143 ? 31.168 10.206 43.031 1.00 11.43 144 ASN B O 1
ATOM 4880 N N . ILE C 1 144 ? 30.457 9.230 44.906 1.00 12.75 145 ILE B N 1
ATOM 4881 C CA . ILE C 1 144 ? 30.356 7.917 44.275 1.00 10.77 145 ILE B CA 1
ATOM 4882 C C . ILE C 1 144 ? 28.890 7.530 44.156 1.00 9.38 145 ILE B C 1
ATOM 4883 O O . ILE C 1 144 ? 28.207 7.347 45.169 1.00 8.52 145 ILE B O 1
ATOM 4888 N N . GLY C 1 145 ? 28.400 7.452 42.918 1.00 9.48 146 GLY B N 1
ATOM 4889 C CA . GLY C 1 145 ? 27.037 7.038 42.657 1.00 10.57 146 GLY B CA 1
ATOM 4890 C C . GLY C 1 145 ? 27.060 5.555 42.361 1.00 11.14 146 GLY B C 1
ATOM 4891 O O . GLY C 1 145 ? 27.880 4.825 42.927 1.00 9.92 146 GLY B O 1
ATOM 4892 N N . SER C 1 146 ? 26.191 5.119 41.448 1.00 6.95 147 SER B N 1
ATOM 4893 C CA . SER C 1 146 ? 26.048 3.705 41.107 1.00 10.89 147 SER B CA 1
ATOM 4894 C C . SER C 1 146 ? 25.205 3.666 39.846 1.00 10.98 147 SER B C 1
ATOM 4895 O O . SER C 1 146 ? 24.628 4.682 39.467 1.00 10.33 147 SER B O 1
ATOM 4898 N N . LEU C 1 147 ? 25.114 2.515 39.191 1.00 12.40 148 LEU B N 1
ATOM 4899 C CA . LEU C 1 147 ? 24.154 2.402 38.095 1.00 13.51 148 LEU B CA 1
ATOM 4900 C C . LEU C 1 147 ? 22.753 2.688 38.641 1.00 8.74 148 LEU B C 1
ATOM 4901 O O . LEU C 1 147 ? 21.870 3.145 37.913 1.00 6.54 148 LEU B O 1
ATOM 4906 N N . THR C 1 148 ? 22.563 2.460 39.938 1.00 8.83 149 THR B N 1
ATOM 4907 C CA . THR C 1 148 ? 21.277 2.748 40.571 1.00 7.82 149 THR B CA 1
ATOM 4908 C C . THR C 1 148 ? 21.018 4.230 40.810 1.00 6.79 149 THR B C 1
ATOM 4909 O O . THR C 1 148 ? 19.959 4.597 41.307 1.00 7.80 149 THR B O 1
ATOM 4913 N N . SER C 1 149 ? 21.965 5.098 40.457 1.00 11.13 150 SER B N 1
ATOM 4914 C CA . SER C 1 149 ? 21.650 6.526 40.379 1.00 8.77 150 SER B CA 1
ATOM 4915 C C . SER C 1 149 ? 20.720 6.817 39.197 1.00 11.47 150 SER B C 1
ATOM 4916 O O . SER C 1 149 ? 20.152 7.916 39.092 1.00 9.57 150 SER B O 1
ATOM 4919 N N . GLN C 1 150 ? 20.567 5.839 38.307 1.00 8.71 151 GLN B N 1
ATOM 4920 C CA . GLN C 1 150 ? 19.763 6.021 37.095 1.00 9.09 151 GLN B CA 1
ATOM 4921 C C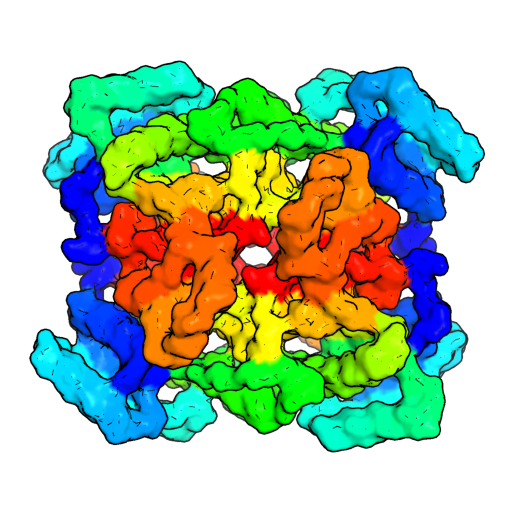 . GLN C 1 150 ? 18.651 4.992 36.924 1.00 7.25 151 GLN B C 1
ATOM 4922 O O . GLN C 1 150 ? 17.562 5.326 36.452 1.00 9.03 151 GLN B O 1
ATOM 4928 N N . ALA C 1 151 ? 18.918 3.740 37.285 1.00 7.74 152 ALA B N 1
ATOM 4929 C CA . ALA C 1 151 ? 17.925 2.674 37.117 1.00 8.45 152 ALA B CA 1
ATOM 4930 C C . ALA C 1 151 ? 17.998 1.698 38.287 1.00 14.38 152 ALA B C 1
ATOM 4931 O O . ALA C 1 151 ? 19.083 1.390 38.780 1.00 9.70 152 ALA B O 1
ATOM 4933 N N . ALA C 1 152 ? 16.843 1.206 38.729 1.00 10.36 153 ALA B N 1
ATOM 4934 C CA . ALA C 1 152 ? 16.757 0.475 39.993 1.00 13.79 153 ALA B CA 1
ATOM 4935 C C . ALA C 1 152 ? 16.983 -1.030 39.863 1.00 11.50 153 ALA B C 1
ATOM 4936 O O . ALA C 1 152 ? 16.789 -1.623 38.795 1.00 14.57 153 ALA B O 1
ATOM 4938 N N . ARG C 1 153 ? 17.389 -1.646 40.969 1.00 11.05 154 ARG B N 1
ATOM 4939 C CA . ARG C 1 153 ? 17.391 -3.099 41.069 1.00 14.48 154 ARG B CA 1
ATOM 4940 C C . ARG C 1 153 ? 16.572 -3.517 42.290 1.00 11.38 154 ARG B C 1
ATOM 4941 O O . ARG C 1 153 ? 16.610 -2.842 43.323 1.00 12.82 154 ARG B O 1
ATOM 4949 N N . PRO C 1 154 ? 15.802 -4.614 42.170 1.00 12.23 155 PRO B N 1
ATOM 4950 C CA . PRO C 1 154 ? 15.017 -5.074 43.327 1.00 13.83 155 PRO B CA 1
ATOM 4951 C C . PRO C 1 154 ? 15.934 -5.459 44.481 1.00 13.76 155 PRO B C 1
ATOM 4952 O O . PRO C 1 154 ? 17.056 -5.898 44.214 1.00 13.11 155 PRO B O 1
ATOM 4956 N N . THR C 1 155 ? 15.446 -5.307 45.716 1.00 11.10 156 THR B N 1
ATOM 4957 C CA . THR C 1 155 ? 16.151 -5.650 46.957 1.00 9.11 156 THR B CA 1
ATOM 4958 C C . THR C 1 155 ? 17.215 -4.645 47.412 1.00 12.39 156 THR B C 1
ATOM 4959 O O . THR C 1 155 ? 17.748 -4.799 48.504 1.00 8.39 156 THR B O 1
ATOM 4963 N N . VAL C 1 156 ? 17.514 -3.622 46.608 1.00 8.22 157 VAL B N 1
ATOM 4964 C CA . VAL C 1 156 ? 18.464 -2.592 47.042 1.00 11.74 157 VAL B CA 1
ATOM 4965 C C . VAL C 1 156 ? 17.893 -1.178 46.999 1.00 12.01 157 VAL B C 1
ATOM 4966 O O . VAL C 1 156 ? 18.553 -0.242 46.534 1.00 11.67 157 VAL B O 1
ATOM 4970 N N . ALA C 1 157 ? 16.669 -1.025 47.495 1.00 7.92 158 ALA B N 1
ATOM 4971 C CA . ALA C 1 157 ? 15.992 0.265 47.454 1.00 8.37 158 ALA B CA 1
ATOM 4972 C C . ALA C 1 157 ? 16.648 1.397 48.260 1.00 8.13 158 ALA B C 1
ATOM 4973 O O . ALA C 1 157 ? 16.721 2.520 47.761 1.00 8.08 158 ALA B O 1
ATOM 4975 N N . PRO C 1 158 ? 17.072 1.140 49.519 1.00 10.05 159 PRO B N 1
ATOM 4976 C CA . PRO C 1 158 ? 17.690 2.293 50.196 1.00 12.79 159 PRO B CA 1
ATOM 4977 C C . PRO C 1 158 ? 18.993 2.718 49.519 1.00 9.91 159 PRO B C 1
ATOM 4978 O O . PRO C 1 158 ? 19.313 3.905 49.505 1.00 8.19 159 PRO B O 1
ATOM 4982 N N . TYR C 1 159 ? 19.744 1.761 48.988 1.00 6.08 160 TYR B N 1
ATOM 4983 C CA . TYR C 1 159 ? 20.993 2.077 48.301 1.00 8.38 160 TYR B CA 1
ATOM 4984 C C . TYR C 1 159 ? 20.669 2.869 47.043 1.00 11.42 160 TYR B C 1
ATOM 4985 O O . TYR C 1 159 ? 21.339 3.853 46.717 1.00 8.42 160 TYR B O 1
ATOM 4994 N N . THR C 1 160 ? 19.627 2.434 46.341 1.00 5.53 161 THR B N 1
ATOM 4995 C CA . THR C 1 160 ? 19.207 3.098 45.108 1.00 10.05 161 THR B CA 1
ATOM 4996 C C . THR C 1 160 ? 18.764 4.524 45.407 1.00 9.01 161 THR B C 1
ATOM 4997 O O . THR C 1 160 ? 19.187 5.465 44.736 1.00 8.74 161 THR B O 1
ATOM 5001 N N . ALA C 1 161 ? 17.915 4.681 46.421 1.00 8.44 162 ALA B N 1
ATOM 5002 C CA . ALA C 1 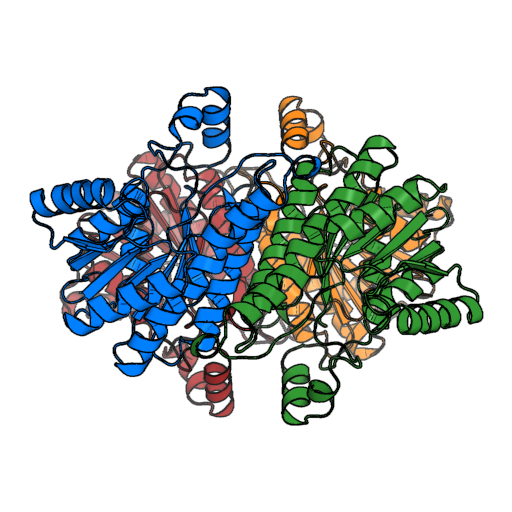161 ? 17.488 6.013 46.848 1.00 7.90 162 ALA B CA 1
ATOM 5003 C C . ALA C 1 161 ? 18.672 6.879 47.263 1.00 6.73 162 ALA B C 1
ATOM 5004 O O . ALA C 1 161 ? 18.754 8.052 46.875 1.00 6.97 162 ALA B O 1
ATOM 5006 N N . ALA C 1 162 ? 19.592 6.308 48.043 1.00 9.85 163 ALA B N 1
ATOM 5007 C CA . ALA C 1 162 ? 20.799 7.029 48.452 1.00 10.64 163 ALA B CA 1
ATOM 5008 C C . ALA C 1 162 ? 21.625 7.473 47.246 1.00 11.98 163 ALA B C 1
ATOM 5009 O O . ALA C 1 162 ? 22.137 8.595 47.217 1.00 8.62 163 ALA B O 1
ATOM 5011 N N . LYS C 1 163 ? 21.769 6.588 46.260 1.00 5.22 164 LYS B N 1
ATOM 5012 C CA . LYS C 1 163 ? 22.611 6.894 45.102 1.00 7.44 164 LYS B CA 1
ATOM 5013 C C . LYS C 1 163 ? 21.947 7.869 44.127 1.00 7.13 164 LYS B C 1
ATOM 5014 O O . LYS C 1 163 ? 22.641 8.664 43.494 1.00 6.44 164 LYS B O 1
ATOM 5020 N N . GLY C 1 164 ? 20.621 7.817 43.989 1.00 6.91 165 GLY B N 1
ATOM 5021 C CA . GLY C 1 164 ? 19.929 8.869 43.246 1.00 7.79 165 GLY B CA 1
ATOM 5022 C C . GLY C 1 164 ? 20.099 10.212 43.943 1.00 12.08 165 GLY B C 1
ATOM 5023 O O . GLY C 1 164 ? 20.233 11.267 43.310 1.00 8.40 165 GLY B O 1
ATOM 5024 N N . GLY C 1 165 ? 20.100 10.170 45.269 1.00 6.18 166 GLY B N 1
ATOM 5025 C CA . GLY C 1 165 ? 20.321 11.357 46.075 1.00 6.89 166 GLY B CA 1
ATOM 5026 C C . GLY C 1 165 ? 21.717 11.916 45.895 1.00 8.75 166 GLY B C 1
ATOM 5027 O O . GLY C 1 165 ? 21.894 13.137 45.815 1.00 7.82 166 GLY B O 1
ATOM 5028 N N . ILE C 1 166 ? 22.707 11.027 45.831 1.00 8.44 167 ILE B N 1
ATOM 5029 C CA . ILE C 1 166 ? 24.095 11.428 45.583 1.00 5.68 167 ILE B CA 1
ATOM 5030 C C . ILE C 1 166 ? 24.230 12.148 44.246 1.00 6.40 167 ILE B C 1
ATOM 5031 O O . ILE C 1 166 ? 24.946 13.160 44.135 1.00 8.06 167 ILE B O 1
ATOM 5036 N N . LYS C 1 167 ? 23.539 11.631 43.232 1.00 7.08 168 LYS B N 1
ATOM 5037 C CA . LYS C 1 167 ? 23.540 12.245 41.903 1.00 9.91 168 LYS B CA 1
ATOM 5038 C C . LYS C 1 167 ? 23.095 13.704 41.973 1.00 10.90 168 LYS B C 1
ATOM 5039 O O . LYS C 1 167 ? 23.746 14.591 41.409 1.00 7.68 168 LYS B O 1
ATOM 5045 N N . MET C 1 168 ? 21.990 13.961 42.672 1.00 6.93 169 MET B N 1
ATOM 5046 C CA . MET C 1 168 ? 21.477 15.329 42.761 1.00 5.69 169 MET B CA 1
ATOM 5047 C C . MET C 1 168 ? 22.229 16.167 43.778 1.00 8.72 169 MET B C 1
ATOM 5048 O O . MET C 1 168 ? 22.353 17.378 43.611 1.00 6.82 169 MET B O 1
ATOM 5053 N N . LEU C 1 169 ? 22.750 15.539 44.829 1.00 9.29 170 LEU B N 1
ATOM 5054 C CA . LEU C 1 169 ? 23.605 16.268 45.768 1.00 7.99 170 LEU B CA 1
ATOM 5055 C C . LEU C 1 169 ? 24.859 16.787 45.059 1.00 6.84 170 LEU B C 1
ATOM 5056 O O . LEU C 1 169 ? 25.376 17.869 45.363 1.00 7.37 170 LEU B O 1
ATOM 5061 N N . THR C 1 170 ? 25.350 16.006 44.110 1.00 9.21 171 THR B N 1
ATOM 5062 C CA . THR C 1 170 ? 26.489 16.418 43.292 1.00 10.15 171 THR B CA 1
ATOM 5063 C C . THR C 1 170 ? 26.150 17.698 42.523 1.00 9.95 171 THR B C 1
ATOM 5064 O O . THR C 1 170 ? 26.963 18.626 42.445 1.00 7.64 171 THR B O 1
ATOM 5068 N N . CYS C 1 171 ? 24.938 17.752 41.966 1.00 8.64 172 CYS B N 1
ATOM 5069 C CA . CYS C 1 171 ? 24.453 18.957 41.283 1.00 9.49 172 CYS B CA 1
ATOM 5070 C C . CYS C 1 171 ? 24.340 20.142 42.237 1.00 10.43 172 CYS B C 1
ATOM 5071 O O . CYS C 1 171 ? 24.619 21.279 41.862 1.00 8.67 172 CYS B O 1
ATOM 5074 N N . SER C 1 172 ? 23.917 19.888 43.469 1.00 7.77 173 SER B N 1
ATOM 5075 C CA . SER C 1 172 ? 23.863 20.966 44.469 1.00 8.04 173 SER B CA 1
ATOM 5076 C C . SER C 1 172 ? 25.234 21.559 44.778 1.00 10.18 173 SER B C 1
ATOM 5077 O O . SER C 1 172 ? 25.383 22.777 44.927 1.00 11.78 173 SER B O 1
ATOM 5080 N N . MET C 1 173 ? 26.231 20.695 44.895 1.00 8.61 174 MET B N 1
ATOM 5081 C CA . MET C 1 173 ? 27.585 21.150 45.208 1.00 9.86 174 MET B CA 1
ATOM 5082 C C . MET C 1 173 ? 28.161 21.960 44.059 1.00 9.65 174 MET B C 1
ATOM 5083 O O . MET C 1 173 ? 28.872 22.944 44.269 1.00 11.62 174 MET B O 1
ATOM 5088 N N . ALA C 1 174 ? 27.844 21.564 42.835 1.00 9.14 175 ALA B N 1
ATOM 5089 C CA . ALA C 1 174 ? 28.227 22.371 41.684 1.00 9.68 175 ALA B CA 1
ATOM 5090 C C . ALA C 1 174 ? 27.505 23.712 41.775 1.00 11.71 175 ALA B C 1
ATOM 5091 O O . ALA C 1 174 ? 28.100 24.777 41.594 1.00 11.15 175 ALA B O 1
ATOM 5093 N N . ALA C 1 175 ? 26.216 23.664 42.090 1.00 9.55 176 ALA B N 1
ATOM 5094 C CA . ALA C 1 175 ? 25.432 24.895 42.163 1.00 13.20 176 ALA B CA 1
ATOM 5095 C C . ALA C 1 175 ? 25.978 25.890 43.197 1.00 13.50 176 ALA B C 1
ATOM 5096 O O . ALA C 1 175 ? 26.069 27.086 42.924 1.00 13.86 176 ALA B O 1
ATOM 5098 N N . GLU C 1 176 ? 26.345 25.398 44.378 1.00 12.80 177 GLU B N 1
ATOM 5099 C CA . GLU C 1 176 ? 26.789 26.291 45.462 1.00 16.43 177 GLU B CA 1
ATOM 5100 C C . GLU C 1 176 ? 28.281 26.608 45.443 1.00 12.64 177 GLU B C 1
ATOM 5101 O O . GLU C 1 176 ? 28.689 27.678 45.891 1.00 14.33 177 GLU B O 1
ATOM 5107 N N . TRP C 1 177 ? 29.103 25.702 44.924 1.00 12.23 178 TRP B N 1
ATOM 5108 C CA . TRP C 1 177 ? 30.560 25.868 45.066 1.00 12.97 178 TRP B CA 1
ATOM 5109 C C . TRP C 1 177 ? 31.369 26.128 43.788 1.00 14.63 178 TRP B C 1
ATOM 5110 O O . TRP C 1 177 ? 32.536 26.520 43.874 1.00 16.62 178 TRP B O 1
ATOM 5121 N N . ALA C 1 178 ? 30.772 25.924 42.616 1.00 12.54 179 ALA B N 1
ATOM 5122 C CA . ALA C 1 178 ? 31.486 26.186 41.360 1.00 12.80 179 ALA B CA 1
ATOM 5123 C C . ALA C 1 178 ? 32.071 27.602 41.288 1.00 13.95 179 ALA B C 1
ATOM 5124 O O . ALA C 1 178 ? 33.131 27.815 40.695 1.00 14.52 179 ALA B O 1
ATOM 5126 N N . GLN C 1 179 ? 31.384 28.556 41.913 1.00 14.39 180 GLN B N 1
ATOM 5127 C CA . GLN C 1 179 ? 31.828 29.951 41.933 1.00 16.90 180 GLN B CA 1
ATOM 5128 C C . GLN C 1 179 ? 33.149 30.124 42.685 1.00 16.94 180 GLN B C 1
ATOM 5129 O O . GLN C 1 179 ? 33.846 31.117 42.494 1.00 17.88 180 GLN B O 1
ATOM 5135 N N . PHE C 1 180 ? 33.488 29.168 43.546 1.00 16.21 181 PHE B N 1
ATOM 5136 C CA . PHE C 1 180 ? 34.755 29.220 44.278 1.00 16.83 181 PHE B CA 1
ATOM 5137 C C . PHE C 1 180 ? 35.801 28.321 43.625 1.00 14.61 181 PHE B C 1
ATOM 5138 O O . PHE C 1 180 ? 36.799 27.937 44.247 1.00 19.04 181 PHE B O 1
ATOM 5146 N N . ASN C 1 181 ? 35.560 27.988 42.362 1.00 19.57 182 ASN B N 1
ATOM 5147 C CA . ASN C 1 181 ? 36.457 27.129 41.597 1.00 15.50 182 ASN B CA 1
ATOM 5148 C C . ASN C 1 181 ? 36.619 25.738 42.217 1.00 15.66 182 ASN B C 1
ATOM 5149 O O . ASN C 1 181 ? 37.693 25.142 42.174 1.00 19.08 182 ASN B O 1
ATOM 5154 N N . ILE C 1 182 ? 35.540 25.217 42.789 1.00 14.19 183 ILE B N 1
ATOM 5155 C CA . ILE C 1 182 ? 35.512 23.817 43.198 1.00 13.56 183 ILE B CA 1
ATOM 5156 C C . ILE C 1 182 ? 34.658 23.048 42.207 1.00 16.03 183 ILE B C 1
ATOM 5157 O O . ILE C 1 182 ? 33.502 23.406 41.987 1.00 13.24 183 ILE B O 1
ATOM 5162 N N . GLN C 1 183 ? 35.212 21.991 41.615 1.00 12.38 184 GLN B N 1
ATOM 5163 C CA . GLN C 1 183 ? 34.415 21.135 40.737 1.00 14.26 184 GLN B CA 1
ATOM 5164 C C . GLN C 1 183 ? 33.996 19.891 41.482 1.00 17.54 184 GLN B C 1
ATOM 5165 O O . GLN C 1 183 ? 34.845 19.140 41.974 1.00 10.57 184 GLN B O 1
ATOM 5171 N N . THR C 1 184 ? 32.683 19.682 41.559 1.00 14.37 185 THR B N 1
ATOM 5172 C CA . THR C 1 184 ? 32.120 18.499 42.190 1.00 15.58 185 THR B CA 1
ATOM 5173 C C . THR C 1 184 ? 31.410 17.676 41.138 1.00 15.43 185 THR B C 1
ATOM 5174 O O . THR C 1 184 ? 30.482 18.159 40.485 1.00 7.65 185 THR B O 1
ATOM 5178 N N . ASN C 1 185 ? 31.867 16.438 40.971 1.00 11.83 186 ASN B N 1
ATOM 5179 C CA . ASN C 1 185 ? 31.307 15.520 39.993 1.00 12.48 186 ASN B CA 1
ATOM 5180 C C . ASN C 1 185 ? 31.146 14.157 40.648 1.00 11.48 186 ASN B C 1
ATOM 5181 O O . ASN C 1 185 ? 31.393 14.009 41.846 1.00 8.00 186 ASN B O 1
ATOM 5186 N N . ALA C 1 186 ? 30.711 13.168 39.879 1.00 6.52 187 ALA B N 1
ATOM 5187 C CA . ALA C 1 186 ? 30.467 11.846 40.441 1.00 10.18 187 ALA B CA 1
ATOM 5188 C C . ALA C 1 186 ? 30.879 10.732 39.496 1.00 7.50 187 ALA B C 1
ATOM 5189 O O . ALA C 1 186 ? 30.898 10.906 38.278 1.00 10.44 187 ALA B O 1
ATOM 5191 N N . ILE C 1 187 ? 31.196 9.580 40.066 1.00 8.69 188 ILE B N 1
ATOM 5192 C CA . ILE C 1 187 ? 31.485 8.413 39.251 1.00 8.51 188 ILE B CA 1
ATOM 5193 C C . ILE C 1 187 ? 30.404 7.411 39.545 1.00 6.57 188 ILE B C 1
ATOM 5194 O O . ILE C 1 187 ? 30.107 7.161 40.717 1.00 8.98 188 ILE B O 1
ATOM 5199 N N . GLY C 1 188 ? 29.802 6.840 38.501 1.00 9.15 189 GLY B N 1
ATOM 5200 C CA . GLY C 1 188 ? 28.824 5.783 38.704 1.00 9.75 189 GLY B CA 1
ATOM 5201 C C . GLY C 1 188 ? 29.404 4.458 38.229 1.00 7.18 189 GLY B C 1
ATOM 5202 O O . GLY C 1 188 ? 29.332 4.148 37.036 1.00 6.56 189 GLY B O 1
ATOM 5203 N N . PRO C 1 189 ? 30.000 3.673 39.146 1.00 7.26 190 PRO B N 1
ATOM 5204 C CA . PRO C 1 189 ? 30.613 2.427 38.675 1.00 7.82 190 PRO B CA 1
ATOM 5205 C C . PRO C 1 189 ? 29.550 1.421 38.263 1.00 11.48 190 PRO B C 1
ATOM 5206 O O . PRO C 1 189 ? 28.477 1.360 38.888 1.00 11.20 190 PRO B O 1
ATOM 5210 N N . GLY C 1 190 ? 29.841 0.646 37.224 1.00 9.31 191 GLY B N 1
ATOM 5211 C CA . GLY C 1 190 ? 28.984 -0.461 36.833 1.00 9.84 191 GLY B CA 1
ATOM 5212 C C . GLY C 1 190 ? 29.254 -1.665 37.703 1.00 10.63 191 GLY B C 1
ATOM 5213 O O . GLY C 1 190 ? 29.501 -1.528 38.905 1.00 13.86 191 GLY B O 1
ATOM 5214 N N . TYR C 1 191 ? 29.203 -2.854 37.113 1.00 13.52 192 TYR B N 1
ATOM 5215 C CA . TYR C 1 191 ? 29.493 -4.068 37.871 1.00 12.15 192 TYR B CA 1
ATOM 5216 C C . TYR C 1 191 ? 30.969 -4.394 37.729 1.00 11.54 192 TYR B C 1
ATOM 5217 O O . TYR C 1 191 ? 31.440 -4.732 36.640 1.00 14.13 192 TYR B O 1
ATOM 5226 N N . ILE C 1 192 ? 31.695 -4.253 38.835 1.00 13.87 193 ILE B N 1
ATOM 5227 C CA . ILE C 1 192 ? 33.152 -4.335 38.834 1.00 13.07 193 ILE B CA 1
ATOM 5228 C C . ILE C 1 192 ? 33.576 -5.528 39.663 1.00 14.60 193 ILE B C 1
ATOM 5229 O O . ILE C 1 192 ? 32.912 -5.869 40.643 1.00 14.94 193 ILE B O 1
ATOM 5234 N N . LEU C 1 193 ? 34.675 -6.170 39.279 1.00 15.67 194 LEU B N 1
ATOM 5235 C CA . LEU C 1 193 ? 35.214 -7.268 40.072 1.00 19.61 194 LEU B CA 1
ATOM 5236 C C . LEU C 1 193 ? 35.873 -6.715 41.337 1.00 23.82 194 LEU B C 1
ATOM 5237 O O . LEU C 1 193 ? 37.017 -6.251 41.297 1.00 25.15 194 LEU B O 1
ATOM 5242 N N . THR C 1 194 ? 35.130 -6.749 42.446 1.00 26.86 195 THR B N 1
ATOM 5243 C CA . THR C 1 194 ? 35.593 -6.253 43.742 1.00 30.54 195 THR B CA 1
ATOM 5244 C C . THR C 1 194 ? 34.973 -7.072 44.861 1.00 38.46 195 THR B C 1
ATOM 5245 O O . THR C 1 194 ? 33.978 -7.768 44.645 1.00 40.56 195 THR B O 1
ATOM 5249 N N . ASP C 1 195 ? 35.551 -6.967 46.057 1.00 43.94 196 ASP B N 1
ATOM 5250 C CA . ASP C 1 195 ? 35.081 -7.702 47.234 1.00 46.46 196 ASP B CA 1
ATOM 5251 C C . ASP C 1 195 ? 33.587 -7.574 47.523 1.00 42.18 196 ASP B C 1
ATOM 5252 O O . ASP C 1 195 ? 32.938 -8.564 47.854 1.00 41.58 196 ASP B O 1
ATOM 5257 N N . MET C 1 196 ? 33.038 -6.368 47.407 1.00 39.38 197 MET B N 1
ATOM 5258 C CA . MET C 1 196 ? 31.633 -6.172 47.762 1.00 41.37 197 MET B CA 1
ATOM 5259 C C . MET C 1 196 ? 30.694 -6.883 46.778 1.00 37.84 197 MET B C 1
ATOM 5260 O O . MET C 1 196 ? 29.498 -7.039 47.048 1.00 34.87 197 MET B O 1
ATOM 5265 N N . ASN C 1 197 ? 31.247 -7.351 45.658 1.00 31.94 198 ASN B N 1
ATOM 5266 C CA . ASN C 1 197 ? 30.457 -8.095 44.677 1.00 30.19 198 ASN B CA 1
ATOM 5267 C C . ASN C 1 197 ? 30.768 -9.603 44.606 1.00 31.83 198 ASN B C 1
ATOM 5268 O O . ASN C 1 197 ? 30.360 -10.274 43.660 1.00 30.98 198 ASN B O 1
ATOM 5273 N N . THR C 1 198 ? 31.465 -10.137 45.608 1.00 34.40 199 THR B N 1
ATOM 5274 C CA . THR C 1 198 ? 31.877 -11.550 45.590 1.00 33.20 199 THR B CA 1
ATOM 5275 C C . THR C 1 198 ? 30.724 -12.545 45.401 1.00 37.68 199 THR B C 1
ATOM 5276 O O . THR C 1 198 ? 30.846 -13.514 44.643 1.00 34.63 199 THR B O 1
ATOM 5280 N N . ALA C 1 199 ? 29.618 -12.315 46.105 1.00 38.22 200 ALA B N 1
ATOM 5281 C CA . ALA C 1 199 ? 28.465 -13.208 46.018 1.00 37.32 200 ALA B CA 1
ATOM 5282 C C . ALA C 1 199 ? 27.868 -13.144 44.620 1.00 35.92 200 ALA B C 1
ATOM 5283 O O . ALA C 1 199 ? 27.521 -14.167 44.026 1.00 33.26 200 ALA B O 1
ATOM 5285 N N . LEU C 1 200 ? 27.755 -11.927 44.099 1.00 30.64 201 LEU B N 1
ATOM 5286 C CA . LEU C 1 200 ? 27.228 -11.715 42.760 1.00 27.29 201 LEU B CA 1
ATOM 5287 C C . LEU C 1 200 ? 28.107 -12.397 41.704 1.00 28.38 201 LEU B C 1
ATOM 5288 O O . LEU C 1 200 ? 27.605 -13.092 40.818 1.00 28.57 201 LEU B O 1
ATOM 5293 N N . ILE C 1 201 ? 29.419 -12.194 41.816 1.00 25.76 202 ILE B N 1
ATOM 5294 C CA . ILE C 1 201 ? 30.401 -12.734 40.869 1.00 23.85 202 ILE B CA 1
ATOM 5295 C C . ILE C 1 201 ? 30.383 -14.267 40.838 1.00 30.01 202 ILE B C 1
ATOM 5296 O O . ILE C 1 201 ? 30.550 -14.881 39.783 1.00 34.77 202 ILE B O 1
ATOM 5301 N N . GLU C 1 202 ? 30.162 -14.885 41.991 1.00 31.21 203 GLU B N 1
ATOM 5302 C CA . GLU C 1 202 ? 30.207 -16.343 42.079 1.00 37.32 203 GLU B CA 1
ATOM 5303 C C . GLU C 1 202 ? 28.896 -17.045 41.747 1.00 37.55 203 GLU B C 1
ATOM 5304 O O . GLU C 1 202 ? 28.871 -18.263 41.574 1.00 37.11 203 GLU B O 1
ATOM 5310 N N . ASP C 1 203 ? 27.808 -16.287 41.664 1.00 34.30 204 ASP B N 1
ATOM 5311 C CA . ASP C 1 203 ? 26.547 -16.855 41.206 1.00 35.89 204 ASP B CA 1
ATOM 5312 C C . ASP C 1 203 ? 26.547 -16.920 39.688 1.00 33.98 204 ASP B C 1
ATOM 5313 O O . ASP C 1 203 ? 26.486 -15.883 39.021 1.00 29.69 204 ASP B O 1
ATOM 5318 N N . LYS C 1 204 ? 26.610 -18.139 39.155 1.00 30.10 205 LYS B N 1
ATOM 5319 C CA . LYS C 1 204 ? 26.676 -18.375 37.714 1.00 30.22 205 LYS B CA 1
ATOM 5320 C C . LYS C 1 204 ? 25.618 -17.597 36.932 1.00 28.36 205 LYS B C 1
ATOM 5321 O O . LYS C 1 204 ? 25.897 -17.062 35.858 1.00 24.93 205 LYS B O 1
ATOM 5327 N N . GLN C 1 205 ? 24.404 -17.531 37.475 1.00 27.20 206 GLN B N 1
ATOM 5328 C CA . GLN C 1 205 ? 23.318 -16.812 36.810 1.00 29.36 206 GLN B CA 1
ATOM 5329 C C . GLN C 1 205 ? 23.512 -15.309 36.798 1.00 22.33 206 GLN B C 1
ATOM 5330 O O . GLN C 1 205 ? 23.226 -14.657 35.798 1.00 23.06 206 GLN B O 1
ATOM 5336 N N . PHE C 1 206 ? 23.956 -14.747 37.917 1.00 21.40 207 PHE B N 1
ATOM 5337 C CA . PHE C 1 206 ? 24.150 -13.307 37.973 1.00 22.62 207 PHE B CA 1
ATOM 5338 C C . PHE C 1 206 ? 25.268 -12.933 37.015 1.00 22.28 207 PHE B C 1
ATOM 5339 O O . PHE C 1 206 ? 25.176 -11.937 36.295 1.00 16.63 207 PHE B O 1
ATOM 5347 N N . ASP C 1 207 ? 26.320 -13.745 37.008 1.00 22.10 208 ASP B N 1
ATOM 5348 C CA . ASP C 1 207 ? 27.452 -13.525 36.116 1.00 20.43 208 ASP B CA 1
ATOM 5349 C C . ASP C 1 207 ? 26.969 -13.493 34.671 1.00 20.60 208 ASP B C 1
ATOM 5350 O O . ASP C 1 207 ? 27.338 -12.609 33.901 1.00 18.33 208 ASP B O 1
ATOM 5355 N N . SER C 1 208 ? 26.123 -14.452 34.307 1.00 18.25 209 SER B N 1
ATOM 5356 C CA . SER C 1 208 ? 25.602 -14.517 32.947 1.00 21.44 209 SER B CA 1
ATOM 5357 C C . SER C 1 208 ? 24.739 -13.296 32.629 1.00 21.71 209 SER B C 1
ATOM 5358 O O . SER C 1 208 ? 24.757 -12.770 31.506 1.00 15.71 209 SER B O 1
ATOM 5361 N N . TRP C 1 209 ? 23.984 -12.853 33.626 1.00 20.51 210 TRP B N 1
ATOM 5362 C CA . TRP C 1 209 ? 23.120 -11.687 33.473 1.00 18.86 210 TRP B CA 1
ATOM 5363 C C . TRP C 1 209 ? 23.944 -10.417 33.269 1.00 20.38 210 TRP B C 1
ATOM 5364 O O . TRP C 1 209 ? 23.600 -9.569 32.443 1.00 16.48 210 TRP B O 1
ATOM 5375 N N . VAL C 1 210 ? 25.029 -10.269 34.023 1.00 13.53 211 VAL B N 1
ATOM 5376 C CA . VAL C 1 210 ? 25.898 -9.108 33.827 1.00 12.61 211 VAL B CA 1
ATOM 5377 C C . VAL C 1 210 ? 26.453 -9.106 32.401 1.00 16.50 211 VAL B C 1
ATOM 5378 O O . VAL C 1 210 ? 26.406 -8.093 31.716 1.00 12.56 211 VAL B O 1
ATOM 5382 N N . LYS C 1 211 ? 26.948 -10.246 31.933 1.00 16.33 212 LYS B N 1
ATOM 5383 C CA . LYS C 1 211 ? 27.583 -10.277 30.617 1.00 15.52 212 LYS B CA 1
ATOM 5384 C C . LYS C 1 211 ? 26.592 -10.081 29.454 1.00 14.47 212 LYS B C 1
ATOM 5385 O O . LYS C 1 211 ? 26.967 -9.612 28.389 1.00 16.97 212 LYS B O 1
ATOM 5391 N N . SER C 1 212 ? 25.330 -10.426 29.666 1.00 19.92 213 SER B N 1
ATOM 5392 C CA . SER C 1 212 ? 24.314 -10.221 28.637 1.00 18.16 213 SER B CA 1
ATOM 5393 C C . SER C 1 212 ? 23.710 -8.814 28.714 1.00 14.54 213 SER B C 1
ATOM 5394 O O . SER C 1 212 ? 22.976 -8.394 27.816 1.00 18.03 213 SER B O 1
ATOM 5397 N N . SER C 1 213 ? 24.000 -8.084 29.785 1.00 15.03 214 SER B N 1
ATOM 5398 C CA . SER C 1 213 ? 23.375 -6.771 29.986 1.00 15.01 214 SER B CA 1
ATOM 5399 C C . SER C 1 213 ? 24.294 -5.616 29.620 1.00 18.45 214 SER B C 1
ATOM 5400 O O . SER C 1 213 ? 23.830 -4.502 29.372 1.00 18.83 214 SER B O 1
ATOM 5403 N N . THR C 1 214 ? 25.598 -5.865 29.613 1.00 9.83 215 THR B N 1
ATOM 5404 C CA . THR C 1 214 ? 26.524 -4.836 29.147 1.00 12.01 215 THR B CA 1
ATOM 5405 C C . THR C 1 214 ? 27.127 -5.279 27.817 1.00 10.98 215 THR B C 1
ATOM 5406 O O . THR C 1 214 ? 27.540 -6.438 27.661 1.00 10.98 215 THR B O 1
ATOM 5410 N N . PRO C 1 215 ? 27.130 -4.367 26.829 1.00 9.67 216 PRO B N 1
ATOM 5411 C CA . PRO C 1 215 ? 27.543 -4.775 25.486 1.00 13.96 216 PRO B CA 1
ATOM 5412 C C . PRO C 1 215 ? 29.023 -5.114 25.431 1.00 11.77 216 PRO B C 1
ATOM 5413 O O . PRO C 1 215 ? 29.447 -5.734 24.451 1.00 12.49 216 PRO B O 1
ATOM 5417 N N . SER C 1 216 ? 29.789 -4.734 26.456 1.00 10.87 217 SER B N 1
ATOM 5418 C CA . SER C 1 216 ? 31.196 -5.143 26.533 1.00 11.79 217 SER B CA 1
ATOM 5419 C C . SER C 1 216 ? 31.303 -6.605 26.960 1.00 13.23 217 SER B C 1
ATOM 5420 O O . SER C 1 216 ? 32.391 -7.181 26.939 1.00 13.87 217 SER B O 1
ATOM 5423 N N . GLN C 1 217 ? 30.172 -7.181 27.375 1.00 12.63 218 GLN B N 1
ATOM 5424 C CA . GLN C 1 217 ? 30.071 -8.613 27.697 1.00 13.71 218 GLN B CA 1
ATOM 5425 C C . GLN C 1 217 ? 31.029 -9.080 28.790 1.00 17.57 218 GLN B C 1
ATOM 5426 O O . GLN C 1 217 ? 31.490 -10.215 28.770 1.00 15.71 218 GLN B O 1
ATOM 5432 N N . ARG C 1 218 ? 31.314 -8.206 29.748 1.00 15.91 219 ARG B N 1
ATOM 5433 C CA . ARG C 1 218 ? 32.243 -8.529 30.821 1.00 15.91 219 ARG B CA 1
ATOM 5434 C C . ARG C 1 218 ? 32.067 -7.560 31.981 1.00 13.52 219 ARG B C 1
ATOM 5435 O O . ARG C 1 218 ? 31.543 -6.441 31.807 1.00 12.31 219 ARG B O 1
ATOM 5443 N N . TRP C 1 219 ? 32.501 -7.992 33.164 1.00 14.22 220 TRP B N 1
ATOM 5444 C CA . TRP C 1 219 ? 32.605 -7.110 34.324 1.00 13.68 220 TRP B CA 1
ATOM 5445 C C . TRP C 1 219 ? 33.767 -6.156 34.100 1.00 13.57 220 TRP B C 1
ATOM 5446 O O . TRP C 1 219 ? 34.694 -6.469 33.345 1.00 14.35 220 TRP B O 1
ATOM 5457 N N . GLY C 1 220 ? 33.729 -5.000 34.761 1.00 12.76 221 GLY B N 1
ATOM 5458 C CA . GLY C 1 220 ? 34.870 -4.090 34.763 1.00 12.84 221 GLY B CA 1
ATOM 5459 C C . GLY C 1 220 ? 35.893 -4.531 35.803 1.00 14.10 221 GLY B C 1
ATOM 5460 O O . GLY C 1 220 ? 35.581 -5.349 36.673 1.00 15.62 221 GLY B O 1
ATOM 5461 N N . ARG C 1 221 ? 37.116 -4.012 35.708 1.00 17.27 222 ARG B N 1
ATOM 5462 C CA . ARG C 1 221 ? 38.121 -4.226 36.751 1.00 19.20 222 ARG B CA 1
ATOM 5463 C C . ARG C 1 221 ? 38.270 -2.935 37.556 1.00 17.49 222 ARG B C 1
ATOM 5464 O O . ARG C 1 221 ? 37.968 -1.857 37.045 1.00 14.21 222 ARG B O 1
ATOM 5472 N N . PRO C 1 222 ? 38.715 -3.044 38.822 1.00 18.09 223 PRO B N 1
ATOM 5473 C CA . PRO C 1 222 ? 38.844 -1.828 39.632 1.00 18.84 223 PRO B CA 1
ATOM 5474 C C . PRO C 1 222 ? 39.785 -0.803 39.003 1.00 19.43 223 PRO B C 1
ATOM 5475 O O . PRO C 1 222 ? 39.494 0.383 39.084 1.00 15.76 223 PRO B O 1
ATOM 5479 N N . GLU C 1 223 ? 40.876 -1.229 38.374 1.00 16.89 224 GLU B N 1
ATOM 5480 C CA . GLU C 1 223 ? 41.773 -0.242 37.768 1.00 19.76 224 GLU B CA 1
ATOM 5481 C C . GLU C 1 223 ? 41.142 0.475 36.567 1.00 19.79 224 GLU B C 1
ATOM 5482 O O . GLU C 1 223 ? 41.683 1.471 36.073 1.00 17.24 224 GLU B O 1
ATOM 5488 N N . GLU C 1 224 ? 39.989 -0.009 36.108 1.00 18.84 225 GLU B N 1
ATOM 5489 C CA . GLU C 1 224 ? 39.298 0.650 35.009 1.00 16.55 225 GLU B CA 1
ATOM 5490 C C . GLU C 1 224 ? 38.444 1.809 35.500 1.00 15.19 225 GLU B C 1
ATOM 5491 O O . GLU C 1 224 ? 37.778 2.478 34.700 1.00 13.81 225 GLU B O 1
ATOM 5497 N N . LEU C 1 225 ? 38.462 2.040 36.813 1.00 12.44 226 LEU B N 1
ATOM 5498 C CA . LEU C 1 225 ? 37.812 3.216 37.396 1.00 16.25 226 LEU B CA 1
ATOM 5499 C C . LEU C 1 225 ? 38.807 4.338 37.694 1.00 17.14 226 LEU B C 1
ATOM 5500 O O . LEU C 1 225 ? 38.420 5.484 37.948 1.00 14.82 226 LEU B O 1
ATOM 5505 N N . ILE C 1 226 ? 40.090 4.001 37.672 1.00 15.43 227 ILE B N 1
ATOM 5506 C CA . ILE C 1 226 ? 41.138 4.919 38.098 1.00 14.08 227 ILE B CA 1
ATOM 5507 C C . ILE C 1 226 ? 41.259 6.148 37.192 1.00 14.08 227 ILE B C 1
ATOM 5508 O O . ILE C 1 226 ? 41.414 7.274 37.675 1.00 16.19 227 ILE B O 1
ATOM 5513 N N . GLY C 1 227 ? 41.176 5.928 35.882 1.00 13.27 228 GLY B N 1
ATOM 5514 C CA . GLY C 1 227 ? 41.250 7.011 34.911 1.00 14.80 228 GLY B CA 1
ATOM 5515 C C . GLY C 1 227 ? 40.215 8.093 35.157 1.00 13.42 228 GLY B C 1
ATOM 5516 O O . GLY C 1 227 ? 40.539 9.289 35.153 1.00 13.51 228 GLY B O 1
ATOM 5517 N N . THR C 1 228 ? 38.977 7.669 35.396 1.00 13.46 229 THR B N 1
ATOM 5518 C CA . THR C 1 228 ? 37.881 8.599 35.664 1.00 11.28 229 THR B CA 1
ATOM 5519 C C . THR C 1 228 ? 38.141 9.373 36.954 1.00 11.04 229 THR B C 1
ATOM 5520 O O . THR C 1 228 ? 37.917 10.583 37.013 1.00 10.94 229 THR B O 1
ATOM 5524 N N . ALA C 1 229 ? 38.648 8.688 37.978 1.00 13.24 230 ALA B N 1
ATOM 5525 C CA . ALA C 1 229 ? 38.997 9.370 39.225 1.00 13.06 230 ALA B CA 1
ATOM 5526 C C . ALA C 1 229 ? 40.087 10.434 39.027 1.00 14.13 230 ALA B C 1
ATOM 5527 O O . ALA C 1 229 ? 39.949 11.577 39.484 1.00 14.82 230 ALA B O 1
ATOM 5529 N N . ILE C 1 230 ? 41.175 10.056 38.364 1.00 13.05 231 ILE B N 1
ATOM 5530 C CA . ILE C 1 230 ? 42.261 10.993 38.087 1.00 17.35 231 ILE B CA 1
ATOM 5531 C C . ILE C 1 230 ? 41.764 12.156 37.216 1.00 15.10 231 ILE B C 1
ATOM 5532 O O . ILE C 1 230 ? 42.103 13.317 37.454 1.00 15.57 231 ILE B O 1
ATOM 5537 N N . PHE C 1 231 ? 40.973 11.825 36.203 1.00 12.28 232 PHE B N 1
ATOM 5538 C CA . PHE C 1 231 ? 40.336 12.809 35.322 1.00 16.07 232 PHE B CA 1
ATOM 5539 C C . PHE C 1 231 ? 39.534 13.843 36.111 1.00 13.69 232 PHE B C 1
ATOM 5540 O O . PHE C 1 231 ? 39.715 15.044 35.935 1.00 12.34 232 PHE B O 1
ATOM 5548 N N . LEU C 1 232 ? 38.653 13.377 36.987 1.00 11.10 233 LEU B N 1
ATOM 5549 C CA . LEU C 1 232 ? 37.822 14.294 37.772 1.00 11.85 233 LEU B CA 1
ATOM 5550 C C . LEU C 1 232 ? 38.591 14.994 38.897 1.00 14.45 233 LEU B C 1
ATOM 5551 O O . LEU C 1 232 ? 38.070 15.914 39.529 1.00 16.69 233 LEU B O 1
ATOM 5556 N N . SER C 1 233 ? 39.828 14.567 39.147 1.00 14.44 234 SER B N 1
ATOM 5557 C CA . SER C 1 233 ? 40.632 15.181 40.192 1.00 13.20 234 SER B CA 1
ATOM 5558 C C . SER C 1 233 ? 41.619 16.187 39.614 1.00 14.07 234 SER B C 1
ATOM 5559 O O . SER C 1 233 ? 42.261 16.911 40.361 1.00 15.08 234 SER B O 1
ATOM 5562 N N . SER C 1 234 ? 41.746 16.225 38.291 1.00 19.45 235 SER B N 1
ATOM 5563 C CA . SER C 1 234 ? 42.848 16.957 37.650 1.00 18.63 235 SER B CA 1
ATOM 5564 C C . SER C 1 234 ? 42.383 18.199 36.900 1.00 26.42 235 SER B C 1
ATOM 5565 O O . SER C 1 234 ? 41.187 18.469 36.807 1.00 13.53 235 SER B O 1
ATOM 5568 N N . LYS C 1 235 ? 43.339 18.950 36.357 1.00 15.71 236 LYS B N 1
ATOM 5569 C CA . LYS C 1 235 ? 43.017 20.147 35.576 1.00 18.93 236 LYS B CA 1
ATOM 5570 C C . LYS C 1 235 ? 42.086 19.864 34.400 1.00 17.80 236 LYS B C 1
ATOM 5571 O O . LYS C 1 235 ? 41.395 20.762 33.912 1.00 20.98 236 LYS B O 1
ATOM 5577 N N . ALA C 1 236 ? 42.056 18.612 33.954 1.00 16.76 237 ALA B N 1
ATOM 5578 C CA . ALA C 1 236 ? 41.214 18.216 32.828 1.00 15.65 237 ALA B CA 1
ATOM 5579 C C . ALA C 1 236 ? 39.735 18.428 33.100 1.00 17.07 237 ALA B C 1
ATOM 5580 O O . ALA C 1 236 ? 38.941 18.519 32.161 1.00 18.91 237 ALA B O 1
ATOM 5582 N N . SER C 1 237 ? 39.357 18.484 34.376 1.00 13.16 238 SER B N 1
ATOM 5583 C CA . SER C 1 237 ? 37.947 18.641 34.740 1.00 11.49 238 SER B CA 1
ATOM 5584 C C . SER C 1 237 ? 37.618 20.040 35.251 1.00 12.12 238 SER B C 1
ATOM 5585 O O . SER C 1 237 ? 36.600 20.234 35.910 1.00 14.85 238 SER B O 1
ATOM 5588 N N . ASP C 1 238 ? 38.471 21.016 34.955 1.00 14.60 239 ASP B N 1
ATOM 5589 C CA . ASP C 1 238 ? 38.250 22.382 35.447 1.00 17.37 239 ASP B CA 1
ATOM 5590 C C . ASP C 1 238 ? 36.887 22.993 35.062 1.00 11.85 239 ASP B C 1
ATOM 5591 O O . ASP C 1 238 ? 36.286 23.727 35.855 1.00 16.77 239 ASP B O 1
ATOM 5596 N N . TYR C 1 239 ? 36.381 22.670 33.876 1.00 12.50 240 TYR B N 1
ATOM 5597 C CA . TYR C 1 239 ? 35.079 23.195 33.443 1.00 10.85 240 TYR B CA 1
ATOM 5598 C C . TYR C 1 239 ? 34.013 22.096 33.403 1.00 9.67 240 TYR B C 1
ATOM 5599 O O . TYR C 1 239 ? 33.025 22.201 32.672 1.00 9.63 240 TYR B O 1
ATOM 5608 N N . ILE C 1 240 ? 34.223 21.033 34.172 1.00 9.25 241 ILE B N 1
ATOM 5609 C CA . ILE C 1 240 ? 33.190 20.005 34.360 1.00 9.12 241 ILE B CA 1
ATOM 5610 C C . ILE C 1 240 ? 32.656 20.113 35.789 1.00 8.15 241 ILE B C 1
ATOM 5611 O O . ILE C 1 240 ? 33.425 20.071 36.760 1.00 9.94 241 ILE B O 1
ATOM 5616 N N . ASN C 1 241 ? 31.340 20.257 35.922 1.00 7.67 242 ASN B N 1
ATOM 5617 C CA . ASN C 1 241 ? 30.752 20.455 37.240 1.00 9.34 242 ASN B CA 1
ATOM 5618 C C . ASN C 1 241 ? 29.352 19.880 37.300 1.00 11.46 242 ASN B C 1
ATOM 5619 O O . ASN C 1 241 ? 28.549 20.081 36.384 1.00 14.44 242 ASN B O 1
ATOM 5624 N N . GLY C 1 242 ? 29.072 19.139 38.367 1.00 9.49 243 GLY B N 1
ATOM 5625 C CA . GLY C 1 242 ? 27.763 18.543 38.568 1.00 9.38 243 GLY B CA 1
ATOM 5626 C C . GLY C 1 242 ? 27.441 17.353 37.680 1.00 13.60 243 GLY B C 1
ATOM 5627 O O . GLY C 1 242 ? 26.270 16.985 37.527 1.00 12.52 243 GLY B O 1
ATOM 5628 N N . GLN C 1 243 ? 28.461 16.732 37.099 1.00 7.91 244 GLN B N 1
ATOM 5629 C CA . GLN C 1 243 ? 28.232 15.602 36.190 1.00 9.02 244 GLN B CA 1
ATOM 5630 C C . GLN C 1 243 ? 28.492 14.257 36.853 1.00 10.73 244 GLN B C 1
ATOM 5631 O O . GLN C 1 243 ? 29.325 14.155 37.747 1.00 14.05 244 GLN B O 1
ATOM 5637 N N . ILE C 1 244 ? 27.778 13.228 36.408 1.00 8.64 245 ILE B N 1
ATOM 5638 C CA . ILE C 1 244 ? 28.096 11.860 36.810 1.00 6.49 245 ILE B CA 1
ATOM 5639 C C . ILE C 1 244 ? 28.527 11.072 35.586 1.00 11.15 245 ILE B C 1
ATOM 5640 O O . ILE C 1 244 ? 27.833 11.054 34.565 1.00 8.59 245 ILE B O 1
ATOM 5645 N N . ILE C 1 245 ? 29.688 10.436 35.680 1.00 8.10 246 ILE B N 1
ATOM 5646 C CA . ILE C 1 245 ? 30.187 9.633 34.582 1.00 9.06 246 ILE B CA 1
ATOM 5647 C C . ILE C 1 245 ? 30.044 8.167 34.960 1.00 10.75 246 ILE B C 1
ATOM 5648 O O . ILE C 1 245 ? 30.609 7.704 35.964 1.00 6.85 246 ILE B O 1
ATOM 5653 N N . TYR C 1 246 ? 29.270 7.434 34.168 1.00 10.28 247 TYR B N 1
ATOM 5654 C CA . TYR C 1 246 ? 29.062 6.017 34.427 1.00 6.82 247 TYR B CA 1
ATOM 5655 C C . TYR C 1 246 ? 30.166 5.220 33.738 1.00 8.31 247 TYR B C 1
ATOM 5656 O O . TYR C 1 246 ? 30.542 5.511 32.603 1.00 10.73 247 TYR B O 1
ATOM 5665 N N . VAL C 1 247 ? 30.702 4.231 34.451 1.00 11.96 248 VAL B N 1
ATOM 5666 C CA . VAL C 1 247 ? 31.784 3.401 33.950 1.00 6.94 248 VAL B CA 1
ATOM 5667 C C . VAL C 1 247 ? 31.272 1.975 34.009 1.00 10.31 248 VAL B C 1
ATOM 5668 O O . VAL C 1 247 ? 31.459 1.273 35.009 1.00 7.76 248 VAL B O 1
ATOM 5672 N N . ASP C 1 248 ? 30.586 1.563 32.941 1.00 9.62 249 ASP B N 1
ATOM 5673 C CA . ASP C 1 248 ? 29.751 0.365 33.007 1.00 12.53 249 ASP B CA 1
ATOM 5674 C C . ASP C 1 248 ? 29.817 -0.523 31.770 1.00 7.65 249 ASP B C 1
ATOM 5675 O O . ASP C 1 248 ? 29.047 -1.479 31.637 1.00 13.22 249 ASP B O 1
ATOM 5680 N N . GLY C 1 249 ? 30.742 -0.211 30.869 1.00 7.92 250 GLY B N 1
ATOM 5681 C CA . GLY C 1 249 ? 30.944 -1.021 29.679 1.00 8.53 250 GLY B CA 1
ATOM 5682 C C . GLY C 1 249 ? 29.833 -0.839 28.660 1.00 8.83 250 GLY B C 1
ATOM 5683 O O . GLY C 1 249 ? 29.814 -1.540 27.642 1.00 11.08 250 GLY B O 1
ATOM 5684 N N . GLY C 1 250 ? 28.904 0.079 28.944 1.00 7.25 251 GLY B N 1
ATOM 5685 C CA . GLY C 1 250 ? 27.796 0.380 28.045 1.00 13.74 251 GLY B CA 1
ATOM 5686 C C . GLY C 1 250 ? 26.427 -0.072 28.535 1.00 12.39 251 GLY B C 1
ATOM 5687 O O . GLY C 1 250 ? 25.442 -0.030 27.787 1.00 6.87 251 GLY B O 1
ATOM 5688 N N . TRP C 1 251 ? 26.350 -0.512 29.787 1.00 9.80 252 TRP B N 1
ATOM 5689 C CA . TRP C 1 251 ? 25.101 -1.056 30.336 1.00 11.86 252 TRP B CA 1
ATOM 5690 C C . TRP C 1 251 ? 23.913 -0.105 30.180 1.00 12.90 252 TRP B C 1
ATOM 5691 O O . TRP C 1 251 ? 22.893 -0.469 29.573 1.00 9.06 252 TRP B O 1
ATOM 5702 N N . LEU C 1 252 ? 24.030 1.103 30.728 1.00 9.05 253 LEU B N 1
ATOM 5703 C CA . LEU C 1 252 ? 22.902 2.046 30.704 1.00 8.12 253 LEU B CA 1
ATOM 5704 C C . LEU C 1 252 ? 22.513 2.460 29.284 1.00 11.25 253 LEU B C 1
ATOM 5705 O O . LEU C 1 252 ? 21.354 2.803 29.016 1.00 16.04 253 LEU B O 1
ATOM 5710 N N . ALA C 1 253 ? 23.477 2.398 28.373 1.00 9.50 254 ALA B N 1
ATOM 5711 C CA . ALA C 1 253 ? 23.266 2.779 26.980 1.00 8.75 254 ALA B CA 1
ATOM 5712 C C . ALA C 1 253 ? 22.390 1.792 26.207 1.00 11.10 254 ALA B C 1
ATOM 5713 O O . ALA C 1 253 ? 21.844 2.136 25.155 1.00 10.36 254 ALA B O 1
ATOM 5715 N N . VAL C 1 254 ? 22.252 0.569 26.714 1.00 10.01 255 VAL B N 1
ATOM 5716 C CA . VAL C 1 254 ? 21.563 -0.486 25.970 1.00 8.11 255 VAL B CA 1
ATOM 5717 C C . VAL C 1 254 ? 20.223 -0.882 26.593 1.00 13.82 255 VAL B C 1
ATOM 5718 O O . VAL C 1 254 ? 20.131 -1.143 27.796 1.00 11.83 255 VAL B O 1
ATOM 5722 N N . LEU C 1 255 ? 19.189 -0.930 25.760 1.00 15.27 256 LEU B N 1
ATOM 5723 C CA . LEU C 1 255 ? 17.829 -1.169 26.229 1.00 14.19 256 LEU B CA 1
ATOM 5724 C C . LEU C 1 255 ? 17.696 -2.560 26.831 1.00 20.93 256 LEU B C 1
ATOM 5725 O O . LEU C 1 255 ? 17.010 -2.758 27.844 1.00 19.11 256 LEU B O 1
ATOM 5731 N N . ALA D 1 3 ? 50.803 3.447 29.236 1.00 34.38 4 ALA C N 1
ATOM 5732 C CA . ALA D 1 3 ? 50.457 4.493 30.203 1.00 35.32 4 ALA C CA 1
ATOM 5733 C C . ALA D 1 3 ? 49.027 4.971 29.998 1.00 32.76 4 ALA C C 1
ATOM 5734 O O . ALA D 1 3 ? 48.528 4.979 28.872 1.00 30.92 4 ALA C O 1
ATOM 5736 N N . LEU D 1 4 ? 48.385 5.389 31.088 1.00 30.76 5 LEU C N 1
ATOM 5737 C CA . LEU D 1 4 ? 46.936 5.574 31.125 1.00 29.85 5 LEU C CA 1
ATOM 5738 C C . LEU D 1 4 ? 46.360 6.599 30.146 1.00 25.73 5 LEU C C 1
ATOM 5739 O O . LEU D 1 4 ? 45.311 6.361 29.551 1.00 29.19 5 LEU C O 1
ATOM 5744 N N . PHE D 1 5 ? 47.026 7.738 29.985 1.00 22.44 6 PHE C N 1
ATOM 5745 C CA . PHE D 1 5 ? 46.495 8.789 29.112 1.00 24.48 6 PHE C CA 1
ATOM 5746 C C . PHE D 1 5 ? 47.352 9.015 27.863 1.00 26.25 6 PHE C C 1
ATOM 5747 O O . PHE D 1 5 ? 47.079 9.907 27.061 1.00 26.29 6 PHE C O 1
ATOM 5755 N N . ASP D 1 6 ? 48.386 8.198 27.696 1.00 22.34 7 ASP C N 1
ATOM 5756 C CA . ASP D 1 6 ? 49.275 8.327 26.547 1.00 21.93 7 ASP C CA 1
ATOM 5757 C C . ASP D 1 6 ? 48.625 7.796 25.268 1.00 26.11 7 ASP C C 1
ATOM 5758 O O . ASP D 1 6 ? 48.081 6.688 25.256 1.00 23.29 7 ASP C O 1
ATOM 5763 N N . LEU D 1 7 ? 48.677 8.578 24.193 1.00 20.78 8 LEU C N 1
ATOM 5764 C CA . LEU D 1 7 ? 48.082 8.154 22.930 1.00 21.96 8 LEU C CA 1
ATOM 5765 C C . LEU D 1 7 ? 49.132 7.743 21.891 1.00 22.45 8 LEU C C 1
ATOM 5766 O O . LEU D 1 7 ? 48.814 7.569 20.712 1.00 20.13 8 LEU C O 1
ATOM 5771 N N . THR D 1 8 ? 50.379 7.589 22.322 1.00 23.53 9 THR C N 1
ATOM 5772 C CA . THR D 1 8 ? 51.444 7.216 21.393 1.00 23.50 9 THR C CA 1
ATOM 5773 C C . THR D 1 8 ? 51.103 5.873 20.752 1.00 25.58 9 THR C C 1
ATOM 5774 O O . THR D 1 8 ? 50.687 4.934 21.436 1.00 25.63 9 THR C O 1
ATOM 5778 N N . GLY D 1 9 ? 51.233 5.800 19.433 1.00 22.89 10 GLY C N 1
ATOM 5779 C CA . GLY D 1 9 ? 50.915 4.582 18.713 1.00 23.14 10 GLY C CA 1
ATOM 5780 C C . GLY D 1 9 ? 49.518 4.594 18.126 1.00 26.19 10 GLY C C 1
ATOM 5781 O O . GLY D 1 9 ? 49.145 3.661 17.406 1.00 26.92 10 GLY C O 1
ATOM 5782 N N . LYS D 1 10 ? 48.748 5.643 18.426 1.00 22.69 11 LYS C N 1
ATOM 5783 C CA . LYS D 1 10 ? 47.380 5.766 17.933 1.00 21.42 11 LYS C CA 1
ATOM 5784 C C . LYS D 1 10 ? 47.298 6.866 16.890 1.00 20.57 11 LYS C C 1
ATOM 5785 O O . LYS D 1 10 ? 47.952 7.901 17.020 1.00 22.61 11 LYS C O 1
ATOM 5791 N N . THR D 1 11 ? 46.502 6.638 15.854 1.00 18.25 12 THR C N 1
ATOM 5792 C CA . THR D 1 11 ? 46.245 7.674 14.869 1.00 18.01 12 THR C CA 1
ATOM 5793 C C . THR D 1 11 ? 44.788 8.110 14.995 1.00 18.56 12 THR C C 1
ATOM 5794 O O . THR D 1 11 ? 43.885 7.270 15.071 1.00 20.12 12 THR C O 1
ATOM 5798 N N . ALA D 1 12 ? 44.569 9.421 15.050 1.00 19.85 13 ALA C N 1
ATOM 5799 C CA . ALA D 1 12 ? 43.224 9.970 15.204 1.00 17.32 13 ALA C CA 1
ATOM 5800 C C . ALA D 1 12 ? 42.798 10.768 13.991 1.00 25.68 13 ALA C C 1
ATOM 5801 O O . ALA D 1 12 ? 43.602 11.498 13.396 1.00 22.03 13 ALA C O 1
ATOM 5803 N N . LEU D 1 13 ? 41.519 10.642 13.650 1.00 15.46 14 LEU C N 1
ATOM 5804 C CA . LEU D 1 13 ? 40.905 11.458 12.616 1.00 19.58 14 LEU C CA 1
ATOM 5805 C C . LEU D 1 13 ? 39.848 12.341 13.283 1.00 16.15 14 LEU C C 1
ATOM 5806 O O . LEU D 1 13 ? 38.967 11.836 13.988 1.00 14.79 14 LEU C O 1
ATOM 5811 N N . VAL D 1 14 ? 39.958 13.652 13.086 1.00 15.01 15 VAL C N 1
ATOM 5812 C CA . VAL D 1 14 ? 38.984 14.611 13.608 1.00 14.88 15 VAL C CA 1
ATOM 5813 C C . VAL D 1 14 ? 38.315 15.339 12.446 1.00 14.62 15 VAL C C 1
ATOM 5814 O O . VAL D 1 14 ? 38.979 16.053 11.705 1.00 16.68 15 VAL C O 1
ATOM 5818 N N . THR D 1 15 ? 37.009 15.171 12.279 1.00 13.97 16 THR C N 1
ATOM 5819 C CA . THR D 1 15 ? 36.338 15.828 11.160 1.00 15.83 16 THR C CA 1
ATOM 5820 C C . THR D 1 15 ? 36.055 17.285 11.513 1.00 18.38 16 THR C C 1
ATOM 5821 O O . THR D 1 15 ? 35.852 17.606 12.685 1.00 17.25 16 THR C O 1
ATOM 5825 N N . GLY D 1 16 ? 36.056 18.160 10.507 1.00 19.66 17 GLY C N 1
ATOM 5826 C CA . GLY D 1 16 ? 35.730 19.561 10.719 1.00 18.54 17 GLY C CA 1
ATOM 5827 C C . GLY D 1 16 ? 36.723 20.222 11.652 1.00 20.16 17 GLY C C 1
ATOM 5828 O O . GLY D 1 16 ? 36.339 20.941 12.578 1.00 20.10 17 GLY C O 1
ATOM 5829 N N . SER D 1 17 ? 38.005 19.973 11.411 1.00 16.31 18 SER C N 1
ATOM 5830 C CA . SER D 1 17 ? 39.050 20.376 12.347 1.00 22.10 18 SER C CA 1
ATOM 5831 C C . SER D 1 17 ? 40.037 21.375 11.757 1.00 23.25 18 SER C C 1
ATOM 5832 O O . SER D 1 17 ? 41.133 21.556 12.287 1.00 22.53 18 SER C O 1
ATOM 5835 N N . ALA D 1 18 ? 39.656 22.024 10.662 1.00 22.17 19 ALA C N 1
ATOM 5836 C CA . ALA D 1 18 ? 40.503 23.067 10.093 1.00 25.56 19 ALA C CA 1
ATOM 5837 C C . ALA D 1 18 ? 40.549 24.255 11.052 1.00 27.27 19 ALA C C 1
ATOM 5838 O O . ALA D 1 18 ? 41.571 24.930 11.173 1.00 31.08 19 ALA C O 1
ATOM 5840 N N . ARG D 1 19 ? 39.427 24.500 11.723 1.00 23.62 20 ARG C N 1
ATOM 5841 C CA . ARG D 1 19 ? 39.287 25.621 12.654 1.00 24.18 20 ARG C CA 1
ATOM 5842 C C . ARG D 1 19 ? 38.462 25.250 13.888 1.00 25.50 20 ARG C C 1
ATOM 5843 O O . ARG D 1 19 ? 37.889 24.157 13.966 1.00 24.54 20 ARG C O 1
ATOM 5851 N N . GLY D 1 20 ? 38.409 26.173 14.847 1.00 22.47 21 GLY C N 1
ATOM 5852 C CA . GLY D 1 20 ? 37.529 26.055 15.996 1.00 21.00 21 GLY C CA 1
ATOM 5853 C C . GLY D 1 20 ? 37.824 24.885 16.916 1.00 18.43 21 GLY C C 1
ATOM 5854 O O . GLY D 1 20 ? 38.967 24.463 17.051 1.00 18.77 21 GLY C O 1
ATOM 5855 N N . LEU D 1 21 ? 36.787 24.364 17.563 1.00 17.54 22 LEU C N 1
ATOM 5856 C CA . LEU D 1 21 ? 36.970 23.300 18.548 1.00 21.41 22 LEU C CA 1
ATOM 5857 C C . LEU D 1 21 ? 37.581 22.029 17.956 1.00 21.85 22 LEU C C 1
ATOM 5858 O O . LEU D 1 21 ? 38.281 21.296 18.656 1.00 22.76 22 LEU C O 1
ATOM 5863 N N . GLY D 1 22 ? 37.331 21.771 16.673 1.00 20.00 23 GLY C N 1
ATOM 5864 C CA . GLY D 1 22 ? 37.891 20.594 16.015 1.00 16.07 23 GLY C CA 1
ATOM 5865 C C . GLY D 1 22 ? 39.402 20.674 15.905 1.00 23.41 23 GLY C C 1
ATOM 5866 O O . GLY D 1 22 ? 40.117 19.676 16.077 1.00 20.38 23 GLY C O 1
ATOM 5867 N N . PHE D 1 23 ? 39.894 21.870 15.605 1.00 17.80 24 PHE C N 1
ATOM 5868 C CA . PHE D 1 23 ? 41.326 22.102 15.559 1.00 18.75 24 PHE C CA 1
ATOM 5869 C C . PHE D 1 23 ? 41.926 21.940 16.948 1.00 18.97 24 PHE C C 1
ATOM 5870 O O . PHE D 1 23 ? 43.037 21.430 17.093 1.00 19.69 24 PHE C O 1
ATOM 5878 N N . ALA D 1 24 ? 41.192 22.381 17.967 1.00 18.78 25 ALA C N 1
ATOM 5879 C CA . ALA D 1 24 ? 41.645 22.234 19.348 1.00 21.78 25 ALA C CA 1
ATOM 5880 C C . ALA D 1 24 ? 41.797 20.764 19.717 1.00 25.42 25 ALA C C 1
ATOM 5881 O O . ALA D 1 24 ? 42.833 20.353 20.252 1.00 24.25 25 ALA C O 1
ATOM 5883 N N . TYR D 1 25 ? 40.764 19.978 19.425 1.00 22.43 26 TYR C N 1
ATOM 5884 C CA . TYR D 1 25 ? 40.801 18.540 19.667 1.00 23.03 26 TYR C CA 1
ATOM 5885 C C . TYR D 1 25 ? 42.028 17.918 19.015 1.00 21.30 26 TYR C C 1
ATOM 5886 O O . TYR D 1 25 ? 42.755 17.149 19.645 1.00 23.23 26 TYR C O 1
ATOM 5895 N N . ALA D 1 26 ? 42.255 18.254 17.746 1.00 17.46 27 ALA C N 1
ATOM 5896 C CA . ALA D 1 26 ? 43.390 17.715 17.003 1.00 24.91 27 ALA C CA 1
ATOM 5897 C C . ALA D 1 26 ? 44.716 18.032 17.691 1.00 29.27 27 ALA C C 1
ATOM 5898 O O . ALA D 1 26 ? 45.542 17.138 17.907 1.00 19.05 27 ALA C O 1
ATOM 5900 N N . GLU D 1 27 ? 44.919 19.303 18.034 1.00 23.97 28 GLU C N 1
ATOM 5901 C CA . GLU D 1 27 ? 46.131 19.709 18.741 1.00 29.97 28 GLU C CA 1
ATOM 5902 C C . GLU D 1 27 ? 46.249 18.992 20.085 1.00 28.04 28 GLU C C 1
ATOM 5903 O O . GLU D 1 27 ? 47.348 18.578 20.487 1.00 25.21 28 GLU C O 1
ATOM 5909 N N . GLY D 1 28 ? 45.115 18.855 20.769 1.00 25.15 29 GLY C N 1
ATOM 5910 C CA . GLY D 1 28 ? 45.049 18.154 22.041 1.00 24.74 29 GLY C CA 1
ATOM 5911 C C . GLY D 1 28 ? 45.493 16.701 21.958 1.00 23.75 29 GLY C C 1
ATOM 5912 O O . GLY D 1 28 ? 46.300 16.240 22.772 1.00 21.19 29 GLY C O 1
ATOM 5913 N N . LEU D 1 29 ? 44.976 15.975 20.973 1.00 18.62 30 LEU C N 1
ATOM 5914 C CA . LEU D 1 29 ? 45.351 14.573 20.806 1.00 18.48 30 LEU C CA 1
ATOM 5915 C C . LEU D 1 29 ? 46.826 14.450 20.428 1.00 22.09 30 LEU C C 1
ATOM 5916 O O . LEU D 1 29 ? 47.514 13.546 20.893 1.00 19.66 30 LEU C O 1
ATOM 5921 N N . ALA D 1 30 ? 47.308 15.372 19.597 1.00 24.25 31 ALA C N 1
ATOM 5922 C CA . ALA D 1 30 ? 48.695 15.352 19.146 1.00 25.15 31 ALA C CA 1
ATOM 5923 C C . ALA D 1 30 ? 49.620 15.541 20.333 1.00 25.62 31 ALA C C 1
ATOM 5924 O O . ALA D 1 30 ? 50.634 14.863 20.458 1.00 25.93 31 ALA C O 1
ATOM 5926 N N . ALA D 1 31 ? 49.261 16.475 21.205 1.00 23.60 32 ALA C N 1
ATOM 5927 C CA . ALA D 1 31 ? 50.044 16.740 22.404 1.00 25.85 32 ALA C CA 1
ATOM 5928 C C . ALA D 1 31 ? 50.085 15.535 23.344 1.00 26.94 32 ALA C C 1
ATOM 5929 O O . ALA D 1 31 ? 51.038 15.381 24.098 1.00 29.75 32 ALA C O 1
ATOM 5931 N N . ALA D 1 32 ? 49.052 14.693 23.314 1.00 27.41 33 ALA C N 1
ATOM 5932 C CA . ALA D 1 32 ? 49.047 13.475 24.126 1.00 21.32 33 ALA C CA 1
ATOM 5933 C C . ALA D 1 32 ? 49.759 12.314 23.430 1.00 23.19 33 ALA C C 1
ATOM 5934 O O . ALA D 1 32 ? 49.802 11.199 23.965 1.00 24.70 33 ALA C O 1
ATOM 5936 N N . GLY D 1 33 ? 50.303 12.566 22.237 1.00 25.26 34 GLY C N 1
ATOM 5937 C CA . GLY D 1 33 ? 51.122 11.577 21.548 1.00 23.72 34 GLY C CA 1
ATOM 5938 C C . GLY D 1 33 ? 50.536 10.995 20.270 1.00 24.80 34 GLY C C 1
ATOM 5939 O O . GLY D 1 33 ? 51.212 10.268 19.545 1.00 22.78 34 GLY C O 1
ATOM 5940 N N . ALA D 1 34 ? 49.277 11.305 19.978 1.00 21.21 35 ALA C N 1
ATOM 5941 C CA . ALA D 1 34 ? 48.637 10.716 18.804 1.00 19.75 35 ALA C CA 1
ATOM 5942 C C . ALA D 1 34 ? 49.159 11.335 17.510 1.00 20.74 35 ALA C C 1
ATOM 5943 O O . ALA D 1 34 ? 49.561 12.502 17.489 1.00 22.19 35 ALA C O 1
ATOM 5945 N N . ARG D 1 35 ? 49.158 10.550 16.433 1.00 21.58 36 ARG C N 1
ATOM 5946 C CA . ARG D 1 35 ? 49.299 11.112 15.092 1.00 20.06 36 ARG C CA 1
ATOM 5947 C C . ARG D 1 35 ? 47.909 11.609 14.707 1.00 22.04 36 ARG C C 1
ATOM 5948 O O . ARG D 1 35 ? 46.926 10.889 14.881 1.00 20.61 36 ARG C O 1
ATOM 5956 N N . VAL D 1 36 ? 47.806 12.834 14.206 1.00 19.37 37 VAL C N 1
ATOM 5957 C CA . VAL D 1 36 ? 46.477 13.372 13.950 1.00 18.63 37 VAL C CA 1
ATOM 5958 C C . VAL D 1 36 ? 46.184 13.657 12.481 1.00 21.22 37 VAL C C 1
ATOM 5959 O O . VAL D 1 36 ? 47.030 14.159 11.742 1.00 19.38 37 VAL C O 1
ATOM 5963 N N . ILE D 1 37 ? 44.968 13.323 12.066 1.00 19.31 38 ILE C N 1
ATOM 5964 C CA . ILE D 1 37 ? 44.544 13.626 10.718 1.00 20.81 38 ILE C CA 1
ATOM 5965 C C . ILE D 1 37 ? 43.393 14.610 10.800 1.00 21.59 38 ILE C C 1
ATOM 5966 O O . ILE D 1 37 ? 42.342 14.318 11.385 1.00 19.24 38 ILE C O 1
ATOM 5971 N N . LEU D 1 38 ? 43.609 15.793 10.241 1.00 18.50 39 LEU C N 1
ATOM 5972 C CA . LEU D 1 38 ? 42.568 16.813 10.217 1.00 17.71 39 LEU C CA 1
ATOM 5973 C C . LEU D 1 38 ? 41.691 16.656 8.977 1.00 24.15 39 LEU C C 1
ATOM 5974 O O . LEU D 1 38 ? 42.122 16.111 7.954 1.00 18.97 39 LEU C O 1
ATOM 5979 N N . ASN D 1 39 ? 40.459 17.136 9.067 1.00 22.16 40 ASN C N 1
ATOM 5980 C CA . ASN D 1 39 ? 39.555 17.076 7.934 1.00 24.73 40 ASN C CA 1
ATOM 5981 C C . ASN D 1 39 ? 38.706 18.329 7.823 1.00 22.90 40 ASN C C 1
ATOM 5982 O O . ASN D 1 39 ? 38.346 18.929 8.836 1.00 20.66 40 ASN C O 1
ATOM 5987 N N . ASP D 1 40 ? 38.419 18.730 6.586 1.00 21.63 41 ASP C N 1
ATOM 5988 C CA . ASP D 1 40 ? 37.455 19.782 6.294 1.00 24.62 41 ASP C CA 1
ATOM 5989 C C . ASP D 1 40 ? 37.135 19.673 4.801 1.00 26.11 41 ASP C C 1
ATOM 5990 O O . ASP D 1 40 ? 37.832 18.959 4.081 1.00 22.05 41 ASP C O 1
ATOM 5995 N N . ILE D 1 41 ? 36.101 20.360 4.320 1.00 24.40 42 ILE C N 1
ATOM 5996 C CA . ILE D 1 41 ? 35.849 20.350 2.878 1.00 28.67 42 ILE C CA 1
ATOM 5997 C C . ILE D 1 41 ? 36.762 21.315 2.143 1.00 25.69 42 ILE C C 1
ATOM 5998 O O . ILE D 1 41 ? 37.023 21.137 0.954 1.00 29.10 42 ILE C O 1
ATOM 6003 N N . ARG D 1 42 ? 37.220 22.350 2.838 1.00 25.79 43 ARG C N 1
ATOM 6004 C CA . ARG D 1 42 ? 38.125 23.324 2.232 1.00 20.83 43 ARG C CA 1
ATOM 6005 C C . ARG D 1 42 ? 39.593 22.881 2.276 1.00 21.25 43 ARG C C 1
ATOM 6006 O O . ARG D 1 42 ? 40.256 22.973 3.318 1.00 27.41 43 ARG C O 1
ATOM 6014 N N . ALA D 1 43 ? 40.098 22.438 1.126 1.00 38.76 44 ALA C N 1
ATOM 6015 C CA . ALA D 1 43 ? 41.452 21.897 1.007 1.00 37.98 44 ALA C CA 1
ATOM 6016 C C . ALA D 1 43 ? 42.599 22.850 1.377 1.00 34.29 44 ALA C C 1
ATOM 6017 O O . ALA D 1 43 ? 43.461 22.489 2.178 1.00 31.87 44 ALA C O 1
ATOM 6019 N N . THR D 1 44 ? 42.654 24.043 0.789 1.00 29.41 45 THR C N 1
ATOM 6020 C CA . THR D 1 44 ? 43.803 24.906 1.096 1.00 31.65 45 THR C CA 1
ATOM 6021 C C . THR D 1 44 ? 43.746 25.486 2.516 1.00 32.65 45 THR C C 1
ATOM 6022 O O . THR D 1 44 ? 44.791 25.690 3.139 1.00 31.74 45 THR C O 1
ATOM 6026 N N . LEU D 1 45 ? 42.541 25.726 3.037 1.00 31.23 46 LEU C N 1
ATOM 6027 C CA . LEU D 1 45 ? 42.412 26.115 4.442 1.00 29.52 46 LEU C CA 1
ATOM 6028 C C . LEU D 1 45 ? 42.912 24.977 5.326 1.00 28.10 46 LEU C C 1
ATOM 6029 O O . LEU D 1 45 ? 43.638 25.195 6.305 1.00 28.48 46 LEU C O 1
ATOM 6034 N N . LEU D 1 46 ? 42.509 23.761 4.973 1.00 26.58 47 LEU C N 1
ATOM 6035 C CA . LEU D 1 46 ? 42.932 22.575 5.708 1.00 25.75 47 LEU C CA 1
ATOM 6036 C C . LEU D 1 46 ? 44.451 22.459 5.673 1.00 30.15 47 LEU C C 1
ATOM 6037 O O . LEU D 1 46 ? 45.081 22.144 6.681 1.00 27.44 47 LEU C O 1
ATOM 6042 N N . ALA D 1 47 ? 45.035 22.724 4.509 1.00 31.69 48 ALA C N 1
ATOM 6043 C CA . ALA D 1 47 ? 46.482 22.665 4.359 1.00 35.18 48 ALA C CA 1
ATOM 6044 C C . ALA D 1 47 ? 47.171 23.676 5.274 1.00 34.63 48 ALA C C 1
ATOM 6045 O O . ALA D 1 47 ? 48.177 23.360 5.918 1.00 35.15 48 ALA C O 1
ATOM 6047 N N . GLU D 1 48 ? 46.633 24.893 5.314 1.00 33.72 49 GLU C N 1
ATOM 6048 C CA . GLU D 1 48 ? 47.144 25.945 6.190 1.00 37.84 49 GLU C CA 1
ATOM 6049 C C . GLU D 1 48 ? 47.097 25.467 7.639 1.00 37.59 49 GLU C C 1
ATOM 6050 O O . GLU D 1 48 ? 48.054 25.647 8.395 1.00 39.48 49 GLU C O 1
ATOM 6056 N N . SER D 1 49 ? 45.985 24.833 8.009 1.00 33.12 50 SER C N 1
ATOM 6057 C CA . SER D 1 49 ? 45.813 24.299 9.358 1.00 27.89 50 SER C CA 1
ATOM 6058 C C . SER D 1 49 ? 46.783 23.155 9.691 1.00 27.26 50 SER C C 1
ATOM 6059 O O . SER D 1 49 ? 47.317 23.101 10.798 1.00 27.24 50 SER C O 1
ATOM 6062 N N . VAL D 1 50 ? 46.990 22.240 8.744 1.00 26.82 51 VAL C N 1
ATOM 6063 C CA . VAL D 1 50 ? 47.935 21.140 8.938 1.00 26.42 51 VAL C CA 1
ATOM 6064 C C . VAL D 1 50 ? 49.350 21.692 9.052 1.00 30.26 51 VAL C C 1
ATOM 6065 O O . VAL D 1 50 ? 50.095 21.350 9.974 1.00 29.20 51 VAL C O 1
ATOM 6069 N N . ASP D 1 51 ? 49.704 22.555 8.105 1.00 30.05 52 ASP C N 1
ATOM 6070 C CA . ASP D 1 51 ? 51.018 23.200 8.061 1.00 40.25 52 ASP C CA 1
ATOM 6071 C C . ASP D 1 51 ? 51.315 23.967 9.357 1.00 42.18 52 ASP C C 1
ATOM 6072 O O . ASP D 1 51 ? 52.466 24.074 9.780 1.00 48.41 52 ASP C O 1
ATOM 6077 N N . THR D 1 52 ? 50.264 24.479 9.991 1.00 37.19 53 THR C N 1
ATOM 6078 C CA . THR D 1 52 ? 50.378 25.173 11.270 1.00 34.19 53 THR C CA 1
ATOM 6079 C C . THR D 1 52 ? 50.804 24.223 12.403 1.00 34.56 53 THR C C 1
ATOM 6080 O O . THR D 1 52 ? 51.753 24.509 13.131 1.00 33.76 53 THR C O 1
ATOM 6084 N N . LEU D 1 53 ? 50.099 23.100 12.547 1.00 29.18 54 LEU C N 1
ATOM 6085 C CA . LEU D 1 53 ? 50.428 22.101 13.574 1.00 32.90 54 LEU C CA 1
ATOM 6086 C C . LEU D 1 53 ? 51.818 21.474 13.387 1.00 34.13 54 LEU C C 1
ATOM 6087 O O . LEU D 1 53 ? 52.548 21.269 14.356 1.00 35.48 54 LEU C O 1
ATOM 6092 N N . THR D 1 54 ? 52.178 21.178 12.140 1.00 36.51 55 THR C N 1
ATOM 6093 C CA . THR D 1 54 ? 53.497 20.619 11.818 1.00 37.31 55 THR C CA 1
ATOM 6094 C C . THR D 1 54 ? 54.645 21.526 12.263 1.00 42.00 55 THR C C 1
ATOM 6095 O O . THR D 1 54 ? 55.708 21.047 12.664 1.00 44.01 55 THR C O 1
ATOM 6099 N N . ARG D 1 55 ? 54.436 22.837 12.185 1.00 46.75 56 ARG C N 1
ATOM 6100 C CA . ARG D 1 55 ? 55.472 23.790 12.591 1.00 50.71 56 ARG C CA 1
ATOM 6101 C C . ARG D 1 55 ? 55.584 23.939 14.103 1.00 50.30 56 ARG C C 1
ATOM 6102 O O . ARG D 1 55 ? 56.607 24.389 14.613 1.00 52.60 56 ARG C O 1
ATOM 6110 N N . LYS D 1 56 ? 54.530 23.554 14.814 1.00 49.25 57 LYS C N 1
ATOM 6111 C CA . LYS D 1 56 ? 54.575 23.496 16.269 1.00 48.66 57 LYS C CA 1
ATOM 6112 C C . LYS D 1 56 ? 55.167 22.151 16.686 1.00 44.60 57 LYS C C 1
ATOM 6113 O O . LYS D 1 56 ? 55.277 21.845 17.875 1.00 43.23 57 LYS C O 1
ATOM 6119 N N . GLY D 1 57 ? 55.549 21.353 15.691 1.00 39.48 58 GLY C N 1
ATOM 6120 C CA . GLY D 1 57 ? 56.221 20.091 15.935 1.00 37.76 58 GLY C CA 1
ATOM 6121 C C . GLY D 1 57 ? 55.297 18.908 16.163 1.00 35.89 58 GLY C C 1
ATOM 6122 O O . GLY D 1 57 ? 55.711 17.906 16.758 1.00 35.30 58 GLY C O 1
ATOM 6123 N N . TYR D 1 58 ? 54.050 19.007 15.702 1.00 27.60 59 TYR C N 1
ATOM 6124 C CA . TYR D 1 58 ? 53.122 17.889 15.832 1.00 25.50 59 TYR C CA 1
ATOM 6125 C C . TYR D 1 58 ? 53.091 17.030 14.575 1.00 30.14 59 TYR C C 1
ATOM 6126 O O . TYR D 1 58 ? 53.375 17.507 13.477 1.00 26.24 59 TYR C O 1
ATOM 6135 N N . ASP D 1 59 ? 52.732 15.762 14.755 1.00 23.60 60 ASP C N 1
ATOM 6136 C CA . ASP D 1 59 ? 52.639 14.814 13.658 1.00 23.17 60 ASP C CA 1
ATOM 6137 C C . ASP D 1 59 ? 51.255 14.950 13.040 1.00 22.28 60 ASP C C 1
ATOM 6138 O O . ASP D 1 59 ? 50.346 14.173 13.349 1.00 20.70 60 ASP C O 1
ATOM 6143 N N . ALA D 1 60 ? 51.088 15.942 12.174 1.00 23.16 61 ALA C N 1
ATOM 6144 C CA . ALA D 1 60 ? 49.761 16.267 11.671 1.00 22.40 61 ALA C CA 1
ATOM 6145 C C . ALA D 1 60 ? 49.662 16.057 10.167 1.00 25.62 61 ALA C C 1
ATOM 6146 O O . ALA D 1 60 ? 50.647 16.180 9.442 1.00 24.18 61 ALA C O 1
ATOM 6148 N N . HIS D 1 61 ? 48.453 15.734 9.716 1.00 21.70 62 HIS C N 1
ATOM 6149 C CA . HIS D 1 61 ? 48.176 15.416 8.326 1.00 24.15 62 HIS C CA 1
ATOM 6150 C C . HIS D 1 61 ? 46.736 15.855 8.058 1.00 21.15 62 HIS C C 1
ATOM 6151 O O . HIS D 1 61 ? 45.969 16.087 8.994 1.00 20.26 62 HIS C O 1
ATOM 6158 N N . GLY D 1 62 ? 46.373 15.983 6.788 1.00 25.29 63 GLY C N 1
ATOM 6159 C CA . GLY D 1 62 ? 45.025 16.392 6.446 1.00 24.57 63 GLY C CA 1
ATOM 6160 C C . GLY D 1 62 ? 44.475 15.615 5.277 1.00 27.23 63 GLY C C 1
ATOM 6161 O O . GLY D 1 62 ? 45.189 15.344 4.309 1.00 23.93 63 GLY C O 1
ATOM 6162 N N . VAL D 1 63 ? 43.200 15.254 5.374 1.00 24.45 64 VAL C N 1
ATOM 6163 C CA . VAL D 1 63 ? 42.485 14.632 4.273 1.00 24.67 64 VAL C CA 1
ATOM 6164 C C . VAL D 1 63 ? 41.199 15.412 4.070 1.00 24.46 64 VAL C C 1
ATOM 6165 O O . VAL D 1 63 ? 40.387 15.512 4.985 1.00 21.05 64 VAL C O 1
ATOM 6169 N N . ALA D 1 64 ? 41.021 15.978 2.880 1.00 19.88 65 ALA C N 1
ATOM 6170 C CA . ALA D 1 64 ? 39.848 16.804 2.593 1.00 26.09 65 ALA C CA 1
ATOM 6171 C C . ALA D 1 64 ? 38.707 15.970 2.022 1.00 24.60 65 ALA C C 1
ATOM 6172 O O . ALA D 1 64 ? 38.901 15.216 1.063 1.00 27.81 65 ALA C O 1
ATOM 6174 N N . PHE D 1 65 ? 37.529 16.093 2.629 1.00 19.21 66 PHE C N 1
ATOM 6175 C CA . PHE D 1 65 ? 36.317 15.459 2.108 1.00 21.39 66 PHE C CA 1
ATOM 6176 C C . PHE D 1 65 ? 35.040 15.962 2.765 1.00 23.89 66 PHE C C 1
ATOM 6177 O O . PHE D 1 65 ? 35.052 16.416 3.912 1.00 22.30 66 PHE C O 1
ATOM 6185 N N . ASP D 1 66 ? 33.945 15.876 2.010 1.00 24.32 67 ASP C N 1
ATOM 6186 C CA . ASP D 1 66 ? 32.609 16.249 2.458 1.00 20.79 67 ASP C CA 1
ATOM 6187 C C . ASP D 1 66 ? 32.059 15.111 3.312 1.00 18.60 67 ASP C C 1
ATOM 6188 O O . ASP D 1 66 ? 31.958 13.977 2.842 1.00 21.79 67 ASP C O 1
ATOM 6193 N N . VAL D 1 67 ? 31.704 15.403 4.563 1.00 20.33 68 VAL C N 1
ATOM 6194 C CA . VAL D 1 67 ? 31.238 14.357 5.482 1.00 23.22 68 VAL C CA 1
ATOM 6195 C C . VAL D 1 67 ? 29.793 13.912 5.227 1.00 17.13 68 VAL C C 1
ATOM 6196 O O . VAL D 1 67 ? 29.288 13.010 5.893 1.00 17.55 68 VAL C O 1
ATOM 6200 N N . THR D 1 68 ? 29.142 14.540 4.258 1.00 19.11 69 THR C N 1
ATOM 6201 C CA . THR D 1 68 ? 27.787 14.157 3.867 1.00 24.23 69 THR C CA 1
ATOM 6202 C C . THR D 1 68 ? 27.795 13.308 2.590 1.00 27.20 69 THR C C 1
ATOM 6203 O O . THR D 1 68 ? 26.747 12.810 2.157 1.00 21.81 69 THR C O 1
ATOM 6207 N N . ASP D 1 69 ? 28.981 13.152 2.001 1.00 21.89 70 ASP C N 1
ATOM 6208 C CA . ASP D 1 69 ? 29.148 12.446 0.727 1.00 18.03 70 ASP C CA 1
ATOM 6209 C C . ASP D 1 69 ? 29.787 11.085 0.984 1.00 16.17 70 ASP C C 1
ATOM 6210 O O . ASP D 1 69 ? 31.003 11.003 1.206 1.00 20.01 70 ASP C O 1
ATOM 6215 N N . GLU D 1 70 ? 28.984 10.022 0.943 1.00 25.47 71 GLU C N 1
ATOM 6216 C CA . GLU D 1 70 ? 29.478 8.694 1.300 1.00 23.17 71 GLU C CA 1
ATOM 6217 C C . GLU D 1 70 ? 30.557 8.200 0.343 1.00 27.88 71 GLU C C 1
ATOM 6218 O O . GLU D 1 70 ? 31.456 7.467 0.752 1.00 23.29 71 GLU C O 1
ATOM 6224 N N . LEU D 1 71 ? 30.485 8.615 -0.919 1.00 24.06 72 LEU C N 1
ATOM 6225 C CA . LEU D 1 71 ? 31.510 8.243 -1.889 1.00 28.53 72 LEU C CA 1
ATOM 6226 C C . LEU D 1 71 ? 32.851 8.884 -1.545 1.00 25.65 72 LEU C C 1
ATOM 6227 O O . LEU D 1 71 ? 33.893 8.249 -1.655 1.00 26.55 72 LEU C O 1
ATOM 6232 N N . ALA D 1 72 ? 32.814 10.140 -1.110 1.00 24.67 73 ALA C N 1
ATOM 6233 C CA . ALA D 1 72 ? 34.028 10.876 -0.757 1.00 24.63 73 ALA C CA 1
ATOM 6234 C C . ALA D 1 72 ? 34.690 10.314 0.500 1.00 23.88 73 ALA C C 1
ATOM 6235 O O . ALA D 1 72 ? 35.919 10.228 0.590 1.00 24.46 73 ALA C O 1
ATOM 6237 N N . ILE D 1 73 ? 33.865 9.969 1.484 1.00 22.63 74 ILE C N 1
ATOM 6238 C CA . ILE D 1 73 ? 34.338 9.396 2.741 1.00 23.60 74 ILE C CA 1
ATOM 6239 C C . ILE D 1 73 ? 35.076 8.080 2.516 1.00 26.19 74 ILE C C 1
ATOM 6240 O O . ILE D 1 73 ? 36.191 7.879 3.017 1.00 23.38 74 ILE C O 1
ATOM 6245 N N . GLU D 1 74 ? 34.45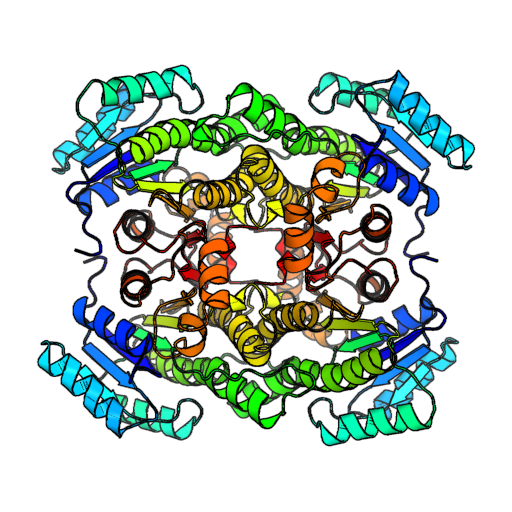9 7.178 1.762 1.00 23.80 75 GLU C N 1
ATOM 6246 C CA . GLU D 1 74 ? 35.114 5.916 1.433 1.00 33.73 75 GLU C CA 1
ATOM 6247 C C . GLU D 1 74 ? 36.402 6.122 0.658 1.00 30.91 75 GLU C C 1
ATOM 6248 O O . GLU D 1 74 ? 37.390 5.444 0.921 1.00 28.39 75 GLU C O 1
ATOM 6254 N N . ALA D 1 75 ? 36.380 7.052 -0.297 1.00 31.43 76 ALA C N 1
ATOM 6255 C CA . ALA D 1 75 ? 37.560 7.384 -1.095 1.00 34.44 76 ALA C CA 1
ATOM 6256 C C . ALA D 1 75 ? 38.718 7.721 -0.170 1.00 32.80 76 ALA C C 1
ATOM 6257 O O . ALA D 1 75 ? 39.824 7.215 -0.341 1.00 32.24 76 ALA C O 1
ATOM 6259 N N . ALA D 1 76 ? 38.435 8.552 0.832 1.00 26.31 77 ALA C N 1
ATOM 6260 C CA . ALA D 1 76 ? 39.420 8.931 1.832 1.00 25.74 77 ALA C CA 1
ATOM 6261 C C . ALA D 1 76 ? 39.934 7.725 2.612 1.00 28.71 77 ALA C C 1
ATOM 6262 O O . ALA D 1 76 ? 41.143 7.548 2.746 1.00 27.90 77 ALA C O 1
ATOM 6264 N N . PHE D 1 77 ? 39.021 6.908 3.142 1.00 25.07 78 PHE C N 1
ATOM 6265 C CA . PHE D 1 77 ? 39.421 5.695 3.853 1.00 25.21 78 PHE C CA 1
ATOM 6266 C C . PHE D 1 77 ? 40.070 4.656 2.929 1.00 39.46 78 PHE C C 1
ATOM 6267 O O . PHE D 1 77 ? 41.164 4.173 3.228 1.00 30.90 78 PHE C O 1
ATOM 6275 N N . SER D 1 78 ? 39.392 4.308 1.828 1.00 37.76 79 SER C N 1
ATOM 6276 C CA . SER D 1 78 ? 39.929 3.353 0.851 1.00 38.14 79 SER C CA 1
ATOM 6277 C C . SER D 1 78 ? 41.343 3.753 0.470 1.00 39.12 79 SER C C 1
ATOM 6278 O O . SER D 1 78 ? 42.217 2.901 0.292 1.00 44.83 79 SER C O 1
ATOM 6281 N N . LYS D 1 79 ? 41.554 5.061 0.359 1.00 40.03 80 LYS C N 1
ATOM 6282 C CA . LYS D 1 79 ? 42.888 5.619 0.203 1.00 41.93 80 LYS C CA 1
ATOM 6283 C C . LYS D 1 79 ? 43.767 5.252 1.390 1.00 38.99 80 LYS C C 1
ATOM 6284 O O . LYS D 1 79 ? 44.714 4.490 1.226 1.00 35.20 80 LYS C O 1
ATOM 6290 N N . LEU D 1 80 ? 43.464 5.801 2.573 1.00 35.24 81 LEU C N 1
ATOM 6291 C CA . LEU D 1 80 ? 44.212 5.491 3.800 1.00 32.68 81 LEU C CA 1
ATOM 6292 C C . LEU D 1 80 ? 44.427 3.982 3.926 1.00 31.96 81 LEU C C 1
ATOM 6293 O O . LEU D 1 80 ? 45.509 3.527 4.284 1.00 32.49 81 LEU C O 1
ATOM 6298 N N . ASP D 1 81 ? 43.375 3.226 3.624 1.00 41.24 82 ASP C N 1
ATOM 6299 C CA . ASP D 1 81 ? 43.426 1.770 3.533 1.00 45.13 82 ASP C CA 1
ATOM 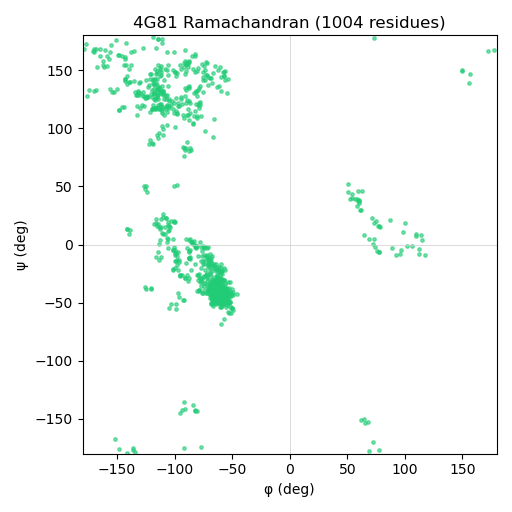6300 C C . ASP D 1 81 ? 44.517 1.307 2.584 1.00 52.53 82 ASP C C 1
ATOM 6301 O O . ASP D 1 81 ? 45.244 0.353 2.873 1.00 56.12 82 ASP C O 1
ATOM 6306 N N . ALA D 1 82 ? 44.603 1.968 1.432 1.00 52.91 83 ALA C N 1
ATOM 6307 C CA . ALA D 1 82 ? 45.575 1.604 0.409 1.00 56.04 83 ALA C CA 1
ATOM 6308 C C . ALA D 1 82 ? 46.993 1.889 0.885 1.00 50.83 83 ALA C C 1
ATOM 6309 O O . ALA D 1 82 ? 47.908 1.095 0.674 1.00 49.10 83 ALA C O 1
ATOM 6311 N N . GLU D 1 83 ? 47.171 3.025 1.541 1.00 46.70 84 GLU C N 1
ATOM 6312 C CA . GLU D 1 83 ? 48.404 3.265 2.264 1.00 43.33 84 GLU C CA 1
ATOM 6313 C C . GLU D 1 83 ? 48.334 2.463 3.563 1.00 43.52 84 GLU C C 1
ATOM 6314 O O . GLU D 1 83 ? 47.397 1.683 3.765 1.00 40.20 84 GLU C O 1
ATOM 6320 N N . GLY D 1 84 ? 49.313 2.635 4.445 1.00 39.47 85 GLY C N 1
ATOM 6321 C CA . GLY D 1 84 ? 49.308 1.892 5.696 1.00 40.92 85 GLY C CA 1
ATOM 6322 C C . GLY D 1 84 ? 48.764 2.641 6.905 1.00 42.90 85 GLY C C 1
ATOM 6323 O O . GLY D 1 84 ? 49.405 2.676 7.958 1.00 45.05 85 GLY C O 1
ATOM 6324 N N . ILE D 1 85 ? 47.578 3.229 6.774 1.00 41.61 86 ILE C N 1
ATOM 6325 C CA . ILE D 1 85 ? 47.054 4.074 7.844 1.00 38.60 86 ILE C CA 1
ATOM 6326 C C . ILE D 1 85 ? 45.823 3.497 8.529 1.00 31.84 86 ILE C C 1
ATOM 6327 O O . ILE D 1 85 ? 44.795 3.254 7.893 1.00 32.77 86 ILE C O 1
ATOM 6332 N N . HIS D 1 86 ? 45.948 3.288 9.836 1.00 29.91 87 HIS C N 1
ATOM 6333 C CA . HIS D 1 86 ? 44.861 2.785 10.657 1.00 25.33 87 HIS C CA 1
ATOM 6334 C C . HIS D 1 86 ? 44.315 3.902 11.550 1.00 29.61 87 HIS C C 1
ATOM 6335 O O . HIS D 1 86 ? 45.032 4.430 12.410 1.00 31.81 87 HIS C O 1
ATOM 6342 N N . VAL D 1 87 ? 43.052 4.266 11.341 1.00 23.72 88 VAL C N 1
ATOM 6343 C CA . VAL D 1 87 ? 42.383 5.223 12.219 1.00 24.64 88 VAL C CA 1
ATOM 6344 C C . VAL D 1 87 ? 41.899 4.500 13.482 1.00 24.19 88 VAL C C 1
ATOM 6345 O O . VAL D 1 87 ? 40.975 3.678 13.425 1.00 19.18 88 VAL C O 1
ATOM 6349 N N . ASP D 1 88 ? 42.555 4.783 14.606 1.00 18.84 89 ASP C N 1
ATOM 6350 C CA . ASP D 1 88 ? 42.248 4.139 15.881 1.00 19.99 89 ASP C CA 1
ATOM 6351 C C . ASP D 1 88 ? 41.288 4.972 16.726 1.00 19.78 89 ASP C C 1
ATOM 6352 O O . ASP D 1 88 ? 40.569 4.439 17.584 1.00 15.99 89 ASP C O 1
ATOM 6357 N N . ILE D 1 89 ? 41.321 6.283 16.500 1.00 16.35 90 ILE C N 1
ATOM 6358 C CA . ILE D 1 89 ? 40.473 7.233 17.209 1.00 15.17 90 ILE C CA 1
ATOM 6359 C C . ILE D 1 89 ? 39.755 8.080 16.175 1.00 15.47 90 ILE C C 1
ATOM 6360 O O . ILE D 1 89 ? 40.382 8.585 15.238 1.00 16.45 90 ILE C O 1
ATOM 6365 N N . LEU D 1 90 ? 38.442 8.227 16.331 1.00 14.59 91 LEU C N 1
ATOM 6366 C CA . LEU D 1 90 ? 37.670 9.102 15.455 1.00 14.15 91 LEU C CA 1
ATOM 6367 C C . LEU D 1 90 ? 36.899 10.111 16.290 1.00 15.90 91 LEU C C 1
ATOM 6368 O O . LEU D 1 90 ? 36.159 9.746 17.205 1.00 13.25 91 LEU C O 1
ATOM 6373 N N . ILE D 1 91 ? 37.070 11.388 15.986 1.00 13.32 92 ILE C N 1
ATOM 6374 C CA . ILE D 1 91 ? 36.195 12.385 16.584 1.00 12.83 92 ILE C CA 1
ATOM 6375 C C . ILE D 1 91 ? 35.317 12.985 15.503 1.00 17.01 92 ILE C C 1
ATOM 6376 O O . ILE D 1 91 ? 35.808 13.575 14.542 1.00 12.77 92 ILE C O 1
ATOM 6381 N N . ASN D 1 92 ? 34.011 12.819 15.668 1.00 11.62 93 ASN C N 1
ATOM 6382 C CA . ASN D 1 92 ? 33.042 13.348 14.720 1.00 8.99 93 ASN C CA 1
ATOM 6383 C C . ASN D 1 92 ? 32.582 14.747 15.111 1.00 12.52 93 ASN C C 1
ATOM 6384 O O . ASN D 1 92 ? 31.527 14.915 15.721 1.00 13.56 93 ASN C O 1
ATOM 6389 N N . ASN D 1 93 ? 33.374 15.748 14.738 1.00 14.25 94 ASN C N 1
ATOM 6390 C CA . ASN D 1 93 ? 33.113 17.127 15.137 1.00 12.61 94 ASN C CA 1
ATOM 6391 C C . ASN D 1 93 ? 32.380 17.932 14.053 1.00 17.56 94 ASN C C 1
ATOM 6392 O O . ASN D 1 93 ? 31.853 19.013 14.315 1.00 19.52 94 ASN C O 1
ATOM 6397 N N . ALA D 1 94 ? 32.333 17.385 12.842 1.00 16.03 95 ALA C N 1
ATOM 6398 C CA . ALA D 1 94 ? 31.697 18.063 11.712 1.00 20.07 95 ALA C CA 1
ATOM 6399 C C . ALA D 1 94 ? 30.234 18.377 11.987 1.00 18.83 95 ALA C C 1
ATOM 6400 O O . ALA D 1 94 ? 29.548 17.638 12.703 1.00 20.86 95 ALA C O 1
ATOM 6402 N N . GLY D 1 95 ? 29.755 19.480 11.417 1.00 16.84 96 GLY C N 1
ATOM 6403 C CA . GLY D 1 95 ? 28.371 19.884 11.588 1.00 15.94 96 GLY C CA 1
ATOM 6404 C C . GLY D 1 95 ? 28.231 21.400 11.526 1.00 20.52 96 GLY C C 1
ATOM 6405 O O . GLY D 1 95 ? 29.150 22.130 11.891 1.00 23.96 96 GLY C O 1
ATOM 6406 N N . ILE D 1 96 ? 27.088 21.878 11.049 1.00 15.97 97 ILE C N 1
ATOM 6407 C CA . ILE D 1 96 ? 26.854 23.315 10.939 1.00 16.77 97 ILE C CA 1
ATOM 6408 C C . ILE D 1 96 ? 25.708 23.754 11.848 1.00 18.16 97 ILE C C 1
ATOM 6409 O O . ILE D 1 96 ? 24.959 22.927 12.369 1.00 16.82 97 ILE C O 1
ATOM 6414 N N . GLN D 1 97 ? 25.565 25.067 12.002 1.00 13.88 98 GLN C N 1
ATOM 6415 C CA . GLN D 1 97 ? 24.463 25.648 12.764 1.00 13.23 98 GLN C CA 1
ATOM 6416 C C . GLN D 1 97 ? 23.551 26.408 11.803 1.00 17.63 98 GLN C C 1
ATOM 6417 O O . GLN D 1 97 ? 23.999 26.886 10.764 1.00 19.23 98 GLN C O 1
ATOM 6423 N N . TYR D 1 98 ? 22.270 26.502 12.135 1.00 13.43 99 TYR C N 1
ATOM 6424 C CA . TYR D 1 98 ? 21.372 27.369 11.387 1.00 15.98 99 TYR C CA 1
ATOM 6425 C C . TYR D 1 98 ? 20.294 27.922 12.298 1.00 16.75 99 TYR C C 1
ATOM 6426 O O . TYR D 1 98 ? 19.472 27.173 12.815 1.00 14.29 99 TYR C O 1
ATOM 6435 N N . ARG D 1 99 ? 20.296 29.237 12.485 1.00 15.78 100 ARG C N 1
ATOM 6436 C CA . ARG D 1 99 ? 19.355 29.875 13.402 1.00 17.31 100 ARG C CA 1
ATOM 6437 C C . ARG D 1 99 ? 18.125 30.402 12.674 1.00 16.54 100 ARG C C 1
ATOM 6438 O O . ARG D 1 99 ? 18.242 31.262 11.804 1.00 15.01 100 ARG C O 1
ATOM 6446 N N . LYS D 1 100 ? 16.952 29.886 13.048 1.00 12.45 101 LYS C N 1
ATOM 6447 C CA . LYS D 1 100 ? 15.690 30.236 12.396 1.00 12.55 101 LYS C CA 1
ATOM 6448 C C . LYS D 1 100 ? 14.522 29.553 13.109 1.00 11.57 101 LYS C C 1
ATOM 6449 O O . LYS D 1 100 ? 14.536 28.336 13.301 1.00 12.35 101 LYS C O 1
ATOM 6455 N N . PRO D 1 101 ? 13.494 30.330 13.502 1.00 19.72 102 PRO C N 1
ATOM 6456 C CA . PRO D 1 101 ? 12.298 29.740 14.124 1.00 14.47 102 PRO C CA 1
ATOM 6457 C C . PRO D 1 101 ? 11.680 28.691 13.208 1.00 15.33 102 PRO C C 1
ATOM 6458 O O . PRO D 1 101 ? 11.670 28.889 11.985 1.00 14.14 102 PRO C O 1
ATOM 6462 N N . MET D 1 102 ? 11.188 27.592 13.778 1.00 12.21 103 MET C N 1
ATOM 6463 C CA . MET D 1 102 ? 10.658 26.495 12.980 1.00 14.09 103 MET C CA 1
ATOM 6464 C C . MET D 1 102 ? 9.567 26.894 11.997 1.00 13.77 103 MET C C 1
ATOM 6465 O O . MET D 1 102 ? 9.530 26.375 10.879 1.00 11.46 103 MET C O 1
ATOM 6470 N N . VAL D 1 103 ? 8.680 27.803 12.395 1.00 15.36 104 VAL C N 1
ATOM 6471 C CA . VAL D 1 103 ? 7.626 28.246 11.474 1.00 15.77 104 VAL C CA 1
ATOM 6472 C C . VAL D 1 103 ? 8.185 28.957 10.241 1.00 19.92 104 VAL C C 1
ATOM 6473 O O . VAL D 1 103 ? 7.505 29.043 9.215 1.00 24.36 104 VAL C O 1
ATOM 6477 N N . GLU D 1 104 ? 9.421 29.457 10.341 1.00 17.15 105 GLU C N 1
ATOM 6478 C CA . GLU D 1 104 ? 10.090 30.134 9.223 1.00 16.95 105 GLU C CA 1
ATOM 6479 C C . GLU D 1 104 ? 11.193 29.299 8.564 1.00 15.30 105 GLU C C 1
ATOM 6480 O O . GLU D 1 104 ? 11.892 29.777 7.662 1.00 19.08 105 GLU C O 1
ATOM 6486 N N . LEU D 1 105 ? 11.353 28.059 9.001 1.00 12.69 106 LEU C N 1
ATOM 6487 C CA . LEU D 1 105 ? 12.506 27.262 8.582 1.00 14.01 106 LEU C CA 1
ATOM 6488 C C . LEU D 1 105 ? 12.236 26.454 7.314 1.00 14.36 106 LEU C C 1
ATOM 6489 O O . LEU D 1 105 ? 11.312 25.637 7.265 1.00 12.73 106 LEU C O 1
ATOM 6494 N N . GLU D 1 106 ? 13.050 26.691 6.288 1.00 15.41 107 GLU C N 1
ATOM 6495 C CA . GLU D 1 106 ? 12.948 25.931 5.042 1.00 13.65 107 GLU C CA 1
ATOM 6496 C C . GLU D 1 106 ? 13.482 24.509 5.207 1.00 16.35 107 GLU C C 1
ATOM 6497 O O . GLU D 1 106 ? 14.473 24.286 5.917 1.00 13.52 107 GLU C O 1
ATOM 6503 N N . LEU D 1 107 ? 12.809 23.549 4.570 1.00 18.03 108 LEU C N 1
ATOM 6504 C CA . LEU D 1 107 ? 13.171 22.137 4.706 1.00 14.01 108 LEU C CA 1
ATOM 6505 C C . LEU D 1 107 ? 14.627 21.909 4.312 1.00 16.36 108 LEU C C 1
ATOM 6506 O O . LEU D 1 107 ? 15.349 21.141 4.954 1.00 12.88 108 LEU C O 1
ATOM 6511 N N . GLU D 1 108 ? 15.060 22.604 3.263 1.00 18.07 109 GLU C N 1
ATOM 6512 C CA . GLU D 1 108 ? 16.425 22.494 2.762 1.00 20.06 109 GLU C CA 1
ATOM 6513 C C . GLU D 1 108 ? 17.466 22.788 3.843 1.00 16.48 109 GLU C C 1
ATOM 6514 O O . GLU D 1 108 ? 18.507 22.130 3.912 1.00 15.83 109 GLU C O 1
ATOM 6520 N N . ASN D 1 109 ? 17.181 23.772 4.693 1.00 16.59 110 ASN C N 1
ATOM 6521 C CA . ASN D 1 109 ? 18.090 24.114 5.787 1.00 17.16 110 ASN C CA 1
ATOM 6522 C C . ASN D 1 109 ? 17.977 23.153 6.971 1.00 11.83 110 ASN C C 1
ATOM 6523 O O . ASN D 1 109 ? 18.988 22.791 7.587 1.00 12.32 110 ASN C O 1
ATOM 6528 N N . TRP D 1 110 ? 16.756 22.728 7.289 1.00 11.23 111 TRP C N 1
ATOM 6529 C CA . TRP D 1 110 ? 16.563 21.675 8.288 1.00 10.22 111 TRP C CA 1
ATOM 6530 C C . TRP D 1 110 ? 17.407 20.468 7.874 1.00 15.42 111 TRP C C 1
ATOM 6531 O O . TRP D 1 110 ? 18.179 19.910 8.671 1.00 12.30 111 TRP C O 1
ATOM 6542 N N . GLN D 1 111 ? 17.289 20.092 6.605 1.00 13.30 112 GLN C N 1
ATOM 6543 C CA . GLN D 1 111 ? 17.944 18.883 6.100 1.00 11.50 112 GLN C CA 1
ATOM 6544 C C . GLN D 1 111 ? 19.468 18.984 6.131 1.00 13.50 112 GLN C C 1
ATOM 6545 O O . GLN D 1 111 ? 20.171 18.013 6.446 1.00 13.40 112 GLN C O 1
ATOM 6551 N N . LYS D 1 112 ? 19.979 20.163 5.797 1.00 12.87 113 LYS C N 1
ATOM 6552 C CA . LYS D 1 112 ? 21.421 20.375 5.783 1.00 14.52 113 LYS C CA 1
ATOM 6553 C C . LYS D 1 112 ? 22.006 20.248 7.187 1.00 17.02 113 LYS C C 1
ATOM 6554 O O . LYS D 1 112 ? 23.065 19.645 7.370 1.00 11.83 113 LYS C O 1
ATOM 6560 N N . VAL D 1 113 ? 21.305 20.798 8.177 1.00 11.87 114 VAL C N 1
ATOM 6561 C CA . VAL D 1 113 ? 21.718 20.659 9.568 1.00 13.38 114 VAL C CA 1
ATOM 6562 C C . VAL D 1 113 ? 21.699 19.189 10.015 1.00 12.58 114 VAL C C 1
ATOM 6563 O O . VAL D 1 113 ? 22.652 18.708 10.647 1.00 9.89 114 VAL C O 1
ATOM 6567 N N . ILE D 1 114 ? 20.622 18.477 9.687 1.00 10.91 115 ILE C N 1
ATOM 6568 C CA . ILE D 1 114 ? 20.528 17.053 10.012 1.00 9.33 115 ILE C CA 1
ATOM 6569 C C . ILE D 1 114 ? 21.653 16.269 9.330 1.00 13.01 115 ILE C C 1
ATOM 6570 O O . ILE D 1 114 ? 22.360 15.485 9.981 1.00 12.89 115 ILE C O 1
ATOM 6575 N N . ASP D 1 115 ? 21.829 16.481 8.026 1.00 12.62 116 ASP C N 1
ATOM 6576 C CA . ASP D 1 115 ? 22.861 15.752 7.279 1.00 15.98 116 ASP C CA 1
ATOM 6577 C C . ASP D 1 115 ? 24.264 16.007 7.830 1.00 17.37 116 ASP C C 1
ATOM 6578 O O . ASP D 1 115 ? 25.038 15.070 8.028 1.00 15.92 116 ASP C O 1
ATOM 6583 N N . THR D 1 116 ? 24.592 17.274 8.077 1.00 12.43 117 THR C N 1
ATOM 6584 C CA . THR D 1 116 ? 25.954 17.630 8.463 1.00 12.66 117 THR C CA 1
ATOM 6585 C C . THR D 1 116 ? 26.286 17.245 9.901 1.00 11.37 117 THR C C 1
ATOM 6586 O O . THR D 1 116 ? 27.453 17.016 10.219 1.00 13.51 117 THR C O 1
ATOM 6590 N N . ASN D 1 117 ? 25.274 17.176 10.763 1.00 9.93 118 ASN C N 1
ATOM 6591 C CA . ASN D 1 117 ? 25.505 16.874 12.185 1.00 9.31 118 ASN C CA 1
ATOM 6592 C C . ASN D 1 117 ? 25.324 15.400 12.545 1.00 16.71 118 ASN C C 1
ATOM 6593 O O . ASN D 1 117 ? 26.159 14.808 13.240 1.00 20.65 118 ASN C O 1
ATOM 6598 N N . LEU D 1 118 ? 24.251 14.798 12.047 1.00 14.73 119 LEU C N 1
ATOM 6599 C CA . LEU D 1 118 ? 23.858 13.461 12.502 1.00 7.20 119 LEU C CA 1
ATOM 6600 C C . LEU D 1 118 ? 24.230 12.380 11.509 1.00 10.56 119 LEU C C 1
ATOM 6601 O O . LEU D 1 118 ? 24.858 11.383 11.866 1.00 12.37 119 LEU C O 1
ATOM 6606 N N . THR D 1 119 ? 23.843 12.574 10.257 1.00 12.46 120 THR C N 1
ATOM 6607 C CA . THR D 1 119 ? 24.108 11.565 9.235 1.00 11.03 120 THR C CA 1
ATOM 6608 C C . THR D 1 119 ? 25.607 11.412 9.005 1.00 13.06 120 THR C C 1
ATOM 6609 O O . THR D 1 119 ? 26.098 10.305 8.787 1.00 12.95 120 THR C O 1
ATOM 6613 N N . SER D 1 120 ? 26.331 12.521 9.091 1.00 12.39 121 SER C N 1
ATOM 6614 C CA . SER D 1 120 ? 27.779 12.510 8.919 1.00 10.35 121 SER C CA 1
ATOM 6615 C C . SER D 1 120 ? 28.438 11.599 9.946 1.00 10.08 121 SER C C 1
ATOM 6616 O O . SER D 1 120 ? 29.353 10.839 9.623 1.00 12.73 121 SER C O 1
ATOM 6619 N N . ALA D 1 121 ? 27.966 11.661 11.187 1.00 9.73 122 ALA C N 1
ATOM 6620 C CA . ALA D 1 121 ? 28.559 10.853 12.244 1.00 9.17 122 ALA C CA 1
ATOM 6621 C C . ALA D 1 121 ? 28.321 9.376 11.953 1.00 15.04 122 ALA C C 1
ATOM 6622 O O . ALA D 1 121 ? 29.193 8.553 12.200 1.00 13.00 122 ALA C O 1
ATOM 6624 N N . PHE D 1 122 ? 27.146 9.045 11.421 1.00 10.41 123 PHE C N 1
ATOM 6625 C CA . PHE D 1 122 ? 26.873 7.670 11.007 1.00 13.77 123 PHE C CA 1
ATOM 6626 C C . PHE D 1 122 ? 27.812 7.226 9.885 1.00 14.71 123 PHE C C 1
ATOM 6627 O O . PHE D 1 122 ? 28.407 6.153 9.960 1.00 12.35 123 PHE C O 1
ATOM 6635 N N . LEU D 1 123 ? 27.940 8.050 8.845 1.00 14.44 124 LEU C N 1
ATOM 6636 C CA . LEU D 1 123 ? 28.744 7.699 7.675 1.00 15.44 124 LEU C CA 1
ATOM 6637 C C . LEU D 1 123 ? 30.246 7.556 7.964 1.00 17.64 124 LEU C C 1
ATOM 6638 O O . LEU D 1 123 ? 30.878 6.579 7.546 1.00 14.43 124 LEU C O 1
ATOM 6643 N N . VAL D 1 124 ? 30.834 8.525 8.662 1.00 13.72 125 VAL C N 1
ATOM 6644 C CA . VAL D 1 124 ? 32.274 8.448 8.923 1.00 13.81 125 VAL C CA 1
ATOM 6645 C C . VAL D 1 124 ? 32.572 7.289 9.887 1.00 13.37 125 VAL C C 1
ATOM 6646 O O . VAL D 1 124 ? 33.513 6.513 9.672 1.00 15.61 125 VAL C O 1
ATOM 6650 N N . SER D 1 125 ? 31.754 7.159 10.929 1.00 11.31 126 SER C N 1
ATOM 6651 C CA . SER D 1 125 ? 31.916 6.068 11.889 1.00 11.20 126 SER C CA 1
ATOM 6652 C C . SER D 1 125 ? 31.797 4.694 11.238 1.00 19.90 126 SER C C 1
ATOM 6653 O O . SER D 1 125 ? 32.514 3.763 11.621 1.00 20.95 126 SER C O 1
ATOM 6656 N N . ARG D 1 126 ? 30.886 4.562 10.273 1.00 17.86 127 ARG C N 1
ATOM 6657 C CA . ARG D 1 126 ? 30.683 3.292 9.564 1.00 19.75 127 ARG C CA 1
ATOM 6658 C C . ARG D 1 126 ? 31.968 2.816 8.908 1.00 20.42 127 ARG C C 1
ATOM 6659 O O . ARG D 1 126 ? 32.378 1.664 9.088 1.00 20.04 127 ARG C O 1
ATOM 6667 N N . SER D 1 127 ? 32.605 3.704 8.152 1.00 17.25 128 SER C N 1
ATOM 6668 C CA . SER D 1 127 ? 33.872 3.388 7.500 1.00 23.27 128 SER C CA 1
ATOM 6669 C C . SER D 1 127 ? 34.976 3.073 8.502 1.00 24.34 128 SER C C 1
ATOM 6670 O O . SER D 1 127 ? 35.740 2.123 8.318 1.00 22.92 128 SER C O 1
ATOM 6673 N N . ALA D 1 128 ? 35.055 3.871 9.561 1.00 23.34 129 ALA C N 1
ATOM 6674 C CA . ALA D 1 128 ? 36.088 3.688 10.576 1.00 14.24 129 ALA C CA 1
ATOM 6675 C C . ALA D 1 128 ? 35.897 2.392 11.369 1.00 14.25 129 ALA C C 1
ATOM 6676 O O . ALA D 1 128 ? 36.849 1.632 11.561 1.00 15.94 129 ALA C O 1
ATOM 6678 N N . ALA D 1 129 ? 34.673 2.141 11.828 1.00 13.58 130 ALA C N 1
ATOM 6679 C CA . ALA D 1 129 ? 34.394 0.961 12.649 1.00 17.89 130 ALA C CA 1
ATOM 6680 C C . ALA D 1 129 ? 34.595 -0.353 11.887 1.00 16.66 130 ALA C C 1
ATOM 6681 O O . ALA D 1 129 ? 35.088 -1.332 12.454 1.00 19.84 130 ALA C O 1
ATOM 6683 N N . LYS D 1 130 ? 34.201 -0.382 10.616 1.00 16.59 131 LYS C N 1
ATOM 6684 C CA . LYS D 1 130 ? 34.415 -1.570 9.783 1.00 20.71 131 LYS C CA 1
ATOM 6685 C C . LYS D 1 130 ? 35.880 -2.010 9.830 1.00 21.73 131 LYS C C 1
ATOM 6686 O O . LYS D 1 130 ? 36.188 -3.207 9.923 1.00 22.41 131 LYS C O 1
ATOM 6692 N N . ARG D 1 131 ? 36.775 -1.027 9.796 1.00 19.84 132 ARG C N 1
ATOM 6693 C CA . ARG D 1 131 ? 38.212 -1.287 9.804 1.00 23.04 132 ARG C CA 1
ATOM 6694 C C . ARG D 1 131 ? 38.721 -1.664 11.191 1.00 18.97 132 ARG C C 1
ATOM 6695 O O . ARG D 1 131 ? 39.546 -2.568 11.334 1.00 19.08 132 ARG C O 1
ATOM 6703 N N . MET D 1 132 ? 38.231 -0.973 12.215 1.00 18.52 133 MET C N 1
ATOM 6704 C CA . MET D 1 132 ? 38.610 -1.305 13.583 1.00 17.00 133 MET C CA 1
ATOM 6705 C C . MET D 1 132 ? 38.216 -2.747 13.880 1.00 19.09 133 MET C C 1
ATOM 6706 O O . MET D 1 132 ? 38.987 -3.509 14.471 1.00 19.47 133 MET C O 1
ATOM 6711 N N . ILE D 1 133 ? 37.002 -3.111 13.473 1.00 17.74 134 ILE C N 1
ATOM 6712 C CA . ILE D 1 133 ? 36.493 -4.462 13.675 1.00 21.51 134 ILE C CA 1
ATOM 6713 C C . ILE D 1 133 ? 37.346 -5.488 12.924 1.00 23.25 134 ILE C C 1
ATOM 6714 O O . ILE D 1 133 ? 37.751 -6.495 13.498 1.00 22.61 134 ILE C O 1
ATOM 6719 N N . ALA D 1 134 ? 37.629 -5.223 11.650 1.00 23.35 135 ALA C N 1
ATOM 6720 C CA . ALA D 1 134 ? 38.425 -6.139 10.838 1.00 21.69 135 ALA C CA 1
ATOM 6721 C C . ALA D 1 134 ? 39.811 -6.362 11.435 1.00 20.91 135 ALA C C 1
ATOM 6722 O O . ALA D 1 134 ? 40.302 -7.488 11.468 1.00 24.57 135 ALA C O 1
ATOM 6724 N N . ARG D 1 135 ? 40.436 -5.283 11.899 1.00 23.47 136 ARG C N 1
ATOM 6725 C CA . ARG D 1 135 ? 41.761 -5.357 12.516 1.00 25.92 136 ARG C CA 1
ATOM 6726 C C . ARG D 1 135 ? 41.743 -6.031 13.883 1.00 27.73 136 ARG C C 1
ATOM 6727 O O . ARG D 1 135 ? 42.747 -6.591 14.311 1.00 28.14 136 ARG C O 1
ATOM 6735 N N . ASN D 1 136 ? 40.606 -5.943 14.571 1.00 28.09 137 ASN C N 1
ATOM 6736 C CA . ASN D 1 136 ? 40.480 -6.409 15.952 1.00 31.25 137 ASN C CA 1
ATOM 6737 C C . ASN D 1 136 ? 41.530 -5.804 16.886 1.00 31.97 137 ASN C C 1
ATOM 6738 O O . ASN D 1 136 ? 42.121 -6.511 17.707 1.00 29.33 137 ASN C O 1
ATOM 6743 N N . SER D 1 137 ? 41.758 -4.499 16.753 1.00 30.32 138 SER C N 1
ATOM 6744 C CA . SER D 1 137 ? 42.730 -3.804 17.591 1.00 33.84 138 SER C CA 1
ATOM 6745 C C . SER D 1 137 ? 42.054 -2.801 18.516 1.00 28.06 138 SER C C 1
ATOM 6746 O O . SER D 1 137 ? 42.718 -1.936 19.097 1.00 27.96 138 SER C O 1
ATOM 6749 N N . GLY D 1 138 ? 40.737 -2.920 18.654 1.00 22.87 139 GLY C N 1
ATOM 6750 C CA . GLY D 1 138 ? 39.972 -1.964 19.432 1.00 19.15 139 GLY C CA 1
ATOM 6751 C C . GLY D 1 138 ? 39.842 -0.644 18.696 1.00 21.56 139 GLY C C 1
ATOM 6752 O O . GLY D 1 138 ? 40.379 -0.476 17.602 1.00 19.15 139 GLY C O 1
ATOM 6753 N N . GLY D 1 139 ? 39.120 0.298 19.291 1.00 18.62 140 GLY C N 1
ATOM 6754 C CA . GLY D 1 139 ? 39.008 1.623 18.712 1.00 15.98 140 GLY C CA 1
ATOM 6755 C C . GLY D 1 139 ? 38.343 2.569 19.685 1.00 16.63 140 GLY C C 1
ATOM 6756 O O . GLY D 1 139 ? 37.800 2.135 20.706 1.00 12.02 140 GLY C O 1
ATOM 6757 N N . LYS D 1 140 ? 38.391 3.863 19.373 1.00 12.71 141 LYS C N 1
ATOM 6758 C CA . LYS D 1 140 ? 37.696 4.872 20.157 1.00 13.65 141 LYS C CA 1
ATOM 6759 C C . LYS D 1 140 ? 36.919 5.773 19.201 1.00 14.09 141 LYS C C 1
ATOM 6760 O O . LYS D 1 140 ? 37.461 6.243 18.202 1.00 14.17 141 LYS C O 1
ATOM 6766 N N . ILE D 1 141 ? 35.646 6.012 19.489 1.00 12.02 142 ILE C N 1
ATOM 6767 C CA . ILE D 1 141 ? 34.888 6.945 18.668 1.00 9.78 142 ILE C CA 1
ATOM 6768 C C . ILE D 1 141 ? 34.260 7.982 19.582 1.00 15.85 142 ILE C C 1
ATOM 6769 O O . ILE D 1 141 ? 33.610 7.628 20.562 1.00 11.76 142 ILE C O 1
ATOM 6774 N N . ILE D 1 142 ? 34.467 9.262 19.278 1.00 9.05 143 ILE C N 1
ATOM 6775 C CA . ILE D 1 142 ? 33.888 10.323 20.086 1.00 8.52 143 ILE C CA 1
ATOM 6776 C C . ILE D 1 142 ? 32.962 11.177 19.221 1.00 8.95 143 ILE C C 1
ATOM 6777 O O . ILE D 1 142 ? 33.403 11.802 18.250 1.00 12.44 143 ILE C O 1
ATOM 6782 N N . ASN D 1 143 ? 31.676 11.188 19.555 1.00 7.76 144 ASN C N 1
ATOM 6783 C CA . ASN D 1 143 ? 30.744 12.055 18.858 1.00 7.58 144 ASN C CA 1
ATOM 6784 C C . ASN D 1 143 ? 30.632 13.378 19.598 1.00 11.02 144 ASN C C 1
ATOM 6785 O O . ASN D 1 143 ? 30.873 13.447 20.800 1.00 10.36 144 ASN C O 1
ATOM 6790 N N . ILE D 1 144 ? 30.303 14.443 18.880 1.00 12.49 145 ILE C N 1
ATOM 6791 C CA . ILE D 1 144 ? 30.190 15.736 19.531 1.00 10.48 145 ILE C CA 1
ATOM 6792 C C . ILE D 1 144 ? 28.716 16.096 19.649 1.00 9.29 145 ILE C C 1
ATOM 6793 O O . ILE D 1 144 ? 28.015 16.286 18.635 1.00 9.82 145 ILE C O 1
ATOM 6798 N N . GLY D 1 145 ? 28.243 16.152 20.888 1.00 7.71 146 GLY C N 1
ATOM 6799 C CA . GLY D 1 145 ? 26.876 16.541 21.165 1.00 9.55 146 GLY C CA 1
ATOM 6800 C C . GLY D 1 145 ? 26.874 18.026 21.442 1.00 10.88 146 GLY C C 1
ATOM 6801 O O . GLY D 1 145 ? 27.633 18.780 20.818 1.00 12.64 146 GLY C O 1
ATOM 6802 N N . SER D 1 146 ? 26.045 18.437 22.398 1.00 7.70 147 SER C N 1
ATOM 6803 C CA . SER D 1 146 ? 25.862 19.844 22.731 1.00 9.40 147 SER C CA 1
ATOM 6804 C C . SER D 1 146 ? 25.034 19.867 23.993 1.00 7.42 147 SER C C 1
ATOM 6805 O O . SER D 1 146 ? 24.426 18.855 24.348 1.00 9.88 147 SER C O 1
ATOM 6808 N N . LEU D 1 147 ? 24.953 21.011 24.657 1.00 8.92 148 LEU C N 1
ATOM 6809 C CA . LEU D 1 147 ? 23.987 21.110 25.739 1.00 10.69 148 LEU C CA 1
ATOM 6810 C C . LEU D 1 147 ? 22.580 20.855 25.183 1.00 8.70 148 LEU C C 1
ATOM 6811 O O . LEU D 1 147 ? 21.689 20.419 25.915 1.00 8.17 148 LEU C O 1
ATOM 6816 N N . THR D 1 148 ? 22.387 21.084 23.881 1.00 7.46 149 THR C N 1
ATOM 6817 C CA . THR D 1 148 ? 21.083 20.813 23.268 1.00 6.99 149 THR C CA 1
ATOM 6818 C C . THR D 1 148 ? 20.806 19.323 23.082 1.00 11.99 149 THR C C 1
ATOM 6819 O O . THR D 1 148 ? 19.719 18.954 22.623 1.00 8.93 149 THR C O 1
ATOM 6823 N N . SER D 1 149 ? 21.772 18.471 23.438 1.00 10.33 150 SER C N 1
ATOM 6824 C CA . SER D 1 149 ? 21.523 17.024 23.514 1.00 6.81 150 SER C CA 1
ATOM 6825 C C . SER D 1 149 ? 20.597 16.708 24.677 1.00 10.38 150 SER C C 1
ATOM 6826 O O . SER D 1 149 ? 20.023 15.610 24.745 1.00 10.66 150 SER C O 1
ATOM 6829 N N . GLN D 1 150 ? 20.438 17.674 25.583 1.00 7.53 151 GLN C N 1
ATOM 6830 C CA . GLN D 1 150 ? 19.619 17.481 26.785 1.00 8.33 151 GLN C CA 1
ATOM 6831 C C . GLN D 1 150 ? 18.522 18.533 26.981 1.00 7.85 151 GLN C C 1
ATOM 6832 O O . GLN D 1 150 ? 17.422 18.214 27.467 1.00 10.39 151 GLN C O 1
ATOM 6838 N N . ALA D 1 151 ? 18.811 19.784 26.624 1.00 8.25 152 ALA C N 1
ATOM 6839 C CA . ALA D 1 151 ? 17.822 20.863 26.773 1.00 10.39 152 ALA C CA 1
ATOM 6840 C C . ALA D 1 151 ? 17.862 21.805 25.575 1.00 14.03 152 ALA C C 1
ATOM 6841 O O . ALA D 1 151 ? 18.941 22.154 25.090 1.00 8.54 152 ALA C O 1
ATOM 6843 N N . ALA D 1 152 ? 16.689 22.241 25.124 1.00 8.87 153 ALA C N 1
ATOM 6844 C CA . ALA D 1 152 ? 16.578 23.004 23.878 1.00 12.39 153 ALA C CA 1
ATOM 6845 C C . ALA D 1 152 ? 16.761 24.518 24.004 1.00 14.88 153 ALA C C 1
ATOM 6846 O O . ALA D 1 152 ? 16.563 25.117 25.076 1.00 12.45 153 ALA C O 1
ATOM 6848 N N . ARG D 1 153 ? 17.127 25.123 22.874 1.00 13.47 154 ARG C N 1
ATOM 6849 C CA . ARG D 1 153 ? 17.219 26.569 22.714 1.00 18.79 154 ARG C CA 1
ATOM 6850 C C . ARG D 1 153 ? 16.308 26.949 21.567 1.00 16.34 154 ARG C C 1
ATOM 6851 O O . ARG D 1 153 ? 16.310 26.268 20.543 1.00 12.88 154 ARG C O 1
ATOM 6859 N N . PRO D 1 154 ? 15.536 28.041 21.715 1.00 14.93 155 PRO C N 1
ATOM 6860 C CA . PRO D 1 154 ? 14.693 28.451 20.587 1.00 17.45 155 PRO C CA 1
ATOM 6861 C C . PRO D 1 154 ? 15.552 28.879 19.396 1.00 17.00 155 PRO C C 1
ATOM 6862 O O . PRO D 1 154 ? 16.692 29.304 19.611 1.00 13.51 155 PRO C O 1
ATOM 6866 N N . THR D 1 155 ? 15.001 28.746 18.186 1.00 13.97 156 THR C N 1
ATOM 6867 C CA . THR D 1 155 ? 15.643 29.096 16.908 1.00 14.48 156 THR C CA 1
ATOM 6868 C C . THR D 1 155 ? 16.702 28.111 16.411 1.00 15.86 156 THR C C 1
ATOM 6869 O O . THR D 1 155 ? 17.207 28.276 15.304 1.00 14.64 156 THR C O 1
ATOM 6873 N N . VAL D 1 156 ? 17.046 27.096 17.200 1.00 14.63 157 VAL C N 1
ATOM 6874 C CA . VAL D 1 156 ? 18.006 26.112 16.698 1.00 13.46 157 VAL C CA 1
ATOM 6875 C C . VAL D 1 156 ? 17.479 24.688 16.778 1.00 11.27 157 VAL C C 1
ATOM 6876 O O . VAL D 1 156 ? 18.173 23.771 17.220 1.00 11.81 157 VAL C O 1
ATOM 6880 N N . ALA D 1 157 ? 16.248 24.504 16.315 1.00 9.18 158 ALA C N 1
ATOM 6881 C CA . ALA D 1 157 ? 15.599 23.199 16.392 1.00 8.26 158 ALA C CA 1
ATOM 6882 C C . ALA D 1 157 ? 16.255 22.059 15.593 1.00 8.85 158 ALA C C 1
ATOM 6883 O O . ALA D 1 157 ? 16.346 20.939 16.101 1.00 7.89 158 ALA C O 1
ATOM 6885 N N . PRO D 1 158 ? 16.667 22.305 14.332 1.00 10.88 159 PRO C N 1
ATOM 6886 C CA . PRO D 1 158 ? 17.254 21.131 13.671 1.00 9.72 159 PRO C CA 1
ATOM 6887 C C . PRO D 1 158 ? 18.572 20.733 14.327 1.00 9.77 159 PRO C C 1
ATOM 6888 O O . PRO D 1 158 ? 18.878 19.551 14.391 1.00 7.65 159 PRO C O 1
ATOM 6892 N N . TYR D 1 159 ? 19.330 21.708 14.816 1.00 8.62 160 TYR C N 1
ATOM 6893 C CA . TYR D 1 159 ? 20.582 21.417 15.508 1.00 10.19 160 TYR C CA 1
ATOM 6894 C C . TYR D 1 159 ? 20.288 20.642 16.800 1.00 11.19 160 TYR C C 1
ATOM 6895 O O . TYR D 1 159 ? 20.966 19.663 17.129 1.00 10.40 160 TYR C O 1
ATOM 6904 N N . THR D 1 160 ? 19.252 21.064 17.515 1.00 8.22 161 THR C N 1
ATOM 6905 C CA . THR D 1 160 ? 18.873 20.409 18.766 1.00 7.56 161 THR C CA 1
ATOM 6906 C C . THR D 1 160 ? 18.437 18.973 18.503 1.00 7.70 161 THR C C 1
ATOM 6907 O O . THR D 1 160 ? 18.868 18.039 19.188 1.00 10.81 161 THR C O 1
ATOM 6911 N N . ALA D 1 161 ? 17.586 18.788 17.499 1.00 7.24 162 ALA C N 1
ATOM 6912 C CA . ALA D 1 161 ? 17.144 17.446 17.131 1.00 6.53 162 ALA C CA 1
ATOM 6913 C C . ALA D 1 161 ? 18.343 16.583 16.732 1.00 9.00 162 ALA C C 1
ATOM 6914 O O . ALA D 1 161 ? 18.482 15.443 17.192 1.00 7.55 162 ALA C O 1
ATOM 6916 N N . ALA D 1 162 ? 19.231 17.131 15.905 1.00 8.91 163 ALA C N 1
ATOM 6917 C CA . ALA D 1 162 ? 20.435 16.384 15.493 1.00 8.67 163 ALA C CA 1
ATOM 6918 C C . ALA D 1 162 ? 21.321 15.994 16.678 1.00 10.93 163 ALA C C 1
ATOM 6919 O O . ALA D 1 162 ? 21.877 14.876 16.718 1.00 9.91 163 ALA C O 1
ATOM 6921 N N . LYS D 1 163 ? 21.469 16.910 17.634 1.00 9.89 164 LYS C N 1
ATOM 6922 C CA . LYS D 1 163 ? 22.317 16.658 18.806 1.00 14.18 164 LYS C CA 1
ATOM 6923 C C . LYS D 1 163 ? 21.683 15.684 19.796 1.00 11.58 164 LYS C C 1
ATOM 6924 O O . LYS D 1 163 ? 22.389 14.901 20.459 1.00 7.34 164 LYS C O 1
ATOM 6930 N N . GLY D 1 164 ? 20.355 15.723 19.893 1.00 8.08 165 GLY C N 1
ATOM 6931 C CA . GLY D 1 164 ? 19.625 14.677 20.585 1.00 8.19 165 GLY C CA 1
ATOM 6932 C C . GLY D 1 164 ? 19.822 13.342 19.884 1.00 10.48 165 GLY C C 1
ATOM 6933 O O . GLY D 1 164 ? 19.982 12.295 20.528 1.00 8.64 165 GLY C O 1
ATOM 6934 N N . GLY D 1 165 ? 19.800 13.372 18.554 1.00 9.92 166 GLY C N 1
ATOM 6935 C CA . GLY D 1 165 ? 20.038 12.169 17.767 1.00 11.89 166 GLY C CA 1
ATOM 6936 C C . GLY D 1 165 ? 21.450 11.643 17.967 1.00 11.79 166 GLY C C 1
ATOM 6937 O O . GLY D 1 165 ? 21.670 10.427 18.052 1.00 10.36 166 GLY C O 1
ATOM 6938 N N . ILE D 1 166 ? 22.413 12.557 18.048 1.00 7.97 167 ILE C N 1
ATOM 6939 C CA . ILE D 1 166 ? 23.806 12.172 18.286 1.00 9.75 167 ILE C CA 1
ATOM 6940 C C . ILE D 1 166 ? 23.973 11.452 19.631 1.00 5.92 167 ILE C C 1
ATOM 6941 O O . ILE D 1 166 ? 24.696 10.450 19.739 1.00 9.34 167 ILE C O 1
ATOM 6946 N N . LYS D 1 167 ? 23.305 11.959 20.656 1.00 5.61 168 LYS C N 1
ATOM 6947 C CA . LYS D 1 167 ? 23.389 11.348 21.984 1.00 6.67 168 LYS C CA 1
ATOM 6948 C C . LYS D 1 167 ? 22.940 9.889 21.926 1.00 11.35 168 LYS C C 1
ATOM 6949 O O . LYS D 1 167 ? 23.590 8.997 22.481 1.00 7.70 168 LYS C O 1
ATOM 6955 N N . MET D 1 168 ? 21.827 9.634 21.247 1.00 5.49 169 MET C N 1
ATOM 6956 C CA . MET D 1 168 ? 21.342 8.255 21.147 1.00 6.14 169 MET C CA 1
ATOM 6957 C C . MET D 1 168 ? 22.131 7.446 20.126 1.00 6.90 169 MET C C 1
ATOM 6958 O O . MET D 1 168 ? 22.269 6.229 20.276 1.00 7.37 169 MET C O 1
ATOM 6963 N N . LEU D 1 169 ? 22.672 8.097 19.098 1.00 6.20 170 LEU C N 1
ATOM 6964 C CA . LEU D 1 169 ? 23.476 7.358 18.123 1.00 7.32 170 LEU C CA 1
ATOM 6965 C C . LEU D 1 169 ? 24.708 6.800 18.818 1.00 10.77 170 LEU C C 1
ATOM 6966 O O . LEU D 1 169 ? 25.187 5.711 18.499 1.00 8.06 170 LEU C O 1
ATOM 6971 N N . THR D 1 170 ? 25.219 7.570 19.772 1.00 6.49 171 THR C N 1
ATOM 6972 C CA . THR D 1 170 ? 26.358 7.158 20.590 1.00 9.58 171 THR C CA 1
ATOM 6973 C C . THR D 1 170 ? 26.034 5.881 21.366 1.00 8.17 171 THR C C 1
ATOM 6974 O O . THR D 1 170 ? 26.855 4.951 21.437 1.00 7.03 171 THR C O 1
ATOM 6978 N N . CYS D 1 171 ? 24.833 5.826 21.929 1.00 12.55 172 CYS C N 1
ATOM 6979 C CA . CYS D 1 171 ? 24.359 4.619 22.618 1.00 8.07 172 CYS C CA 1
ATOM 6980 C C . CYS D 1 171 ? 24.260 3.433 21.664 1.00 6.92 172 CYS C C 1
ATOM 6981 O O . CYS D 1 171 ? 24.590 2.304 22.032 1.00 7.26 172 CYS C O 1
ATOM 6984 N N . SER D 1 172 ? 23.795 3.671 20.441 1.00 7.02 173 SER C N 1
ATOM 6985 C CA . SER D 1 172 ? 23.740 2.592 19.442 1.00 7.58 173 SER C CA 1
ATOM 6986 C C . SER D 1 172 ? 25.120 2.051 19.082 1.00 8.56 173 SER C C 1
ATOM 6987 O O . SER D 1 172 ? 25.310 0.843 18.868 1.00 8.62 173 SER C O 1
ATOM 6990 N N . MET D 1 173 ? 26.088 2.950 18.989 1.00 8.36 174 MET C N 1
ATOM 6991 C CA . MET D 1 173 ? 27.439 2.516 18.646 1.00 11.65 174 MET C CA 1
ATOM 6992 C C . MET D 1 173 ? 28.060 1.701 19.776 1.00 10.09 174 MET C C 1
ATOM 6993 O O . MET D 1 173 ? 28.768 0.709 19.536 1.00 9.31 174 MET C O 1
ATOM 6998 N N . ALA D 1 174 ? 27.771 2.092 21.013 1.00 9.89 175 ALA C N 1
ATOM 6999 C CA . ALA D 1 174 ? 28.166 1.264 22.152 1.00 12.40 175 ALA C CA 1
ATOM 7000 C C . ALA D 1 174 ? 27.482 -0.098 22.036 1.00 14.25 175 ALA C C 1
ATOM 7001 O O . ALA D 1 174 ? 28.120 -1.151 22.130 1.00 11.16 175 ALA C O 1
ATOM 7003 N N . ALA D 1 175 ? 26.171 -0.064 21.815 1.00 8.48 176 ALA C N 1
ATOM 7004 C CA . ALA D 1 175 ? 25.352 -1.275 21.756 1.00 10.18 176 ALA C CA 1
ATOM 7005 C C . ALA D 1 175 ? 25.854 -2.269 20.719 1.00 13.33 176 ALA C C 1
ATOM 7006 O O . ALA D 1 175 ? 25.880 -3.487 20.964 1.00 11.96 176 ALA C O 1
ATOM 7008 N N . GLU D 1 176 ? 26.246 -1.768 19.554 1.00 9.77 177 GLU C N 1
ATOM 7009 C CA . GLU D 1 176 ? 26.662 -2.673 18.484 1.00 14.11 177 GLU C CA 1
ATOM 7010 C C . GLU D 1 176 ? 28.156 -2.986 18.466 1.00 12.23 177 GLU C C 1
ATOM 7011 O O . GLU D 1 176 ? 28.554 -4.052 18.007 1.00 16.08 177 GLU C O 1
ATOM 7017 N N . TRP D 1 177 ? 28.989 -2.068 18.944 1.00 12.72 178 TRP C N 1
ATOM 7018 C CA . TRP D 1 177 ? 30.436 -2.229 18.766 1.00 11.69 178 TRP C CA 1
ATOM 7019 C C . TRP D 1 177 ? 31.278 -2.443 20.028 1.00 13.81 178 TRP C C 1
ATOM 7020 O O . TRP D 1 177 ? 32.490 -2.698 19.922 1.00 13.22 178 TRP C O 1
ATOM 7031 N N . ALA D 1 178 ? 30.672 -2.340 21.211 1.00 13.14 179 ALA C N 1
ATOM 7032 C CA . ALA D 1 178 ? 31.432 -2.576 22.443 1.00 10.99 179 ALA C CA 1
ATOM 7033 C C . ALA D 1 178 ? 32.041 -3.981 22.465 1.00 14.14 179 ALA C C 1
ATOM 7034 O O . ALA D 1 178 ? 33.094 -4.212 23.069 1.00 13.14 179 ALA C O 1
ATOM 7036 N N . GLN D 1 179 ? 31.370 -4.923 21.809 1.00 14.95 180 GLN C N 1
ATOM 7037 C CA . GLN D 1 179 ? 31.824 -6.307 21.796 1.00 17.05 180 GLN C CA 1
ATOM 7038 C C . GLN D 1 179 ? 33.112 -6.474 20.989 1.00 21.29 180 GLN C C 1
ATOM 7039 O O . GLN D 1 179 ? 33.769 -7.511 21.075 1.00 17.65 180 GLN C O 1
ATOM 7045 N N . PHE D 1 180 ? 33.467 -5.467 20.196 1.00 13.87 181 PHE C N 1
ATOM 7046 C CA . PHE D 1 180 ? 34.692 -5.522 19.400 1.00 16.53 181 PHE C CA 1
ATOM 7047 C C . PHE D 1 180 ? 35.773 -4.657 20.046 1.00 16.32 181 PHE C C 1
ATOM 7048 O O . PHE D 1 180 ? 36.746 -4.255 19.399 1.00 18.31 181 PHE C O 1
ATOM 7056 N N . ASN D 1 181 ? 35.592 -4.383 21.336 1.00 20.08 182 ASN C N 1
ATOM 7057 C CA . ASN D 1 181 ? 36.479 -3.492 22.077 1.00 16.25 182 ASN C CA 1
ATOM 7058 C C . ASN D 1 181 ? 36.579 -2.102 21.441 1.00 16.05 182 ASN C C 1
ATOM 7059 O O . ASN D 1 181 ? 37.647 -1.494 21.403 1.00 15.76 182 ASN C O 1
ATOM 7064 N N . ILE D 1 182 ? 35.456 -1.598 20.942 1.00 12.47 183 ILE C N 1
ATOM 7065 C CA . ILE D 1 182 ? 35.387 -0.203 20.529 1.00 11.59 183 ILE C CA 1
ATOM 7066 C C . ILE D 1 182 ? 34.556 0.562 21.559 1.00 14.96 183 ILE C C 1
ATOM 7067 O O . ILE D 1 182 ? 33.454 0.143 21.900 1.00 13.08 183 ILE C O 1
ATOM 7072 N N . GLN D 1 183 ? 35.089 1.668 22.068 1.00 10.34 184 GLN C N 1
ATOM 7073 C CA . GLN D 1 183 ? 34.316 2.518 22.961 1.00 9.45 184 GLN C CA 1
ATOM 7074 C C . GLN D 1 183 ? 33.871 3.758 22.219 1.00 11.04 184 GLN C C 1
ATOM 7075 O O . GLN D 1 183 ? 34.687 4.491 21.648 1.00 10.19 184 GLN C O 1
ATOM 7081 N N . THR D 1 184 ? 32.566 3.978 22.213 1.00 8.98 185 THR C N 1
ATOM 7082 C CA . THR D 1 184 ? 32.004 5.157 21.581 1.00 9.91 185 THR C CA 1
ATOM 7083 C C . THR D 1 184 ? 31.317 5.954 22.668 1.00 8.63 185 THR C C 1
ATOM 7084 O O . THR D 1 184 ? 30.482 5.427 23.403 1.00 7.66 185 THR C O 1
ATOM 7088 N N . ASN D 1 185 ? 31.707 7.220 22.783 1.00 8.42 186 ASN C N 1
ATOM 7089 C CA . ASN D 1 185 ? 31.163 8.125 23.785 1.00 8.02 186 ASN C CA 1
ATOM 7090 C C . ASN D 1 185 ? 31.013 9.486 23.156 1.00 8.15 186 ASN C C 1
ATOM 7091 O O . ASN D 1 185 ? 31.315 9.655 21.981 1.00 8.91 186 ASN C O 1
ATOM 7096 N N . ALA D 1 186 ? 30.532 10.454 23.923 1.00 11.69 187 ALA C N 1
ATOM 7097 C CA . ALA D 1 186 ? 30.307 11.785 23.366 1.00 12.68 187 ALA C CA 1
ATOM 7098 C C . ALA D 1 186 ? 30.765 12.881 24.317 1.00 14.84 187 ALA C C 1
ATOM 7099 O O . ALA D 1 186 ? 30.822 12.691 25.536 1.00 9.33 187 ALA C O 1
ATOM 7101 N N . ILE D 1 187 ? 31.093 14.029 23.737 1.00 8.82 188 ILE C N 1
ATOM 7102 C CA . ILE D 1 187 ? 31.377 15.223 24.512 1.00 9.55 188 ILE C CA 1
ATOM 7103 C C . ILE D 1 187 ? 30.268 16.215 24.219 1.00 9.00 188 ILE C C 1
ATOM 7104 O O . ILE D 1 187 ? 29.891 16.417 23.050 1.00 11.32 188 ILE C O 1
ATOM 7109 N N . GLY D 1 188 ? 29.738 16.832 25.271 1.00 8.62 189 GLY C N 1
ATOM 7110 C CA . GLY D 1 188 ? 28.738 17.874 25.105 1.00 8.74 189 GLY C CA 1
ATOM 7111 C C . GLY D 1 188 ? 29.281 19.211 25.584 1.00 12.62 189 GLY C C 1
ATOM 7112 O O . GLY D 1 188 ? 29.160 19.542 26.768 1.00 10.99 189 GLY C O 1
ATOM 7113 N N . PRO D 1 189 ? 29.891 19.989 24.675 1.00 10.25 190 PRO C N 1
ATOM 7114 C CA . PRO D 1 189 ? 30.482 21.274 25.067 1.00 13.61 190 PRO C CA 1
ATOM 7115 C C . PRO D 1 189 ? 29.420 22.276 25.482 1.00 14.56 190 PRO C C 1
ATOM 7116 O O . PRO D 1 189 ? 28.381 22.374 24.831 1.00 12.33 190 PRO C O 1
ATOM 7120 N N . GLY D 1 190 ? 29.690 23.024 26.546 1.00 11.73 191 GLY C N 1
ATOM 7121 C CA . GLY D 1 190 ? 28.819 24.117 26.927 1.00 15.77 191 GLY C CA 1
ATOM 7122 C C . GLY D 1 190 ? 29.152 25.329 26.092 1.00 17.70 191 GLY C C 1
ATOM 7123 O O . GLY D 1 190 ? 29.485 25.206 24.906 1.00 21.98 191 GLY C O 1
ATOM 7124 N N . TYR D 1 191 ? 29.072 26.508 26.698 1.00 15.35 192 TYR C N 1
ATOM 7125 C CA . TYR D 1 191 ? 29.408 27.736 25.988 1.00 14.28 192 TYR C CA 1
ATOM 7126 C C . TYR D 1 191 ? 30.892 28.048 26.123 1.00 15.03 192 TYR C C 1
ATOM 7127 O O . TYR D 1 191 ? 31.376 28.377 27.206 1.00 14.98 192 TYR C O 1
ATOM 7136 N N . ILE D 1 192 ? 31.603 27.939 25.004 1.00 15.87 193 ILE C N 1
ATOM 7137 C CA . ILE D 1 192 ? 33.058 27.992 24.988 1.00 16.66 193 ILE C CA 1
ATOM 7138 C C . ILE D 1 192 ? 33.530 29.188 24.181 1.00 18.39 193 ILE C C 1
ATOM 7139 O O . ILE D 1 192 ? 32.930 29.536 23.164 1.00 20.14 193 ILE C O 1
ATOM 7144 N N . LEU D 1 193 ? 34.598 29.828 24.647 1.00 19.29 194 LEU C N 1
ATOM 7145 C CA . LEU D 1 193 ? 35.220 30.954 23.940 1.00 26.81 194 LEU C CA 1
ATOM 7146 C C . LEU D 1 193 ? 35.853 30.500 22.623 1.00 30.58 194 LEU C C 1
ATOM 7147 O O . LEU D 1 193 ? 37.000 30.072 22.614 1.00 38.25 194 LEU C O 1
ATOM 7152 N N . THR D 1 194 ? 35.112 30.581 21.518 1.00 34.55 195 THR C N 1
ATOM 7153 C CA . THR D 1 194 ? 35.653 30.240 20.198 1.00 35.13 195 THR C CA 1
ATOM 7154 C C . THR D 1 194 ? 35.260 31.270 19.158 1.00 39.58 195 THR C C 1
ATOM 7155 O O . THR D 1 194 ? 34.377 32.093 19.400 1.00 44.54 195 THR C O 1
ATOM 7159 N N . ASP D 1 195 ? 35.924 31.215 18.004 1.00 40.57 196 ASP C N 1
ATOM 7160 C CA . ASP D 1 195 ? 35.589 32.066 16.864 1.00 45.29 196 ASP C CA 1
ATOM 7161 C C . ASP D 1 195 ? 34.117 31.939 16.498 1.00 44.21 196 ASP C C 1
ATOM 7162 O O . ASP D 1 195 ? 33.441 32.941 16.271 1.00 46.36 196 ASP C O 1
ATOM 7167 N N . MET D 1 196 ? 33.627 30.701 16.449 1.00 42.82 197 MET C N 1
ATOM 7168 C CA . MET D 1 196 ? 32.236 30.422 16.083 1.00 48.46 197 MET C CA 1
ATOM 7169 C C . MET D 1 196 ? 31.208 31.048 17.047 1.00 47.26 197 MET C C 1
ATOM 7170 O O . MET D 1 196 ? 30.041 31.237 16.689 1.00 49.12 197 MET C O 1
ATOM 7175 N N . ASN D 1 197 ? 31.656 31.391 18.254 1.00 39.14 198 ASN C N 1
ATOM 7176 C CA . ASN D 1 197 ? 30.799 32.059 19.232 1.00 31.95 198 ASN C CA 1
ATOM 7177 C C . ASN D 1 197 ? 31.063 33.556 19.390 1.00 30.83 198 ASN C C 1
ATOM 7178 O O . ASN D 1 197 ? 30.611 34.148 20.362 1.00 31.37 198 ASN C O 1
ATOM 7183 N N . THR D 1 198 ? 31.783 34.169 18.450 1.00 34.46 199 THR C N 1
ATOM 7184 C CA . THR D 1 198 ? 32.180 35.579 18.592 1.00 37.36 199 THR C CA 1
ATOM 7185 C C . THR D 1 198 ? 30.995 36.525 18.792 1.00 40.99 199 THR C C 1
ATOM 7186 O O . THR D 1 198 ? 31.013 37.390 19.677 1.00 35.06 199 THR C O 1
ATOM 7190 N N . ALA D 1 199 ? 29.975 36.360 17.956 1.00 44.47 200 ALA C N 1
ATOM 7191 C CA . ALA D 1 199 ? 28.766 37.163 18.052 1.00 43.38 200 ALA C CA 1
ATOM 7192 C C . ALA D 1 199 ? 28.193 37.035 19.457 1.00 38.01 200 ALA C C 1
ATOM 7193 O O . ALA D 1 199 ? 27.958 38.031 20.140 1.00 33.00 200 ALA C O 1
ATOM 7195 N N . LEU D 1 200 ? 27.980 35.793 19.874 1.00 35.86 201 LEU C N 1
ATOM 7196 C CA . LEU D 1 200 ? 27.512 35.475 21.221 1.00 37.06 201 LEU C CA 1
ATOM 7197 C C . LEU D 1 200 ? 28.360 36.137 22.320 1.00 34.71 201 LEU C C 1
ATOM 7198 O O . LEU D 1 200 ? 27.831 36.821 23.201 1.00 36.01 201 LEU C O 1
ATOM 7203 N N . ILE D 1 201 ? 29.672 35.921 22.256 1.00 29.29 202 ILE C N 1
ATOM 7204 C CA . ILE D 1 201 ? 30.605 36.400 23.281 1.00 32.90 202 ILE C CA 1
ATOM 7205 C C . ILE D 1 201 ? 30.589 37.925 23.462 1.00 36.45 202 ILE C C 1
ATOM 7206 O O . ILE D 1 201 ? 30.517 38.434 24.585 1.00 35.23 202 ILE C O 1
ATOM 7211 N N . GLU D 1 202 ? 30.654 38.659 22.361 1.00 37.23 203 GLU C N 1
ATOM 7212 C CA . GLU D 1 202 ? 30.795 40.109 22.470 1.00 43.44 203 GLU C CA 1
ATOM 7213 C C . GLU D 1 202 ? 29.482 40.873 22.684 1.00 45.64 203 GLU C C 1
ATOM 7214 O O . GLU D 1 202 ? 29.479 42.103 22.775 1.00 51.00 203 GLU C O 1
ATOM 7220 N N . ASP D 1 203 ? 28.378 40.137 22.804 1.00 44.13 204 ASP C N 1
ATOM 7221 C CA . ASP D 1 203 ? 27.090 40.723 23.194 1.00 42.95 204 ASP C CA 1
ATOM 7222 C C . ASP D 1 203 ? 26.969 40.742 24.720 1.00 37.01 204 ASP C C 1
ATOM 7223 O O . ASP D 1 203 ? 27.068 39.696 25.361 1.00 32.50 204 ASP C O 1
ATOM 7228 N N . LYS D 1 204 ? 26.747 41.922 25.298 1.00 32.02 205 LYS C N 1
ATOM 7229 C CA . LYS D 1 204 ? 26.678 42.060 26.756 1.00 27.48 205 LYS C CA 1
ATOM 7230 C C . LYS D 1 204 ? 25.537 41.260 27.401 1.00 27.44 205 LYS C C 1
ATOM 7231 O O . LYS D 1 204 ? 25.749 40.587 28.412 1.00 24.49 205 LYS C O 1
ATOM 7237 N N . GLN D 1 205 ? 24.338 41.336 26.822 1.00 28.68 206 GLN C N 1
ATOM 7238 C CA . GLN D 1 205 ? 23.181 40.585 27.323 1.00 28.71 206 GLN C CA 1
ATOM 7239 C C . GLN D 1 205 ? 23.442 39.086 27.307 1.00 27.26 206 GLN C C 1
ATOM 7240 O O . GLN D 1 205 ? 23.155 38.377 28.279 1.00 24.04 206 GLN C O 1
ATOM 7246 N N . PHE D 1 206 ? 23.954 38.596 26.183 1.00 27.81 207 PHE C N 1
ATOM 7247 C CA . PHE D 1 206 ? 24.204 37.171 26.046 1.00 23.66 207 PHE C CA 1
ATOM 7248 C C . PHE D 1 206 ? 25.317 36.719 26.983 1.00 23.50 207 PHE C C 1
ATOM 7249 O O . PHE D 1 206 ? 25.214 35.660 27.605 1.00 20.37 207 PHE C O 1
ATOM 7257 N N . ASP D 1 207 ? 26.381 37.515 27.081 1.00 26.19 208 ASP C N 1
ATOM 7258 C CA . ASP D 1 207 ? 27.477 37.190 27.986 1.00 24.00 208 ASP C CA 1
ATOM 7259 C C . ASP D 1 207 ? 26.950 37.089 29.418 1.00 20.40 208 ASP C C 1
ATOM 7260 O O . ASP D 1 207 ? 27.247 36.136 30.149 1.00 19.19 208 ASP C O 1
ATOM 7265 N N . SER D 1 208 ? 26.153 38.077 29.803 1.00 21.08 209 SER C N 1
ATOM 7266 C CA . SER D 1 208 ? 25.495 38.093 31.101 1.00 25.34 209 SER C CA 1
ATOM 7267 C C . SER D 1 208 ? 24.631 36.842 31.344 1.00 21.66 209 SER C C 1
ATOM 7268 O O . SER D 1 208 ? 24.627 36.265 32.436 1.00 17.93 209 SER C O 1
ATOM 7271 N N . TRP D 1 209 ? 23.905 36.416 30.323 1.00 18.66 210 TRP C N 1
ATOM 7272 C CA . TRP D 1 209 ? 23.005 35.277 30.489 1.00 18.95 210 TRP C CA 1
ATOM 7273 C C . TRP D 1 209 ? 23.781 33.962 30.610 1.00 19.47 210 TRP C C 1
ATOM 7274 O O . TRP D 1 209 ? 23.374 33.054 31.345 1.00 18.72 210 TRP C O 1
ATOM 7285 N N . VAL D 1 210 ? 24.895 33.856 29.892 1.00 16.49 211 VAL C N 1
ATOM 7286 C CA . VAL D 1 210 ? 25.768 32.695 30.034 1.00 17.66 211 VAL C CA 1
ATOM 7287 C C . VAL D 1 210 ? 26.284 32.624 31.461 1.00 16.30 211 VAL C C 1
ATOM 7288 O O . VAL D 1 210 ? 26.200 31.587 32.109 1.00 15.07 211 VAL C O 1
ATOM 7292 N N . LYS D 1 211 ? 26.796 33.747 31.955 1.00 16.34 212 LYS C N 1
ATOM 7293 C CA . LYS D 1 211 ? 27.442 33.780 33.262 1.00 16.02 212 LYS C CA 1
ATOM 7294 C C . LYS D 1 211 ? 26.469 33.577 34.429 1.00 21.04 212 LYS C C 1
ATOM 7295 O O . LYS D 1 211 ? 26.864 33.131 35.504 1.00 17.35 212 LYS C O 1
ATOM 7301 N N . SER D 1 212 ? 25.200 33.908 34.219 1.00 15.39 213 SER C N 1
ATOM 7302 C CA . SER D 1 212 ? 24.183 33.675 35.238 1.00 17.58 213 SER C CA 1
ATOM 7303 C C . SER D 1 212 ? 23.592 32.268 35.130 1.00 17.87 213 SER C C 1
ATOM 7304 O O . SER D 1 212 ? 22.875 31.815 36.029 1.00 16.78 213 SER C O 1
ATOM 7307 N N . SER D 1 213 ? 23.879 31.571 34.033 1.00 14.90 214 SER C N 1
ATOM 7308 C CA . SER D 1 213 ? 23.256 30.272 33.798 1.00 14.43 214 SER C CA 1
ATOM 7309 C C . SER D 1 213 ? 24.164 29.114 34.165 1.00 15.62 214 SER C C 1
ATOM 7310 O O . SER D 1 213 ? 23.700 27.994 34.346 1.00 16.57 214 SER C O 1
ATOM 7313 N N . THR D 1 214 ? 25.461 29.375 34.243 1.00 15.70 215 THR C N 1
ATOM 7314 C CA . THR D 1 214 ? 26.388 28.342 34.689 1.00 14.78 215 THR C CA 1
ATOM 7315 C C . THR D 1 214 ? 26.999 28.801 36.006 1.00 12.93 215 THR C C 1
ATOM 7316 O O . THR D 1 214 ? 27.389 29.965 36.146 1.00 14.71 215 THR C O 1
ATOM 7320 N N . PRO D 1 215 ? 27.044 27.896 36.994 1.00 13.56 216 PRO C N 1
ATOM 7321 C CA . PRO D 1 215 ? 27.505 28.259 38.340 1.00 16.13 216 PRO C CA 1
ATOM 7322 C C . PRO D 1 215 ? 28.983 28.617 38.393 1.00 11.95 216 PRO C C 1
ATOM 7323 O O . PRO D 1 215 ? 29.413 29.243 39.370 1.00 12.93 216 PRO C O 1
ATOM 7327 N N . SER D 1 216 ? 29.757 28.233 37.380 1.00 11.92 217 SER C N 1
ATOM 7328 C CA . SER D 1 216 ? 31.143 28.691 37.298 1.00 12.82 217 SER C CA 1
ATOM 7329 C C . SER D 1 216 ? 31.212 30.174 36.946 1.00 14.10 217 SER C C 1
ATOM 7330 O O . SER D 1 216 ? 32.271 30.789 37.076 1.00 14.98 217 SER C O 1
ATOM 7333 N N . GLN D 1 217 ? 30.098 30.724 36.466 1.00 13.93 218 GLN C N 1
ATOM 7334 C CA . GLN D 1 217 ? 29.983 32.156 36.155 1.00 15.08 218 GLN C CA 1
ATOM 7335 C C . GLN D 1 217 ? 31.004 32.619 35.124 1.00 16.03 218 GLN C C 1
ATOM 7336 O O . GLN D 1 217 ? 31.564 33.706 35.241 1.00 17.27 218 GLN C O 1
ATOM 7342 N N . ARG D 1 218 ? 31.262 31.785 34.125 1.00 17.86 219 ARG C N 1
ATOM 7343 C CA . ARG D 1 218 ? 32.207 32.141 33.072 1.00 19.91 219 ARG C CA 1
ATOM 7344 C C . ARG D 1 218 ? 32.020 31.202 31.895 1.00 15.91 219 ARG C C 1
ATOM 7345 O O . ARG D 1 218 ? 31.425 30.130 32.039 1.00 14.68 219 ARG C O 1
ATOM 7353 N N . TRP D 1 219 ? 32.532 31.617 30.739 1.00 16.88 220 TRP C N 1
ATOM 7354 C CA . TRP D 1 219 ? 32.592 30.776 29.552 1.00 16.58 220 TRP C CA 1
ATOM 7355 C C . TRP D 1 219 ? 33.730 29.798 29.746 1.00 16.84 220 TRP C C 1
ATOM 7356 O O . TRP D 1 219 ? 34.681 30.083 30.484 1.00 16.88 220 TRP C O 1
ATOM 7367 N N . GLY D 1 220 ? 33.656 28.658 29.072 1.00 15.58 221 GLY C N 1
ATOM 7368 C CA . GLY D 1 220 ? 34.769 27.732 29.063 1.00 15.52 221 GLY C CA 1
ATOM 7369 C C . GLY D 1 220 ? 35.797 28.157 28.030 1.00 18.19 221 GLY C C 1
ATOM 7370 O O . GLY D 1 220 ? 35.501 28.951 27.132 1.00 17.79 221 GLY C O 1
ATOM 7371 N N . ARG D 1 221 ? 37.013 27.638 28.159 1.00 17.52 222 ARG C N 1
ATOM 7372 C CA . ARG D 1 221 ? 38.047 27.884 27.171 1.00 18.73 222 ARG C CA 1
ATOM 7373 C C . ARG D 1 221 ? 38.257 26.619 26.344 1.00 19.03 222 ARG C C 1
ATOM 7374 O O . ARG D 1 221 ? 38.032 25.512 26.837 1.00 20.31 222 ARG C O 1
ATOM 7382 N N . PRO D 1 222 ? 38.669 26.782 25.074 1.00 22.55 223 PRO C N 1
ATOM 7383 C CA . PRO D 1 222 ? 38.873 25.640 24.175 1.00 22.25 223 PRO C CA 1
ATOM 7384 C C . PRO D 1 222 ? 39.758 24.545 24.767 1.00 23.14 223 PRO C C 1
ATOM 7385 O O . PRO D 1 222 ? 39.396 23.373 24.652 1.00 24.18 223 PRO C O 1
ATOM 7389 N N . GLU D 1 223 ? 40.867 24.894 25.414 1.00 26.13 224 GLU C N 1
ATOM 7390 C CA . GLU D 1 223 ? 41.712 23.845 26.001 1.00 26.13 224 GLU C CA 1
ATOM 7391 C C . GLU D 1 223 ? 41.069 23.135 27.203 1.00 24.49 224 GLU C C 1
ATOM 7392 O O . GLU D 1 223 ? 41.600 22.135 27.694 1.00 22.70 224 GLU C O 1
ATOM 7398 N N . GLU D 1 224 ? 39.930 23.634 27.677 1.00 21.08 225 GLU C N 1
ATOM 7399 C CA . GLU D 1 224 ? 39.235 22.947 28.765 1.00 17.77 225 GLU C CA 1
ATOM 7400 C C . GLU D 1 224 ? 38.383 21.799 28.243 1.00 14.30 225 GLU C C 1
ATOM 7401 O O . GLU D 1 224 ? 37.736 21.101 29.021 1.00 13.92 225 GLU C O 1
ATOM 7407 N N . LEU D 1 225 ? 38.392 21.603 26.924 1.00 15.37 226 LEU C N 1
ATOM 7408 C CA . LEU D 1 225 ? 37.732 20.445 26.324 1.00 17.78 226 LEU C CA 1
ATOM 7409 C C . LEU D 1 225 ? 38.726 19.331 26.007 1.00 16.71 226 LEU C C 1
ATOM 7410 O O . LEU D 1 225 ? 38.327 18.200 25.737 1.00 13.50 226 LEU C O 1
ATOM 7415 N N . ILE D 1 226 ? 40.014 19.664 26.037 1.00 15.30 227 ILE C N 1
ATOM 7416 C CA . ILE D 1 226 ? 41.086 18.763 25.629 1.00 21.94 227 ILE C CA 1
ATOM 7417 C C . ILE D 1 226 ? 41.189 17.515 26.488 1.00 15.04 227 ILE C C 1
ATOM 7418 O O . ILE D 1 226 ? 41.343 16.400 25.968 1.00 16.47 227 ILE C O 1
ATOM 7423 N N . GLY D 1 227 ? 41.126 17.705 27.802 1.00 14.57 228 GLY C N 1
ATOM 7424 C CA . GLY D 1 227 ? 41.220 16.594 28.734 1.00 16.71 228 GLY C CA 1
ATOM 7425 C C . GLY D 1 227 ? 40.168 15.541 28.455 1.00 14.55 228 GLY C C 1
ATOM 7426 O O . GLY D 1 227 ? 40.461 14.336 28.474 1.00 12.92 228 GLY C O 1
ATOM 7427 N N . THR D 1 228 ? 38.943 15.990 28.189 1.00 12.46 229 THR C N 1
ATOM 7428 C CA . THR D 1 228 ? 37.846 15.058 27.944 1.00 10.91 229 THR C CA 1
ATOM 7429 C C . THR D 1 228 ? 38.121 14.253 26.671 1.00 11.29 229 THR C C 1
ATOM 7430 O O . THR D 1 228 ? 37.966 13.034 26.655 1.00 10.83 229 THR C O 1
ATOM 7434 N N . ALA D 1 229 ? 38.563 14.927 25.617 1.00 12.27 230 ALA C N 1
ATOM 7435 C CA . ALA D 1 229 ? 38.884 14.240 24.365 1.00 12.84 230 ALA C CA 1
ATOM 7436 C C . ALA D 1 229 ? 40.014 13.203 24.542 1.00 16.60 230 ALA C C 1
ATOM 7437 O O . ALA D 1 229 ? 39.949 12.090 24.002 1.00 17.85 230 ALA C O 1
ATOM 7439 N N . ILE D 1 230 ? 41.045 13.563 25.300 1.00 13.89 231 ILE C N 1
ATOM 7440 C CA . ILE D 1 230 ? 42.154 12.638 25.567 1.00 15.96 231 ILE C CA 1
ATOM 7441 C C . ILE D 1 230 ? 41.672 11.464 26.428 1.00 16.48 231 ILE C C 1
ATOM 7442 O O . ILE D 1 230 ? 41.973 10.300 26.148 1.00 13.48 231 ILE C O 1
ATOM 7447 N N . PHE D 1 231 ? 40.917 11.789 27.473 1.00 14.46 232 PHE C N 1
ATOM 7448 C CA . PHE D 1 231 ? 40.298 10.806 28.372 1.00 14.90 232 PHE C CA 1
ATOM 7449 C C . PHE D 1 231 ? 39.538 9.748 27.569 1.00 16.60 232 PHE C C 1
ATOM 7450 O O . PHE D 1 231 ? 39.788 8.541 27.702 1.00 12.82 232 PHE C O 1
ATOM 7458 N N . LEU D 1 232 ? 38.630 10.211 26.714 1.00 12.38 233 LEU C N 1
ATOM 7459 C CA . LEU D 1 232 ? 37.798 9.320 25.896 1.00 12.30 233 LEU C CA 1
ATOM 7460 C C . LEU D 1 232 ? 38.543 8.636 24.741 1.00 14.43 233 LEU C C 1
ATOM 7461 O O . LEU D 1 232 ? 37.999 7.723 24.104 1.00 12.28 233 LEU C O 1
ATOM 7466 N N . SER D 1 233 ? 39.774 9.066 24.469 1.00 12.85 234 SER C N 1
ATOM 7467 C CA . SER D 1 233 ? 40.578 8.434 23.430 1.00 13.52 234 SER C CA 1
ATOM 7468 C C . SER D 1 233 ? 41.583 7.435 23.991 1.00 16.85 234 SER C C 1
ATOM 7469 O O . SER D 1 233 ? 42.251 6.745 23.227 1.00 15.05 234 SER C O 1
ATOM 7472 N N . SER D 1 234 ? 41.715 7.378 25.312 1.00 15.96 235 SER C N 1
ATOM 7473 C CA . SER D 1 234 ? 42.835 6.663 25.920 1.00 17.38 235 SER C CA 1
ATOM 7474 C C . SER D 1 234 ? 42.376 5.463 26.701 1.00 17.77 235 SER C C 1
ATOM 7475 O O . SER D 1 234 ? 41.181 5.242 26.862 1.00 12.89 235 SER C O 1
ATOM 7478 N N . LYS D 1 235 ? 43.334 4.707 27.231 1.00 16.15 236 LYS C N 1
ATOM 7479 C CA . LYS D 1 235 ? 42.997 3.503 28.000 1.00 18.49 236 LYS C CA 1
ATOM 7480 C C . LYS D 1 235 ? 42.122 3.800 29.215 1.00 14.68 236 LYS C C 1
ATOM 7481 O O . LYS D 1 235 ? 41.457 2.906 29.740 1.00 12.63 236 LYS C O 1
ATOM 7487 N N . ALA D 1 236 ? 42.121 5.057 29.656 1.00 17.50 237 ALA C N 1
ATOM 7488 C CA . ALA D 1 236 ? 41.327 5.472 30.812 1.00 18.03 237 ALA C CA 1
ATOM 7489 C C . ALA D 1 236 ? 39.845 5.229 30.590 1.00 15.00 237 ALA C C 1
ATOM 7490 O O . ALA D 1 236 ? 39.082 5.113 31.549 1.00 15.14 237 ALA C O 1
ATOM 7492 N N . SER D 1 237 ? 39.438 5.165 29.323 1.00 12.32 238 SER C N 1
ATOM 7493 C CA . SER D 1 237 ? 38.030 4.990 28.984 1.00 12.59 238 SER C CA 1
ATOM 7494 C C . SER D 1 237 ? 37.667 3.594 28.481 1.00 12.03 238 SER C C 1
ATOM 7495 O O . SER D 1 237 ? 36.612 3.427 27.887 1.00 13.22 238 SER C O 1
ATOM 7498 N N . ASP D 1 238 ? 38.517 2.593 28.712 1.00 12.44 239 ASP C N 1
ATOM 7499 C CA . ASP D 1 238 ? 38.247 1.253 28.173 1.00 13.88 239 ASP C CA 1
ATOM 7500 C C . ASP D 1 238 ? 36.923 0.611 28.612 1.00 11.39 239 ASP C C 1
ATOM 7501 O O . ASP D 1 238 ? 36.325 -0.149 27.845 1.00 13.90 239 ASP C O 1
ATOM 7506 N N . TYR D 1 239 ? 36.455 0.923 29.821 1.00 10.38 240 TYR C N 1
ATOM 7507 C CA . TYR D 1 239 ? 35.153 0.425 30.280 1.00 8.09 240 TYR C CA 1
ATOM 7508 C C . TYR D 1 239 ? 34.091 1.528 30.317 1.00 8.23 240 TYR C C 1
ATOM 7509 O O . TYR D 1 239 ? 33.107 1.428 31.050 1.00 7.23 240 TYR C O 1
ATOM 7518 N N . ILE D 1 240 ? 34.289 2.585 29.535 1.00 9.72 241 ILE C N 1
ATOM 7519 C CA . ILE D 1 240 ? 33.249 3.609 29.378 1.00 7.40 241 ILE C CA 1
ATOM 7520 C C . ILE D 1 240 ? 32.674 3.497 27.979 1.00 9.77 241 ILE C C 1
ATOM 7521 O O . ILE D 1 240 ? 33.419 3.465 26.991 1.00 10.59 241 ILE C O 1
ATOM 7526 N N . ASN D 1 241 ? 31.350 3.428 27.878 1.00 6.47 242 ASN C N 1
ATOM 7527 C CA . ASN D 1 241 ? 30.748 3.202 26.575 1.00 9.53 242 ASN C CA 1
ATOM 7528 C C . ASN D 1 241 ? 29.345 3.754 26.535 1.00 9.95 242 ASN C C 1
ATOM 7529 O O . ASN D 1 241 ? 28.557 3.512 27.452 1.00 11.28 242 ASN C O 1
ATOM 7534 N N . GLY D 1 242 ? 29.038 4.528 25.495 1.00 10.00 243 GLY C N 1
ATOM 7535 C CA . GLY D 1 242 ? 27.696 5.064 25.322 1.00 8.61 243 GLY C CA 1
ATOM 7536 C C . GLY D 1 242 ? 27.375 6.268 26.192 1.00 13.06 243 GLY C C 1
ATOM 7537 O O . GLY D 1 242 ? 26.206 6.641 26.333 1.00 12.09 243 GLY C O 1
ATOM 7538 N N . GLN D 1 243 ? 28.402 6.885 26.770 1.00 12.44 244 GLN C N 1
ATOM 7539 C CA . GLN D 1 243 ? 28.208 8.022 27.680 1.00 10.87 244 GLN C CA 1
ATOM 7540 C C . GLN D 1 243 ? 28.449 9.369 27.004 1.00 11.10 244 GLN C C 1
ATOM 7541 O O . GLN D 1 243 ? 29.280 9.483 26.105 1.00 13.32 244 GLN C O 1
ATOM 7547 N N . ILE D 1 244 ? 27.723 10.393 27.445 1.00 7.20 245 ILE C N 1
ATOM 7548 C CA . ILE D 1 244 ? 28.021 11.759 27.031 1.00 8.93 245 ILE C CA 1
ATOM 7549 C C . ILE D 1 244 ? 28.468 12.550 28.250 1.00 10.11 245 ILE C C 1
ATOM 7550 O O . ILE D 1 244 ? 27.816 12.525 29.299 1.00 9.39 245 ILE C O 1
ATOM 7555 N N . ILE D 1 245 ? 29.613 13.210 28.124 1.00 8.16 246 ILE C N 1
ATOM 7556 C CA . ILE D 1 245 ? 30.142 14.007 29.216 1.00 8.93 246 ILE C CA 1
ATOM 7557 C C . ILE D 1 245 ? 29.942 15.478 28.850 1.00 6.79 246 ILE C C 1
ATOM 7558 O O . ILE D 1 245 ? 30.415 15.950 27.813 1.00 7.42 246 ILE C O 1
ATOM 7563 N N . TYR D 1 246 ? 29.201 16.198 29.680 1.00 6.62 247 TYR C N 1
ATOM 7564 C CA . TYR D 1 246 ? 28.989 17.619 29.407 1.00 7.06 247 TYR C CA 1
ATOM 7565 C C . TYR D 1 246 ? 30.070 18.423 30.087 1.00 7.52 247 TYR C C 1
ATOM 7566 O O . TYR D 1 246 ? 30.398 18.173 31.248 1.00 9.19 247 TYR C O 1
ATOM 7575 N N . VAL D 1 247 ? 30.630 19.379 29.350 1.00 12.23 248 VAL C N 1
ATOM 7576 C CA . VAL D 1 247 ? 31.706 20.230 29.840 1.00 8.99 248 VAL C CA 1
ATOM 7577 C C . VAL D 1 247 ? 31.161 21.645 29.790 1.00 11.29 248 VAL C C 1
ATOM 7578 O O . VAL D 1 247 ? 31.327 22.338 28.789 1.00 10.25 248 VAL C O 1
ATOM 7582 N N . ASP D 1 248 ? 30.471 22.061 30.854 1.00 9.15 249 ASP C N 1
ATOM 7583 C CA . ASP D 1 248 ? 29.652 23.268 30.779 1.00 9.57 249 ASP C CA 1
ATOM 7584 C C . ASP D 1 248 ? 29.734 24.148 32.018 1.00 10.92 249 ASP C C 1
ATOM 7585 O O . ASP D 1 248 ? 28.927 25.070 32.192 1.00 10.03 249 ASP C O 1
ATOM 7590 N N . GLY D 1 249 ? 30.703 23.862 32.882 1.00 11.13 250 GLY C N 1
ATOM 7591 C CA . GLY D 1 249 ? 30.904 24.664 34.073 1.00 12.18 250 GLY C CA 1
ATOM 7592 C C . GLY D 1 249 ? 29.818 24.431 35.107 1.00 14.39 250 GLY C C 1
ATOM 7593 O O . GLY D 1 249 ? 29.841 25.039 36.185 1.00 11.21 250 GLY C O 1
ATOM 7594 N N . GLY D 1 250 ? 28.869 23.551 34.783 1.00 10.55 251 GLY C N 1
ATOM 7595 C CA . GLY D 1 250 ? 27.786 23.210 35.693 1.00 14.15 251 GLY C CA 1
ATOM 7596 C C . GLY D 1 250 ? 26.401 23.643 35.240 1.00 14.47 251 GLY C C 1
ATOM 7597 O O . GLY D 1 250 ? 25.424 23.541 35.996 1.00 12.94 251 GLY C O 1
ATOM 7598 N N . TRP D 1 251 ? 26.310 24.132 34.005 1.00 8.99 252 TRP C N 1
ATOM 7599 C CA . TRP D 1 251 ? 25.061 24.673 33.475 1.00 8.69 252 TRP C CA 1
ATOM 7600 C C . TRP D 1 251 ? 23.898 23.707 33.660 1.00 8.02 252 TRP C C 1
ATOM 7601 O O . TRP D 1 251 ? 22.904 24.043 34.298 1.00 9.71 252 TRP C O 1
ATOM 7612 N N . LEU D 1 252 ? 24.020 22.509 33.092 1.00 7.50 253 LEU C N 1
ATOM 7613 C CA . LEU D 1 252 ? 22.912 21.562 33.119 1.00 10.79 253 LEU C CA 1
ATOM 7614 C C . LEU D 1 252 ? 22.561 21.120 34.541 1.00 12.34 253 LEU C C 1
ATOM 7615 O O . LEU D 1 252 ? 21.438 20.698 34.796 1.00 11.81 253 LEU C O 1
ATOM 7620 N N . ALA D 1 253 ? 23.513 21.235 35.464 1.00 8.12 254 ALA C N 1
ATOM 7621 C CA . ALA D 1 253 ? 23.293 20.795 36.843 1.00 10.21 254 ALA C CA 1
ATOM 7622 C C . ALA D 1 253 ? 22.395 21.747 37.632 1.00 13.56 254 ALA C C 1
ATOM 7623 O O . ALA D 1 253 ? 21.860 21.381 38.684 1.00 14.23 254 ALA C O 1
ATOM 7625 N N . VAL D 1 254 ? 22.229 22.969 37.129 1.00 10.86 255 VAL C N 1
ATOM 7626 C CA . VAL D 1 254 ? 21.559 24.016 37.899 1.00 8.60 255 VAL C CA 1
ATOM 7627 C C . VAL D 1 254 ? 20.215 24.380 37.279 1.00 15.26 255 VAL C C 1
ATOM 7628 O O . VAL D 1 254 ? 20.114 24.593 36.063 1.00 15.88 255 VAL C O 1
ATOM 7632 N N . LEU D 1 255 ? 19.183 24.433 38.120 1.00 14.01 256 LEU C N 1
ATOM 7633 C CA . LEU D 1 255 ? 17.822 24.695 37.663 1.00 11.20 256 LEU C CA 1
ATOM 7634 C C . LEU D 1 255 ? 17.711 26.103 37.090 1.00 17.43 256 LEU C C 1
ATOM 7635 O O . LEU D 1 255 ? 17.001 26.349 36.106 1.00 25.61 256 LEU C O 1
#

CATH classification: 3.40.50.720

Foldseek 3Di:
DFLAQAPAEEEFEPCLFDLSVLLQLLNQVSHYQYEYEYQPPVSNVVSQVVSVVVVGNYHYDYFQLLDLVRLLVRVVVCVVVVHAHQEYELPWFDFFFAAPVGDDPVRLVRRLSRQAVSLVSNCVSNLVRCLVVLVAHFYEYEAAVLLPPDDGRGVSNSVNRVNSLVVQVVCLVPRVVSQYAREYEHEYAEDGPVCVVQCPDPVSLQVLLVQAVQSHHHYSNQCSVVSSCRGGNVCSVPHSYYHYDRNCRVVDD/DFLAQAPAEAEFEPQLFWLSVLLQLLNQVSHHQYEYEEQDPVSSVVSQVVSVVVVGNYHYDYDQLLDLVRLLVSLVVCVVVVHAHQEYELPWFDFFFAAPVPDDPVVLVRRLRRQAVSLVSNCVSNLVRCLVVLVEHFYEYEAAVLLPPDDGRGVSNSVNRVNSLVVQVVCLVPRVVSLYAREYEHEAAEDGPVCVVQCPDPVSLCVLLVQAVQSHHHYSNLCSVVSSCRGGNVCSVPHSYYHYDRNCRVVDD/DFLAQAPAEAEFEPCLFWLSVLLQLLNQVSHYQYEYEYQPVPSSVVSQVVSVVVVGNYHYDYDQLLDLVRLCVSVVVCVVDVHQHQEYELPWFDFFFAAPVPDDPVVLVRRLSGQAVSLVSNVVSNLVRCLVVLPEHFYEHEAAVLLPPDDGRGVSNSVNRVNSLVVQVVCLVPRVVSQYAGEYEHEAAEPTDVCVVLCPPPVSLQVLLVQAVQSHHHYSNLCSVVSSCRGGNVCSPPHSYYHYHRNCRVVDD/DFLAQAPAEEEFEPCLFKLSVLQQLLNQVSHYQYEYEEQDPVSSVVSQVVSVVVPGNYHYDYDDLLDLVRLVVRLVVCVVPVHAHQEYELPWFDFFFAAPVGDDPVVLVRRLSGQAVSLVRNCVSNLVRCLVVLPEHFYEYEAAVLLPPDDGRGVSNSVRRVNRLVVQVVCLVPCVVSQYAGEYEYEAAEPGPVCPVQCPDPVSLQVLLVQAVQSHHHYSNLCSVVSSCRGGNVCSVPHSYYHYDRNCRVVDD

B-factor: mean 20.56, std 11.31, range [3.35, 119.67]

Nearest PDB structures (foldseek):
  4g81-assembly1_D  TM=1.004E+00  e=1.998E-56  Salmonella enterica subsp. enterica serovar Enteritidis str. P125109
  4z9y-assembly1_D  TM=9.626E-01  e=2.829E-31  Pectobacterium carotovorum subsp. carotovorum
  1rwb-assembly1_A  TM=9.444E-01  e=4.438E-28  Priestia megaterium
  3aus-assembly1_A  TM=9.474E-01  e=6.494E-28  Priestia megaterium
  1g6k-assembly1_A  TM=9.479E-01  e=1.012E-27  Priestia megaterium

Solvent-accessible surface area: 34624 Å² total; per-residue (Å²): 114,48,26,71,1,96,72,88,9,0,0,0,1,20,0,2,125,36,38,0,37,13,0,0,45,2,0,10,68,20,32,3,106,0,1,0,2,8,114,111,61,121,32,6,62,116,9,22,72,32,0,74,172,112,66,58,64,8,79,36,24,48,16,47,15,44,60,57,144,27,2,68,62,7,4,61,123,6,68,92,99,55,41,94,6,18,1,0,0,10,25,14,36,68,65,74,135,71,46,0,47,107,2,99,36,117,15,0,40,108,0,0,36,22,4,0,5,4,1,0,1,1,0,31,2,1,0,96,46,0,44,89,66,121,56,7,10,18,0,0,0,10,1,13,4,8,0,63,5,0,64,44,49,11,0,0,42,0,0,0,8,1,0,1,45,2,0,1,10,0,0,0,7,15,5,5,90,71,89,0,6,0,1,0,0,0,12,14,30,2,70,15,127,169,33,57,73,34,45,137,69,169,151,33,25,60,75,0,86,97,25,2,17,17,101,84,26,0,126,24,84,35,0,27,1,0,0,9,0,1,4,3,130,4,0,39,2,0,1,8,21,28,2,8,0,2,0,0,9,21,5,33,30,102,54,24,62,1,97,72,85,10,0,0,0,1,20,0,4,115,34,32,0,40,18,0,0,47,5,0,7,68,19,33,4,96,0,2,0,1,15,110,106,65,120,35,6,60,110,9,24,61,40,0,68,164,104,69,59,66,8,78,40,22,46,10,52,15,44,58,55,139,29,2,57,42,4,1,55,120,12,72,94,120,52,27,93,7,18,1,0,0,10,28,15,38,70,63,60,143,65,46,1,44,105,2,82,38,129,25,0,43,92,0,0,34,18,5,0,5,5,1,0,1,1,0,29,2,1,0,90,43,0,45,88,70,127,49,6,10,17,0,0,0,11,2,11,4,6,1,63,5,0,66,43,49,8,0,0,44,0,0,0,7,2,0,2,47,2,0,1,10,0,0,0,6,15,4,4,91,74,88,0,5,0,0,0,0,0,14,15,31,2,52,23,115,152,32,55,70,35,52,131,70,167,148,32,26,59,69,0,89,97,25,2,16,15,97,82,14,0,124,27,92,32,0,19,1,0,0,7,0,1,4,3,116,3,0,44,2,0,1,7,21,28,1,8,0,1,0,0,8,18,5,32,29,106,49,30,67,2,94,71,94,12,0,1,0,2,19,0,1,115,21,25,0,22,12,0,0,41,1,0,8,63,18,33,4,105,0,1,0,1,17,116,152,58,119,26,6,66,115,0,20,78,36,1,70,183,135,69,59,64,11,87,40,39,51,19,51,14,44,63,63,136,29,2,91,63,11,3,50,146,11,77,96,72,72,43,93,6,23,2,0,0,10,28,14,28,63,46,72,89,72,46,0,40,109,2,105,36,133,30,0,42,106,0,0,33,14,4,0,4,4,2,0,1,1,0,38,9,1,0,86,35,0,42,88,68,114,70,5,9,20,0,0,0,10,1,14,4,8,1,64,6,0,31,54,42,2,0,0,30,0,0,0,6,2,0,2,46,2,0,0,9,0,0,0,10,16,4,5,96,68,86,0,5,0,0,0,0,0,12,12,19,1,66,16,101,108,18,68,77,20,47,139,67,175,136,31,32,68,85,0,89,94,25,1,18,16,100,80,13,0,116,25,85,32,0,25,1,0,0,9,0,1,4,2,120,3,0,39,2,0,0,6,22,27,2,8,0,2,0,0,10,19,4,32,31,104,56,26,68,1,96,72,81,10,0,1,0,1,21,0,4,140,29,20,0,40,17,0,0,66,6,0,10,68,19,33,2,112,0,3,0,1,15,118,129,61,118,36,5,56,104,8,20,60,43,2,59,163,129,66,61,65,7,82,33,16,50,14,54,16,42,59,53,138,26,2,57,61,8,1,62,91,5,74,91,85,77,58,97,6,17,1,0,0,9,29,14,38,72,59,70,134,70,44,0,41,109,2,114,40,144,36,0,40,106,0,0,33,13,5,0,5,4,1,1,2,1,0,25,2,1,0,100,31,0,41,88,68,120,65,7,7,19,0,0,0,11,2,10,3,7,1,62,5,0,66,42,51,10,0,0,37,0,0,0,9,2,0,2,47,3,0,1,10,0,0,0,8,14,4,5,92,68,87,0,6,0,1,0,0,0,16,13,27,1,66,16,115,136,9,64,84,32,42,147,67,163,126,36,31,61,78,0,85,92,25,2,17,17,98,76,12,0,117,32,84,24,0,20,1,0,1,7,0,1,4,3,125,4,0,37,2,0,1,8,21,28,2,9,0,1,0,0,8,20,4,33,30